Protein 7ZCX (pdb70)

Radius of gyration: 43.65 Å; Cα contacts (8 Å, |Δi|>4): 2701; chains: 1; bounding box: 102×109×114 Å

Nearest PDB structures (foldseek):
  8an2-assembly1_AAA  TM=9.946E-01  e=0.000E+00  Sulfolobus acidocaldarius DSM 639
  8qox-assembly1_Z  TM=7.522E-01  e=0.000E+00  Sulfolobus acidocaldarius DSM 639
  1uyo-assembly1_X  TM=1.260E-01  e=7.383E+00  Neisseria meningitidis

Secondary structure (P-SEA, 3-state):
cccccccccccccccccccccccbbbbbbbbccccccccccaaaaaaaaaaabbbbbbcccccccccccccccccccccccccccccccccbbbbbcccccccbbbbbbcccccccccccccbbbbcccccccccccccccccccccccccccccccaaaaaaaccaaaaaccbbbbbbcccccccccccbbbbbcccccccccccccccccccccccccccccccccccccccccbbbbccbbbbbbbbbbcccccbbbbbbbbbbbbcbbbbbbbbbcccccccccccccbbbbbbbcccccccbbbbbbcccccccccbbbbbccccccccbbbbbbbbbbcccccccccccccbbbbbbbbcccccbbbbbbbccccccbbbbbbbcccccbbbbbbbbcccbbbbbbbccccbbbbbbbbbcccccccccccccccccccccccccccccccccccccccbbbbbbbccccccccccccccccbbbbbccccccccccccccccccccccccccbbbbbbbbbbbbccbbbbbbbbbbbbbccccccccccccccccbbbbbbccccccccccbbbbbbbbbcccaaaaaaaaaccccccbbbbbbbbbccccccccbbbbbccbbbbbbccccccccccccccccbbbbbbbbcccccccccccccccccbbbbcccccccbbbbbcccccccccccccccccccccccbbbbbbbbccccbbbbbbcccccccccccccccccccccccccccccccccbbbbbcccccccccccccccccbbbbbbbccccccccccccbbbbbbbbbcccccccccccccccccccccbbbbbbbccccccccbbbbbbbbcccccccccccccccccbbbbbbbbbbbbcccccccccccccbbbbbbbbccccccccccccccccbbbbbbbcccccccccccccccccccbbbbbcccbbbbbbbbcaaaaaaaccccbbbbcccccbbbbbbbcaaaaaaaacccccccccbbbbbbbbbcccbbbbbbbbbbbccc

Sequence (1040 aa):
LTPPVSAGGIQAYLLTGSGAPASGLVLFVVNVSNIQVSSSNVTNVISTVVSNIQINAKTENAQTGATTGSVTVRFPTSGYNAYYDSVDKVVFVVVSFLYPYTTTSVNIPLSYLSKYLPGLLTAQPYDETGAQVTSVSSTPFGSLIDTSTGQQILGTNPVLTSYNSYTTQANTNMQEGVVSGTLTSFTLGGQSFSGSTVPVILYAPFIFSNSPYQAGLYNPMQVNGNLGSLSSEAYYHPVIWGRALINTTLIDTYASGSVPFTFQLNYSVPGPLTINMAQLAWIASINNLPTSFTYLSYKFSNGYESFLGIISNSTQLTAGALTINPSGNFTINGKKFYVYLLVVGSTNSTTPVEYVTKLVVEYPSSTNFLPQGVTVTTSSNKYTLPVYEIGGPAGTTITLTGNWYSTPYTVQITVGSTPTLTNYVSQILLKAVAYEGINVSTTQSPYYSTAILSTPPSEISITGSSTITAQGKLTATSASATVNLLTNATLTYENIPLTQYSFNGIIVTPGYAAINGTTAMAYVIGALYNKTSDYVLSFAGSQEPMQVMNNNLTEVTTLAPFGLTLLAPSVPATETGTSPLQLEFFTVPSTSYIALVDFGLWGNLTSVTVSAYDTVNNKLSVNLGYFYGIVIPPSISTAPYNYQNFICPNNYVTVTIYDPDAVLDPYPSGSFTTSSLPLKYGNMNITGAVIFPGSSVYNPSGVFGYSNFNKGAAVTTFTYTAQSGPFSPVALTGNTNYLSQYADNNPTDNYYFIQTVNGMPVLMGGLSIVASPVSASLPSSTSSPGFMYLLPSAAQVPSPLPGMATPNYNLNIYITYKIDGATVGNNMINGLYVASQNTLIYVVPNGSFVGSNIKLTYTTTDYAVLHYFYSTGQYKVFKTVSVPNVTANLYFPSSTTPLYQLSVPLYLSEPYYGSPLPTYIGLGTNGTSLWNSPNYVLFGVSAVQQYLGFIKSISVTLSNGTTVVIPLTTSNMQTLFPQLVGQELQACNGTFQFGISITGLEKLLNLNVQQLNNSILSVTYHDYVTGETLTATTKLVALS

Foldseek 3Di:
DPPDADQQEKAKDAQDDPPRFDAAKMKMKGAQVVDDDDLVCPLVVLLVFQQFKKKKKWKAQQAPRHTDDIFMWGADNDDAKKWAQPQRRMIMAMEGPAPPCQPPKDKDALVRCCVPVVSCVVDFIAINVSDGDGIGIHGHNQQTATPVPRGGDDPPGPRSVCRHPPPVCQQPRQMWMKMWMWGDWDDDPHDIHGYIYDMDTRDGAKAQHCPPQNQQWFDQQLCFPFPPPSVVQRRDAHADAAWFKIKGKIADPPDDFKFKKKKKKKKAFPFKFKFKKKFQEKAWELQFDDQEDEAAWDADLVGAIRKYKYKAQDQWKDWDPDIHGFQWKDDDPHRIMTMAIEHEYAAFDDDFPFKAFWDKAWAQDPPPRDIDIDITAHPVRHRITGYTYHYHPFQDKTWIWGHDPPDIGIHIYGYHPDHDIDMFMAIWRKMKMAMEMEMWGDPDPPMTMDIDTNFFLWWMKIKTKWKKKKKWKFAQFWIWIKMDDSHPDIGTDDTAGAPGKIKIWTKMFGPDDNQTQFKIKIKIKMWHWYDDCWTKIKIKIWIFIWGADPRYTYTPDTDDMDMDMFTDPDRTDMTMDMDMDMDIIIGNRLCRSVVCLNRVSAEQRMKMKMWMATLVPGDTHSDIGIHGYYDDFKDKDWDDDDLLQAAEQVRWTKMKIFDPNLARYQFWFWKKFKDWDWEDDRNDTDIHIYIGTAFFYWDWDDYHSDPRTDTDDGPKGKDFDWDDDPQTATFIDIDPQRLCTMGHSAFLRLLNPSQDDPRHGPDNFFKKKFWPDVTDIPPDPPDDRGRAQWIFDWDDDVRPDTNTGHRMTMAIEHEHAQLQQPDDVVDHDAAWDDHDHRYIYHYHHLLGQAFIKMKMKGFHSDVSNCVVCVVVPSRMDMDMDGNHFDDWAKEFPDQADELVDWWTKIKTFDQNLFYFPWKKWFAAAQFWIKIDDQVGDHSHGGGDIDTWKGWDWKWKQWPVRDIDTQGGHRVLCCLQFVGRMWTADDHSGGMTMGIGTSNSVCVSVVPDSPPTQQIKIKIWMATSNNGDIYMYIHGYDDDD

Solvent-accessible surface area: 42864 Å² total; per-residue (Å²): 91,126,54,113,22,82,75,4,7,8,19,4,17,62,7,67,29,109,66,34,43,24,65,4,1,0,0,3,0,3,27,0,58,64,29,176,37,55,85,107,66,3,65,91,7,3,49,37,1,3,72,32,5,57,1,57,0,67,4,25,54,13,55,103,45,56,78,91,23,77,20,56,0,98,11,33,142,88,84,30,36,0,6,10,0,58,62,54,92,10,4,1,4,2,0,0,0,1,133,75,67,3,103,82,54,14,100,0,66,23,83,21,0,22,129,32,2,83,3,6,128,109,42,86,0,46,23,36,114,27,47,92,51,95,50,2,36,0,4,19,0,16,33,0,34,8,50,102,80,51,120,114,9,102,61,124,25,92,1,17,66,14,0,63,54,47,96,97,35,6,75,104,90,39,16,19,0,14,2,30,3,43,6,57,86,30,98,30,72,68,83,72,2,76,26,86,12,67,91,19,34,10,10,3,2,6,0,0,22,33,83,82,39,121,8,3,1,38,10,6,8,1,16,4,60,54,14,56,101,41,35,96,40,5,101,140,62,1,4,4,8,1,1,2,19,0,35,1,28,0,12,3,44,89,16,78,52,66,0,31,0,0,0,40,0,69,2,54,23,97,40,80,31,78,1,51,0,3,28,0,0,60,5,1,0,4,11,19,14,60,104,78,32,87,14,34,12,60,138,9,44,54,29,1,36,3,0,1,0,0,1,0,60,26,91,72,0,59,26,71,122,55,60,10,90,42,4,3,35,9,71,0,103,78,87,104,6,34,4,1,1,0,2,0,15,81,83,75,38,126,94,58,53,3,80,0,23,67,4,23,3,9,24,0,24,61,128,99,42,107,38,94,40,41,55,0,21,23,116,84,110,152,107,50,0,22,0,45,25,4,7,14,108,67,51,55,72,22,59,0,49,2,47,8,44,110,68,97,60,78,3,81,2,39,4,10,100,97,71,55,82,51,64,19,63,3,119,2,109,11,131,4,40,0,30,0,0,15,100,10,79,44,138,127,86,16,91,1,70,18,19,0,0,0,0,0,20,0,50,0,16,1,36,9,74,24,84,2,40,0,78,8,93,0,47,53,102,17,1,48,9,40,3,48,2,0,96,85,0,80,10,80,8,77,86,1,50,47,92,43,8,1,0,6,0,2,0,0,0,4,30,43,86,22,6,22,0,21,7,0,0,0,1,1,2,0,0,7,0,39,124,70,120,49,26,6,0,0,5,0,0,2,7,0,0,1,27,17,131,137,61,37,0,48,42,58,50,82,42,69,65,14,40,12,70,5,90,2,117,69,68,91,20,101,68,90,20,96,14,110,2,91,5,22,4,35,6,28,45,53,8,0,1,1,2,0,0,17,9,22,0,1,8,94,132,2,35,3,39,0,13,0,2,1,10,95,53,93,76,84,20,59,21,78,0,104,0,72,2,23,15,22,48,9,54,23,52,47,55,136,62,98,79,103,39,13,17,9,29,118,50,85,2,39,0,35,1,68,0,0,2,0,8,1,18,22,124,22,63,10,25,3,2,3,12,48,13,54,0,36,26,21,144,98,89,54,43,0,0,2,6,19,106,35,32,24,4,42,118,17,56,31,24,9,31,104,122,98,60,92,96,42,89,52,68,15,72,2,67,44,53,76,85,109,34,16,33,43,29,30,8,21,52,40,70,77,120,66,3,41,50,12,0,6,0,0,0,6,6,2,28,35,1,6,0,21,24,124,72,131,15,53,9,126,13,4,6,48,0,74,9,51,75,36,107,32,44,28,64,56,126,134,43,55,26,0,23,0,42,0,21,10,46,40,12,119,124,137,33,89,51,68,35,59,3,15,3,54,1,55,0,36,0,28,7,12,1,3,0,31,40,9,86,55,79,158,54,119,0,63,8,22,39,13,1,54,99,31,10,0,0,0,0,0,45,39,56,36,2,39,45,0,45,0,95,0,27,1,20,0,0,1,23,1,0,27,81,105,46,142,116,98,34,96,32,80,26,111,62,79,0,48,5,51,98,15,123,11,84,13,88,13,83,60,83,66,6,54,20,204,102,126,53,5,47,8,48,2,21,1,31,1,0,0,0,38,76,65,0,73,1,15,15,19,79,117,0,39,1,69,1,30,7,84,88,5,81,8,87,66,11,58,27,57,104,22,100,1,0,52,18,127,43,0,19,0,47,25,71,124,52,77,73,51,96,9,86,32,53,91,76,28,2,108,38,2,2,78,120,63,65,0,90,13,77,108,63,47,71,8,23,1,70,19,20,0,4,3,74,5,3,53,149,42,33,131,33,98,116,99,173,78,6,85,2,72,0,32,4,25,11,43,0,69,6,22,47,56,81,20,88,9,78,2,118,0,54,40,184,124

B-factor: mean 86.41, std 75.93, range [19.98, 440.0]

Structure (mmCIF, N/CA/C/O backbone):
data_7ZCX
#
_entry.id   7ZCX
#
_cell.length_a   1.00
_cell.length_b   1.00
_cell.length_c   1.00
_cell.angle_alpha   90.00
_cell.angle_beta   90.00
_cell.angle_gamma   90.00
#
_symmetry.space_group_name_H-M   'P 1'
#
loop_
_entity.id
_entity.type
_entity.pdbx_description
1 polymer 'S-layer protein A'
2 branched 6-deoxy-6-sulfo-beta-D-glucopyranose-(1-3)-[alpha-D-mannopyranose-(1-6)]2-acetamido-2-deoxy-beta-D-glucopyranose-(1-4)-2-acetamido-2-deoxy-beta-D-glucopyranose
3 branched 2-acetamido-2-deoxy-beta-D-glucopyranose-(1-4)-2-acetamido-2-deoxy-beta-D-glucopyranose
4 branched beta-D-glucopyranose-(1-4)-6-deoxy-6-sulfo-beta-D-glucopyranose-(1-3)-[alpha-D-mannopyranose-(1-4)][alpha-D-mannopyranose-(1-6)]2-acetamido-2-deoxy-beta-D-glucopyranose-(1-4)-2-acetamido-2-deoxy-beta-D-glucopyranose
5 branched 6-deoxy-6-sulfo-beta-D-glucopyranose-(1-3)-[alpha-D-mannopyranose-(1-4)][alpha-D-mannopyranose-(1-6)]2-acetamido-2-deoxy-beta-D-glucopyranose-(1-4)-2-acetamido-2-deoxy-beta-D-glucopyranose
6 branched alpha-D-mannopyranose-(1-6)-2-acetamido-2-deoxy-beta-D-glucopyranose-(1-4)-2-acetamido-2-deoxy-beta-D-glucopyranose
7 branched alpha-D-mannopyranose-(1-4)-[alpha-D-mannopyranose-(1-6)]2-acetamido-2-deoxy-beta-D-glucopyranose-(1-4)-2-acetamido-2-deoxy-beta-D-glucopyranose
8 non-polymer 2-acetamido-2-deoxy-beta-D-glucopyranose
9 non-polymer 6-deoxy-6-sulfo-beta-D-glucopyranose
#
loop_
_atom_site.group_PDB
_atom_site.id
_atom_site.type_symbol
_atom_site.label_atom_id
_atom_site.label_alt_id
_atom_site.label_comp_id
_atom_site.label_asym_id
_atom_site.label_entity_id
_atom_site.label_seq_id
_atom_site.pdbx_PDB_ins_code
_atom_site.Cartn_x
_atom_site.Cartn_y
_atom_site.Cartn_z
_atom_site.occupancy
_atom_site.B_iso_or_equiv
_atom_site.auth_seq_id
_atom_site.auth_comp_id
_atom_site.auth_asym_id
_atom_site.auth_atom_id
_atom_site.pdbx_PDB_model_num
ATOM 1 N N . LEU A 1 30 ? 89.066 145.33 128.693 1 106.7 30 LEU AAA N 1
ATOM 2 C CA . LEU A 1 30 ? 88.34 144.142 128.135 1 98.493 30 LEU AAA CA 1
ATOM 3 C C . LEU A 1 30 ? 88.844 143.844 126.726 1 110.647 30 LEU AAA C 1
ATOM 4 O O . LEU A 1 30 ? 88.993 144.758 125.914 1 121.453 30 LEU AAA O 1
ATOM 9 N N . THR A 1 31 ? 89.107 142.556 126.457 1 113.474 31 THR AAA N 1
ATOM 10 C CA . THR A 1 31 ? 89.558 142.076 125.153 1 112.662 31 THR AAA CA 1
ATOM 11 C C . THR A 1 31 ? 88.738 140.848 124.757 1 96.153 31 THR AAA C 1
ATOM 12 O O . THR A 1 31 ? 88.749 139.854 125.483 1 103.825 31 THR AAA O 1
ATOM 16 N N . PRO A 1 32 ? 87.988 140.839 123.626 1 88.121 32 PRO AAA N 1
ATOM 17 C CA . PRO A 1 32 ? 87.803 141.994 122.739 1 92.907 32 PRO AAA CA 1
ATOM 18 C C . PRO A 1 32 ? 86.871 143.051 123.324 1 100.705 32 PRO AAA C 1
ATOM 19 O O . PRO A 1 32 ? 86.152 142.777 124.288 1 112.94 32 PRO AAA O 1
ATOM 23 N N . PRO A 1 33 ? 86.866 144.285 122.765 1 95.552 33 PRO AAA N 1
ATOM 24 C CA . PRO 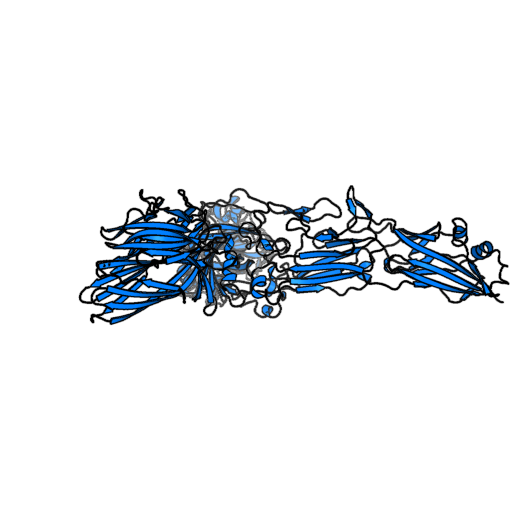A 1 33 ? 85.893 145.309 123.148 1 93.183 33 PRO AAA CA 1
ATOM 25 C C . PRO A 1 33 ? 84.464 144.951 122.755 1 86.529 33 PRO AAA C 1
ATOM 26 O O . PRO A 1 33 ? 84.245 144.115 121.876 1 82.087 33 PRO AAA O 1
ATOM 30 N N . VAL A 1 34 ? 83.507 145.6 123.435 1 91.503 34 VAL AAA N 1
ATOM 31 C CA . VAL A 1 34 ? 82.084 145.405 123.198 1 103.333 34 VAL AAA CA 1
ATOM 32 C C . VAL A 1 34 ? 81.49 146.662 122.555 1 108.748 34 VAL AAA C 1
ATOM 33 O O . VAL A 1 34 ? 81.534 147.754 123.118 1 97.322 34 VAL AAA O 1
ATOM 37 N N . SER A 1 35 ? 80.872 146.471 121.381 1 126.756 35 SER AAA N 1
ATOM 38 C CA . SER A 1 35 ? 80.382 147.55 120.534 1 129.705 35 SER AAA CA 1
ATOM 39 C C . SER A 1 35 ? 79.192 148.277 121.157 1 117.299 35 SER AAA C 1
ATOM 40 O O . SER A 1 35 ? 78.533 147.78 122.067 1 113.839 35 SER AAA O 1
ATOM 43 N N . ALA A 1 36 ? 78.881 149.441 120.575 1 131.143 36 ALA AAA N 1
ATOM 44 C CA . ALA A 1 36 ? 77.636 150.166 120.791 1 145.689 36 ALA AAA CA 1
ATOM 45 C C . ALA A 1 36 ? 76.424 149.237 120.64 1 146.325 36 ALA AAA C 1
ATOM 46 O O . ALA A 1 36 ? 76.204 148.668 119.569 1 151.161 36 ALA AAA O 1
ATOM 48 N N . GLY A 1 37 ? 75.656 149.079 121.733 1 141.206 37 GLY AAA N 1
ATOM 49 C CA . GLY A 1 37 ? 74.467 148.239 121.796 1 133.084 37 GLY AAA CA 1
ATOM 50 C C . GLY A 1 37 ? 74.697 146.754 121.499 1 127.908 37 GLY AAA C 1
ATOM 51 O O . GLY A 1 37 ? 73.731 146.057 121.176 1 134.692 37 GLY AAA O 1
ATOM 52 N N . GLY A 1 38 ? 75.946 146.275 121.631 1 119.355 38 GLY AAA N 1
ATOM 53 C CA . GLY A 1 38 ? 76.294 144.876 121.38 1 107.577 38 GLY AAA CA 1
ATOM 54 C C . GLY A 1 38 ? 76.415 144.04 122.659 1 91.181 38 GLY AAA C 1
ATOM 55 O O . GLY A 1 38 ? 76.321 144.578 123.762 1 97.333 38 GLY AAA O 1
ATOM 56 N N . ILE A 1 39 ? 76.631 142.721 122.496 1 68.624 39 ILE AAA N 1
ATOM 57 C CA . ILE A 1 39 ? 76.733 141.773 123.6 1 59.486 39 ILE AAA CA 1
ATOM 58 C C . ILE A 1 39 ? 78.049 141.007 123.493 1 57.252 39 ILE AAA C 1
ATOM 59 O O . ILE A 1 39 ? 78.453 140.639 122.394 1 62.816 39 ILE AAA O 1
ATOM 64 N N . GLN A 1 40 ? 78.702 140.73 124.636 1 62.79 40 GLN AAA N 1
ATOM 65 C CA . GLN A 1 40 ? 79.931 139.936 124.648 1 62.957 40 GLN AAA CA 1
ATOM 66 C C . GLN A 1 40 ? 80.056 139.078 125.914 1 64.474 40 GLN AAA C 1
ATOM 67 O O . GLN A 1 40 ? 79.444 139.394 126.942 1 78.176 40 GLN AAA O 1
ATOM 73 N N . ALA A 1 41 ? 80.87 138.006 125.838 1 53.48 41 ALA AAA N 1
ATOM 74 C CA . ALA A 1 41 ? 81.066 137.082 126.952 1 53.63 41 ALA AAA CA 1
ATOM 75 C C . ALA A 1 41 ? 82.543 136.822 127.266 1 53.483 41 ALA AAA C 1
ATOM 76 O O . ALA A 1 41 ? 83.352 136.669 126.348 1 61.151 41 ALA AAA O 1
ATOM 78 N N . TYR A 1 42 ? 82.87 136.729 128.569 1 44.44 42 TYR AAA N 1
ATOM 79 C CA . TYR A 1 42 ? 84.235 136.554 129.049 1 41.263 42 TYR AAA CA 1
ATOM 80 C C . TYR A 1 42 ? 84.292 135.529 130.186 1 43.976 42 TYR AAA C 1
ATOM 81 O O . TYR A 1 42 ? 83.47 135.595 131.097 1 50.835 42 TYR AAA O 1
ATOM 90 N N . LEU A 1 43 ? 85.259 134.594 130.166 1 40.352 43 LEU AAA N 1
ATOM 91 C CA . LEU A 1 43 ? 85.4 133.651 131.266 1 39.861 43 LEU AAA CA 1
ATOM 92 C C . LEU A 1 43 ? 86.184 134.272 132.434 1 52.05 43 LEU AAA C 1
ATOM 93 O O . LEU A 1 43 ? 87.241 134.892 132.258 1 60.189 43 LEU AAA O 1
ATOM 98 N N . LEU A 1 44 ? 85.659 134.097 133.658 1 50.843 44 LEU AAA N 1
ATOM 99 C CA . LEU A 1 44 ? 86.328 134.552 134.864 1 45.93 44 LEU AAA CA 1
ATOM 100 C C . LEU A 1 44 ? 87.429 133.557 135.213 1 47.529 44 LEU AAA C 1
ATOM 101 O O . LEU A 1 44 ? 87.147 132.402 135.502 1 54.424 44 LEU AAA O 1
ATOM 106 N N . THR A 1 45 ? 88.683 134.028 135.222 1 54.889 45 THR AAA N 1
ATOM 107 C CA . THR A 1 45 ? 89.863 133.18 135.366 1 64.383 45 THR AAA CA 1
ATOM 108 C C . THR A 1 45 ? 90.915 133.84 136.269 1 71.764 45 THR AAA C 1
ATOM 109 O O . THR A 1 45 ? 90.716 134.959 136.746 1 83.753 45 THR AAA O 1
ATOM 113 N N . GLY A 1 46 ? 92.026 133.135 136.541 1 73.362 46 GLY AAA N 1
ATOM 114 C CA . GLY A 1 46 ? 93.196 133.739 137.169 1 81.107 46 GLY AAA CA 1
ATOM 115 C C . GLY A 1 46 ? 93.238 133.572 138.688 1 90.435 46 GLY AAA C 1
ATOM 116 O O . GLY A 1 46 ? 92.453 132.818 139.262 1 94.056 46 GLY AAA O 1
ATOM 117 N N . SER A 1 47 ? 94.168 134.293 139.33 1 106.777 47 SER AAA N 1
ATOM 118 C CA . SER A 1 47 ? 94.349 134.212 140.775 1 121.208 47 SER AAA CA 1
ATOM 119 C C . SER A 1 47 ? 93.167 134.844 141.508 1 116.068 47 SER AAA C 1
ATOM 120 O O . SER A 1 47 ? 92.715 135.925 141.144 1 112.655 47 SER AAA O 1
ATOM 123 N N . GLY A 1 48 ? 92.647 134.129 142.517 1 119.187 48 GLY AAA N 1
ATOM 124 C CA . GLY A 1 48 ? 91.53 134.596 143.324 1 122.336 48 GLY AAA CA 1
ATOM 125 C C . GLY A 1 48 ? 90.151 134.378 142.691 1 120.539 48 GLY AAA C 1
ATOM 126 O O . GLY A 1 48 ? 89.151 134.793 143.279 1 128.724 48 GLY AAA O 1
ATOM 127 N N . ALA A 1 49 ? 90.083 133.716 141.52 1 107.038 49 ALA AAA N 1
ATOM 128 C CA . ALA A 1 49 ? 88.816 133.413 140.854 1 89.125 49 ALA AAA CA 1
ATOM 129 C C . ALA A 1 49 ? 87.933 132.553 141.764 1 76.486 49 ALA AAA C 1
ATOM 130 O O . ALA A 1 49 ? 88.417 131.571 142.321 1 83.184 49 ALA AAA O 1
ATOM 132 N N . PRO A 1 50 ? 86.641 132.902 141.994 1 63.908 50 PRO AAA N 1
ATOM 133 C CA . PRO A 1 50 ? 85.861 132.275 143.063 1 58.62 50 PRO AAA CA 1
ATOM 134 C C . PRO A 1 50 ? 85.638 130.771 142.949 1 57.375 50 PRO AAA C 1
ATOM 135 O O . PRO A 1 50 ? 85.731 130.076 143.952 1 61.624 50 PRO AAA O 1
ATOM 139 N N . ALA A 1 51 ? 85.336 130.296 141.728 1 63.609 51 ALA AAA N 1
ATOM 140 C CA . ALA A 1 51 ? 85.094 128.898 141.373 1 60.272 51 ALA AAA CA 1
ATOM 141 C C . ALA A 1 51 ? 85.266 128.718 139.863 1 59.443 51 ALA AAA C 1
ATOM 142 O O . ALA A 1 51 ? 85.291 129.701 139.123 1 69.649 51 ALA AAA O 1
ATOM 144 N N . SER A 1 52 ? 85.358 127.465 139.397 1 57.475 52 SER AAA N 1
ATOM 145 C CA . SER A 1 52 ? 85.434 127.175 137.967 1 56.995 52 SER AAA CA 1
ATOM 146 C C . SER A 1 52 ? 84.059 127.264 137.306 1 51.389 52 SER AAA C 1
ATOM 147 O O . SER A 1 52 ? 83.05 126.963 137.941 1 62.729 52 SER AAA O 1
ATOM 150 N N . GLY A 1 53 ? 84.022 127.626 136.019 1 44.143 53 GLY AAA N 1
ATOM 151 C CA . GLY A 1 53 ? 82.791 127.502 135.251 1 48.129 53 GLY AAA CA 1
ATOM 152 C C . GLY A 1 53 ? 81.883 128.725 135.389 1 48.675 53 GLY AAA C 1
ATOM 153 O O . GLY A 1 53 ? 80.644 128.621 135.349 1 63.192 53 GLY AAA O 1
ATOM 154 N N . LEU A 1 54 ? 82.515 129.888 135.528 1 40.025 54 LEU AAA N 1
ATOM 155 C CA . LEU A 1 54 ? 81.796 131.143 135.642 1 40.468 54 LEU AAA CA 1
ATOM 156 C C . 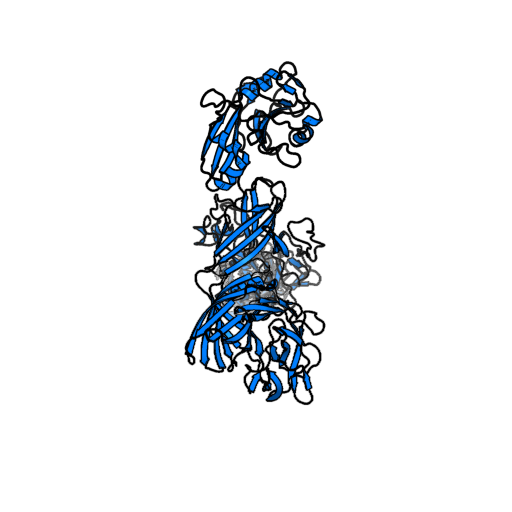LEU A 1 54 ? 82.036 131.956 134.37 1 41.648 54 LEU AAA C 1
ATOM 157 O O . LEU A 1 54 ? 83.188 132.156 133.978 1 52.939 54 LEU AAA O 1
ATOM 162 N N . VAL A 1 55 ? 80.97 132.494 133.779 1 35.646 55 VAL AAA N 1
ATOM 163 C CA . VAL A 1 55 ? 81.139 133.392 132.652 1 37.132 55 VAL AAA CA 1
ATOM 164 C C . VAL A 1 55 ? 80.37 134.689 132.904 1 40.489 55 VAL AAA C 1
ATOM 165 O O . VAL A 1 55 ? 79.284 134.686 133.491 1 48.789 55 VAL AAA O 1
ATOM 169 N N . LEU A 1 56 ? 80.942 135.806 132.442 1 42.366 56 LEU AAA N 1
ATOM 170 C CA . LEU A 1 56 ? 80.354 137.131 132.581 1 45.285 56 LEU AAA CA 1
ATOM 171 C C . LEU A 1 56 ? 79.851 137.607 131.217 1 52.798 56 LEU AAA C 1
ATOM 172 O O . LEU A 1 56 ? 80.616 137.682 130.25 1 63.853 56 LEU AAA O 1
ATOM 177 N N . PHE A 1 57 ? 78.56 137.952 131.15 1 46.343 57 PHE AAA N 1
ATOM 178 C CA . PHE A 1 57 ? 77.987 138.577 129.969 1 43.322 57 PHE AAA CA 1
ATOM 179 C C . PHE A 1 57 ? 77.83 140.083 130.196 1 54.096 57 PHE AAA C 1
ATOM 180 O O . PHE A 1 57 ? 77.405 140.504 131.283 1 64.363 57 PHE AAA O 1
ATOM 188 N N . VAL A 1 58 ? 78.14 140.889 129.16 1 51.027 58 VAL AAA N 1
ATOM 189 C CA . VAL A 1 58 ? 77.971 142.337 129.227 1 48.616 58 VAL AAA CA 1
ATOM 190 C C . VAL A 1 58 ? 77.243 142.854 127.992 1 54.088 58 VAL AAA C 1
ATOM 191 O O . VAL A 1 58 ? 77.477 142.353 126.895 1 59.21 58 VAL AAA O 1
ATOM 195 N N . VAL A 1 59 ? 76.395 143.881 128.182 1 61.521 59 VAL AAA N 1
ATOM 196 C CA . VAL A 1 59 ? 75.794 144.662 127.104 1 63.809 59 VAL AAA CA 1
ATOM 197 C C . VAL A 1 59 ? 76.184 146.127 127.294 1 65.761 59 VAL AAA C 1
ATOM 198 O O . VAL A 1 59 ? 76.076 146.656 128.396 1 71.209 59 VAL AAA O 1
ATOM 202 N N . ASN A 1 60 ? 76.616 146.783 126.211 1 67.529 60 ASN AAA N 1
ATOM 203 C CA . ASN A 1 60 ? 77.008 148.185 126.25 1 72.381 60 ASN AAA CA 1
ATOM 204 C C . ASN A 1 60 ? 75.765 149.08 126.255 1 93.01 60 ASN AAA C 1
ATOM 205 O O . ASN A 1 60 ? 74.942 148.992 125.348 1 100.794 60 ASN AAA O 1
ATOM 210 N N . VAL A 1 61 ? 75.635 149.956 127.272 1 103.598 61 VAL AAA N 1
ATOM 211 C CA . VAL A 1 61 ? 74.478 150.837 127.431 1 102.22 61 VAL AAA CA 1
ATOM 212 C C . VAL A 1 61 ? 74.92 152.306 127.561 1 116.293 61 VAL AAA C 1
ATOM 213 O O . VAL A 1 61 ? 74.099 153.187 127.807 1 129.9 61 VAL AAA O 1
ATO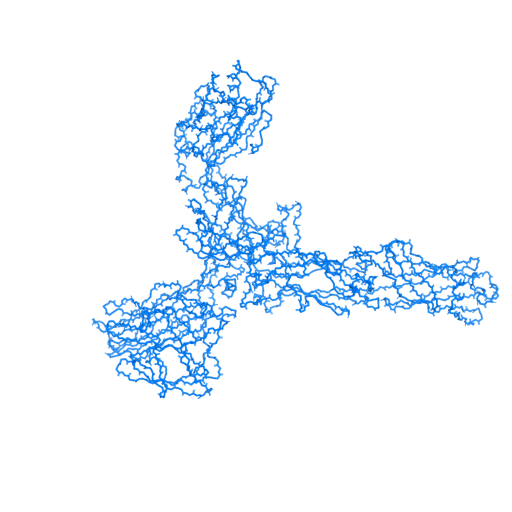M 217 N N . SER A 1 62 ? 76.211 152.588 127.309 1 133.771 62 SER AAA N 1
ATOM 218 C CA . SER A 1 62 ? 76.797 153.927 127.254 1 141.511 62 SER AAA CA 1
ATOM 219 C C . SER A 1 62 ? 76.108 154.841 126.236 1 141.114 62 SER AAA C 1
ATOM 220 O O . SER A 1 62 ? 76.144 156.062 126.377 1 148.922 62 SER AAA O 1
ATOM 223 N N . ASN A 1 63 ? 75.442 154.239 125.243 1 130.723 63 ASN AAA N 1
ATOM 224 C CA . ASN A 1 63 ? 74.782 154.933 124.147 1 125.239 63 ASN AAA CA 1
ATOM 225 C C . ASN A 1 63 ? 73.578 155.768 124.596 1 109.042 63 ASN AAA C 1
ATOM 226 O O . ASN A 1 63 ? 73.102 156.592 123.814 1 120.598 63 ASN AAA O 1
ATOM 231 N N . ILE A 1 64 ? 73.089 155.563 125.831 1 97.182 64 ILE AAA N 1
ATOM 232 C CA . ILE A 1 64 ? 71.954 156.296 126.386 1 107.583 64 ILE AAA CA 1
ATOM 233 C C . ILE A 1 64 ? 72.241 156.746 127.825 1 123.485 64 ILE AAA C 1
ATOM 234 O O . ILE A 1 64 ? 73.17 156.266 128.472 1 132.572 64 ILE AAA O 1
ATOM 239 N N . GLN A 1 65 ? 71.403 157.659 128.338 1 129.523 65 GLN AAA N 1
ATOM 240 C CA . GLN A 1 65 ? 71.401 158.019 129.752 1 117.775 65 GLN AAA CA 1
ATOM 241 C C . GLN A 1 65 ? 70.515 157.057 130.544 1 92.681 65 GLN AAA C 1
ATOM 242 O O . GLN A 1 65 ? 69.506 156.564 130.041 1 84.372 65 GLN AAA O 1
ATOM 248 N N . VAL A 1 66 ? 70.902 156.826 131.808 1 104.033 66 VAL AAA N 1
ATOM 249 C CA . VAL A 1 66 ? 70.149 156.033 132.777 1 121.756 66 VAL AAA CA 1
ATOM 250 C C . VAL A 1 66 ? 70.221 156.726 134.143 1 117.699 66 VAL AAA C 1
ATOM 251 O O . VAL A 1 66 ? 71.235 157.334 134.493 1 123.479 66 VAL AAA O 1
ATOM 255 N N . SER A 1 67 ? 69.131 156.619 134.916 1 123.018 67 SER AAA N 1
ATOM 256 C CA . SER A 1 67 ? 68.977 157.313 136.189 1 128.81 67 SER AAA CA 1
ATOM 257 C C . SER A 1 67 ? 68.347 156.391 137.239 1 123.129 67 SER AAA C 1
ATOM 258 O O . SER A 1 67 ? 67.775 155.36 136.897 1 130.079 67 SER AAA O 1
ATOM 261 N N . SER A 1 68 ? 68.394 156.792 138.518 1 112.532 68 SER AAA N 1
ATOM 262 C CA . SER A 1 68 ? 67.747 156.04 139.589 1 112.202 68 SER AAA CA 1
ATOM 263 C C . SER A 1 68 ? 66.243 155.873 139.345 1 119.905 68 SER AAA C 1
ATOM 264 O O . SER A 1 68 ? 65.62 154.946 139.864 1 130.611 68 SER AAA O 1
ATOM 267 N N . SER A 1 69 ? 65.657 156.763 138.533 1 127.592 69 SER AAA N 1
ATOM 268 C CA . SER A 1 69 ? 64.234 156.746 138.214 1 138.587 69 SER AAA CA 1
ATOM 269 C C . SER A 1 69 ? 63.85 155.603 137.267 1 122.763 69 SER AAA C 1
ATOM 270 O O . SER A 1 69 ? 62.697 155.166 137.283 1 135.041 69 SER AAA O 1
ATOM 273 N N . ASN A 1 70 ? 64.802 155.122 136.445 1 98.629 70 ASN AAA N 1
ATOM 274 C CA . ASN A 1 70 ? 64.489 154.185 135.37 1 101.354 70 ASN AAA CA 1
ATOM 275 C C . ASN A 1 70 ? 65.461 153 135.24 1 120.303 70 ASN AAA C 1
ATOM 276 O O . ASN A 1 70 ? 65.285 152.174 134.338 1 134.239 70 ASN AAA O 1
ATOM 281 N N . VAL A 1 71 ? 66.424 152.847 136.169 1 119.593 71 VAL AAA N 1
ATOM 282 C CA . VAL A 1 71 ? 67.412 151.769 136.111 1 104.889 71 VAL AAA CA 1
ATOM 283 C C . VAL A 1 71 ? 66.764 150.382 136.133 1 84.902 71 VAL AAA C 1
ATOM 284 O O . VAL A 1 71 ? 67.194 149.503 135.391 1 89.944 71 VAL AAA O 1
ATOM 288 N N . THR A 1 72 ? 65.728 150.181 136.958 1 77.334 72 THR AAA N 1
ATOM 289 C CA . THR A 1 72 ? 65.005 148.913 137.005 1 80.468 72 THR AAA CA 1
ATOM 290 C C . THR A 1 72 ? 64.37 148.578 135.653 1 73.747 72 THR AAA C 1
ATOM 291 O O . THR A 1 72 ? 64.352 147.413 135.25 1 86.596 72 THR AAA O 1
ATOM 295 N N . ASN A 1 73 ? 63.875 149.591 134.943 1 65.863 73 ASN AAA N 1
ATOM 296 C CA . ASN A 1 73 ? 63.29 149.381 133.635 1 68.45 73 ASN AAA CA 1
ATOM 297 C C . ASN A 1 73 ? 64.348 149.035 132.582 1 65.794 73 ASN AAA C 1
ATOM 298 O O . ASN A 1 73 ? 64.081 148.189 131.724 1 73.977 73 ASN AAA O 1
ATOM 303 N N . VAL A 1 74 ? 65.541 149.659 132.632 1 58.124 74 VAL AAA N 1
ATOM 304 C CA . VAL A 1 74 ? 66.548 149.372 131.616 1 59.463 74 VAL AAA CA 1
ATOM 305 C C . VAL A 1 74 ? 67.162 147.982 131.798 1 58.888 74 VAL AAA C 1
ATOM 306 O O . VAL A 1 74 ? 67.247 147.236 130.818 1 68.884 74 VAL AAA O 1
ATOM 310 N N . ILE A 1 75 ? 67.515 147.598 133.034 1 50.996 75 ILE AAA N 1
ATOM 311 C CA . ILE A 1 75 ? 68.059 146.269 133.255 1 48.431 75 ILE AAA CA 1
ATOM 312 C C . ILE A 1 75 ? 67.036 145.195 132.91 1 52.885 75 ILE AAA C 1
ATOM 313 O O . ILE A 1 75 ? 67.413 144.217 132.264 1 68.304 75 ILE AAA O 1
ATOM 318 N N . SER A 1 76 ? 65.759 145.398 133.269 1 55.309 76 SER AAA N 1
ATOM 319 C CA . SER A 1 76 ? 64.668 144.487 132.929 1 59.427 76 SER AAA CA 1
ATOM 320 C C . SER A 1 76 ? 64.51 144.313 131.414 1 55.619 76 SER AAA C 1
ATOM 321 O O . SER A 1 76 ? 64.394 143.186 130.919 1 62.297 76 SER AAA O 1
ATOM 324 N N . THR A 1 77 ? 64.559 145.424 130.677 1 54.274 77 THR AAA N 1
ATOM 325 C CA . THR A 1 77 ? 64.453 145.407 129.227 1 64.554 77 THR AAA CA 1
ATOM 326 C C . THR A 1 77 ? 65.622 144.665 128.568 1 60.053 77 THR AAA C 1
ATOM 327 O O . THR A 1 77 ? 65.401 143.828 127.69 1 65.892 77 THR AAA O 1
ATOM 331 N N . VAL A 1 78 ? 66.86 144.952 128.985 1 56.176 78 VAL AAA N 1
ATOM 332 C CA . VAL A 1 78 ? 68.028 144.299 128.411 1 59.71 78 VAL AAA CA 1
ATOM 333 C C . VAL A 1 78 ? 68.029 142.791 128.697 1 61.913 78 VAL AAA C 1
ATOM 334 O O . VAL A 1 78 ? 68.087 141.987 127.756 1 70.184 78 VAL AAA O 1
ATOM 338 N N . VAL A 1 79 ? 67.921 142.391 129.97 1 58.23 79 VAL AAA N 1
ATOM 339 C CA . VAL A 1 79 ? 68.101 140.989 130.327 1 65.535 79 VAL AAA CA 1
ATOM 340 C C . VAL A 1 79 ? 66.958 140.087 129.868 1 66.674 79 VAL AAA C 1
ATOM 341 O O . VAL A 1 79 ? 67.161 138.874 129.767 1 77.124 79 VAL AAA O 1
ATOM 345 N N . SER A 1 80 ? 65.785 140.656 129.566 1 73.277 80 SER AAA N 1
ATOM 346 C CA . SER A 1 80 ? 64.694 139.929 128.919 1 82.051 80 SER AAA CA 1
ATOM 347 C C . SER A 1 80 ? 65.099 139.342 127.56 1 73.583 80 SER AAA C 1
ATOM 348 O O . SER A 1 80 ? 64.644 138.26 127.194 1 74.137 80 SER AAA O 1
ATOM 351 N N . ASN A 1 81 ? 65.978 140.047 126.83 1 74.217 81 ASN AAA N 1
ATOM 352 C CA . ASN A 1 81 ? 66.33 139.763 125.445 1 81.018 81 ASN AAA CA 1
ATOM 353 C C . ASN A 1 81 ? 67.563 138.855 125.253 1 85.574 81 ASN AAA C 1
ATOM 354 O O . ASN A 1 81 ? 67.943 138.569 124.107 1 92.011 81 ASN AAA O 1
ATOM 359 N N . ILE A 1 82 ? 68.196 138.38 126.342 1 80.203 82 ILE AAA N 1
ATOM 360 C CA . ILE A 1 82 ? 69.364 137.501 126.239 1 74.972 82 ILE AAA CA 1
ATOM 361 C C . ILE A 1 82 ? 68.947 136.049 125.972 1 72.395 82 ILE AAA C 1
ATOM 362 O O . ILE A 1 82 ? 68.061 135.525 126.646 1 73.906 82 ILE AAA O 1
ATOM 367 N N . GLN A 1 83 ? 69.637 135.396 125.021 1 72.292 83 GLN AAA N 1
ATOM 368 C CA . GLN A 1 83 ? 69.557 133.954 124.805 1 74.255 83 GLN AAA CA 1
ATOM 369 C C . GLN A 1 83 ? 70.941 133.307 124.932 1 74.725 83 GLN AAA C 1
ATOM 370 O O . GLN A 1 83 ? 71.915 133.826 124.39 1 81.83 83 GLN AAA O 1
ATOM 376 N N . ILE A 1 84 ? 71.013 132.154 125.624 1 63.897 84 ILE AAA N 1
ATOM 377 C CA . ILE A 1 84 ? 72.251 131.436 125.908 1 52.149 84 ILE AAA CA 1
ATOM 378 C C . ILE A 1 84 ? 72.143 130.02 125.344 1 57.634 84 ILE AAA C 1
ATOM 379 O O . ILE A 1 84 ? 71.126 129.352 125.545 1 68.008 84 ILE AAA O 1
ATOM 384 N N . ASN A 1 85 ? 73.205 129.559 124.66 1 59.64 85 ASN AAA N 1
ATOM 385 C CA . ASN A 1 85 ? 73.261 128.236 124.046 1 57.57 85 ASN AAA CA 1
ATOM 386 C C . ASN A 1 85 ? 74.335 127.404 124.724 1 52.865 85 ASN AAA C 1
ATOM 387 O O . ASN A 1 85 ? 75.453 127.878 124.879 1 63.429 85 ASN AAA O 1
ATOM 392 N N . ALA A 1 86 ? 73.987 126.173 125.11 1 46.649 86 ALA AAA N 1
ATOM 393 C CA . ALA A 1 86 ? 74.88 125.284 125.837 1 45.018 86 ALA AAA CA 1
ATOM 394 C C . ALA A 1 86 ? 75.034 123.976 125.068 1 47.886 86 ALA AAA C 1
ATOM 395 O O . ALA A 1 86 ? 74.033 123.336 124.752 1 55.682 86 ALA AAA O 1
ATOM 397 N N . LYS A 1 87 ? 76.287 123.571 124.814 1 47.464 87 LYS AAA N 1
ATOM 398 C CA . LYS A 1 87 ? 76.592 122.375 124.042 1 49.075 87 LYS AAA CA 1
ATOM 399 C C . LYS A 1 87 ? 77.576 121.461 124.766 1 52.571 87 LYS AAA C 1
ATOM 400 O O . LYS A 1 87 ? 78.316 121.887 125.661 1 66.138 87 LYS AAA O 1
ATOM 406 N N . THR A 1 88 ? 77.576 120.191 124.341 1 44.878 88 THR AAA N 1
ATOM 407 C CA . THR A 1 88 ? 78.689 119.288 124.585 1 44.97 88 THR AAA CA 1
ATOM 408 C C . THR A 1 88 ? 79.213 118.757 123.259 1 51.367 88 THR AAA C 1
ATOM 409 O O . THR A 1 88 ? 78.451 118.589 122.311 1 59.326 88 THR AAA O 1
ATOM 413 N N . GLU A 1 89 ? 80.524 118.512 123.201 1 57.018 89 GLU AAA N 1
ATOM 414 C CA . GLU A 1 89 ? 81.19 118.077 121.986 1 61.635 89 GLU AAA CA 1
ATOM 415 C C . GLU A 1 89 ? 82.221 117.007 122.33 1 67.872 89 GLU AAA C 1
ATOM 416 O O . GLU A 1 89 ? 82.679 116.906 123.469 1 75.335 89 GLU AAA O 1
ATOM 422 N N . ASN A 1 90 ? 82.595 116.215 121.323 1 76.24 90 ASN AAA N 1
ATOM 423 C CA . ASN A 1 90 ? 83.754 115.344 121.414 1 83.273 90 ASN AAA CA 1
ATOM 424 C C . ASN A 1 90 ? 84.981 116.184 121.061 1 84.47 90 ASN AAA C 1
ATOM 425 O O . ASN A 1 90 ? 85.019 116.776 119.986 1 88.788 90 ASN AAA O 1
ATOM 430 N N . ALA A 1 91 ? 85.987 116.203 121.949 1 85.921 91 ALA AAA N 1
ATOM 431 C CA . ALA A 1 91 ? 87.074 117.175 121.914 1 90.197 91 ALA AAA CA 1
ATOM 432 C C . ALA A 1 91 ? 87.999 117.039 120.698 1 98.171 91 ALA AAA C 1
ATOM 433 O O . ALA A 1 91 ? 88.612 118.027 120.294 1 104.137 91 ALA AAA O 1
ATOM 435 N N . GLN A 1 92 ? 88.104 115.833 120.11 1 104.787 92 GLN AAA N 1
ATOM 436 C CA . GLN A 1 92 ? 88.98 115.566 118.971 1 101.152 92 GLN AAA CA 1
ATOM 437 C C . GLN A 1 92 ? 88.314 115.942 117.644 1 106.456 92 GLN AAA C 1
ATOM 438 O O . GLN A 1 92 ? 88.923 116.632 116.825 1 110.264 92 GLN AAA O 1
ATOM 444 N N . THR A 1 93 ? 87.065 115.483 117.446 1 111.652 93 THR AAA N 1
ATOM 445 C CA . THR A 1 93 ? 86.382 115.492 116.156 1 117.285 93 THR AAA CA 1
ATOM 446 C C . THR A 1 93 ? 85.544 116.755 115.938 1 122.544 93 THR AAA C 1
ATOM 447 O O . THR A 1 93 ? 85.293 117.135 114.793 1 128.162 93 THR AAA O 1
ATOM 451 N N . GLY A 1 94 ? 85.064 117.365 117.034 1 123.879 94 GLY AAA N 1
ATOM 452 C CA . GLY A 1 94 ? 84.176 118.52 116.981 1 121.822 94 GLY AAA CA 1
ATOM 453 C C . GLY A 1 94 ? 82.702 118.157 116.771 1 111.582 94 GLY AAA C 1
ATOM 454 O O . GLY A 1 94 ? 81.869 119.035 116.548 1 112.176 94 GLY AAA O 1
ATOM 455 N N . ALA A 1 95 ? 82.371 116.862 116.861 1 105.644 95 ALA AAA N 1
ATOM 456 C CA . ALA A 1 95 ? 80.986 116.417 116.758 1 104.734 95 ALA AAA CA 1
ATOM 457 C C . ALA A 1 95 ? 80.181 116.854 117.988 1 99.726 95 ALA AAA C 1
ATOM 458 O O . ALA A 1 95 ? 80.605 116.635 119.121 1 107.699 95 ALA AAA O 1
ATOM 460 N N . THR A 1 96 ? 78.997 117.451 117.758 1 83.218 96 THR AAA N 1
ATOM 461 C CA . THR A 1 96 ? 78.072 117.837 118.818 1 69.136 96 THR AAA CA 1
ATOM 462 C C . THR A 1 96 ? 77.394 116.589 119.386 1 58.004 96 THR AAA C 1
ATOM 463 O O . THR A 1 96 ? 77.005 115.699 118.637 1 65.072 96 THR AAA O 1
ATOM 467 N N . THR A 1 97 ? 77.214 116.554 120.71 1 58.238 97 THR AAA N 1
ATOM 468 C CA . THR A 1 97 ? 76.661 115.402 121.415 1 71.248 97 THR AAA CA 1
ATOM 469 C C . THR A 1 97 ? 75.494 115.8 122.333 1 70.391 97 THR AAA C 1
ATOM 470 O O . THR A 1 97 ? 75.088 115.03 123.21 1 74.171 97 THR AAA O 1
ATOM 474 N N . GLY A 1 98 ? 74.939 117.003 122.128 1 65.642 98 GLY AAA N 1
ATOM 475 C CA . GLY A 1 98 ? 73.836 117.512 122.934 1 67.854 98 GLY AAA CA 1
ATOM 476 C C . GLY A 1 98 ? 73.844 119.035 123.021 1 68.104 98 GLY AAA C 1
ATOM 477 O O . GLY A 1 98 ? 74.909 119.62 123.204 1 75.981 98 GLY AAA O 1
ATOM 478 N N . SER A 1 99 ? 72.656 119.647 122.882 1 71.62 99 SER AAA N 1
ATOM 479 C CA . SER A 1 99 ? 72.508 121.091 122.747 1 80.346 99 SER AAA CA 1
ATOM 480 C C . SER A 1 99 ? 71.188 121.576 123.359 1 84.82 99 SER AAA C 1
ATOM 481 O O . SER A 1 99 ? 70.152 120.961 123.119 1 95.903 99 SER AAA O 1
ATOM 484 N N . VAL A 1 100 ? 71.227 122.697 124.118 1 73.716 100 VAL AAA N 1
ATOM 485 C CA . VAL A 1 100 ? 70.054 123.34 124.718 1 59.596 100 VAL AAA CA 1
ATOM 486 C C . VAL A 1 100 ? 70.152 124.859 124.559 1 64.592 100 VAL AAA C 1
ATOM 487 O O . VAL A 1 100 ? 71.256 125.397 124.498 1 78.818 100 VAL AAA O 1
ATOM 491 N N . THR A 1 101 ? 69.002 125.56 124.527 1 68.206 101 THR AAA N 1
ATOM 492 C CA . THR A 1 101 ? 68.975 127.022 124.406 1 70.651 101 THR AAA CA 1
ATOM 493 C C . THR A 1 101 ? 67.946 127.661 125.347 1 64.169 101 THR AAA C 1
ATOM 494 O O . THR A 1 101 ? 66.768 127.295 125.315 1 71.037 101 THR AAA O 1
ATOM 498 N N . VAL A 1 102 ? 68.406 128.64 126.156 1 50.901 102 VAL AAA N 1
ATOM 499 C CA . VAL A 1 102 ? 67.715 129.036 127.375 1 43.87 102 VAL AAA CA 1
ATOM 500 C C . VAL A 1 102 ? 67.549 130.551 127.507 1 53.532 102 VAL AAA C 1
ATOM 501 O O . VAL A 1 102 ? 68.278 131.324 126.878 1 63.22 102 VAL AAA O 1
ATOM 505 N N . ARG A 1 103 ? 66.614 130.946 128.395 1 59.654 103 ARG AAA N 1
ATOM 506 C CA . ARG A 1 103 ? 66.151 132.315 128.591 1 59.452 103 ARG AAA CA 1
ATOM 507 C C . ARG A 1 103 ? 65.983 132.607 130.084 1 58.439 103 ARG AAA C 1
ATOM 508 O O . ARG A 1 103 ? 65.602 131.725 130.854 1 69.999 103 ARG AAA O 1
ATOM 516 N N . PHE A 1 104 ? 66.243 133.854 130.501 1 54.777 104 PHE AAA N 1
ATOM 517 C CA . PHE A 1 104 ? 66.073 134.261 131.892 1 55.431 104 PHE AAA CA 1
ATOM 518 C C . PHE A 1 104 ? 64.592 134.364 132.271 1 59.019 104 PHE AAA C 1
ATOM 519 O O . PHE A 1 104 ? 63.781 134.824 131.468 1 71.809 104 PHE AAA O 1
ATOM 527 N N . PRO A 1 105 ? 64.166 133.925 133.48 1 55.219 105 PRO AAA N 1
ATOM 528 C CA . PRO A 1 105 ? 62.806 134.183 133.958 1 53.947 105 PRO AAA CA 1
ATOM 529 C C . PRO A 1 105 ? 62.517 135.667 134.171 1 69.518 105 PRO AAA C 1
ATOM 530 O O . PRO A 1 105 ? 63.412 136.509 134.074 1 79.938 105 PRO AAA O 1
ATOM 534 N N . THR A 1 106 ? 61.249 135.963 134.495 1 85.588 106 THR AAA N 1
ATOM 535 C CA . THR A 1 106 ? 60.747 137.317 134.732 1 92.431 106 THR AAA CA 1
ATOM 536 C C . THR A 1 106 ? 61.017 137.823 136.159 1 91.856 106 THR AAA C 1
ATOM 537 O O . THR A 1 106 ? 60.917 139.025 136.415 1 90.543 106 THR AAA O 1
ATOM 541 N N . SER A 1 107 ? 61.34 136.903 137.087 1 90.241 107 SER AAA N 1
ATOM 542 C CA . SER A 1 107 ? 61.715 137.213 138.463 1 91.455 107 SER AAA CA 1
ATOM 543 C C . SER A 1 107 ? 62.732 136.203 139.014 1 98.302 107 SER AAA C 1
ATOM 544 O O . SER A 1 107 ? 62.852 135.082 138.512 1 100.946 107 SER AAA O 1
ATOM 547 N N . GLY A 1 108 ? 63.503 136.629 140.032 1 103.341 108 GLY AAA N 1
ATOM 548 C CA . GLY A 1 108 ? 64.352 135.74 140.823 1 106.756 108 GLY AAA CA 1
ATOM 549 C C . GLY A 1 108 ? 65.795 135.594 140.32 1 98.68 108 GLY AAA C 1
ATOM 550 O O . GLY A 1 108 ? 66.592 134.866 140.917 1 96.72 108 GLY AAA O 1
ATOM 551 N N . TYR A 1 109 ? 66.13 136.291 139.228 1 83.658 109 TYR AAA N 1
ATOM 552 C CA . TYR A 1 109 ? 67.492 136.337 138.713 1 77.443 109 TYR AAA CA 1
ATOM 553 C C . TYR A 1 109 ? 68.262 137.505 139.339 1 91.089 109 TYR AAA C 1
ATOM 554 O O . TYR A 1 109 ? 67.659 138.381 139.954 1 103.027 109 TYR AAA O 1
ATOM 563 N N . ASN A 1 110 ? 69.599 137.526 139.169 1 81.747 110 ASN AAA N 1
ATOM 564 C CA . ASN A 1 110 ? 70.449 138.626 139.622 1 59.669 110 ASN AAA CA 1
ATOM 565 C C . ASN A 1 110 ? 71.111 139.31 138.433 1 52.911 110 ASN AAA C 1
ATOM 566 O O . ASN A 1 110 ? 71.807 138.656 137.66 1 64.052 110 ASN AAA O 1
ATOM 571 N N . ALA A 1 111 ? 70.937 140.628 138.321 1 45.799 111 ALA AAA N 1
ATOM 572 C CA . ALA A 1 111 ? 71.543 141.385 137.239 1 51.912 111 ALA AAA CA 1
ATOM 573 C C . ALA A 1 111 ? 71.835 142.814 137.693 1 61.367 111 ALA AAA C 1
ATOM 574 O O . ALA A 1 111 ? 71.034 143.416 138.41 1 75.059 111 ALA AAA O 1
ATOM 576 N N . TYR A 1 112 ? 72.96 143.37 137.223 1 55.655 112 TYR AAA N 1
ATOM 577 C CA . TYR A 1 112 ? 73.491 144.591 137.799 1 49.656 112 TYR AAA CA 1
ATOM 578 C C . TYR A 1 112 ? 73.803 145.642 136.734 1 55.761 112 TYR AAA C 1
ATOM 579 O O . TYR A 1 112 ? 73.973 145.324 135.559 1 62.106 112 TYR AAA O 1
ATOM 588 N N . TYR A 1 113 ? 73.898 146.904 137.168 1 60.191 113 TYR AAA N 1
ATOM 589 C CA . TYR A 1 113 ? 74.326 147.994 136.305 1 70.249 113 TYR AAA CA 1
ATOM 590 C C . TYR A 1 113 ? 75.435 148.801 136.978 1 92.949 113 TYR AAA C 1
ATOM 591 O O . TYR A 1 113 ? 75.315 149.167 138.146 1 104.218 113 TYR AAA O 1
ATOM 600 N N . ASP A 1 114 ? 76.508 149.096 136.227 1 119.161 114 ASP AAA N 1
ATOM 601 C CA . ASP A 1 114 ? 77.564 149.972 136.712 1 141.793 114 ASP AAA CA 1
ATOM 602 C C . ASP A 1 114 ? 77.455 151.351 136.059 1 149.754 114 ASP AAA C 1
ATOM 603 O O . ASP A 1 114 ? 77.654 151.486 134.854 1 143.919 114 ASP AAA O 1
ATOM 608 N N . SER A 1 115 ? 77.231 152.375 136.896 1 146.643 115 SER AAA N 1
ATOM 609 C CA . SER A 1 115 ? 77.154 153.773 136.499 1 133.014 115 SER AAA CA 1
ATOM 610 C C . SER A 1 115 ? 78.47 154.269 135.901 1 116.263 115 SER AAA C 1
ATOM 611 O O . SER A 1 115 ? 78.463 155.121 135.014 1 124.803 115 SER AAA O 1
ATOM 614 N N . VAL A 1 116 ? 79.593 153.744 136.401 1 112.584 116 VAL AAA N 1
ATOM 615 C CA . VAL A 1 116 ? 80.912 154.251 136.057 1 122.503 116 VAL AAA CA 1
ATOM 616 C C . VAL A 1 116 ? 81.301 153.822 134.638 1 129.576 116 VAL AAA C 1
ATOM 617 O O . VAL A 1 116 ? 81.625 154.682 133.819 1 144.498 116 VAL AAA O 1
ATOM 621 N N . ASP A 1 117 ? 81.239 152.513 134.342 1 120.709 117 ASP AAA N 1
ATOM 622 C CA . ASP A 1 117 ? 81.616 151.978 133.037 1 120.436 117 ASP AAA CA 1
ATOM 623 C C . ASP A 1 117 ? 80.449 151.942 132.038 1 116.14 117 ASP AAA C 1
ATOM 624 O O . ASP A 1 117 ? 80.673 151.667 130.858 1 120.104 117 ASP AAA O 1
ATOM 629 N N . LYS A 1 118 ? 79.212 152.188 132.503 1 117.677 118 LYS AAA N 1
ATOM 630 C CA . LYS A 1 118 ? 77.987 152.286 131.701 1 133.403 118 LYS AAA CA 1
ATOM 631 C C . LYS A 1 118 ? 77.607 150.967 131.005 1 129.373 118 LYS AAA C 1
ATOM 632 O O . LYS A 1 118 ? 77.231 150.969 129.831 1 131.203 118 LYS AAA O 1
ATOM 638 N N . VAL A 1 119 ? 77.633 149.845 131.75 1 103.846 119 VAL AAA N 1
ATOM 639 C CA . VAL A 1 119 ? 77.318 148.515 131.225 1 77.009 119 VAL AAA CA 1
ATOM 640 C C . VAL A 1 119 ? 76.378 147.761 132.166 1 70.797 119 VAL AAA C 1
ATOM 641 O O . VAL A 1 119 ? 76.48 147.878 133.389 1 77.335 119 VAL AAA O 1
ATOM 645 N N . VAL A 1 120 ? 75.488 146.947 131.577 1 57.26 120 VAL AAA N 1
ATOM 646 C CA . VAL A 1 120 ? 74.657 146.003 132.31 1 50.439 120 VAL AAA CA 1
ATOM 647 C C . VAL A 1 120 ? 75.338 144.641 132.239 1 51.523 120 VAL AAA C 1
ATOM 648 O O . VAL A 1 120 ? 75.788 144.246 131.162 1 58.767 120 VAL AAA O 1
ATOM 652 N N . PHE A 1 121 ? 75.419 143.927 133.377 1 50.873 121 PHE AAA N 1
ATOM 653 C CA . PHE A 1 121 ? 76.165 142.671 133.426 1 49.298 121 PHE AAA CA 1
ATOM 654 C C . PHE A 1 121 ? 75.466 141.583 134.251 1 52.7 121 PHE AAA C 1
ATOM 655 O O . PHE A 1 121 ? 74.734 141.889 135.211 1 62.704 121 PHE AAA O 1
ATOM 663 N N . VAL A 1 122 ? 75.748 140.315 133.891 1 44.049 122 VAL AAA N 1
ATOM 664 C CA . VAL A 1 122 ? 75.244 139.138 134.585 1 41.849 122 VAL AAA CA 1
ATOM 665 C C . VAL A 1 122 ? 76.333 138.069 134.632 1 46.216 122 VAL AAA C 1
ATOM 666 O O . VAL A 1 122 ? 77.025 137.841 133.634 1 59.455 122 VAL AAA O 1
ATOM 670 N N . VAL A 1 123 ? 76.448 137.364 135.771 1 40.618 123 VAL AAA N 1
ATOM 671 C CA . VAL A 1 123 ? 77.379 136.251 135.905 1 38.39 123 VAL AAA CA 1
ATOM 672 C C . VAL A 1 123 ? 76.57 134.97 136.076 1 48.075 123 VAL AAA C 1
ATOM 673 O O . VAL A 1 123 ? 75.729 134.885 136.975 1 61.354 123 VAL AAA O 1
ATOM 677 N N . VAL A 1 124 ? 76.833 133.963 135.223 1 45.969 124 VAL AAA N 1
ATOM 678 C CA . VAL A 1 124 ? 76.12 132.69 135.241 1 38.816 124 VAL AAA CA 1
ATOM 679 C C . VAL A 1 124 ? 77.08 131.586 135.673 1 38.247 124 VAL AAA C 1
ATOM 680 O O . VAL A 1 124 ? 78.22 131.532 135.205 1 49.314 124 VAL AAA O 1
ATOM 684 N N . SER A 1 125 ? 76.629 130.703 136.569 1 33.737 125 SER AAA N 1
ATOM 685 C CA . SER A 1 125 ? 77.466 129.595 136.997 1 36.451 125 SER AAA CA 1
ATOM 686 C C . SER A 1 125 ? 76.944 128.279 136.423 1 46.546 125 SER AAA C 1
ATOM 687 O O . SER A 1 125 ? 75.79 127.896 136.676 1 55.076 125 SER AAA O 1
ATOM 690 N N . PHE A 1 126 ? 77.818 127.58 135.667 1 43.511 126 PHE AAA N 1
ATOM 691 C CA . PHE A 1 126 ? 77.423 126.442 134.85 1 37.304 126 PHE AAA CA 1
ATOM 692 C C . PHE A 1 126 ? 77.834 125.095 135.439 1 43.198 126 PHE AAA C 1
ATOM 693 O O . PHE A 1 126 ? 77.166 124.093 135.169 1 54.866 126 PHE AAA O 1
ATOM 701 N N . LEU A 1 127 ? 78.913 125.055 136.234 1 45.741 127 LEU AAA N 1
ATOM 702 C CA . LEU A 1 127 ? 79.554 123.789 136.589 1 53.1 127 LEU AAA CA 1
ATOM 703 C C . LEU A 1 127 ? 79.51 123.511 138.095 1 49.934 127 LEU AAA C 1
ATOM 704 O O . LEU A 1 127 ? 79.424 124.434 138.908 1 53.275 127 LEU AAA O 1
ATOM 709 N N . TYR A 1 128 ? 79.656 122.224 138.445 1 54.829 128 TYR AAA N 1
ATOM 710 C CA . TYR A 1 128 ? 79.643 121.685 139.801 1 65.804 128 TYR AAA CA 1
ATOM 711 C C . TYR A 1 128 ? 80.653 122.367 140.726 1 70.77 128 TYR AAA C 1
ATOM 712 O O . TYR A 1 128 ? 81.775 122.64 140.302 1 84.824 128 TYR AAA O 1
ATOM 721 N N . PRO A 1 129 ? 80.33 122.665 142.013 1 68.682 129 PRO AAA N 1
ATOM 722 C CA . PRO A 1 129 ? 79.023 122.406 142.618 1 68.576 129 PRO AAA CA 1
ATOM 723 C C . PRO A 1 129 ? 77.913 123.443 142.411 1 71.237 129 PRO AAA C 1
ATOM 724 O O . PRO A 1 129 ? 76.753 123.155 142.705 1 83.167 129 PRO AAA O 1
ATOM 728 N N . TYR A 1 130 ? 78.243 124.621 141.87 1 59.782 130 TYR AAA N 1
ATOM 729 C CA . TYR A 1 130 ? 77.325 125.75 141.825 1 56.502 130 TYR AAA CA 1
ATOM 730 C C . TYR A 1 130 ? 76.414 125.75 140.597 1 52.062 130 TYR AAA C 1
ATOM 731 O O . TYR A 1 130 ? 76.194 126.809 139.998 1 56.66 130 TYR AAA O 1
ATOM 740 N N . THR A 1 131 ? 75.836 124.585 140.263 1 52.835 131 THR AAA N 1
ATOM 741 C CA . THR A 1 131 ? 74.985 124.425 139.09 1 62.208 131 THR AAA CA 1
ATOM 742 C C . THR A 1 131 ? 73.561 124.879 139.395 1 73.529 131 THR AAA C 1
ATOM 743 O O . THR A 1 131 ? 72.915 125.513 138.552 1 83.9 131 THR AAA O 1
ATOM 747 N N . THR A 1 132 ? 73.094 124.523 140.607 1 81.867 132 THR AAA N 1
ATOM 748 C CA . THR A 1 132 ? 71.753 124.8 141.112 1 89.267 132 THR AAA CA 1
ATOM 749 C C . THR A 1 132 ? 71.767 125.944 142.134 1 85.037 132 THR AAA C 1
ATOM 750 O O . THR A 1 132 ? 70.845 126.762 142.156 1 97.02 132 THR AAA O 1
ATOM 754 N N . THR A 1 133 ? 72.816 125.998 142.965 1 72.063 133 THR AAA N 1
ATOM 755 C CA . THR A 1 133 ? 72.988 127.034 143.978 1 70.456 133 THR AAA CA 1
ATOM 756 C C . THR A 1 133 ? 73.769 128.229 143.427 1 64.949 133 THR AAA C 1
ATOM 757 O O . THR A 1 133 ? 74.468 128.111 142.416 1 76.229 133 THR AAA O 1
ATOM 761 N N . SER A 1 134 ? 73.68 129.376 144.119 1 56.053 134 SER AAA N 1
ATOM 762 C CA . SER A 1 134 ? 74.449 130.559 143.752 1 59.326 134 SER AAA CA 1
ATOM 763 C C . SER A 1 134 ? 75.787 130.61 144.491 1 62.963 134 SER AAA C 1
ATOM 764 O O . SER A 1 134 ? 75.925 130.018 145.56 1 72.236 134 SER AAA O 1
ATOM 767 N N . VAL A 1 135 ? 76.762 131.346 143.927 1 70.049 135 VAL AAA N 1
ATOM 768 C CA . VAL A 1 135 ? 78.068 131.595 144.536 1 73.377 135 VAL AAA CA 1
ATOM 769 C C . VAL A 1 135 ? 78.347 133.102 144.533 1 78.637 135 VAL AAA C 1
ATOM 770 O O . VAL A 1 135 ? 77.862 133.824 143.653 1 89.5 135 VAL AAA O 1
ATOM 774 N N . ASN A 1 136 ? 79.161 133.56 145.502 1 74.263 136 ASN AAA N 1
ATOM 775 C CA . ASN A 1 136 ? 79.418 134.976 145.734 1 74.871 136 ASN AAA CA 1
ATOM 776 C C . ASN A 1 136 ? 80.797 135.39 145.218 1 71.178 136 ASN AAA C 1
ATOM 777 O O . ASN A 1 136 ? 81.81 134.767 145.543 1 70.578 136 ASN AAA O 1
ATOM 782 N N . ILE A 1 137 ? 80.825 136.481 144.44 1 70.866 137 ILE AAA N 1
ATOM 783 C CA . ILE A 1 137 ? 82.029 136.974 143.791 1 70.465 137 ILE AAA CA 1
ATOM 784 C C . ILE A 1 137 ? 82.412 138.294 144.465 1 72.761 137 ILE AAA C 1
ATOM 785 O O . ILE A 1 137 ? 81.677 139.28 144.354 1 87.915 137 ILE AAA O 1
ATOM 790 N N . PRO A 1 138 ? 83.554 138.364 145.191 1 62.785 138 PRO AAA N 1
ATOM 791 C CA . PRO A 1 138 ? 84.054 139.618 145.756 1 55.37 138 PRO AAA CA 1
ATOM 792 C C . PRO A 1 138 ? 84.361 140.681 144.712 1 50.351 138 PRO AAA C 1
ATOM 793 O O . PRO A 1 138 ? 84.938 140.406 143.653 1 55.815 138 PRO AAA O 1
ATOM 797 N N . LEU A 1 139 ? 83.974 141.909 145.047 1 54.878 139 LEU AAA N 1
ATOM 798 C CA . LEU A 1 139 ? 84.047 143.032 144.126 1 72.144 139 LEU AAA CA 1
ATOM 799 C C . LEU A 1 139 ? 85.486 143.5 143.866 1 81.549 139 LEU AAA C 1
ATOM 800 O O . LEU A 1 139 ? 85.744 144.153 142.849 1 87.251 139 LEU AAA O 1
ATOM 805 N N . SER A 1 140 ? 86.418 143.154 144.77 1 81.875 140 SER AAA N 1
ATOM 806 C CA . SER A 1 140 ? 87.852 143.358 144.601 1 80.393 140 SER AAA CA 1
ATOM 807 C C . SER A 1 140 ? 88.366 142.636 143.354 1 86.552 140 SER AAA C 1
ATOM 808 O O . SER A 1 140 ? 89.047 143.255 142.532 1 97.259 140 SER AAA O 1
ATOM 811 N N . TYR A 1 141 ? 88.003 141.345 143.211 1 81.815 141 TYR AAA N 1
ATOM 812 C CA . TYR A 1 141 ? 88.366 140.476 142.094 1 70.451 141 TYR AAA CA 1
ATOM 813 C C . TYR A 1 141 ? 87.839 141.013 140.761 1 59.965 141 TYR AAA C 1
ATOM 814 O O . TYR A 1 141 ? 88.604 141.219 139.818 1 65.05 141 TYR AAA O 1
ATOM 823 N N . LEU A 1 142 ? 86.529 141.244 140.695 1 62.163 142 LEU AAA N 1
ATOM 824 C CA . LEU A 1 142 ? 85.833 141.585 139.462 1 74.054 142 LEU AAA CA 1
ATOM 825 C C . LEU A 1 142 ? 86.337 142.89 138.823 1 78.403 142 LEU AAA C 1
ATOM 826 O O . LEU A 1 142 ? 86.105 143.121 137.625 1 88.155 142 LEU AAA O 1
ATOM 831 N N . SER A 1 143 ? 87.053 143.719 139.602 1 79.545 143 SER AAA N 1
ATOM 832 C CA . SER A 1 143 ? 87.594 144.999 139.154 1 93.313 143 SER AAA CA 1
ATOM 833 C C . SER A 1 143 ? 88.606 144.862 138.009 1 98.657 143 SER AAA C 1
ATOM 834 O O . SER A 1 143 ? 88.945 145.859 137.364 1 107.146 143 SER AAA O 1
ATOM 837 N N . LYS A 1 144 ? 89.089 143.637 137.741 1 91.534 144 LYS AAA N 1
ATOM 838 C CA . LYS A 1 144 ? 89.953 143.37 136.593 1 86.213 144 LYS AAA CA 1
ATOM 839 C C . LYS A 1 144 ? 89.219 143.613 135.273 1 76.579 144 LYS AAA C 1
ATOM 840 O O . LYS A 1 144 ? 89.831 144.025 134.288 1 83.088 144 LYS AAA O 1
ATOM 846 N N . TYR A 1 145 ? 87.914 143.332 135.252 1 72.586 145 TYR AAA N 1
ATOM 847 C CA . TYR A 1 145 ? 87.117 143.357 134.039 1 79.79 145 TYR AAA CA 1
ATOM 848 C C . TYR A 1 145 ? 86.205 144.584 134.008 1 93.061 145 TYR AAA C 1
ATOM 849 O O . TYR A 1 145 ? 85.946 145.133 132.933 1 100.305 145 TYR AAA O 1
ATOM 858 N N . LEU A 1 146 ? 85.703 144.977 135.189 1 99.129 146 LEU AAA N 1
ATOM 859 C CA . LEU A 1 146 ? 84.817 146.119 135.366 1 98.983 146 LEU AAA CA 1
ATOM 860 C C . LEU A 1 146 ? 85.442 147.087 136.372 1 109.185 146 LEU AAA C 1
ATOM 861 O O . LEU A 1 146 ? 85.019 147.148 137.526 1 117.918 146 LEU AAA O 1
ATOM 866 N N . PRO A 1 147 ? 86.491 147.851 135.964 1 103.144 147 PRO AAA N 1
ATOM 867 C CA . PRO A 1 147 ? 87.272 148.676 136.886 1 95.234 147 PRO AAA CA 1
ATOM 868 C C . PRO A 1 147 ? 86.494 149.789 137.584 1 95.436 147 PRO AAA C 1
ATOM 869 O O . PRO A 1 147 ? 86.903 150.224 138.654 1 100.191 147 PRO AAA O 1
ATOM 873 N N . GLY A 1 148 ? 85.362 150.208 137.006 1 86.962 148 GLY AAA N 1
ATOM 874 C CA . GLY A 1 148 ? 84.486 151.18 137.637 1 88.05 148 GLY AAA CA 1
ATOM 875 C C . GLY A 1 148 ? 83.998 150.777 139.028 1 88.51 148 GLY AAA C 1
ATOM 876 O O . GLY A 1 148 ? 83.663 151.662 139.813 1 99.617 148 GLY AAA O 1
ATOM 877 N N . LEU A 1 149 ? 83.996 149.47 139.345 1 91.054 149 LEU AAA N 1
ATOM 878 C CA . LEU A 1 149 ? 83.401 148.933 140.567 1 104.043 149 LEU AAA CA 1
ATOM 879 C C . LEU A 1 149 ? 84.158 149.366 141.828 1 112.967 149 LEU AAA C 1
ATOM 880 O O . LEU A 1 149 ? 83.606 149.27 142.927 1 123.817 149 LEU AAA O 1
ATOM 885 N N . LEU A 1 150 ? 85.405 149.845 141.685 1 112.733 150 LEU AAA N 1
ATOM 886 C CA . LEU A 1 150 ? 86.137 150.395 142.822 1 128.978 150 LEU AAA CA 1
ATOM 887 C C . LEU A 1 150 ? 85.798 151.87 143.085 1 139.6 150 LEU AAA C 1
ATOM 888 O O . LEU A 1 150 ? 86.208 152.405 144.118 1 150.553 150 LEU AAA O 1
ATOM 893 N N . THR A 1 151 ? 85.056 152.518 142.164 1 133.165 151 THR AAA N 1
ATOM 894 C CA . THR A 1 151 ? 84.716 153.94 142.205 1 124.438 151 THR AAA CA 1
ATOM 895 C C . THR A 1 151 ? 83.313 154.154 142.78 1 117.722 151 THR AAA C 1
ATOM 896 O O . THR A 1 151 ? 83.109 155.085 143.559 1 129.3 151 THR AAA O 1
ATOM 900 N N . ALA A 1 152 ? 82.343 153.319 142.369 1 110.38 152 ALA AAA N 1
ATOM 901 C CA . ALA A 1 152 ? 80.992 153.336 142.927 1 109.46 152 ALA AAA CA 1
ATOM 902 C C . ALA A 1 152 ? 80.374 151.938 142.937 1 108.864 152 ALA AAA C 1
ATOM 903 O O . ALA A 1 152 ? 80.613 151.139 142.029 1 114.877 152 ALA AAA O 1
ATOM 905 N N . GLN A 1 153 ? 79.567 151.661 143.975 1 104.905 153 GLN AAA N 1
ATOM 906 C CA . GLN A 1 153 ? 78.903 150.372 144.122 1 107.968 153 GLN AAA CA 1
ATOM 907 C C . GLN A 1 153 ? 77.893 150.182 142.99 1 113.038 153 GLN AAA C 1
ATOM 908 O O . GLN A 1 153 ? 77.275 151.149 142.541 1 122.909 153 GLN AAA O 1
ATOM 914 N N . PRO A 1 154 ? 77.697 148.94 142.479 1 107.024 154 PRO AAA N 1
ATOM 915 C CA . PRO A 1 154 ? 76.777 148.713 141.369 1 100.138 154 PRO AAA CA 1
ATOM 916 C C . PRO A 1 154 ? 75.32 148.841 141.809 1 108.508 154 PRO AAA C 1
ATOM 917 O O . PRO A 1 154 ? 74.951 148.563 142.954 1 117.298 154 PRO AAA O 1
ATOM 921 N N . TYR A 1 155 ? 74.481 149.274 140.87 1 98.848 155 TYR AAA N 1
ATOM 922 C CA . TYR A 1 155 ? 73.052 149.102 141.034 1 92.904 155 TYR AAA CA 1
ATOM 923 C C . TYR A 1 155 ? 72.684 147.623 140.935 1 95.364 155 TYR AAA C 1
ATOM 924 O O . TYR A 1 155 ? 73.142 146.892 140.057 1 110.457 155 TYR AAA O 1
ATOM 933 N N . ASP A 1 156 ? 71.828 147.211 141.865 1 84.368 156 ASP AAA N 1
ATOM 934 C CA . ASP A 1 156 ? 71.184 145.91 141.926 1 77.596 156 ASP AAA CA 1
ATOM 935 C C . ASP A 1 156 ? 69.983 145.879 140.975 1 72.361 156 ASP AAA C 1
ATOM 936 O O . ASP A 1 156 ? 69.651 146.873 140.34 1 77.987 156 ASP AAA O 1
ATOM 941 N N . GLU A 1 157 ? 69.291 144.736 140.876 1 84.752 157 GLU AAA N 1
ATOM 942 C CA . GLU A 1 157 ? 67.884 144.761 140.482 1 99.668 157 GLU AAA CA 1
ATOM 943 C C . GLU A 1 157 ? 67.083 145.506 141.56 1 123.816 157 GLU AAA C 1
ATOM 944 O O . GLU A 1 157 ? 67.54 145.633 142.697 1 134.546 157 GLU AAA O 1
ATOM 950 N N . THR A 1 158 ? 65.885 146.013 141.211 1 134.252 158 THR AAA N 1
ATOM 951 C CA . THR A 1 158 ? 64.982 146.698 142.14 1 137.434 158 THR AAA CA 1
ATOM 952 C C . THR A 1 158 ? 65.553 148.026 142.663 1 143.867 158 THR AAA C 1
ATOM 953 O O . THR A 1 158 ? 65.047 148.578 143.643 1 150.1 158 THR AAA O 1
ATOM 957 N N . GLY A 1 159 ? 66.617 148.539 142.023 1 146.964 159 GLY AAA N 1
ATOM 958 C CA . GLY A 1 159 ? 67.075 149.915 142.198 1 144.644 159 GLY AAA CA 1
ATOM 959 C C . GLY A 1 159 ? 68.042 150.153 143.36 1 137.52 159 GLY AAA C 1
ATOM 960 O O . GLY A 1 159 ? 68.548 151.267 143.505 1 152.203 159 GLY AAA O 1
ATOM 961 N N . ALA A 1 160 ? 68.305 149.121 144.174 1 113.409 160 ALA AAA N 1
ATOM 962 C CA . ALA A 1 160 ? 69.196 149.243 145.322 1 109.619 160 ALA AAA CA 1
ATOM 963 C C . ALA A 1 160 ? 70.665 149.333 144.889 1 105.794 160 ALA AAA C 1
ATOM 964 O O . ALA A 1 160 ? 70.981 149.168 143.708 1 112.937 160 ALA AAA O 1
ATOM 966 N N . GLN A 1 161 ? 71.564 149.595 145.851 1 90.198 161 GLN AAA N 1
ATOM 967 C CA . GLN A 1 161 ? 72.994 149.401 145.643 1 86.841 161 GLN AAA CA 1
ATOM 968 C C . GLN A 1 161 ? 73.53 148.413 146.681 1 86.695 161 GLN AAA C 1
ATOM 969 O O . GLN A 1 161 ? 73.076 148.43 147.824 1 92.819 161 GLN AAA O 1
ATOM 975 N N . VAL A 1 162 ? 74.489 147.559 146.274 1 79.895 162 VAL AAA N 1
ATOM 976 C CA . VAL A 1 162 ? 74.992 146.478 147.114 1 81.575 162 VAL AAA CA 1
ATOM 977 C C . VAL A 1 162 ? 76.49 146.281 146.908 1 89.229 162 VAL AAA C 1
ATOM 978 O O . VAL A 1 162 ? 77.047 146.691 145.895 1 91.271 162 VAL AAA O 1
ATOM 982 N N . THR A 1 163 ? 77.118 145.574 147.86 1 104.201 163 THR AAA N 1
ATOM 983 C CA . THR A 1 163 ? 78.569 145.476 147.969 1 117.196 163 THR AAA CA 1
ATOM 984 C C . THR A 1 163 ? 79.144 144.194 147.35 1 116.101 163 THR AAA C 1
ATOM 985 O O . THR A 1 163 ? 80.366 144.076 147.247 1 111.477 163 THR AAA O 1
ATOM 989 N N . SER A 1 164 ? 78.281 143.232 146.974 1 120.363 164 SER AAA N 1
ATOM 990 C CA . SER A 1 164 ? 78.699 141.886 146.575 1 111.307 164 SER AAA CA 1
ATOM 991 C C . SER A 1 164 ? 77.79 141.3 145.487 1 103.832 164 SER AAA C 1
ATOM 992 O O . SER A 1 164 ? 76.588 141.58 145.464 1 111.205 164 SER AAA O 1
ATOM 995 N N . VAL A 1 165 ? 78.384 140.467 144.612 1 80.54 165 VAL AAA N 1
ATOM 996 C CA . VAL A 1 165 ? 77.748 139.944 143.409 1 69.057 165 VAL AAA CA 1
ATOM 997 C C . VAL A 1 165 ? 77.454 138.454 143.602 1 69.012 165 VAL AAA C 1
ATO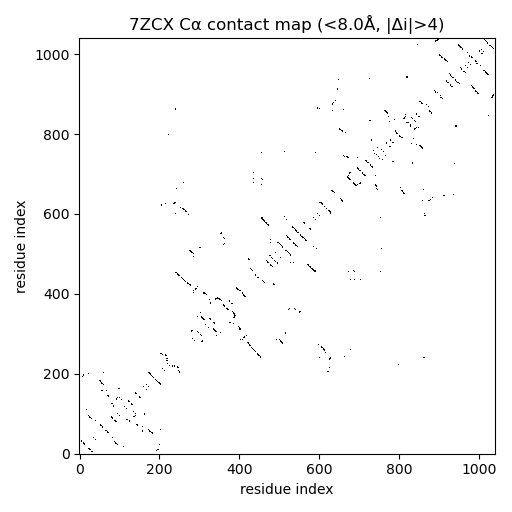M 998 O O . VAL A 1 165 ? 78.289 137.718 144.127 1 75.26 165 VAL AAA O 1
ATOM 1002 N N . SER A 1 166 ? 76.266 138.011 143.162 1 66.986 166 SER AAA N 1
ATOM 1003 C CA . SER A 1 166 ? 75.862 136.612 143.244 1 68.278 166 SER AAA CA 1
ATOM 1004 C C . SER A 1 166 ? 75.52 136.074 141.854 1 66.421 166 SER AAA C 1
ATOM 1005 O O . SER A 1 166 ? 74.846 136.761 141.08 1 70.566 166 SER AAA O 1
ATOM 1008 N N . SER A 1 167 ? 75.961 134.842 141.549 1 56.926 167 SER AAA N 1
ATOM 1009 C CA . SER A 1 167 ? 75.697 134.244 140.247 1 56.416 167 SER AAA CA 1
ATOM 1010 C C . SER A 1 167 ? 74.211 133.922 140.061 1 63.315 167 SER AAA C 1
ATOM 1011 O O . SER A 1 167 ? 73.533 133.519 141.004 1 73.052 167 SER AAA O 1
ATOM 1014 N N . THR A 1 168 ? 73.705 134.048 138.825 1 59.323 168 THR AAA N 1
ATOM 1015 C CA . THR A 1 168 ? 72.488 133.34 138.44 1 55.203 168 THR AAA CA 1
ATOM 1016 C C . THR A 1 168 ? 72.855 131.895 138.104 1 48.671 168 THR AAA C 1
ATOM 1017 O O . THR A 1 168 ? 73.712 131.668 137.261 1 57.875 168 THR AAA O 1
ATOM 1021 N N . PRO A 1 169 ? 72.29 130.86 138.757 1 45.357 169 PRO AAA N 1
ATOM 1022 C CA . PRO A 1 169 ? 72.673 129.484 138.449 1 52.143 169 PRO AAA CA 1
ATOM 1023 C C . PRO A 1 169 ? 72.026 128.956 137.167 1 62.321 169 PRO AAA C 1
ATOM 1024 O O . PRO A 1 169 ? 70.829 129.152 136.948 1 70.145 169 PRO AAA O 1
ATOM 1028 N N . PHE A 1 170 ? 72.813 128.233 136.352 1 62.908 170 PHE AAA N 1
ATOM 1029 C CA . PHE A 1 170 ? 72.372 127.668 135.082 1 54.984 170 PHE AAA CA 1
ATOM 1030 C C . PHE A 1 170 ? 71.087 126.859 135.25 1 54.093 170 PHE AAA C 1
ATOM 1031 O O . PHE A 1 170 ? 70.161 126.991 134.447 1 62.492 170 PHE AAA O 1
ATOM 1039 N N . GLY A 1 171 ? 71.012 126.056 136.317 1 55.42 171 GLY AAA N 1
ATOM 1040 C CA . GLY A 1 171 ? 69.851 125.209 136.565 1 62.942 171 GLY AAA CA 1
ATOM 1041 C C . GLY A 1 171 ? 68.559 125.932 136.974 1 61.321 171 GLY AAA C 1
ATOM 1042 O O . GLY A 1 171 ? 67.638 125.278 137.467 1 67.398 171 GLY AAA O 1
ATOM 1043 N N . SER A 1 172 ? 68.484 127.258 136.759 1 60.058 172 SER AAA N 1
ATOM 1044 C CA . SER A 1 172 ? 67.327 128.092 137.075 1 59.225 172 SER AAA CA 1
ATOM 1045 C C . SER A 1 172 ? 66.662 128.651 135.82 1 58.945 172 SER AAA C 1
ATOM 1046 O O . SER A 1 172 ? 65.597 129.266 135.906 1 65.455 172 SER AAA O 1
ATOM 1049 N N . LEU A 1 173 ? 67.314 128.496 134.667 1 66.279 173 LEU AAA N 1
ATOM 1050 C CA . LEU A 1 173 ? 66.866 129.138 133.439 1 81.313 173 LEU AAA CA 1
ATOM 1051 C C . LEU A 1 173 ? 65.793 128.297 132.726 1 96.33 173 LEU AAA C 1
ATOM 1052 O O . LEU A 1 173 ? 65.565 127.125 133.047 1 108.585 173 LEU AAA O 1
ATOM 1057 N N . ILE A 1 174 ? 65.097 128.933 131.768 1 84.873 174 ILE AAA N 1
ATOM 1058 C CA . ILE A 1 174 ? 63.924 128.39 131.093 1 73.714 174 ILE AAA CA 1
ATOM 1059 C C . ILE A 1 174 ? 64.314 127.864 129.713 1 81.709 174 ILE AAA C 1
ATOM 1060 O O . ILE A 1 174 ? 64.964 128.569 128.938 1 90.712 174 ILE AAA O 1
ATOM 1065 N N . ASP A 1 175 ? 63.87 126.636 129.399 1 90.85 175 ASP AAA N 1
ATOM 1066 C CA . ASP A 1 175 ? 64.091 126.016 128.097 1 95.929 175 ASP AAA CA 1
ATOM 1067 C C . ASP A 1 175 ? 63.173 126.655 127.061 1 78.903 175 ASP AAA C 1
ATOM 1068 O O . ASP A 1 175 ? 61.959 126.502 127.141 1 82.971 175 ASP AAA O 1
ATOM 1073 N N . THR A 1 176 ? 63.753 127.304 126.052 1 75.581 176 THR AAA N 1
ATOM 1074 C CA . THR A 1 176 ? 62.948 127.962 125.033 1 87.288 176 THR AAA CA 1
ATOM 1075 C C . THR A 1 176 ? 62.099 126.965 124.241 1 91.835 176 THR AAA C 1
ATOM 1076 O O . THR A 1 176 ? 61.079 127.339 123.663 1 105.8 176 THR AAA O 1
ATOM 1080 N N . SER A 1 177 ? 62.519 125.696 124.225 1 99.644 177 SER AAA N 1
ATOM 1081 C CA . SER A 1 177 ? 61.833 124.59 123.562 1 114.1 177 SER AAA CA 1
ATOM 1082 C C . SER A 1 177 ? 60.509 124.201 124.232 1 109.137 177 SER AAA C 1
ATOM 1083 O O . SER A 1 177 ? 59.726 123.452 123.645 1 113.335 177 SER AAA O 1
ATOM 1086 N N . THR A 1 178 ? 60.28 124.656 125.476 1 107.284 178 THR AAA N 1
ATOM 1087 C CA . THR A 1 178 ? 59.375 123.993 126.418 1 100.272 178 THR AAA CA 1
ATOM 1088 C C . THR A 1 178 ? 58.535 124.995 127.219 1 93.656 178 THR AAA C 1
ATOM 1089 O O . THR A 1 178 ? 57.402 124.695 127.597 1 100.218 178 THR AAA O 1
ATOM 1093 N N . GLY A 1 179 ? 59.109 126.169 127.506 1 83.359 179 GLY AAA N 1
ATOM 1094 C CA . GLY A 1 179 ? 58.427 127.228 128.229 1 74.038 179 GLY AAA CA 1
ATOM 1095 C C . GLY A 1 179 ? 58.447 127.022 129.74 1 72.958 179 GLY AAA C 1
ATOM 1096 O O . GLY A 1 179 ? 57.676 127.678 130.437 1 85.775 179 GLY AAA O 1
ATOM 1097 N N . GLN A 1 180 ? 59.349 126.155 130.234 1 70.446 180 GLN AAA N 1
ATOM 1098 C CA . GLN A 1 180 ? 59.477 125.831 131.651 1 77.979 180 GLN AAA CA 1
ATOM 1099 C C . GLN A 1 180 ? 60.949 125.72 132.065 1 77.937 180 GLN AAA C 1
ATOM 1100 O O . GLN A 1 180 ? 61.845 125.709 131.226 1 83.954 180 GLN AAA O 1
ATOM 1106 N N . GLN A 1 181 ? 61.185 125.614 133.38 1 72.254 181 GLN AAA N 1
ATOM 1107 C CA . GLN A 1 181 ? 62.512 125.519 133.975 1 68.324 181 GLN AAA CA 1
ATOM 1108 C C . GLN A 1 181 ? 63.245 124.272 133.482 1 67.914 181 GLN AAA C 1
ATOM 1109 O O . GLN A 1 181 ? 62.63 123.211 133.406 1 71.635 181 GLN AAA O 1
ATOM 1115 N N . ILE A 1 182 ? 64.562 124.391 133.213 1 69.581 182 ILE AAA N 1
ATOM 1116 C CA . ILE A 1 182 ? 65.406 123.317 132.688 1 67.551 182 ILE AAA CA 1
ATOM 1117 C C . ILE A 1 182 ? 65.312 122.077 133.578 1 66.749 182 ILE AAA C 1
ATOM 1118 O O . ILE A 1 182 ? 65.424 122.169 134.799 1 71.255 182 ILE AAA O 1
ATOM 1123 N N . LEU A 1 183 ? 65.128 120.905 132.95 1 72.567 183 LEU AAA N 1
ATOM 1124 C CA . LEU A 1 183 ? 64.912 119.66 133.672 1 79.38 183 LEU AAA CA 1
ATOM 1125 C C . LEU A 1 183 ? 66.209 119.195 134.328 1 81.948 183 LEU AAA C 1
ATOM 1126 O O . LEU A 1 183 ? 67.274 119.228 133.705 1 90.327 183 LEU AAA O 1
ATOM 1131 N N . GLY A 1 184 ? 66.093 118.685 135.564 1 80.509 184 GLY AAA N 1
ATOM 1132 C CA . GLY A 1 184 ? 67.203 118.077 136.291 1 81.593 184 GLY AAA CA 1
ATOM 1133 C C . GLY A 1 184 ? 67.771 116.822 135.615 1 78.572 184 GLY AAA C 1
ATOM 1134 O O . GLY A 1 184 ? 68.918 116.453 135.848 1 81.69 184 GLY AAA O 1
ATOM 1135 N N . THR A 1 185 ? 66.963 116.179 134.767 1 82.345 185 THR AAA N 1
ATOM 1136 C CA . THR A 1 185 ? 67.298 114.927 134.103 1 95.507 185 THR AAA CA 1
ATOM 1137 C C . THR A 1 185 ? 67.919 115.139 132.718 1 94.237 185 THR AAA C 1
ATOM 1138 O O . THR A 1 185 ? 68.392 114.174 132.113 1 101.667 185 THR AAA O 1
ATOM 1142 N N . ASN A 1 186 ? 67.926 116.386 132.218 1 87.842 186 ASN AAA N 1
ATOM 1143 C CA . ASN A 1 186 ? 68.382 116.758 130.878 1 76.972 186 ASN AAA CA 1
ATOM 1144 C C . ASN A 1 186 ? 69.866 116.406 130.696 1 79.247 186 ASN AAA C 1
ATOM 1145 O O . ASN A 1 186 ? 70.662 116.575 131.626 1 89.226 186 ASN AAA O 1
ATOM 1150 N N . PRO A 1 187 ? 70.304 115.906 129.509 1 75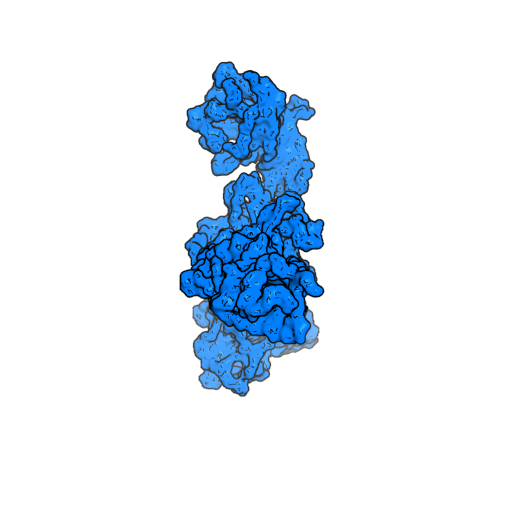.38 187 PRO AAA N 1
ATOM 1151 C CA . PRO A 1 187 ? 71.676 115.431 129.334 1 79.858 187 PRO AAA CA 1
ATOM 1152 C C . PRO A 1 187 ? 72.787 116.484 129.428 1 85.755 187 PRO AAA C 1
ATOM 1153 O O . PRO A 1 187 ? 73.87 116.169 129.92 1 95.526 187 PRO AAA O 1
ATOM 1157 N N . VAL A 1 188 ? 72.524 117.73 128.989 1 64.971 188 VAL AAA N 1
ATOM 1158 C CA . VAL A 1 188 ? 73.534 118.774 129.057 1 49.785 188 VAL AAA CA 1
ATOM 1159 C C . VAL A 1 188 ? 73.763 119.159 130.513 1 56.632 188 VAL AAA C 1
ATOM 1160 O O . VAL A 1 188 ? 74.907 119.185 130.974 1 68.183 188 VAL AAA O 1
ATOM 1164 N N . LEU A 1 189 ? 72.676 119.407 131.253 1 62.177 189 LEU AAA N 1
ATOM 1165 C CA . LEU A 1 189 ? 72.756 119.777 132.658 1 66.04 189 LEU AAA CA 1
ATOM 1166 C C . LEU A 1 189 ? 73.368 118.651 133.497 1 61.055 189 LEU AAA C 1
ATOM 1167 O O . LEU A 1 189 ? 74.174 118.926 134.39 1 65.198 189 LEU AAA O 1
ATOM 1172 N N . THR A 1 190 ? 73.019 117.395 133.194 1 59.714 190 THR AAA N 1
ATOM 1173 C CA . THR A 1 190 ? 73.604 116.24 133.866 1 70.704 190 THR AAA CA 1
ATOM 1174 C C . THR A 1 190 ? 75.122 116.19 133.67 1 76.732 190 THR AAA C 1
ATOM 1175 O O . THR A 1 190 ? 75.864 115.872 134.612 1 90.326 190 THR AAA O 1
ATOM 1179 N N . SER A 1 191 ? 75.571 116.475 132.436 1 66.541 191 SER AAA N 1
ATOM 1180 C CA . SER A 1 191 ? 76.977 116.449 132.056 1 54.479 191 SER AAA CA 1
ATOM 1181 C C . SER A 1 191 ? 77.763 117.545 132.775 1 47.07 191 SER AAA C 1
ATOM 1182 O O . SER A 1 191 ? 78.826 117.278 133.326 1 48.949 191 SER AAA O 1
ATOM 1185 N N . TYR A 1 192 ? 77.25 118.774 132.722 1 38.882 192 TYR AAA N 1
ATOM 1186 C CA . TYR A 1 192 ? 77.898 119.912 133.329 1 35.96 192 TYR AAA CA 1
ATOM 1187 C C . TYR A 1 192 ? 78.01 119.687 134.835 1 45.097 192 TYR AAA C 1
ATOM 1188 O O . TYR A 1 192 ? 78.93 120.221 135.459 1 58.186 192 TYR AAA O 1
ATOM 1197 N N . ASN A 1 193 ? 77.06 118.955 135.433 1 50.011 193 ASN AAA N 1
ATOM 1198 C CA . ASN A 1 193 ? 77.056 118.673 136.867 1 59.154 193 ASN AAA CA 1
ATOM 1199 C C . ASN A 1 193 ? 78.007 117.531 137.241 1 57.565 193 ASN AAA C 1
ATOM 1200 O O . ASN A 1 193 ? 78.096 117.166 138.415 1 60.73 193 ASN AAA O 1
ATOM 1205 N N . SER A 1 194 ? 78.725 116.966 136.26 1 60.203 194 SER AAA N 1
ATOM 1206 C CA . SER A 1 194 ? 79.499 115.744 136.46 1 68.674 194 SER AAA CA 1
ATOM 1207 C C . SER A 1 194 ? 80.846 115.796 135.729 1 72.887 194 SER AAA C 1
ATOM 1208 O O . SER A 1 194 ? 81.379 114.744 135.384 1 79.869 194 SER AAA O 1
ATOM 1211 N N . TYR A 1 195 ? 81.42 116.992 135.516 1 68.099 195 TYR AAA N 1
ATOM 1212 C CA . TYR A 1 195 ? 82.369 117.202 134.426 1 57.286 195 TYR AAA CA 1
ATOM 1213 C C . TYR A 1 195 ? 83.716 116.522 134.624 1 56.039 195 TYR AAA C 1
ATOM 1214 O O . TYR A 1 195 ? 84.335 116.145 133.634 1 62.532 195 TYR AAA O 1
ATOM 1223 N N . THR A 1 196 ? 84.148 116.35 135.88 1 60.454 196 THR AAA N 1
ATOM 1224 C CA . THR A 1 196 ? 85.463 115.835 136.243 1 65.795 196 THR AAA CA 1
ATOM 1225 C C . THR A 1 196 ? 85.744 114.447 135.65 1 76.987 196 THR AAA C 1
ATOM 1226 O O . THR A 1 196 ? 86.815 114.227 135.08 1 85.143 196 THR AAA O 1
ATOM 1230 N N . THR A 1 197 ? 84.817 113.495 135.83 1 81.753 197 THR AAA N 1
ATOM 1231 C CA . THR A 1 197 ? 84.961 112.149 135.287 1 83.75 197 THR AAA CA 1
ATOM 1232 C C . THR A 1 197 ? 84.516 112.069 133.828 1 73.96 197 THR AAA C 1
ATOM 1233 O O . THR A 1 197 ? 85.053 111.266 133.067 1 80.757 197 THR AAA O 1
ATOM 1237 N N . GLN A 1 198 ? 83.58 112.937 133.439 1 75.519 198 GLN AAA N 1
ATOM 1238 C CA . GLN A 1 198 ? 83.041 113.046 132.089 1 84.886 198 GLN AAA CA 1
ATOM 1239 C C . GLN A 1 198 ? 84.137 113.384 131.07 1 88.23 198 GLN AAA C 1
ATOM 1240 O O . GLN A 1 198 ? 84.226 112.73 130.034 1 90.305 198 GLN AAA O 1
ATOM 1246 N N . ALA A 1 199 ? 84.992 114.374 131.368 1 89.009 199 ALA AAA N 1
ATOM 1247 C CA . ALA A 1 199 ? 86.024 114.851 130.453 1 92.115 199 ALA AAA CA 1
ATOM 1248 C C . ALA A 1 199 ? 87.087 113.783 130.184 1 92.433 199 ALA AAA C 1
ATOM 1249 O O . ALA A 1 199 ? 87.469 113.579 129.03 1 100.451 199 ALA AAA O 1
ATOM 1251 N N . ASN A 1 200 ? 87.522 113.086 131.242 1 90.286 200 ASN AAA N 1
ATOM 1252 C CA . ASN A 1 200 ? 88.542 112.051 131.191 1 94.301 200 ASN AAA CA 1
ATOM 1253 C C . ASN A 1 200 ? 88.07 110.792 130.459 1 99.652 200 ASN AAA C 1
ATOM 1254 O O . ASN A 1 200 ? 88.778 110.303 129.577 1 109.79 200 ASN AAA O 1
ATOM 1259 N N . THR A 1 201 ? 86.882 110.273 130.813 1 105.625 201 THR AAA N 1
ATOM 1260 C CA . THR A 1 201 ? 86.37 109.009 130.284 1 107.325 201 THR AAA CA 1
ATOM 1261 C C . THR A 1 201 ? 85.825 109.119 128.855 1 90.246 201 THR AAA C 1
ATOM 1262 O O . THR A 1 201 ? 85.995 108.188 128.069 1 95.354 201 THR AAA O 1
ATOM 1266 N N . ASN A 1 202 ? 85.149 110.225 128.526 1 80.159 202 ASN AAA N 1
ATOM 1267 C CA . ASN A 1 202 ? 84.365 110.316 127.304 1 86.914 202 ASN AAA CA 1
ATOM 1268 C C . ASN A 1 202 ? 84.897 111.354 126.305 1 94.861 202 ASN AAA C 1
ATOM 1269 O O . ASN A 1 202 ? 84.219 111.634 125.312 1 104.807 202 ASN AAA O 1
ATOM 1274 N N . MET A 1 203 ? 86.087 111.929 126.556 1 85.288 203 MET AAA N 1
ATOM 1275 C CA . MET A 1 203 ? 86.692 112.978 125.737 1 84.013 203 MET AAA CA 1
ATOM 1276 C C . MET A 1 203 ? 85.743 114.168 125.518 1 81.737 203 MET AAA C 1
ATOM 1277 O O . MET A 1 203 ? 85.753 114.788 124.447 1 92.124 203 MET AAA O 1
ATOM 1282 N N . GLN A 1 204 ? 84.953 114.526 126.541 1 69.641 204 GLN AAA N 1
ATOM 1283 C CA . GLN A 1 204 ? 83.908 115.528 126.376 1 61.101 204 GLN AAA CA 1
ATOM 1284 C C . GLN A 1 204 ? 84.418 116.941 126.646 1 54.956 204 GLN AAA C 1
ATOM 1285 O O . GLN A 1 204 ? 85.2 117.16 127.565 1 58.301 204 GLN AAA O 1
ATOM 1291 N N . GLU A 1 205 ? 83.879 117.899 125.881 1 53.169 205 GLU AAA N 1
ATOM 1292 C CA . GLU A 1 205 ? 84.194 119.313 125.972 1 55.234 205 GLU AAA CA 1
ATOM 1293 C C . GLU A 1 205 ? 82.896 120.121 126.049 1 59.918 205 GLU AAA C 1
ATOM 1294 O O . GLU A 1 205 ? 81.932 119.817 125.347 1 74.413 205 GLU AAA O 1
ATOM 1300 N N . GLY A 1 206 ? 82.86 121.165 126.894 1 57.46 206 GLY AAA N 1
ATOM 1301 C CA . GLY A 1 206 ? 81.679 122.009 127.053 1 50.723 206 GLY AAA CA 1
ATOM 1302 C C . GLY A 1 206 ? 81.864 123.39 126.417 1 48.692 206 GLY AAA C 1
ATOM 1303 O O . GLY A 1 206 ? 82.893 124.03 126.649 1 59.408 206 GLY AAA O 1
ATOM 1304 N N . VAL A 1 207 ? 80.881 123.857 125.632 1 43.7 207 VAL AAA N 1
ATOM 1305 C CA . VAL A 1 207 ? 80.986 125.135 124.932 1 44.558 207 VAL AAA CA 1
ATOM 1306 C C . VAL A 1 207 ? 79.681 125.926 125.047 1 46.857 207 VAL AAA C 1
ATOM 1307 O O . VAL A 1 207 ? 78.597 125.364 124.884 1 54.029 207 VAL AAA O 1
ATOM 1311 N N . VAL A 1 208 ? 79.801 127.248 125.26 1 43.54 208 VAL AAA N 1
ATOM 1312 C CA . VAL A 1 208 ? 78.688 128.142 125.553 1 39.738 208 VAL AAA CA 1
ATOM 1313 C C . VAL A 1 208 ? 78.833 129.415 124.735 1 43.906 208 VAL AAA C 1
ATOM 1314 O O . VAL A 1 208 ? 79.943 129.874 124.486 1 54.77 208 VAL AAA O 1
ATOM 1318 N N . SER A 1 209 ? 77.699 130.005 124.336 1 50.238 209 SER AAA N 1
ATOM 1319 C CA . SER A 1 209 ? 77.66 131.27 123.607 1 59.041 209 SER AAA CA 1
ATOM 1320 C C . SER A 1 209 ? 76.336 131.982 123.868 1 67.426 209 SER AAA C 1
ATOM 1321 O O . SER A 1 209 ? 75.386 131.354 124.34 1 78.579 209 SER AAA O 1
ATOM 1324 N N . GLY A 1 210 ? 76.265 133.275 123.506 1 71.44 210 GLY AAA N 1
ATOM 1325 C CA . GLY A 1 210 ? 75.061 134.074 123.703 1 75.771 210 GLY AAA CA 1
ATOM 1326 C C . GLY A 1 210 ? 74.716 134.993 122.527 1 77.962 210 GLY AAA C 1
ATOM 1327 O O . GLY A 1 210 ? 75.55 135.27 121.661 1 84.003 210 GLY AAA O 1
ATOM 1328 N N . THR A 1 211 ? 73.466 135.478 122.529 1 77.985 211 THR AAA N 1
ATOM 1329 C CA . THR A 1 211 ? 72.987 136.453 121.558 1 82.498 211 THR AAA CA 1
ATOM 1330 C C . THR A 1 211 ? 71.86 137.297 122.162 1 89.781 211 THR AAA C 1
ATOM 1331 O O . THR A 1 211 ? 71.208 136.889 123.127 1 100.066 211 THR AAA O 1
ATOM 1335 N N . LEU A 1 212 ? 71.643 138.484 121.582 1 85.566 212 LEU AAA N 1
ATOM 1336 C CA . LEU A 1 212 ? 70.626 139.41 122.05 1 86.004 212 LEU AAA CA 1
ATOM 1337 C C . LEU A 1 212 ? 69.613 139.617 120.929 1 100.07 212 LEU AAA C 1
ATOM 1338 O O . LEU A 1 212 ? 69.981 140.111 119.86 1 104.501 212 LEU AAA O 1
ATOM 1343 N N . THR A 1 213 ? 68.346 139.244 121.184 1 117.258 213 THR AAA N 1
ATOM 1344 C CA . THR A 1 213 ? 67.262 139.36 120.209 1 122.459 213 THR AAA CA 1
ATOM 1345 C C . THR A 1 213 ? 66.914 140.833 120.009 1 123.63 213 THR AAA C 1
ATOM 1346 O O . THR A 1 213 ? 66.549 141.502 120.968 1 127.159 213 THR AAA O 1
ATOM 1350 N N . SER A 1 214 ? 67.006 141.33 118.764 1 117.082 214 SER AAA N 1
ATOM 1351 C CA . SER A 1 214 ? 67.127 142.763 118.517 1 114.859 214 SER AAA CA 1
ATOM 1352 C C . SER A 1 214 ? 65.865 143.541 118.905 1 113.865 214 SER AAA C 1
ATOM 1353 O O . SER A 1 214 ? 64.752 143.13 118.581 1 119.47 214 SER AAA O 1
ATOM 1356 N N . PHE A 1 215 ? 66.068 144.687 119.585 1 105.216 215 PHE AAA N 1
ATOM 1357 C CA . PHE A 1 215 ? 65.02 145.536 120.143 1 99.179 215 PHE AAA CA 1
ATOM 1358 C C . PHE A 1 215 ? 65.467 147.003 120.138 1 105.789 215 PHE AAA C 1
ATOM 1359 O O . PHE A 1 215 ? 66.658 147.302 119.992 1 112.348 215 PHE AAA O 1
ATOM 1367 N N . THR A 1 216 ? 64.497 147.916 120.321 1 115.368 216 THR AAA N 1
ATOM 1368 C CA . THR A 1 216 ? 64.742 149.351 120.451 1 132.801 216 THR AAA CA 1
ATOM 1369 C C . THR A 1 216 ? 64.351 149.819 121.856 1 122.594 216 THR AAA C 1
ATOM 1370 O O . THR A 1 216 ? 63.283 149.458 122.355 1 119.709 216 THR AAA O 1
ATOM 1374 N N . LEU A 1 217 ? 65.224 150.635 122.475 1 120.648 217 LEU AAA N 1
ATOM 1375 C CA . LEU A 1 217 ? 64.977 151.254 123.774 1 126.919 217 LEU AAA CA 1
ATOM 1376 C C . LEU A 1 217 ? 65.52 152.684 123.794 1 131.633 217 LEU AAA C 1
ATOM 1377 O O . LEU A 1 217 ? 66.653 152.922 123.384 1 120.681 217 LEU AAA O 1
ATOM 1382 N N . GLY A 1 218 ? 64.679 153.628 124.247 1 151.196 218 GLY AAA N 1
ATOM 1383 C CA . GLY A 1 218 ? 65.049 155.015 124.509 1 168.543 218 GLY AAA CA 1
ATOM 1384 C C . GLY A 1 218 ? 65.611 155.756 123.294 1 179.765 218 GLY AAA C 1
ATOM 1385 O O . GLY A 1 218 ? 66.287 156.774 123.451 1 190.78 218 GLY AAA O 1
ATOM 1386 N N . GLY A 1 219 ? 65.329 155.238 122.09 1 175.486 219 GLY AAA N 1
ATOM 1387 C CA . GLY A 1 219 ? 65.775 155.843 120.841 1 177.719 219 GLY AAA CA 1
ATOM 1388 C C . GLY A 1 219 ? 67.136 155.336 120.359 1 170.896 219 GLY AAA C 1
ATOM 1389 O O . GLY A 1 219 ? 67.756 155.963 119.497 1 185.517 219 GLY AAA O 1
ATOM 1390 N N . GLN A 1 220 ? 67.594 154.209 120.929 1 146.855 220 GLN AAA N 1
ATOM 1391 C CA . GLN A 1 220 ? 68.733 153.443 120.432 1 146.405 220 GLN AAA CA 1
ATOM 1392 C C . GLN A 1 220 ? 68.324 151.98 120.241 1 140.21 220 GLN AAA C 1
ATOM 1393 O O . GLN A 1 220 ? 67.358 151.519 120.853 1 128.744 220 GLN AAA O 1
ATOM 1399 N N . SER A 1 221 ? 69.052 151.269 119.36 1 159.569 221 SER AAA N 1
ATOM 1400 C CA . SER A 1 221 ? 68.749 149.885 119.004 1 174.985 221 SER AAA CA 1
ATOM 1401 C C . SER A 1 221 ? 69.937 148.952 119.272 1 164.736 221 SER AAA C 1
ATOM 1402 O O . SER A 1 221 ? 71.096 149.359 119.166 1 172.139 221 SER AAA O 1
ATOM 1405 N N . PHE A 1 222 ? 69.619 147.693 119.607 1 123.851 222 PHE AAA N 1
ATOM 1406 C CA . PHE A 1 222 ? 70.569 146.74 120.158 1 98.809 222 PHE AAA CA 1
ATOM 1407 C C . PHE A 1 222 ? 70.559 145.47 119.312 1 109.739 222 PHE AAA C 1
ATOM 1408 O O . PHE A 1 222 ? 69.483 145.015 118.916 1 120.483 222 PHE AAA O 1
ATOM 1416 N N . SER A 1 223 ? 71.754 144.905 119.057 1 124.913 223 SER AAA N 1
ATOM 1417 C CA . SER A 1 223 ? 71.928 143.74 118.19 1 145.238 223 SER AAA CA 1
ATOM 1418 C C . SER A 1 223 ? 73.289 143.08 118.426 1 143.22 223 SER AAA C 1
ATOM 1419 O O . SER A 1 223 ? 74.283 143.789 118.585 1 152.981 223 SER AAA O 1
ATOM 1422 N N . GLY A 1 224 ? 73.342 141.732 118.438 1 126.147 224 GLY AAA N 1
ATOM 1423 C CA . GLY A 1 224 ? 74.64 141.068 118.388 1 112.479 224 GLY AAA CA 1
ATOM 1424 C C . GLY A 1 224 ? 74.686 139.607 118.834 1 101.237 224 GLY AAA C 1
ATOM 1425 O O . GLY A 1 224 ? 73.709 139.038 119.336 1 109.715 224 GLY AAA O 1
ATOM 1426 N N . SER A 1 225 ? 75.888 139.038 118.66 1 86.064 225 SER AAA N 1
ATOM 1427 C CA . SER A 1 225 ? 76.209 137.659 118.978 1 80.127 225 SER AAA CA 1
ATOM 1428 C C . SER A 1 225 ? 77.621 137.587 119.55 1 77.996 225 SER AAA C 1
ATOM 1429 O O . SER A 1 225 ? 78.526 138.22 119.013 1 81.134 225 SER AAA O 1
ATOM 1432 N N . THR A 1 226 ? 77.809 136.782 120.61 1 76.273 226 THR AAA N 1
ATOM 1433 C CA . THR A 1 226 ? 79.088 136.689 121.306 1 71.959 226 THR AAA CA 1
ATOM 1434 C C . THR A 1 226 ? 80.067 135.778 120.565 1 69.914 226 THR AAA C 1
ATOM 1435 O O . THR A 1 226 ? 79.671 134.938 119.758 1 76.658 226 THR AAA O 1
ATOM 1439 N N . VAL A 1 227 ? 81.358 135.909 120.891 1 68.789 227 VAL AAA N 1
ATOM 1440 C CA . VAL A 1 227 ? 82.282 134.806 120.666 1 74.285 227 VAL AAA CA 1
ATOM 1441 C C . VAL A 1 227 ? 81.852 133.622 121.54 1 74.436 227 VAL AAA C 1
ATOM 1442 O O . VAL A 1 227 ? 81.281 133.826 122.61 1 86.991 227 VAL AAA O 1
ATOM 1446 N N . PRO A 1 228 ? 82.085 132.347 121.136 1 60.873 228 PRO AAA N 1
ATOM 1447 C CA . PRO A 1 228 ? 81.878 131.206 122.035 1 56.298 228 PRO AAA CA 1
ATOM 1448 C C . P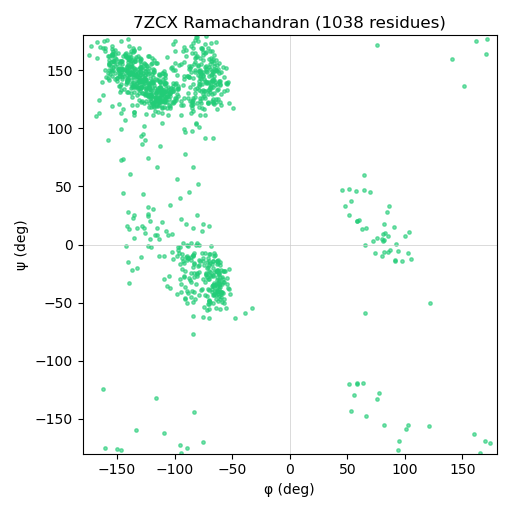RO A 1 228 ? 83.014 131.051 123.047 1 53.549 228 PRO AAA C 1
ATOM 1449 O O . PRO A 1 228 ? 84.117 131.532 122.791 1 59.669 228 PRO AAA O 1
ATOM 1453 N N . VAL A 1 229 ? 82.727 130.409 124.192 1 42.613 229 VAL AAA N 1
ATOM 1454 C CA . VAL A 1 229 ? 83.722 130.159 125.221 1 40.79 229 VAL AAA CA 1
ATOM 1455 C C . VAL A 1 229 ? 83.712 128.678 125.627 1 50.734 229 VAL AAA C 1
ATOM 1456 O O . VAL A 1 229 ? 82.658 128.033 125.604 1 60.767 229 VAL AAA O 1
ATOM 1460 N N . ILE A 1 230 ? 84.886 128.135 126.014 1 45.92 230 ILE AAA N 1
ATOM 1461 C CA . ILE A 1 230 ? 85.021 126.736 126.406 1 41.869 230 ILE AAA CA 1
ATOM 1462 C C . ILE A 1 230 ? 85.052 126.643 127.927 1 38.842 230 ILE AAA C 1
ATOM 1463 O O . ILE A 1 230 ? 85.924 127.24 128.547 1 47.117 230 ILE AAA O 1
ATOM 1468 N N . LEU A 1 231 ? 84.139 125.878 128.528 1 33.567 231 LEU AAA N 1
ATOM 1469 C CA . LEU A 1 231 ? 84.093 125.797 129.972 1 34.618 231 LEU AAA CA 1
ATOM 1470 C C . LEU A 1 231 ? 85.111 124.799 130.517 1 35.94 231 LEU AAA C 1
ATOM 1471 O O . LEU A 1 231 ? 85.789 125.08 131.503 1 45.982 231 LEU AAA O 1
ATOM 1476 N N . TYR A 1 232 ? 85.17 123.607 129.931 1 32.979 232 TYR AAA N 1
ATOM 1477 C CA . TYR A 1 232 ? 86.094 122.558 130.345 1 33.156 232 TYR AAA CA 1
ATOM 1478 C C . TYR A 1 232 ? 86.445 121.729 129.109 1 35.516 232 TYR AAA C 1
ATOM 1479 O O . TYR A 1 232 ? 85.632 121.627 128.176 1 43.388 232 TYR AAA O 1
ATOM 1488 N N . ALA A 1 233 ? 87.654 121.15 129.097 1 30.978 233 ALA AAA N 1
ATOM 1489 C CA . ALA A 1 233 ? 88.105 120.274 128.025 1 28.839 233 ALA AAA CA 1
ATOM 1490 C C . ALA A 1 233 ? 89.263 119.449 128.558 1 27.995 233 ALA AAA C 1
ATOM 1491 O O . ALA A 1 233 ? 90.012 119.951 129.392 1 35.882 233 ALA AAA O 1
ATOM 1493 N N . PRO A 1 234 ? 89.496 118.208 128.092 1 23.97 234 PRO AAA N 1
ATOM 1494 C CA . PRO A 1 234 ? 90.602 117.404 128.589 1 26.595 234 PRO AAA CA 1
ATOM 1495 C C . PRO A 1 234 ? 91.94 117.885 128.019 1 37.619 234 PRO AAA C 1
ATOM 1496 O O . PRO A 1 234 ? 91.983 118.686 127.069 1 50.949 234 PRO AAA O 1
ATOM 1500 N N . PHE A 1 235 ? 93.054 117.436 128.619 1 32.466 235 PHE AAA N 1
ATOM 1501 C CA . PHE A 1 235 ? 94.37 117.823 128.135 1 28.136 235 PHE AAA CA 1
ATOM 1502 C C . PHE A 1 235 ? 94.728 116.946 126.941 1 31.474 235 PHE AAA C 1
ATOM 1503 O O . PHE A 1 235 ? 95.052 115.771 127.119 1 40.075 235 PHE AAA O 1
ATOM 1511 N N . ILE A 1 236 ? 94.645 117.504 125.72 1 29.231 236 ILE AAA N 1
ATOM 1512 C CA . ILE A 1 236 ? 94.914 116.74 124.507 1 30.182 236 ILE AAA CA 1
ATOM 1513 C C . ILE A 1 236 ? 95.771 117.522 123.512 1 37.382 236 ILE AAA C 1
ATOM 1514 O O . ILE A 1 236 ? 95.786 118.756 123.516 1 46.492 236 ILE AAA O 1
ATOM 1519 N N . PHE A 1 237 ? 96.462 116.787 122.624 1 36.093 237 PHE AAA N 1
ATOM 1520 C CA . PHE A 1 237 ? 96.935 117.35 121.373 1 33.594 237 PHE AAA CA 1
ATOM 1521 C C . PHE A 1 237 ? 95.724 117.645 120.494 1 38.669 237 PHE AAA C 1
ATOM 1522 O O . PHE A 1 237 ? 94.815 116.815 120.392 1 44.94 237 PHE AAA O 1
ATOM 1530 N N . SER A 1 238 ? 95.697 118.833 119.867 1 36.499 238 SER AAA N 1
ATOM 1531 C CA . SER A 1 238 ? 94.581 119.23 119.024 1 32.326 238 SER AAA CA 1
ATOM 1532 C C . SER A 1 238 ? 94.601 118.409 117.74 1 37.82 238 SER AAA C 1
ATOM 1533 O O . SER A 1 238 ? 95.675 118.185 117.168 1 46.372 238 SER AAA O 1
ATOM 1536 N N . ASN A 1 239 ? 93.415 117.963 117.278 1 38.314 239 ASN AAA N 1
ATOM 1537 C CA . ASN A 1 239 ? 93.336 117.112 116.099 1 34.962 239 ASN AAA CA 1
ATOM 1538 C C . ASN A 1 239 ? 92.435 117.697 115.011 1 40.235 239 ASN AAA C 1
ATOM 1539 O O . ASN A 1 239 ? 91.983 116.943 114.146 1 50.102 239 ASN AAA O 1
ATOM 1544 N N . SER A 1 240 ? 92.241 119.03 114.985 1 42.202 240 SER AAA N 1
ATOM 1545 C CA . SER A 1 240 ? 91.617 119.694 113.846 1 47.836 240 SER AAA CA 1
ATOM 1546 C C . SER A 1 240 ? 92.295 121.027 113.519 1 47.726 240 SER AAA C 1
ATOM 1547 O O . SER A 1 240 ? 92.5 121.828 114.432 1 53.337 240 SER AAA O 1
ATOM 1550 N N . PRO A 1 241 ? 92.666 121.334 112.244 1 43.216 241 PRO AAA N 1
ATOM 1551 C CA . PRO A 1 241 ? 92.554 120.429 111.09 1 45.634 241 PRO AAA CA 1
ATOM 1552 C C . PRO A 1 241 ? 93.639 119.358 110.965 1 54.565 241 PRO AAA C 1
ATOM 1553 O O . PRO A 1 241 ? 93.511 118.397 110.196 1 63.286 241 PRO AAA O 1
ATOM 1557 N N . TYR A 1 242 ? 94.714 119.519 111.742 1 53.373 242 TYR AAA N 1
ATOM 1558 C CA . TYR A 1 242 ? 95.872 118.641 111.671 1 50.892 242 TYR AAA CA 1
ATOM 1559 C C . TYR A 1 242 ? 95.605 117.37 112.473 1 47.591 242 TYR AAA C 1
ATOM 1560 O O . TYR A 1 242 ? 95.768 117.357 113.699 1 55.296 242 TYR AAA O 1
ATOM 1569 N N . GLN A 1 243 ? 95.312 116.275 111.768 1 42.561 243 GLN AAA N 1
ATOM 1570 C CA . GLN A 1 243 ? 94.803 115.076 112.405 1 44.666 243 GLN AAA CA 1
ATOM 1571 C C . GLN A 1 243 ? 95.85 114.383 113.272 1 42.855 243 GLN AAA C 1
ATOM 1572 O O . GLN A 1 243 ? 95.468 113.645 114.181 1 55.545 243 GLN AAA O 1
ATOM 1578 N N . ALA A 1 244 ? 97.141 114.605 113.006 1 36.839 244 ALA AAA N 1
ATOM 1579 C CA . ALA A 1 244 ? 98.199 113.901 113.714 1 34.58 244 ALA AAA CA 1
ATOM 1580 C C . ALA A 1 244 ? 98.656 114.638 114.968 1 33.278 244 ALA AAA C 1
ATOM 1581 O O . ALA A 1 244 ? 99.453 114.088 115.737 1 40.866 244 ALA AAA O 1
ATOM 1583 N N . GLY A 1 245 ? 98.227 115.892 115.142 1 32.415 245 GLY AAA N 1
ATOM 1584 C CA . GLY A 1 245 ? 98.597 116.674 116.316 1 34.338 245 GLY AAA CA 1
ATOM 1585 C C . GLY A 1 245 ? 99.869 117.507 116.129 1 38.045 245 GLY AAA C 1
ATOM 1586 O O . GLY A 1 245 ? 100.145 118.389 116.945 1 44.957 245 GLY AAA O 1
ATOM 1587 N N . LEU A 1 246 ? 100.642 117.231 115.062 1 35.51 246 LEU AAA N 1
ATOM 1588 C CA . LEU A 1 246 ? 101.843 117.986 114.722 1 33.445 246 LEU AAA CA 1
ATOM 1589 C C . LEU A 1 246 ? 101.848 118.291 113.225 1 32.839 246 LEU AAA C 1
ATOM 1590 O O . LEU A 1 246 ? 101.194 117.607 112.446 1 37.302 246 LEU AAA O 1
ATOM 1595 N N . TYR A 1 247 ? 102.6 119.317 112.823 1 31.532 247 TYR AAA N 1
ATOM 1596 C CA . TYR A 1 247 ? 102.666 119.673 111.418 1 32.277 247 TYR AAA CA 1
ATOM 1597 C C . TYR A 1 247 ? 103.962 120.407 111.077 1 39.905 247 TYR AAA C 1
ATOM 1598 O O . TYR A 1 247 ? 104.601 121.042 111.93 1 47.98 247 TYR AAA O 1
ATOM 1607 N N . ASN A 1 248 ? 104.321 120.346 109.787 1 37.309 248 ASN AAA N 1
ATOM 1608 C CA . ASN A 1 248 ? 105.484 121.016 109.235 1 33.565 248 ASN AAA CA 1
ATOM 1609 C C . ASN A 1 248 ? 104.982 122.079 108.264 1 37.394 248 ASN AAA C 1
ATOM 1610 O O . ASN A 1 248 ? 104.383 121.727 107.248 1 46.095 248 ASN AAA O 1
ATOM 1615 N N . PRO A 1 249 ? 105.169 123.405 108.523 1 33.436 249 PRO AAA N 1
ATOM 1616 C CA . PRO A 1 249 ? 104.653 124.448 107.644 1 33.1 249 PRO AAA CA 1
ATOM 1617 C C . PRO A 1 249 ? 105.05 124.319 106.175 1 37.086 249 PRO AAA C 1
ATOM 1618 O O . PRO A 1 249 ? 104.233 124.565 105.29 1 46.468 249 PRO AAA O 1
ATOM 1622 N N . MET A 1 250 ? 106.277 123.875 105.933 1 36.4 250 MET AAA N 1
ATOM 1623 C CA . MET A 1 250 ? 106.875 123.789 104.617 1 40.417 250 MET AAA CA 1
ATOM 1624 C C . MET A 1 250 ? 106.24 122.701 103.753 1 37.191 250 MET AAA C 1
ATOM 1625 O O . MET A 1 250 ? 106.465 122.701 102.548 1 42.852 250 MET AAA O 1
ATOM 1630 N N . GLN A 1 251 ? 105.521 121.748 104.356 1 32.335 251 GLN AAA N 1
ATOM 1631 C CA . GLN A 1 251 ? 104.864 120.644 103.666 1 31.44 251 GLN AAA CA 1
ATOM 1632 C C . GLN A 1 251 ? 103.403 120.995 103.378 1 37.163 251 GLN AAA C 1
ATOM 1633 O O . GLN A 1 251 ? 102.842 120.486 102.401 1 42.568 251 GLN AAA O 1
ATOM 1639 N N . VAL A 1 252 ? 102.791 121.842 104.237 1 37.313 252 VAL AAA N 1
ATOM 1640 C CA . VAL A 1 252 ? 101.423 122.347 104.123 1 34.053 252 VAL AAA CA 1
ATOM 1641 C C . VAL A 1 252 ? 101.33 123.332 102.958 1 35.546 252 VAL AAA C 1
ATOM 1642 O O . VAL A 1 252 ? 100.452 123.196 102.108 1 43.828 252 VAL AAA O 1
ATOM 1646 N N . ASN A 1 253 ? 102.226 124.323 102.929 1 35.229 253 ASN AAA N 1
ATOM 1647 C CA . ASN A 1 253 ? 102.552 125.03 101.705 1 35.1 253 ASN AAA CA 1
ATOM 1648 C C . ASN A 1 253 ? 103.135 124.003 100.726 1 41.139 253 ASN AAA C 1
ATOM 1649 O O . ASN A 1 253 ? 103.708 123.004 101.14 1 48.654 253 ASN AAA O 1
ATOM 1654 N N . GLY A 1 254 ? 103.075 124.235 99.415 1 46.234 254 GLY AAA N 1
ATOM 1655 C CA . GLY A 1 254 ? 103.324 123.133 98.486 1 49.274 254 GLY AAA CA 1
ATOM 1656 C C . GLY A 1 254 ? 104.784 122.753 98.193 1 54.99 254 GLY AAA C 1
ATOM 1657 O O . GLY A 1 254 ? 105.038 122.126 97.161 1 65.654 254 GLY AAA O 1
ATOM 1658 N N . ASN A 1 255 ? 105.741 123.027 99.096 1 51.135 255 ASN AAA N 1
ATOM 1659 C CA . ASN A 1 255 ? 107.143 123.14 98.703 1 49.478 255 ASN AAA CA 1
ATOM 1660 C C . ASN A 1 255 ? 107.921 121.819 98.597 1 53.778 255 ASN AAA C 1
ATOM 1661 O O . ASN A 1 255 ? 109.061 121.855 98.128 1 69.178 255 ASN AAA O 1
ATOM 1666 N N . LEU A 1 256 ? 107.354 120.667 98.992 1 45.933 256 LEU AAA N 1
ATOM 1667 C CA . LEU A 1 256 ? 108.102 119.419 99.014 1 44.272 256 LEU AAA CA 1
ATOM 1668 C C . LEU A 1 256 ? 107.637 118.394 97.957 1 52.472 256 LEU AAA C 1
ATOM 1669 O O . LEU A 1 256 ? 107.962 117.206 98.059 1 64.462 256 LEU AAA O 1
ATOM 1674 N N . GLY A 1 257 ? 106.926 118.808 96.902 1 51.217 257 GLY AAA N 1
ATOM 1675 C CA . GLY A 1 257 ? 106.553 117.843 95.872 1 55.411 257 GLY AAA CA 1
ATOM 1676 C C . GLY A 1 257 ? 105.41 116.923 96.311 1 58.582 257 GLY AAA C 1
ATOM 1677 O O . GLY A 1 257 ? 104.409 117.394 96.859 1 72.701 257 GLY AAA O 1
ATOM 1678 N N . SER A 1 258 ? 105.578 115.614 96.088 1 55.289 258 SER AAA N 1
ATOM 1679 C CA . SER A 1 258 ? 104.552 114.604 96.332 1 65.11 258 SER AAA CA 1
ATOM 1680 C C . SER A 1 258 ? 104.005 114.655 97.764 1 75.708 258 SER AAA C 1
ATOM 1681 O O . SER A 1 258 ? 102.818 114.386 98.021 1 87.019 258 SER AAA O 1
ATOM 1684 N N . LEU A 1 259 ? 104.905 114.999 98.694 1 68.689 259 LEU AAA N 1
ATOM 1685 C CA . LEU A 1 259 ? 104.67 114.982 100.129 1 55.94 259 LEU AAA CA 1
ATOM 1686 C C . LEU A 1 259 ? 103.624 116.004 100.572 1 52.866 259 LEU AAA C 1
ATOM 1687 O O . LEU A 1 259 ? 103.193 115.951 101.723 1 58.449 259 LEU AAA O 1
ATOM 1692 N N . SER A 1 260 ? 103.214 116.911 99.675 1 50.041 260 SER AAA N 1
ATOM 1693 C CA . SER A 1 260 ? 102.245 117.942 100.015 1 55.868 260 SER AAA CA 1
ATOM 1694 C C . SER A 1 260 ? 100.798 117.456 99.894 1 58.039 260 SER AAA C 1
ATOM 1695 O O . SER A 1 260 ? 99.878 118.137 100.341 1 65.922 260 SER AAA O 1
ATOM 1698 N N . SER A 1 261 ? 100.592 116.258 99.336 1 63.41 261 SER AAA N 1
ATOM 1699 C CA . SER A 1 261 ? 99.286 115.619 99.197 1 65.391 261 SER AAA CA 1
ATOM 1700 C C . SER A 1 261 ? 98.691 115.135 100.526 1 59.469 261 SER AAA C 1
ATOM 1701 O O . SER A 1 261 ? 97.525 114.754 100.556 1 62.657 261 SER AAA O 1
ATOM 1704 N N . GLU A 1 262 ? 99.483 115.109 101.611 1 57.922 262 GLU AAA N 1
ATOM 1705 C CA . GLU A 1 262 ? 99.178 114.32 102.803 1 57.936 262 GLU AAA CA 1
ATOM 1706 C C . GLU A 1 262 ? 99.536 115.042 104.113 1 57.612 262 GLU AAA C 1
ATOM 1707 O O . GLU A 1 262 ? 99.557 114.426 105.189 1 64.294 262 GLU AAA O 1
ATOM 1713 N N . ALA A 1 263 ? 99.757 116.36 104.024 1 52.306 263 ALA AAA N 1
ATOM 1714 C CA . ALA A 1 263 ? 100.306 117.183 105.088 1 48.931 263 ALA AAA CA 1
ATOM 1715 C C . ALA A 1 263 ? 99.413 117.242 106.326 1 52.914 263 ALA AAA C 1
ATOM 1716 O O . ALA A 1 263 ? 99.893 117.702 107.364 1 68.105 263 ALA AAA O 1
ATOM 1718 N N . TYR A 1 264 ? 98.141 116.813 106.229 1 48.997 264 TYR AAA N 1
ATOM 1719 C CA . TYR A 1 264 ? 97.211 116.895 107.348 1 45.865 264 TYR AAA CA 1
ATOM 1720 C C . TYR A 1 264 ? 97.107 115.605 108.158 1 46.725 264 TYR AAA C 1
ATOM 1721 O O . TYR A 1 264 ? 96.478 115.634 109.221 1 59.411 264 TYR AAA O 1
ATOM 1730 N N . TYR A 1 265 ? 97.734 114.51 107.696 1 45.657 265 TYR AAA N 1
ATOM 1731 C CA . TYR A 1 265 ? 97.661 113.25 108.425 1 48.083 265 TYR AAA CA 1
ATOM 1732 C C . TYR A 1 265 ? 98.964 112.437 108.42 1 55.088 265 TYR AAA C 1
ATOM 1733 O O . TYR A 1 265 ? 99.029 111.382 109.061 1 63.941 265 TYR AAA O 1
ATOM 1742 N N . HIS A 1 266 ? 100.015 112.927 107.74 1 49.358 266 HIS AAA N 1
ATOM 1743 C CA . HIS A 1 266 ? 101.303 112.245 107.661 1 38.62 266 HIS AAA CA 1
ATOM 1744 C C . HIS A 1 266 ? 102.428 113.282 107.644 1 36.652 266 HIS AAA C 1
ATOM 1745 O O . HIS A 1 266 ? 103.024 113.551 106.596 1 47.846 266 HIS AAA O 1
ATOM 1752 N N . PRO A 1 267 ? 102.744 113.941 108.781 1 26.873 267 PRO AAA N 1
ATOM 1753 C CA . PRO A 1 267 ? 103.8 114.939 108.833 1 25.975 267 PRO AAA CA 1
ATOM 1754 C C . PRO A 1 267 ? 105.182 114.298 108.684 1 32.536 267 PRO AAA C 1
ATOM 1755 O O . PRO A 1 267 ? 105.447 113.24 109.287 1 43.034 267 PRO AAA O 1
ATOM 1759 N N . VAL A 1 268 ? 106.08 114.954 107.918 1 26.636 268 VAL AAA N 1
ATOM 1760 C CA . VAL A 1 268 ? 107.466 114.514 107.839 1 22.592 268 VAL AAA CA 1
ATOM 1761 C C . VAL A 1 268 ? 108.42 115.601 108.315 1 24.173 268 VAL AAA C 1
ATOM 1762 O O . VAL A 1 268 ? 108.188 116.767 108.034 1 29.919 268 VAL AAA O 1
ATOM 1766 N N . ILE A 1 269 ? 109.491 115.243 109.041 1 26.191 269 ILE AAA N 1
ATOM 1767 C CA . ILE A 1 269 ? 110.535 116.2 109.394 1 28.724 269 ILE AAA CA 1
ATOM 1768 C C . ILE A 1 269 ? 111.917 115.541 109.431 1 39.887 269 ILE AAA C 1
ATOM 1769 O O . ILE A 1 269 ? 112.049 114.335 109.684 1 48.695 269 ILE AAA O 1
ATOM 1774 N N . TRP A 1 270 ? 112.961 116.349 109.144 1 41.547 270 TRP AAA N 1
ATOM 1775 C CA . TRP A 1 270 ? 114.375 115.976 109.179 1 35.252 270 TRP AAA CA 1
ATOM 1776 C C . TRP A 1 270 ? 114.961 116.041 110.597 1 38.623 270 TRP AAA C 1
ATOM 1777 O O . TRP A 1 270 ? 114.287 116.468 111.54 1 43.076 270 TRP AAA O 1
ATOM 1788 N N . GLY A 1 271 ? 116.226 115.63 110.747 1 38.258 271 GLY AAA N 1
ATOM 1789 C CA . GLY A 1 271 ? 116.724 115.144 112.021 1 48.438 271 GLY AAA CA 1
ATOM 1790 C C . GLY A 1 271 ? 116.791 116.143 113.176 1 53.953 271 GLY AAA C 1
ATOM 1791 O O . GLY A 1 271 ? 116.506 115.756 114.324 1 75.421 271 GLY AAA O 1
ATOM 1792 N N . ARG A 1 272 ? 117.198 117.389 112.902 1 41.422 272 ARG AAA N 1
ATOM 1793 C CA . ARG A 1 272 ? 117.568 118.278 114 1 40.081 272 ARG AAA CA 1
ATOM 1794 C C . ARG A 1 272 ? 116.634 119.489 114.136 1 41.329 272 ARG AAA C 1
ATOM 1795 O O . ARG A 1 272 ? 116.962 120.456 114.818 1 45.624 272 ARG AAA O 1
ATOM 1803 N N . ALA A 1 273 ? 115.476 119.457 113.471 1 37.705 273 ALA AAA N 1
ATOM 1804 C CA . ALA A 1 273 ? 114.644 120.632 113.272 1 36.615 273 ALA AAA CA 1
ATOM 1805 C C . ALA A 1 273 ? 113.472 120.646 114.251 1 37.227 273 ALA AAA C 1
ATOM 1806 O O . ALA A 1 273 ? 113.219 119.664 114.946 1 44.359 273 ALA AAA O 1
ATOM 1808 N N . LEU A 1 274 ? 112.723 121.763 114.255 1 35.071 274 LEU AAA N 1
ATOM 1809 C CA . LEU A 1 274 ? 111.544 121.937 115.091 1 32.338 274 LEU AAA CA 1
ATOM 1810 C C . LEU A 1 274 ? 110.272 121.629 114.303 1 34.875 274 LEU AAA C 1
ATOM 1811 O O . LEU A 1 274 ? 110.115 122.128 113.186 1 41.939 274 LEU AAA O 1
ATOM 1816 N N . ILE A 1 275 ? 109.35 120.849 114.902 1 32.437 275 ILE AAA N 1
ATOM 1817 C CA . ILE A 1 275 ? 108.025 120.593 114.349 1 31.142 275 ILE AAA CA 1
ATOM 1818 C C . ILE A 1 275 ? 106.95 121.237 115.24 1 37.523 275 ILE AAA C 1
ATOM 1819 O O . ILE A 1 275 ? 107.005 121.116 116.473 1 43.925 275 ILE AAA O 1
ATOM 1824 N N . ASN A 1 276 ? 105.957 121.912 114.622 1 36.076 276 ASN AAA N 1
ATOM 1825 C CA . ASN A 1 276 ? 104.959 122.707 115.321 1 33.324 276 ASN AAA CA 1
ATOM 1826 C C . ASN A 1 276 ? 103.819 121.84 115.86 1 41.783 276 ASN AAA C 1
ATOM 1827 O O . ASN A 1 276 ? 103.487 120.81 115.268 1 45.989 276 ASN AAA O 1
ATOM 1832 N N . THR A 1 277 ? 103.2 122.275 116.981 1 46.274 277 THR AAA N 1
ATOM 1833 C CA . THR A 1 277 ? 102.11 121.551 117.641 1 46.422 277 THR AAA CA 1
ATOM 1834 C C . THR A 1 277 ? 101.246 122.477 118.498 1 47.383 277 THR AAA C 1
ATOM 1835 O O . THR A 1 277 ? 101.713 123.517 118.934 1 52.906 277 THR AAA O 1
ATOM 1839 N N . THR A 1 278 ? 99.977 122.094 118.734 1 49.255 278 THR AAA N 1
ATOM 1840 C CA . THR A 1 278 ? 99.055 122.839 119.589 1 48.711 278 THR AAA CA 1
ATOM 1841 C C . THR A 1 278 ? 98.381 121.911 120.599 1 47.005 278 THR AAA C 1
ATOM 1842 O O . THR A 1 278 ? 97.836 120.869 120.223 1 56.102 278 THR AAA O 1
ATOM 1846 N N . LEU A 1 279 ? 98.406 122.315 121.877 1 40.506 279 LEU AAA N 1
ATOM 1847 C CA . LEU A 1 279 ? 97.739 121.601 122.953 1 40.226 279 LEU AAA CA 1
ATOM 1848 C C . LEU A 1 279 ? 96.546 122.418 123.45 1 43.655 279 LEU AAA C 1
ATOM 1849 O O . LEU A 1 279 ? 96.58 123.653 123.457 1 48.96 279 LEU AAA O 1
ATOM 1854 N N . ILE A 1 280 ? 95.492 121.714 123.894 1 40.461 280 ILE AAA N 1
ATOM 1855 C CA . ILE A 1 280 ? 94.352 122.314 124.569 1 37.058 280 ILE AAA CA 1
ATOM 1856 C C . ILE A 1 280 ? 94.538 122.109 126.068 1 42.656 280 ILE AAA C 1
ATOM 1857 O O . ILE A 1 280 ? 94.701 120.972 126.514 1 50.123 280 ILE AAA O 1
ATOM 1862 N N . ASP A 1 281 ? 94.479 123.198 126.851 1 42.291 281 ASP AAA N 1
ATOM 1863 C CA . ASP A 1 281 ? 94.653 123.095 128.291 1 39.328 281 ASP AAA CA 1
ATOM 1864 C C . ASP A 1 281 ? 93.803 124.124 129.029 1 45.475 281 ASP AAA C 1
ATOM 1865 O O . ASP A 1 281 ? 94.066 125.334 128.952 1 54.406 281 ASP AAA O 1
ATOM 1870 N N . THR A 1 282 ? 92.813 123.608 129.779 1 41.006 282 THR AAA N 1
ATOM 1871 C CA . THR A 1 282 ? 91.879 124.429 130.528 1 35.461 282 THR AAA CA 1
ATOM 1872 C C . THR A 1 282 ? 92.21 124.472 132.018 1 38.308 282 THR AAA C 1
ATOM 1873 O O . THR A 1 282 ? 91.563 125.22 132.751 1 49.792 282 THR AAA O 1
ATOM 1877 N N . TYR A 1 283 ? 93.193 123.688 132.471 1 36.255 283 TYR AAA N 1
ATOM 1878 C CA . TYR A 1 283 ? 93.645 123.736 133.852 1 37.569 283 TYR AAA CA 1
ATOM 1879 C C . TYR A 1 283 ? 94.622 124.895 134.051 1 43.068 283 TYR AAA C 1
ATOM 1880 O O . TYR A 1 283 ? 94.646 125.512 135.112 1 49.976 283 TYR AAA O 1
ATOM 1889 N N . ALA A 1 284 ? 95.424 125.19 133.023 1 46.489 284 ALA AAA N 1
ATOM 1890 C CA . ALA A 1 284 ? 96.488 126.183 133.055 1 48.742 284 ALA AAA CA 1
ATOM 1891 C C . ALA A 1 284 ? 95.98 127.608 133.269 1 52.339 284 ALA AAA C 1
ATOM 1892 O O . ALA A 1 284 ? 94.891 127.981 132.835 1 55.599 284 ALA AAA O 1
ATOM 1894 N N . SER A 1 285 ? 96.838 128.417 133.905 1 58.16 285 SER AAA N 1
ATOM 1895 C CA . SER A 1 285 ? 96.789 129.872 133.873 1 56.478 285 SER AAA CA 1
ATOM 1896 C C . SER A 1 285 ? 98.196 130.421 133.633 1 56.797 285 SER AAA C 1
ATOM 1897 O O . SER A 1 285 ? 99.16 129.946 134.233 1 63.564 285 SER AAA O 1
ATOM 1900 N N . GLY A 1 286 ? 98.32 131.415 132.744 1 56.103 286 GLY AAA N 1
ATOM 1901 C CA . GLY A 1 286 ? 99.611 132.018 132.431 1 56.319 286 GLY AAA CA 1
ATOM 1902 C C . GLY A 1 286 ? 100.568 131.051 131.73 1 55.884 286 GLY AAA C 1
ATOM 1903 O O . GLY A 1 286 ? 100.125 130.188 130.972 1 62.824 286 GLY AAA O 1
ATOM 1904 N N . SER A 1 287 ? 101.877 131.211 131.997 1 46.575 287 SER AAA N 1
ATOM 1905 C CA . SER A 1 287 ? 102.943 130.406 131.412 1 41.916 287 SER AAA CA 1
ATOM 1906 C C . SER A 1 287 ? 103.008 129.017 132.043 1 41.575 287 SER AAA C 1
ATOM 1907 O O . SER A 1 287 ? 102.788 128.877 133.246 1 46.27 287 SER AAA O 1
ATOM 1910 N N . VAL A 1 288 ? 103.351 127.994 131.241 1 35.481 288 VAL AAA N 1
ATOM 1911 C CA . VAL A 1 288 ? 103.471 126.629 131.737 1 29.91 288 VAL AAA CA 1
ATOM 1912 C C . VAL A 1 288 ? 104.708 125.936 131.163 1 30.784 288 VAL AAA C 1
ATOM 1913 O O . VAL A 1 288 ? 104.926 125.933 129.946 1 37.259 288 VAL AAA O 1
ATOM 1917 N N . PRO A 1 289 ? 105.565 125.304 131.996 1 25.535 289 PRO AAA N 1
ATOM 1918 C CA . PRO A 1 289 ? 106.551 124.346 131.522 1 24.785 289 PRO AAA CA 1
ATOM 1919 C C . PRO A 1 289 ? 105.915 123.022 131.123 1 29.05 289 PRO AAA C 1
ATOM 1920 O O . PRO A 1 289 ? 105.205 122.396 131.916 1 35.36 289 PRO AAA O 1
ATOM 1924 N N . PHE A 1 290 ? 106.199 122.595 129.884 1 26.824 290 PHE AAA N 1
ATOM 1925 C CA . PHE A 1 290 ? 105.744 121.316 129.375 1 25.239 290 PHE AAA CA 1
ATOM 1926 C C . PHE A 1 290 ? 106.928 120.38 129.153 1 30.596 290 PHE AAA C 1
ATOM 1927 O O . PHE A 1 290 ? 107.927 120.762 128.526 1 42.167 290 PHE AAA O 1
ATOM 1935 N N . THR A 1 291 ? 106.825 119.14 129.66 1 26.302 291 THR AAA N 1
ATOM 1936 C CA . THR A 1 291 ? 107.805 118.113 129.365 1 24.148 291 THR AAA CA 1
ATOM 1937 C C . THR A 1 291 ? 107.2 117.067 128.427 1 31.438 291 THR AAA C 1
ATOM 1938 O O . THR A 1 291 ? 106.01 116.733 128.534 1 41.32 291 THR AAA O 1
ATOM 1942 N N . PHE A 1 292 ? 108.011 116.535 127.489 1 28.094 292 PHE AAA N 1
ATOM 1943 C CA . PHE A 1 292 ? 107.521 115.63 126.459 1 23.611 292 PHE AAA CA 1
ATOM 1944 C C . PHE A 1 292 ? 108.368 114.372 126.385 1 27.076 292 PHE AAA C 1
ATOM 1945 O O . PHE A 1 292 ? 109.567 114.431 126.672 1 33.733 292 PHE AAA O 1
ATOM 1953 N N . GLN A 1 293 ? 107.756 113.254 125.964 1 26.617 293 GLN AAA N 1
ATOM 1954 C CA . GLN A 1 293 ? 108.449 111.978 125.834 1 26.734 293 GLN AAA CA 1
ATOM 1955 C C . GLN A 1 293 ? 108.271 111.452 124.416 1 31.243 293 GLN AAA C 1
ATOM 1956 O O . GLN A 1 293 ? 107.131 111.427 123.93 1 37.48 293 GLN AAA O 1
ATOM 1962 N N . LEU A 1 294 ? 109.39 111.075 123.762 1 28.287 294 LEU AAA N 1
ATOM 1963 C CA . LEU A 1 294 ? 109.371 110.666 122.368 1 27.162 294 LEU AAA CA 1
ATOM 1964 C C . LEU A 1 294 ? 109.884 109.236 122.242 1 29.813 294 LEU AAA C 1
ATOM 1965 O O . LEU A 1 294 ? 110.999 108.964 122.669 1 35.08 294 LEU AAA O 1
ATOM 1970 N N . ASN A 1 295 ? 109.095 108.353 121.608 1 27.875 295 ASN AAA N 1
ATOM 1971 C CA . ASN A 1 295 ? 109.472 106.966 121.391 1 27.907 295 ASN AAA CA 1
ATOM 1972 C C . ASN A 1 295 ? 109.691 106.715 119.896 1 32.009 295 ASN AAA C 1
ATOM 1973 O O . ASN A 1 295 ? 108.795 107 119.096 1 40.417 295 ASN AAA O 1
ATOM 1978 N N . TYR A 1 296 ? 110.847 106.131 119.517 1 28.708 296 TYR AAA N 1
ATOM 1979 C CA . TYR A 1 296 ? 111.248 105.96 118.125 1 26.572 296 TYR AAA CA 1
ATOM 1980 C C . TYR A 1 296 ? 111.163 104.491 117.717 1 30.364 296 TYR AAA C 1
ATOM 1981 O O . TYR A 1 296 ? 111.607 103.636 118.477 1 38.153 296 TYR AAA O 1
ATOM 1990 N N . SER A 1 297 ? 110.672 104.174 116.506 1 29.68 297 SER AAA N 1
ATOM 1991 C CA . SER A 1 297 ? 110.549 102.774 116.113 1 30.243 297 SER AAA CA 1
ATOM 1992 C C . SER A 1 297 ? 110.761 102.554 114.622 1 35.427 297 SER AAA C 1
ATOM 1993 O O . SER A 1 297 ? 110.362 103.404 113.816 1 44.816 297 SER AAA O 1
ATOM 1996 N N . VAL A 1 298 ? 111.343 101.387 114.274 1 37.37 298 VAL AAA N 1
ATOM 1997 C CA . VAL A 1 298 ? 111.651 101.005 112.9 1 40.815 298 VAL AAA CA 1
ATOM 1998 C C . VAL A 1 298 ? 111.066 99.629 112.586 1 50.193 298 VAL AAA C 1
ATOM 1999 O O . VAL A 1 298 ? 111.153 98.728 113.421 1 65.59 298 VAL AAA O 1
ATOM 2003 N N . PRO A 1 299 ? 110.432 99.409 111.404 1 52.153 299 PRO AAA N 1
ATOM 2004 C CA . PRO A 1 299 ? 109.882 98.093 111.066 1 53.774 299 PRO AAA CA 1
ATOM 2005 C C . PRO A 1 299 ? 110.944 97.01 110.873 1 68.688 299 PRO AAA C 1
ATOM 2006 O O . PRO A 1 299 ? 111.88 97.174 110.086 1 80.423 299 PRO AAA O 1
ATOM 2010 N N . GLY A 1 300 ? 110.807 95.907 111.625 1 75.908 300 GLY AAA N 1
ATOM 2011 C CA . GLY A 1 300 ? 111.723 94.773 111.53 1 77.509 300 GLY AAA CA 1
ATOM 2012 C C . GLY A 1 300 ? 113.086 95.006 112.195 1 71.552 300 GLY AAA C 1
ATOM 2013 O O . GLY A 1 300 ? 113.4 96.117 112.636 1 81.234 300 GLY AAA O 1
ATOM 2014 N N . PRO A 1 301 ? 113.938 93.959 112.307 1 59.04 301 PRO AAA N 1
ATOM 2015 C CA . PRO A 1 301 ? 115.196 94.063 113.043 1 61.838 301 PRO AAA CA 1
ATOM 2016 C C . PRO A 1 301 ? 116.326 94.713 112.247 1 67.22 301 PRO AAA C 1
ATOM 2017 O O . PRO A 1 301 ? 116.261 94.777 111.018 1 71.621 301 PRO AAA O 1
ATOM 2021 N N . LEU A 1 302 ? 117.348 95.184 112.983 1 58.224 302 LEU AAA N 1
ATOM 2022 C CA . LEU A 1 302 ? 118.513 95.867 112.444 1 52.055 302 LEU AAA CA 1
ATOM 2023 C C . LEU A 1 302 ? 119.77 95.045 112.72 1 54.77 302 LEU AAA C 1
ATOM 2024 O O . LEU A 1 302 ? 119.809 94.262 113.659 1 58.094 302 LEU AAA O 1
ATOM 2029 N N . THR A 1 303 ? 120.821 95.235 111.907 1 54.818 303 THR AAA N 1
ATOM 2030 C CA . THR A 1 303 ? 122.097 94.564 112.132 1 49.909 303 THR AAA CA 1
ATOM 2031 C C . THR A 1 303 ? 123.068 95.531 112.799 1 52.692 303 THR AAA C 1
ATOM 2032 O O . THR A 1 303 ? 123.347 96.595 112.253 1 61.889 303 THR AAA O 1
ATOM 2036 N N . ILE A 1 304 ? 123.585 95.132 113.969 1 52.347 304 ILE AAA N 1
ATOM 2037 C CA . ILE A 1 304 ? 124.342 95.996 114.861 1 51.87 304 ILE AAA CA 1
ATOM 2038 C C . ILE A 1 304 ? 125.782 95.485 114.949 1 57.4 304 ILE AAA C 1
ATOM 2039 O O . ILE A 1 304 ? 126.019 94.274 115.034 1 65.284 304 ILE AAA O 1
ATOM 2044 N N . ASN A 1 305 ? 126.737 96.426 114.989 1 57.799 305 ASN AAA N 1
ATOM 2045 C CA . ASN A 1 305 ? 128.158 96.12 115.017 1 56.935 305 ASN AAA CA 1
ATOM 2046 C C . ASN A 1 305 ? 128.771 96.538 116.357 1 56.764 305 ASN AAA C 1
ATOM 2047 O O . ASN A 1 305 ? 128.713 97.719 116.708 1 61.697 305 ASN AAA O 1
ATOM 2052 N N . MET A 1 306 ? 129.386 95.582 117.08 1 50.059 306 MET AAA N 1
ATOM 2053 C CA . MET A 1 306 ? 129.795 95.781 118.462 1 46.489 306 MET AAA CA 1
ATOM 2054 C C . MET A 1 306 ? 131.233 95.314 118.681 1 52.232 306 MET AAA C 1
ATOM 2055 O O . MET A 1 306 ? 131.604 94.225 118.245 1 61.029 306 MET AAA O 1
ATOM 2060 N N . ALA A 1 307 ? 132.026 96.125 119.405 1 46.873 307 ALA AAA N 1
ATOM 2061 C CA . ALA A 1 307 ? 133.438 95.875 119.676 1 39.63 307 ALA AAA CA 1
ATOM 2062 C C . ALA A 1 307 ? 133.651 95.483 121.136 1 40.865 307 ALA AAA C 1
ATOM 2063 O O . ALA A 1 307 ? 132.968 95.988 122.02 1 48.006 307 ALA AAA O 1
ATOM 2065 N N . GLN A 1 308 ? 134.628 94.609 121.403 1 38.414 308 GLN AAA N 1
ATOM 2066 C CA . GLN A 1 308 ? 134.877 94.139 122.758 1 36.847 308 GLN AAA CA 1
ATOM 2067 C C . GLN A 1 308 ? 135.764 95.127 123.508 1 42.698 308 GLN AAA C 1
ATOM 2068 O O . GLN A 1 308 ? 136.898 95.37 123.093 1 50.951 308 GLN AAA O 1
ATOM 2074 N N . LEU A 1 309 ? 135.26 95.67 124.635 1 46.476 309 LEU AAA N 1
ATOM 2075 C CA . LEU A 1 309 ? 136.016 96.597 125.472 1 40.706 309 LEU AAA CA 1
ATOM 2076 C C . LEU A 1 309 ? 136.879 95.832 126.468 1 41.375 309 LEU AAA C 1
ATOM 2077 O O . LEU A 1 309 ? 138.051 96.157 126.61 1 51.008 309 LEU AAA O 1
ATOM 2082 N N . ALA A 1 310 ? 136.323 94.806 127.131 1 39.871 310 ALA AAA N 1
ATOM 2083 C CA . ALA A 1 310 ? 137.106 94.054 128.104 1 39.995 310 ALA AAA CA 1
ATOM 2084 C C . ALA A 1 310 ? 136.686 92.591 128.161 1 40.021 310 ALA AAA C 1
ATOM 2085 O O . ALA A 1 310 ? 135.557 92.26 127.794 1 46.184 310 ALA AAA O 1
ATOM 2087 N N . TRP A 1 311 ? 137.601 91.743 128.651 1 42.494 311 TRP AAA N 1
ATOM 2088 C CA . TRP A 1 311 ? 137.383 90.309 128.799 1 46.766 311 TRP AAA CA 1
ATOM 2089 C C . TRP A 1 311 ? 137.727 89.877 130.229 1 47.585 311 TRP AAA C 1
ATOM 2090 O O . TRP A 1 311 ? 138.836 90.145 130.71 1 55.463 311 TRP AAA O 1
ATOM 2101 N N . ILE A 1 312 ? 136.754 89.256 130.924 1 40.964 312 ILE AAA N 1
ATOM 2102 C CA . ILE A 1 312 ? 136.864 88.947 132.344 1 36.049 312 ILE AAA CA 1
ATOM 2103 C C . ILE A 1 312 ? 136.732 87.441 132.531 1 35.518 312 ILE AAA C 1
ATOM 2104 O O . ILE A 1 312 ? 135.764 86.848 132.05 1 42.932 312 ILE AAA O 1
ATOM 2109 N N . ALA A 1 313 ? 137.67 86.825 133.274 1 33.436 313 ALA AAA N 1
ATOM 2110 C CA . ALA A 1 313 ? 137.636 85.379 133.447 1 34.464 313 ALA AAA CA 1
ATOM 2111 C C . ALA A 1 313 ? 138.367 84.889 134.696 1 36.052 313 ALA AAA C 1
ATOM 2112 O O . ALA A 1 313 ? 139.33 85.496 135.158 1 42.869 313 ALA AAA O 1
ATOM 2114 N N . SER A 1 314 ? 137.946 83.721 135.199 1 37.777 314 SER AAA N 1
ATOM 2115 C CA . SER A 1 314 ? 138.727 82.964 136.166 1 41.533 314 SER AAA CA 1
ATOM 2116 C C . SER A 1 314 ? 139.992 82.44 135.494 1 47.393 314 SER AAA C 1
ATOM 2117 O O . SER A 1 314 ? 139.948 82.07 134.32 1 54.081 314 SER AAA O 1
ATOM 2120 N N . ILE A 1 315 ? 141.083 82.297 136.267 1 46.777 315 ILE AAA N 1
ATOM 2121 C CA . ILE A 1 315 ? 142.404 81.946 135.751 1 41.043 315 ILE AAA CA 1
ATOM 2122 C C . ILE A 1 315 ? 142.422 80.559 135.099 1 42.15 315 ILE AAA C 1
ATOM 2123 O O . ILE A 1 315 ? 143.329 80.272 134.318 1 50.802 315 ILE AAA O 1
ATOM 2128 N N . ASN A 1 316 ? 141.408 79.718 135.361 1 40.78 316 ASN AAA N 1
ATOM 2129 C CA . ASN A 1 316 ? 141.292 78.399 134.752 1 43.202 316 ASN AAA CA 1
ATOM 2130 C C . ASN A 1 316 ? 140.753 78.466 133.322 1 46.481 316 ASN AAA C 1
ATOM 2131 O O . ASN A 1 316 ? 141.004 77.555 132.534 1 57.555 316 ASN AAA O 1
ATOM 2136 N N . ASN A 1 317 ? 140.02 79.534 132.973 1 51.868 317 ASN AAA N 1
ATOM 2137 C CA . ASN A 1 317 ? 139.335 79.671 131.69 1 54.763 317 ASN AAA CA 1
ATOM 2138 C C . ASN A 1 317 ? 140.172 80.361 130.607 1 61.403 317 ASN AAA C 1
ATOM 2139 O O . ASN A 1 317 ? 139.882 80.169 129.426 1 70.516 317 ASN AAA O 1
ATOM 2144 N N . LEU A 1 318 ? 141.18 81.169 130.986 1 65.169 318 LEU AAA N 1
ATOM 2145 C CA . LEU A 1 318 ? 142.097 81.78 130.024 1 62.314 318 LEU AAA CA 1
ATOM 2146 C C . LEU A 1 318 ? 142.952 80.699 129.367 1 66.832 318 LEU AAA C 1
ATOM 2147 O O . LEU A 1 318 ? 143.379 79.759 130.038 1 76.882 318 LEU AAA O 1
ATOM 2152 N N . PRO A 1 319 ? 143.235 80.801 128.046 1 68.96 319 PRO AAA N 1
ATOM 2153 C CA . PRO A 1 319 ? 144.066 79.813 127.355 1 70.669 319 PRO AAA CA 1
ATOM 2154 C C . PRO A 1 319 ? 145.516 79.888 127.819 1 74.05 319 PRO AAA C 1
ATOM 2155 O O . PRO A 1 319 ? 145.954 80.927 128.309 1 79.962 319 PRO AAA O 1
ATOM 2159 N N . THR A 1 320 ? 146.257 78.787 127.631 1 68.323 320 THR AAA N 1
ATOM 2160 C CA . THR A 1 320 ? 147.582 78.62 128.211 1 66.267 320 THR AAA CA 1
ATOM 2161 C C . THR A 1 320 ? 148.562 79.654 127.661 1 65.712 320 THR AAA C 1
ATOM 2162 O O . THR A 1 320 ? 149.37 80.214 128.409 1 76.28 320 THR AAA O 1
ATOM 2166 N N . SER A 1 321 ? 148.505 79.876 126.34 1 63.938 321 SER AAA N 1
ATOM 2167 C CA . SER A 1 321 ? 149.297 80.91 125.689 1 65.671 321 SER AAA CA 1
ATOM 2168 C C . SER A 1 321 ? 148.46 81.691 124.678 1 57.93 321 SER AAA C 1
ATOM 2169 O O . SER A 1 321 ? 147.704 81.099 123.905 1 64.778 321 SER AAA O 1
ATOM 2172 N N . PHE A 1 322 ? 148.6 83.028 124.682 1 49.484 322 PHE AAA N 1
ATOM 2173 C CA . PHE A 1 322 ? 147.893 83.86 123.719 1 47.485 322 PHE AAA CA 1
ATOM 2174 C C . PHE A 1 322 ? 148.598 85.191 123.46 1 50.103 322 PHE AAA C 1
ATOM 2175 O O . PHE A 1 322 ? 149.469 85.605 124.224 1 57.721 322 PHE AAA O 1
ATOM 2183 N N . THR A 1 323 ? 148.214 85.849 122.353 1 49.218 323 THR AAA N 1
ATOM 2184 C CA . THR A 1 323 ? 148.813 87.101 121.912 1 50.483 323 THR AAA CA 1
ATOM 2185 C C . THR A 1 323 ? 147.81 88.243 122.057 1 50.883 323 THR AAA C 1
ATOM 2186 O O . THR A 1 323 ? 146.685 88.137 121.571 1 57.259 323 THR AAA O 1
ATOM 2190 N N . TYR A 1 324 ? 148.232 89.353 122.685 1 49.906 324 TYR AAA N 1
ATOM 2191 C CA . TYR A 1 324 ? 147.328 90.462 122.955 1 46.818 324 TYR AAA CA 1
ATOM 2192 C C . TYR A 1 324 ? 148.054 91.799 123.006 1 44.255 324 TYR AAA C 1
ATOM 2193 O O . TYR A 1 324 ? 149.169 91.893 123.519 1 51.16 324 TYR AAA O 1
ATOM 2202 N N . LEU A 1 325 ? 147.388 92.829 122.474 1 43.088 325 LEU AAA N 1
ATOM 2203 C CA . LEU A 1 325 ? 147.753 94.218 122.683 1 46.277 325 LEU AAA CA 1
ATOM 2204 C C . LEU A 1 325 ? 146.475 95.061 122.712 1 51.915 325 LEU AAA C 1
ATOM 2205 O O . LEU A 1 325 ? 145.61 94.908 121.852 1 57.806 325 LEU AAA O 1
ATOM 2210 N N . SER A 1 326 ? 146.365 95.953 123.706 1 47.735 326 SER AAA N 1
ATOM 2211 C CA . SER A 1 326 ? 145.143 96.689 124.005 1 41.834 326 SER AAA CA 1
ATOM 2212 C C . SER A 1 326 ? 144.831 97.742 122.942 1 40.771 326 SER AAA C 1
ATOM 2213 O O . SER A 1 326 ? 145.686 98.527 122.538 1 45.575 326 SER AAA O 1
ATOM 2216 N N . TYR A 1 327 ? 143.572 97.765 122.499 1 43.763 327 TYR AAA N 1
ATOM 2217 C CA . TYR A 1 327 ? 143.048 98.769 121.585 1 43.124 327 TYR AAA CA 1
ATOM 2218 C C . TYR A 1 327 ? 142.779 100.072 122.331 1 43.852 327 TYR AAA C 1
ATOM 2219 O O . TYR A 1 327 ? 142.423 100.056 123.513 1 48.802 327 TYR AAA O 1
ATOM 2228 N N . LYS A 1 328 ? 142.927 101.202 121.622 1 45.033 328 LYS AAA N 1
ATOM 2229 C CA . LYS A 1 328 ? 142.653 102.52 122.178 1 47 328 LYS AAA CA 1
ATOM 2230 C C . LYS A 1 328 ? 141.49 103.186 121.439 1 47.67 328 LYS AAA C 1
ATOM 2231 O O . LYS A 1 328 ? 141.585 103.46 120.243 1 52.058 328 LYS AAA O 1
ATOM 2237 N N . PHE A 1 329 ? 140.413 103.481 122.187 1 44.932 329 PHE AAA N 1
ATOM 2238 C CA . PHE A 1 329 ? 139.136 103.949 121.667 1 41.871 329 PHE AAA CA 1
ATOM 2239 C C . PHE A 1 329 ? 139.126 105.462 121.436 1 47.04 329 PHE AAA C 1
ATOM 2240 O O . PHE A 1 329 ? 140.042 106.175 121.866 1 52.828 329 PHE AAA O 1
ATOM 2248 N N . SER A 1 330 ? 138.028 105.951 120.83 1 45.812 330 SER AAA N 1
ATOM 2249 C CA . SER A 1 330 ? 137.839 107.319 120.367 1 44.94 330 SER AAA CA 1
ATOM 2250 C C . SER A 1 330 ? 138.01 108.351 121.482 1 51.698 330 SER AAA C 1
ATOM 2251 O O . SER A 1 330 ? 138.463 109.47 121.221 1 61.508 330 SER AAA O 1
ATOM 2254 N N . ASN A 1 331 ? 137.651 107.985 122.724 1 52.437 331 ASN AAA N 1
ATOM 2255 C CA . ASN A 1 331 ? 137.711 108.879 123.877 1 49.202 331 ASN AAA CA 1
ATOM 2256 C C . ASN A 1 331 ? 138.999 108.735 124.699 1 48.872 331 ASN AAA C 1
ATOM 2257 O O . ASN A 1 331 ? 139.205 109.481 125.659 1 59.995 331 ASN AAA O 1
ATOM 2262 N N . GLY A 1 332 ? 139.878 107.809 124.307 1 46.72 332 GLY AAA N 1
ATOM 2263 C CA . GLY A 1 332 ? 141.153 107.611 124.971 1 46.407 332 GLY AAA CA 1
ATOM 2264 C C . GLY A 1 332 ? 141.201 106.357 125.842 1 47.573 332 GLY AAA C 1
ATOM 2265 O O . GLY A 1 332 ? 142.28 105.958 126.277 1 55.735 332 GLY AAA O 1
ATOM 2266 N N . TYR A 1 333 ? 140.047 105.738 126.106 1 44.244 333 TYR AAA N 1
ATOM 2267 C CA . TYR A 1 333 ? 139.977 104.582 126.99 1 45.099 333 TYR AAA CA 1
ATOM 2268 C C . TYR A 1 333 ? 140.623 103.368 126.319 1 49.533 333 TYR AAA C 1
ATOM 2269 O O . TYR A 1 333 ? 140.637 103.274 125.087 1 55.082 333 TYR AAA O 1
ATOM 2278 N N . GLU A 1 334 ? 141.151 102.431 127.133 1 49.324 334 GLU AAA N 1
ATOM 2279 C CA . GLU A 1 334 ? 141.808 101.242 126.602 1 49.685 334 GLU AAA CA 1
ATOM 2280 C C . GLU A 1 334 ? 141.115 99.938 127.011 1 51.09 334 GLU AAA C 1
ATOM 2281 O O . GLU A 1 334 ? 140.541 99.819 128.095 1 57.674 334 GLU AAA O 1
ATOM 2287 N N . SER A 1 335 ? 141.211 98.923 126.144 1 43.211 335 SER AAA N 1
ATOM 2288 C CA . SER A 1 335 ? 140.711 97.598 126.464 1 38.974 335 SER AAA CA 1
ATOM 2289 C C . SER A 1 335 ? 141.527 96.942 127.571 1 39.139 335 SER AAA C 1
ATOM 2290 O O . SER A 1 335 ? 142.745 97.105 127.634 1 45.524 335 SER AAA O 1
ATOM 2293 N N . PHE A 1 336 ? 140.866 96.127 128.404 1 37.197 336 PHE AAA N 1
ATOM 2294 C CA . PHE A 1 336 ? 141.562 95.524 129.528 1 37.138 336 PHE AAA CA 1
ATOM 2295 C C . PHE A 1 336 ? 141.181 94.066 129.722 1 39.253 336 PHE AAA C 1
ATOM 2296 O O . PHE A 1 336 ? 140.13 93.607 129.274 1 48.441 336 PHE AAA O 1
ATOM 2304 N N . LEU A 1 337 ? 142.046 93.378 130.463 1 41.342 337 LEU AAA N 1
ATOM 2305 C CA . LEU A 1 337 ? 141.943 91.958 130.717 1 41.55 337 LEU AAA CA 1
ATOM 2306 C C . LEU A 1 337 ? 141.827 91.74 132.226 1 43.514 337 LEU AAA C 1
ATOM 2307 O O . LEU A 1 337 ? 142.633 92.256 133.013 1 51.174 337 LEU AAA O 1
ATOM 2312 N N . GLY A 1 338 ? 140.799 90.985 132.623 1 40.202 338 GLY AAA N 1
ATOM 2313 C CA . GLY A 1 338 ? 140.436 90.893 134.032 1 36.908 338 GLY AAA CA 1
ATOM 2314 C C . GLY A 1 338 ? 140.548 89.46 134.543 1 39.714 338 GLY AAA C 1
ATOM 2315 O O . GLY A 1 338 ? 139.787 88.592 134.117 1 49.788 338 GLY AAA O 1
ATOM 2316 N N . ILE A 1 339 ? 141.521 89.209 135.426 1 36.096 339 ILE AAA N 1
ATOM 2317 C CA . ILE A 1 339 ? 141.76 87.886 135.982 1 32.363 339 ILE AAA CA 1
ATOM 2318 C C . ILE A 1 339 ? 141.178 87.814 137.393 1 35.234 339 ILE AAA C 1
ATOM 2319 O O . ILE A 1 339 ? 141.389 88.717 138.211 1 41.535 339 ILE AAA O 1
ATOM 2324 N N . ILE A 1 340 ? 140.451 86.724 137.682 1 33.311 340 ILE AAA N 1
ATOM 2325 C CA . ILE A 1 340 ? 139.968 86.426 139.025 1 32.764 340 ILE AAA CA 1
ATOM 2326 C C . ILE A 1 340 ? 140.753 85.226 139.556 1 35.372 340 ILE AAA C 1
ATOM 2327 O O . ILE A 1 340 ? 141.011 84.284 138.812 1 39.743 340 ILE AAA O 1
ATOM 2332 N N . SER A 1 341 ? 141.158 85.266 140.838 1 36.272 341 SER AAA N 1
ATOM 2333 C CA . SER A 1 341 ? 141.985 84.23 141.45 1 34.937 341 SER AAA CA 1
ATOM 2334 C C . SER A 1 341 ? 141.851 84.213 142.964 1 36.29 341 SER AAA C 1
ATOM 2335 O O . SER A 1 341 ? 141.441 85.189 143.575 1 46.847 341 SER AAA O 1
ATOM 2338 N N . ASN A 1 342 ? 142.265 83.102 143.562 1 35.912 342 ASN AAA N 1
ATOM 2339 C CA . ASN A 1 342 ? 142.24 82.886 144.994 1 34.005 342 ASN AAA CA 1
ATOM 2340 C C . ASN A 1 342 ? 143.516 83.447 145.632 1 39.065 342 ASN AAA C 1
ATOM 2341 O O . ASN A 1 342 ? 143.522 83.763 146.824 1 49.112 342 ASN AAA O 1
ATOM 2346 N N . SER A 1 343 ? 144.61 83.551 144.863 1 38.263 343 SER AAA N 1
ATOM 2347 C CA . SER A 1 343 ? 145.904 84.02 145.352 1 36.356 343 SER AAA CA 1
ATOM 2348 C C . SER A 1 343 ? 145.916 85.525 145.625 1 38.415 343 SER AAA C 1
ATOM 2349 O O . SER A 1 343 ? 145.404 86.314 144.828 1 42.928 343 SER AAA O 1
ATOM 2352 N N . THR A 1 344 ? 146.564 85.918 146.737 1 39.728 344 THR AAA N 1
ATOM 2353 C CA . THR A 1 344 ? 146.624 87.291 147.23 1 36.409 344 THR AAA CA 1
ATOM 2354 C C . THR A 1 344 ? 147.507 88.2 146.384 1 37.573 344 THR AAA C 1
ATOM 2355 O O . THR A 1 344 ? 147.402 89.416 146.528 1 45.254 344 THR AAA O 1
ATOM 2359 N N . GLN A 1 345 ? 148.358 87.63 145.517 1 42.661 345 GLN AAA N 1
ATOM 2360 C CA . GLN A 1 345 ? 149.078 88.367 144.483 1 53.944 345 GLN AAA CA 1
ATOM 2361 C C . GLN A 1 345 ? 149.093 87.546 143.192 1 58.272 345 GLN AAA C 1
ATOM 2362 O O . GLN A 1 345 ? 148.877 86.334 143.23 1 65.581 345 GLN AAA O 1
ATOM 2368 N N . LEU A 1 346 ? 149.333 88.204 142.049 1 57.685 346 LEU AAA N 1
ATOM 2369 C CA . LEU A 1 346 ? 149.812 87.495 140.871 1 59.604 346 LEU AAA CA 1
ATOM 2370 C C . LEU A 1 346 ? 151.322 87.702 140.815 1 61.365 346 LEU AAA C 1
ATOM 2371 O O . LEU A 1 346 ? 151.813 88.809 141.069 1 66.749 346 LEU AAA O 1
ATOM 2376 N N . THR A 1 347 ? 152.051 86.631 140.473 1 60.065 347 THR AAA N 1
ATOM 2377 C CA . THR A 1 347 ? 153.504 86.683 140.449 1 62.049 347 THR AAA CA 1
ATOM 2378 C C . THR A 1 347 ? 154.03 86.414 139.045 1 65.766 347 THR AAA C 1
ATOM 2379 O O . THR A 1 347 ? 153.525 85.546 138.337 1 71.618 347 THR AAA O 1
ATOM 2383 N N . ALA A 1 348 ? 155.077 87.168 138.687 1 69.551 348 ALA AAA N 1
ATOM 2384 C CA . ALA A 1 348 ? 155.61 87.244 137.337 1 70.373 348 ALA AAA CA 1
ATOM 2385 C C . ALA A 1 348 ? 157.129 87.411 137.379 1 76.333 348 ALA AAA C 1
ATOM 2386 O O . ALA A 1 348 ? 157.674 88.228 136.641 1 80.85 348 ALA AAA O 1
ATOM 2388 N N . GLY A 1 349 ? 157.81 86.638 138.242 1 78.157 349 GLY AAA N 1
ATOM 2389 C CA . GLY A 1 349 ? 159.226 86.845 138.521 1 82.808 349 GLY AAA CA 1
ATOM 2390 C C . GLY A 1 349 ? 159.446 88.019 139.475 1 89.712 349 GLY AAA C 1
ATOM 2391 O O . GLY A 1 349 ? 158.817 88.078 140.532 1 95.945 349 GLY AAA O 1
ATOM 2392 N N . ALA A 1 350 ? 160.317 88.962 139.076 1 95.333 350 ALA AAA N 1
ATOM 2393 C CA . ALA A 1 350 ? 160.693 90.132 139.862 1 103.4 350 ALA AAA CA 1
ATOM 2394 C C . ALA A 1 350 ? 159.531 91.112 140.077 1 102.645 350 ALA AAA C 1
ATOM 2395 O O . ALA A 1 350 ? 159.556 91.892 141.035 1 113.369 350 ALA AAA O 1
ATOM 2397 N N . LEU A 1 351 ? 158.531 91.086 139.182 1 90.21 351 LEU AAA N 1
ATOM 2398 C CA . LEU A 1 351 ? 157.318 91.889 139.291 1 81.857 351 LEU AAA CA 1
ATOM 2399 C C . LEU A 1 351 ? 156.218 91.099 140.002 1 77.607 351 LEU AAA C 1
ATOM 2400 O O . LEU A 1 351 ? 155.995 89.918 139.717 1 84.308 351 LEU AAA O 1
ATOM 2405 N N . THR A 1 352 ? 155.511 91.784 140.915 1 71.959 352 THR AAA N 1
ATOM 2406 C CA . THR A 1 352 ? 154.273 91.27 141.487 1 72.571 352 THR AAA CA 1
ATOM 2407 C C . THR A 1 352 ? 153.157 92.3 141.351 1 73.559 352 THR AAA C 1
ATOM 2408 O O . THR A 1 352 ? 153.401 93.505 141.439 1 77.091 352 THR AAA O 1
ATOM 2412 N N . ILE A 1 353 ? 151.946 91.795 141.084 1 69.185 353 ILE AAA N 1
ATOM 2413 C CA . ILE A 1 353 ? 150.777 92.629 140.876 1 66.66 353 ILE AAA CA 1
ATOM 2414 C C . ILE A 1 353 ? 149.855 92.473 142.086 1 69.433 353 ILE AAA C 1
ATOM 2415 O O . ILE A 1 353 ? 149.533 91.348 142.489 1 75.655 353 ILE AAA O 1
ATOM 2420 N N . ASN A 1 354 ? 149.487 93.62 142.679 1 59.738 354 ASN AAA N 1
ATOM 2421 C CA . ASN A 1 354 ? 148.549 93.705 143.783 1 56.279 354 ASN AAA CA 1
ATOM 2422 C C . ASN A 1 354 ? 147.127 93.81 143.236 1 51.733 354 ASN AAA C 1
ATOM 2423 O O . ASN A 1 354 ? 146.919 94.433 142.193 1 61.291 354 ASN AAA O 1
ATOM 2428 N N . PRO A 1 355 ? 146.107 93.212 143.89 1 38.01 355 PRO AAA N 1
ATOM 2429 C CA . PRO A 1 355 ? 144.774 93.18 143.32 1 37.324 355 PRO AAA CA 1
ATOM 2430 C C . PRO A 1 355 ? 144.042 94.5 143.399 1 38.484 355 PRO AAA C 1
ATOM 2431 O O . PRO A 1 355 ? 144.197 95.254 144.349 1 43.782 355 PRO AAA O 1
ATOM 2435 N N . SER A 1 356 ? 143.235 94.734 142.365 1 40.186 356 SER AAA N 1
ATOM 2436 C CA . SER A 1 356 ? 142.422 95.922 142.223 1 41.998 356 SER AAA CA 1
ATOM 2437 C C . SER A 1 356 ? 141.258 95.91 143.207 1 41.992 356 SER AAA C 1
ATOM 2438 O O . SER A 1 356 ? 140.758 96.981 143.528 1 50.79 356 SER AAA O 1
ATOM 2441 N N . GLY A 1 357 ? 140.777 94.729 143.626 1 34.639 357 GLY AAA N 1
ATOM 2442 C CA . GLY A 1 357 ? 139.56 94.639 144.431 1 31.646 357 GLY AAA CA 1
ATOM 2443 C C . GLY A 1 357 ? 139.317 93.218 144.925 1 32.269 357 GLY AAA C 1
ATOM 2444 O O . GLY A 1 357 ? 140.032 92.321 144.495 1 41.407 357 GLY AAA O 1
ATOM 2445 N N . ASN A 1 358 ? 138.344 93.016 145.829 1 29.027 358 ASN AAA N 1
ATOM 2446 C CA . ASN A 1 358 ? 138.043 91.706 146.401 1 29.284 358 ASN AAA CA 1
ATOM 2447 C C . ASN A 1 358 ? 136.537 91.478 146.521 1 30.455 358 ASN AAA C 1
ATOM 2448 O O . ASN A 1 358 ? 135.758 92.439 146.535 1 35.891 358 ASN AAA O 1
ATOM 2453 N N . PHE A 1 359 ? 136.137 90.202 146.641 1 27.344 359 PHE AAA N 1
ATOM 2454 C CA . PHE A 1 359 ? 134.775 89.835 146.982 1 29.724 359 PHE AAA CA 1
ATOM 2455 C C . PHE A 1 359 ? 134.718 88.473 147.66 1 37.422 359 PHE AAA C 1
ATOM 2456 O O . PHE A 1 359 ? 135.683 87.708 147.588 1 51.115 359 PHE AAA O 1
ATOM 2464 N N . THR A 1 360 ? 133.585 88.157 148.315 1 39.637 360 THR AAA N 1
ATOM 2465 C CA . THR A 1 360 ? 133.441 86.887 149.021 1 44.271 360 THR AAA CA 1
ATOM 2466 C C . THR A 1 360 ? 132.141 86.174 148.667 1 48.599 360 THR AAA C 1
ATOM 2467 O O . THR A 1 360 ? 131.096 86.81 148.532 1 61.209 360 THR AAA O 1
ATOM 2471 N N . ILE A 1 361 ? 132.214 84.842 148.535 1 49.339 361 ILE AAA N 1
ATOM 2472 C CA . ILE A 1 361 ? 131.055 83.998 148.29 1 52.904 361 ILE AAA CA 1
ATOM 2473 C C . ILE A 1 361 ? 130.999 82.917 149.365 1 67.438 361 ILE AAA C 1
ATOM 2474 O O . ILE A 1 361 ? 131.882 82.062 149.407 1 81.413 361 ILE AAA O 1
ATOM 2479 N N . ASN A 1 362 ? 129.981 82.975 150.243 1 74.441 362 ASN AAA N 1
ATOM 2480 C CA . ASN A 1 362 ? 129.748 82.019 151.322 1 75.697 362 ASN AAA CA 1
ATOM 2481 C C . ASN A 1 362 ? 131.03 81.689 152.093 1 74.455 362 ASN AAA C 1
ATOM 2482 O O . ASN A 1 362 ? 131.331 80.519 152.339 1 81.311 362 ASN AAA O 1
ATOM 2487 N N . GLY A 1 363 ? 131.802 82.715 152.47 1 73.945 363 GLY AAA N 1
ATOM 2488 C CA . GLY A 1 363 ? 132.978 82.497 153.3 1 72.339 363 GLY AAA CA 1
ATOM 2489 C C . GLY A 1 363 ? 134.286 82.266 152.536 1 69.584 363 GLY AAA C 1
ATOM 2490 O O . GLY A 1 363 ? 135.351 82.322 153.152 1 81.343 363 GLY AAA O 1
ATOM 2491 N N . LYS A 1 364 ? 134.223 81.987 151.225 1 60.561 364 LYS AAA N 1
ATOM 2492 C CA . LYS A 1 364 ? 135.401 81.933 150.364 1 55.736 364 LYS AAA CA 1
ATOM 2493 C C . LYS A 1 364 ? 135.715 83.327 149.816 1 52.405 364 LYS AAA C 1
ATOM 2494 O O . LYS A 1 364 ? 134.792 84.069 149.505 1 60.945 364 LYS AAA O 1
ATOM 2500 N N . LYS A 1 365 ? 137.01 83.663 149.666 1 47.468 365 LYS AAA N 1
ATOM 2501 C CA . LYS A 1 365 ? 137.45 85.012 149.329 1 45.943 365 LYS AAA CA 1
ATOM 2502 C C . LYS A 1 365 ? 138.262 85.041 148.03 1 48.839 365 LYS AAA C 1
ATOM 2503 O O . LYS A 1 365 ? 139.218 84.29 147.886 1 56.455 365 LYS AAA O 1
ATOM 2509 N N . PHE A 1 366 ? 137.893 85.931 147.092 1 40.819 366 PHE AAA N 1
ATOM 2510 C CA . PHE A 1 366 ? 138.465 85.981 145.756 1 35.953 366 PHE AAA CA 1
ATOM 2511 C C . PHE A 1 366 ? 138.905 87.403 145.414 1 41.251 366 PHE AAA C 1
ATOM 2512 O O . PHE A 1 366 ? 138.322 88.371 145.899 1 53.787 366 PHE AAA O 1
ATOM 2520 N N . TYR A 1 367 ? 139.919 87.528 144.545 1 35.671 367 TYR AAA N 1
ATOM 2521 C CA . TYR A 1 367 ? 140.543 88.8 144.21 1 32.983 367 TYR AAA CA 1
ATOM 2522 C C . TYR A 1 367 ? 140.476 89.067 142.71 1 35.717 367 TYR AAA C 1
ATOM 2523 O O . TYR A 1 367 ? 140.591 88.149 141.901 1 42.946 367 TYR AAA O 1
ATOM 2532 N N . VAL A 1 368 ? 140.35 90.344 142.334 1 33.073 368 VAL AAA N 1
ATOM 2533 C CA . VAL A 1 368 ? 140.196 90.75 140.947 1 33.998 368 VAL AAA CA 1
ATOM 2534 C C . VAL A 1 368 ? 141.389 91.616 140.537 1 45.22 368 VAL AAA C 1
ATOM 2535 O O . VAL A 1 368 ? 141.702 92.594 141.219 1 56.586 368 VAL AAA O 1
ATOM 2539 N N . TYR A 1 369 ? 142.06 91.246 139.428 1 38.807 369 TYR AAA N 1
ATOM 2540 C CA . TYR A 1 369 ? 143.221 91.938 138.888 1 29.56 369 TYR AAA CA 1
ATOM 2541 C C . TYR A 1 369 ? 142.855 92.465 137.506 1 33.46 369 TYR AAA C 1
ATOM 2542 O O . TYR A 1 369 ? 142.452 91.69 136.632 1 42.904 369 TYR AAA O 1
ATOM 2551 N N . LEU A 1 370 ? 142.968 93.782 137.296 1 32.894 370 LEU AAA N 1
ATOM 2552 C CA . LEU A 1 370 ? 142.627 94.374 136.01 1 34.419 370 LEU AAA CA 1
ATOM 2553 C C . LEU A 1 370 ? 143.882 94.944 135.342 1 41.968 370 LEU AAA C 1
ATOM 2554 O O . LEU A 1 370 ? 144.554 95.807 135.924 1 49.269 370 LEU AAA O 1
ATOM 2559 N N . LEU A 1 371 ? 144.166 94.494 134.104 1 38.549 371 LEU AAA N 1
ATOM 2560 C CA . LEU A 1 371 ? 145.426 94.763 133.421 1 34.423 371 LEU AAA CA 1
ATOM 2561 C C . LEU A 1 371 ? 145.209 95.317 132.012 1 39.541 371 LEU AAA C 1
ATOM 2562 O O . LEU A 1 371 ? 144.36 94.84 131.267 1 47.514 371 LEU AAA O 1
ATOM 2567 N N . VAL A 1 372 ? 146.042 96.292 131.621 1 39.189 372 VAL AAA N 1
ATOM 2568 C CA . VAL A 1 372 ? 146.198 96.736 130.24 1 40.598 372 VAL AAA CA 1
ATOM 2569 C C . VAL A 1 372 ? 147.544 96.235 129.714 1 50.945 372 VAL AAA C 1
ATOM 2570 O O . VAL A 1 372 ? 148.571 96.46 130.355 1 61.94 372 VAL AAA O 1
ATOM 2574 N N . VAL A 1 373 ? 147.554 95.553 128.556 1 51.154 373 VAL AAA N 1
ATOM 2575 C CA . VAL A 1 373 ? 148.798 95.109 127.94 1 46.207 373 VAL AAA CA 1
ATOM 2576 C C . VAL A 1 373 ? 149.227 96.155 126.925 1 50.854 373 VAL AAA C 1
ATOM 2577 O O . VAL A 1 373 ? 148.464 96.468 126.013 1 57.039 373 VAL AAA O 1
ATOM 2581 N N . GLY A 1 374 ? 150.451 96.678 127.098 1 59.92 374 GLY AAA N 1
ATOM 2582 C CA . GLY A 1 374 ? 150.949 97.803 126.322 1 67.667 374 GLY AAA CA 1
ATOM 2583 C C . GLY A 1 374 ? 152.473 97.961 126.369 1 80.08 374 GLY AAA C 1
ATOM 2584 O O . GLY A 1 374 ? 153.213 97.032 126.054 1 86.428 374 GLY AAA O 1
ATOM 2585 N N . SER A 1 375 ? 152.921 99.156 126.789 1 88.325 375 SER AAA N 1
ATOM 2586 C CA . SER A 1 375 ? 154.255 99.702 126.553 1 86.701 375 SER AAA CA 1
ATOM 2587 C C . SER A 1 375 ? 155.265 99.329 127.642 1 83.177 375 SER AAA C 1
ATOM 2588 O O . SER A 1 375 ? 156.372 98.907 127.313 1 83.643 375 SER AAA O 1
ATOM 2591 N N . THR A 1 376 ? 154.91 99.535 128.927 1 82.483 376 THR AAA N 1
ATOM 2592 C CA . THR A 1 376 ? 155.863 99.397 130.026 1 81.087 376 THR AAA CA 1
ATOM 2593 C C . THR A 1 376 ? 155.18 99.111 131.367 1 68.388 376 THR AAA C 1
ATOM 2594 O O . THR A 1 376 ? 154.16 99.714 131.687 1 70.001 376 THR AAA O 1
ATOM 2598 N N . ASN A 1 377 ? 155.8 98.243 132.173 1 57.768 377 ASN AAA N 1
ATOM 2599 C CA . ASN A 1 377 ? 155.295 97.856 133.48 1 59.312 377 ASN AAA CA 1
ATOM 2600 C C . ASN A 1 377 ? 155.204 99.084 134.388 1 69.534 377 ASN AAA C 1
ATOM 2601 O O . ASN A 1 377 ? 156.212 99.739 134.644 1 79.876 377 ASN AAA O 1
ATOM 2606 N N . SER A 1 378 ? 153.994 99.368 134.904 1 77.306 378 SER AAA N 1
ATOM 2607 C CA . SER A 1 378 ? 153.676 100.613 135.601 1 79.772 378 SER AAA CA 1
ATOM 2608 C C . SER A 1 378 ? 152.971 100.352 136.933 1 78.843 378 SER AAA C 1
ATOM 2609 O O . SER A 1 378 ? 152.095 99.494 137.028 1 81.991 378 SER AAA O 1
ATOM 2612 N N . THR A 1 379 ? 153.311 101.161 137.952 1 83.335 379 THR AAA N 1
ATOM 2613 C CA . THR A 1 379 ? 152.845 100.958 139.322 1 87.188 379 THR AAA CA 1
ATOM 2614 C C . THR A 1 379 ? 151.689 101.886 139.707 1 80.818 379 THR AAA C 1
ATOM 2615 O O . THR A 1 379 ? 151.081 101.686 140.758 1 86.877 379 THR AAA O 1
ATOM 2619 N N . THR A 1 380 ? 151.413 102.918 138.894 1 71.17 380 THR AAA N 1
ATOM 2620 C CA . THR A 1 380 ? 150.298 103.838 139.114 1 67.519 380 THR AAA CA 1
ATOM 2621 C C . THR A 1 380 ? 149.101 103.473 138.227 1 58.674 380 THR AAA C 1
ATOM 2622 O O . THR A 1 380 ? 149.28 102.843 137.188 1 63.923 380 THR AAA O 1
ATOM 2626 N N . PRO A 1 381 ? 147.845 103.842 138.586 1 48.358 381 PRO AAA N 1
ATOM 2627 C CA . PRO A 1 381 ? 146.692 103.599 137.729 1 45.269 381 PRO AAA CA 1
ATOM 2628 C C . PRO A 1 381 ? 146.749 104.265 136.358 1 46.498 381 PRO AAA C 1
ATOM 2629 O O . PRO A 1 381 ? 147.196 105.397 136.21 1 52.781 381 PRO AAA O 1
ATOM 2633 N N . VAL A 1 382 ? 146.281 103.513 135.36 1 46.307 382 VAL AAA N 1
ATOM 2634 C CA . VAL A 1 382 ? 146.181 103.931 133.975 1 43.182 382 VAL AAA CA 1
ATOM 2635 C C . VAL A 1 382 ? 144.801 104.555 133.768 1 46.662 382 VAL AAA C 1
ATOM 2636 O O . VAL A 1 382 ? 144.689 105.603 133.134 1 54.049 382 VAL AAA O 1
ATOM 2640 N N . GLU A 1 383 ? 143.756 103.878 134.279 1 47.33 383 GLU AAA N 1
ATOM 2641 C CA . GLU A 1 383 ? 142.354 104.285 134.251 1 46.909 383 GLU AAA CA 1
ATOM 2642 C C . GLU A 1 383 ? 141.572 103.525 135.327 1 49.335 383 GLU AAA C 1
ATOM 2643 O O . GLU A 1 383 ? 142.175 102.767 136.09 1 57.325 383 GLU AAA O 1
ATOM 2649 N N . TYR A 1 384 ? 140.239 103.701 135.378 1 42.245 384 TYR AAA N 1
ATOM 2650 C CA . TYR A 1 384 ? 139.439 103.166 136.475 1 39.983 384 TYR AAA CA 1
ATOM 2651 C C . TYR A 1 384 ? 138.12 102.53 136.014 1 45.729 384 TYR AAA C 1
ATOM 2652 O O . TYR A 1 384 ? 137.601 102.839 134.936 1 51.199 384 TYR AAA O 1
ATOM 2661 N N . VAL A 1 385 ? 137.571 101.635 136.857 1 40.94 385 VAL AAA N 1
ATOM 2662 C CA . VAL A 1 385 ? 136.213 101.124 136.743 1 39.555 385 VAL AAA CA 1
ATOM 2663 C C . VAL A 1 385 ? 135.51 101.284 138.101 1 45.481 385 VAL AAA C 1
ATOM 2664 O O . VAL A 1 385 ? 136.125 101.031 139.135 1 52.948 385 VAL AAA O 1
ATOM 2668 N N . THR A 1 386 ? 134.246 101.756 138.117 1 48.268 386 THR AAA N 1
ATOM 2669 C CA . THR A 1 386 ? 133.723 102.487 139.269 1 50.633 386 THR AAA CA 1
ATOM 2670 C C . THR A 1 386 ? 132.676 101.722 140.072 1 51.078 386 THR AAA C 1
ATOM 2671 O O . THR A 1 386 ? 132.549 101.952 141.273 1 62.679 386 THR AAA O 1
ATOM 2675 N N . LYS A 1 387 ? 131.911 100.844 139.422 1 49.727 387 LYS AAA N 1
ATOM 2676 C CA . LYS A 1 387 ? 131.209 99.769 140.111 1 50.875 387 LYS AAA CA 1
ATOM 2677 C C . LYS A 1 387 ? 131.143 98.592 139.152 1 58.916 387 LYS AAA C 1
ATOM 2678 O O . LYS A 1 387 ? 131.161 98.803 137.933 1 77.001 387 LYS AAA O 1
ATOM 2684 N N . LEU A 1 388 ? 131.129 97.374 139.698 1 49.031 388 LEU AAA N 1
ATOM 2685 C CA . LEU A 1 388 ? 131.256 96.192 138.865 1 49.486 388 LEU AAA CA 1
ATOM 2686 C C . LEU A 1 388 ? 130.592 95.02 139.582 1 57.216 388 LEU AAA C 1
ATOM 2687 O O . LEU A 1 388 ? 131.016 94.663 140.694 1 68.483 388 LEU AAA O 1
ATOM 2692 N N . VAL A 1 389 ? 129.554 94.443 138.945 1 47.761 389 VAL AAA N 1
ATOM 2693 C CA . VAL A 1 389 ? 128.738 93.429 139.586 1 42.667 389 VAL AAA CA 1
ATOM 2694 C C . VAL A 1 389 ? 129.09 92.06 139.028 1 45.966 389 VAL AAA C 1
ATOM 2695 O O . VAL A 1 389 ? 128.982 91.845 137.818 1 50.961 389 VAL AAA O 1
ATOM 2699 N N . VAL A 1 390 ? 129.442 91.135 139.937 1 42.679 390 VAL AAA N 1
ATOM 2700 C CA . VAL A 1 390 ? 129.631 89.739 139.587 1 40.95 390 VAL AAA CA 1
ATOM 2701 C C . VAL A 1 390 ? 128.448 88.932 140.111 1 47.835 390 VAL AAA C 1
ATOM 2702 O O . VAL A 1 390 ? 128.05 89.097 141.257 1 55.539 390 VAL AAA O 1
ATOM 2706 N N . GLU A 1 391 ? 127.879 88.073 139.252 1 51.251 391 GLU AAA N 1
ATOM 2707 C CA . GLU A 1 391 ? 126.685 87.297 139.557 1 48.233 391 GLU AAA CA 1
ATOM 2708 C C . GLU A 1 391 ? 127.06 85.823 139.692 1 50.069 391 GLU AAA C 1
ATOM 2709 O O . GLU A 1 391 ? 127.909 85.326 138.953 1 60.775 391 GLU AAA O 1
ATOM 2715 N N . TYR A 1 392 ? 126.425 85.108 140.632 1 45.453 392 TYR AAA N 1
ATOM 2716 C CA . TYR A 1 392 ? 126.662 83.676 140.827 1 43.168 392 TYR AAA CA 1
ATOM 2717 C C . TYR A 1 392 ? 125.387 82.945 141.266 1 46.322 392 TYR AAA C 1
ATOM 2718 O O . TYR A 1 392 ? 124.503 83.547 141.88 1 57.544 392 TYR AAA O 1
ATOM 2727 N N . PRO A 1 393 ? 125.196 81.643 140.949 1 41.304 393 PRO AAA N 1
ATOM 2728 C CA . PRO A 1 393 ? 124.084 80.878 141.503 1 46.249 393 PRO AAA CA 1
ATOM 2729 C C . PRO A 1 393 ? 124.213 80.635 143.01 1 56.558 393 PRO AAA C 1
ATOM 2730 O O . PRO A 1 393 ? 125.251 80.183 143.498 1 64.992 393 PRO AAA O 1
ATOM 2734 N N . SER A 1 394 ? 123.134 80.94 143.746 1 51.182 394 SER AAA N 1
ATOM 2735 C CA . SER A 1 394 ? 123.035 80.721 145.183 1 47.497 394 SER AAA CA 1
ATOM 2736 C C . SER A 1 394 ? 123.131 79.243 145.503 1 44.245 394 SER AAA C 1
ATOM 2737 O O . SER A 1 394 ? 122.446 78.452 144.869 1 46.518 394 SER AAA O 1
ATOM 2740 N N . SER A 1 395 ? 123.88 78.896 146.555 1 48.585 395 SER AAA N 1
ATOM 2741 C CA . SER A 1 395 ? 124.138 77.507 146.918 1 56.879 395 SER AAA CA 1
ATOM 2742 C C . SER A 1 395 ? 122.866 76.744 147.3 1 65.674 395 SER AAA C 1
ATOM 2743 O O . SER A 1 395 ? 122.738 75.552 147.005 1 75.046 395 SER AAA O 1
ATOM 2746 N N . THR A 1 396 ? 121.924 77.434 147.954 1 68.588 396 THR AAA N 1
ATOM 2747 C CA . THR A 1 396 ? 120.668 76.854 148.41 1 67.02 396 THR AAA CA 1
ATOM 2748 C C . THR A 1 396 ? 119.726 76.52 147.254 1 66.023 396 THR AAA C 1
ATOM 2749 O O . THR A 1 396 ? 119.327 75.364 147.123 1 72.036 396 THR AAA O 1
ATOM 2753 N N . ASN A 1 397 ? 119.409 77.512 146.402 1 69.651 397 ASN AAA N 1
ATOM 2754 C CA . ASN A 1 397 ? 118.245 77.426 145.526 1 76.208 397 ASN AAA CA 1
ATOM 2755 C C . ASN A 1 397 ? 118.537 77.586 144.021 1 79.092 397 ASN AAA C 1
ATOM 2756 O O . ASN A 1 397 ? 117.603 77.502 143.223 1 83.326 397 ASN AAA O 1
ATOM 2761 N N . PHE A 1 398 ? 119.806 77.815 143.64 1 72.124 398 PHE AAA N 1
ATOM 2762 C CA . PHE A 1 398 ? 120.261 78.1 142.28 1 60.815 398 PHE AAA CA 1
ATOM 2763 C C . PHE A 1 398 ? 119.614 79.342 141.661 1 62.31 398 PHE AAA C 1
ATOM 2764 O O . PHE A 1 398 ? 119.662 79.506 140.444 1 73.156 398 PHE AAA O 1
ATOM 2772 N N . LEU A 1 399 ? 119.059 80.25 142.479 1 65.777 399 LEU AAA N 1
ATOM 2773 C CA . LEU A 1 399 ? 118.594 81.545 141.987 1 67.243 399 LEU AAA CA 1
ATOM 2774 C C . LEU A 1 399 ? 119.781 82.498 141.819 1 59.187 399 LEU AAA C 1
ATOM 2775 O O . LEU A 1 399 ? 120.798 82.338 142.489 1 71.7 399 LEU AAA O 1
ATOM 2780 N N . PRO A 1 400 ? 119.723 83.522 140.936 1 42.86 400 PRO AAA N 1
ATOM 2781 C CA . PRO A 1 400 ? 120.799 84.505 140.838 1 40.698 400 PRO AAA CA 1
ATOM 2782 C C . PRO A 1 400 ? 120.968 85.397 142.064 1 44.867 400 PRO AAA C 1
ATOM 2783 O O . PRO A 1 400 ? 119.994 85.791 142.7 1 53.096 400 PRO AAA O 1
ATOM 2787 N N . GLN A 1 401 ? 122.23 85.678 142.42 1 46.952 401 GLN AAA N 1
ATOM 2788 C CA . GLN A 1 401 ? 122.611 86.652 143.442 1 47.997 401 GLN AAA CA 1
ATOM 2789 C C . GLN A 1 401 ? 123.851 87.413 142.971 1 53.065 401 GLN AAA C 1
ATOM 2790 O O . GLN A 1 401 ? 124.655 86.865 142.212 1 66.982 401 GLN AAA O 1
ATOM 2796 N N . GLY A 1 402 ? 124.043 88.648 143.462 1 48.307 402 GLY AAA N 1
ATOM 2797 C CA . GLY A 1 402 ? 125.156 89.476 143.008 1 45.24 402 GLY AAA CA 1
ATOM 2798 C C . GLY A 1 402 ? 125.915 90.19 144.127 1 42.922 402 GLY AAA C 1
ATOM 2799 O O . GLY A 1 402 ? 125.33 90.507 145.16 1 50.863 402 GLY AAA O 1
ATOM 2800 N N . VAL A 1 403 ? 127.209 90.466 143.893 1 36.775 403 VAL AAA N 1
ATOM 2801 C CA . VAL A 1 403 ? 128.022 91.288 144.777 1 36.754 403 VAL AAA CA 1
ATOM 2802 C C . VAL A 1 403 ? 128.791 92.344 143.991 1 41.159 403 VAL AAA C 1
ATOM 2803 O O . VAL A 1 403 ? 129.173 92.109 142.834 1 53.29 403 VAL AAA O 1
ATOM 2807 N N . THR A 1 404 ? 129.01 93.51 144.619 1 38.357 404 THR AAA N 1
ATOM 2808 C CA . THR A 1 404 ? 129.809 94.554 143.993 1 40.873 404 THR AAA CA 1
ATOM 2809 C C . THR A 1 404 ? 131.231 94.498 144.528 1 41.746 404 THR AAA C 1
ATOM 2810 O O . THR A 1 404 ? 131.429 94.458 145.738 1 48.209 404 THR AAA O 1
ATOM 2814 N N . VAL A 1 405 ? 132.21 94.479 143.618 1 36.91 405 VAL AAA N 1
ATOM 2815 C CA . VAL A 1 405 ? 133.605 94.324 143.991 1 34.064 405 VAL AAA CA 1
ATOM 2816 C C . VAL A 1 405 ? 134.082 95.639 144.597 1 36.704 405 VAL AAA C 1
ATOM 2817 O O . VAL A 1 405 ? 133.83 96.697 144.02 1 46.957 405 VAL AAA O 1
ATOM 2821 N N . THR A 1 406 ? 134.759 95.597 145.757 1 36.59 406 THR AAA N 1
ATOM 2822 C CA . THR A 1 406 ? 135.264 96.817 146.387 1 38.159 406 THR AAA CA 1
ATOM 2823 C C . THR A 1 406 ? 136.774 96.753 146.608 1 41.068 406 THR AAA C 1
ATOM 2824 O O . THR A 1 406 ? 137.357 95.669 146.598 1 51.801 406 THR AAA O 1
ATOM 2828 N N . THR A 1 407 ? 137.415 97.914 146.821 1 38.38 407 THR AAA N 1
ATOM 2829 C CA . THR A 1 407 ? 138.847 97.977 147.108 1 37.057 407 THR AAA CA 1
ATOM 2830 C C . THR A 1 407 ? 139.127 97.44 148.504 1 40.531 407 THR AAA C 1
ATOM 2831 O O . THR A 1 407 ? 138.202 97.277 149.297 1 47.797 407 THR AAA O 1
ATOM 2835 N N . SER A 1 408 ? 140.407 97.216 148.829 1 42.682 408 SER AAA N 1
ATOM 2836 C CA . SER A 1 408 ? 140.808 96.64 150.109 1 44.043 408 SER AAA CA 1
ATOM 2837 C C . SER A 1 408 ? 140.515 97.539 151.319 1 50.156 408 SER AAA C 1
ATOM 2838 O O . SER A 1 408 ? 140.695 97.099 152.46 1 60.197 408 SER AAA O 1
ATOM 2841 N N . SER A 1 409 ? 140.07 98.787 151.08 1 48.138 409 SER AAA N 1
ATOM 2842 C CA . SER A 1 409 ? 139.582 99.711 152.099 1 43.508 409 SER AAA CA 1
ATOM 2843 C C . SER A 1 409 ? 138.135 100.158 151.849 1 42.135 409 SER AAA C 1
ATOM 2844 O O . SER A 1 409 ? 137.697 101.187 152.355 1 49.934 409 SER AAA O 1
ATOM 2847 N N . ASN A 1 410 ? 137.4 99.383 151.048 1 41.044 410 ASN AAA N 1
ATOM 2848 C CA . ASN A 1 410 ? 135.956 99.428 150.862 1 38.415 410 ASN AAA CA 1
ATOM 2849 C C . ASN A 1 410 ? 135.429 100.588 150.011 1 41.553 410 ASN AAA C 1
ATOM 2850 O O . ASN A 1 410 ? 134.216 100.692 149.838 1 48.475 410 ASN AAA O 1
ATOM 2855 N N . LYS A 1 411 ? 136.291 101.413 149.408 1 44.524 411 LYS AAA N 1
ATOM 2856 C CA . LYS A 1 411 ? 135.841 102.356 148.387 1 48.381 411 LYS AAA CA 1
ATOM 2857 C C . LYS A 1 411 ? 135.499 101.599 147.1 1 50.297 411 LYS AAA C 1
ATOM 2858 O O . LYS A 1 411 ? 136.086 100.549 146.853 1 62.067 411 LYS AAA O 1
ATOM 2864 N N . TYR A 1 412 ? 134.6 102.129 146.249 1 43.883 412 TYR AAA N 1
ATOM 2865 C CA . TYR A 1 412 ? 134.156 101.392 145.071 1 36.776 412 TYR AAA CA 1
ATOM 2866 C C . TYR A 1 412 ? 135.042 101.531 143.835 1 40.279 412 TYR AAA C 1
ATOM 2867 O O . TYR A 1 412 ? 135.092 100.582 143.057 1 48.306 412 TYR AAA O 1
ATOM 2876 N N . THR A 1 413 ? 135.709 102.674 143.604 1 37.655 413 THR AAA N 1
ATOM 2877 C CA . THR A 1 413 ? 136.491 102.822 142.378 1 37.289 413 THR AAA CA 1
ATOM 2878 C C . THR A 1 413 ? 137.749 101.948 142.406 1 42.698 413 THR AAA C 1
ATOM 2879 O O . THR A 1 413 ? 138.588 102.108 143.294 1 52.295 413 THR AAA O 1
ATOM 2883 N N . LEU A 1 414 ? 137.89 101.06 141.398 1 37.145 414 LEU AAA N 1
ATOM 2884 C CA . LEU A 1 414 ? 138.99 100.109 141.281 1 33.434 414 LEU AAA CA 1
ATOM 2885 C C . LEU A 1 414 ? 139.988 100.612 140.239 1 35.503 414 LEU AAA C 1
ATOM 2886 O O . LEU A 1 414 ? 139.584 101.039 139.155 1 44.143 414 LEU AAA O 1
ATOM 2891 N N . PRO A 1 415 ? 141.31 100.582 140.509 1 32.408 415 PRO AAA N 1
ATOM 2892 C CA . PRO A 1 415 ? 142.311 100.959 139.515 1 36.957 415 PRO AAA CA 1
ATOM 2893 C C . PRO A 1 415 ? 142.785 99.851 138.575 1 43.229 415 PRO AAA C 1
ATOM 2894 O O . PRO A 1 415 ? 142.794 98.675 138.952 1 47.122 415 PRO AAA O 1
ATOM 2898 N N . VAL A 1 416 ? 143.191 100.262 137.357 1 40.729 416 VAL AAA N 1
ATOM 2899 C CA . VAL A 1 416 ? 143.673 99.371 136.312 1 40.747 416 VAL AAA CA 1
ATOM 2900 C C . VAL A 1 416 ? 145.165 99.632 136.088 1 47.739 416 VAL AAA C 1
ATOM 2901 O O . VAL A 1 416 ? 145.563 100.783 135.943 1 52.832 416 VAL AAA O 1
ATOM 2905 N N . TYR A 1 417 ? 145.989 98.562 136.007 1 47.325 417 TYR AAA N 1
ATOM 2906 C CA . TYR A 1 417 ? 147.446 98.647 135.894 1 42.978 417 TYR AAA CA 1
ATOM 2907 C C . TYR A 1 417 ? 147.936 98.299 134.488 1 49.815 417 TYR AAA C 1
ATOM 2908 O O . TYR A 1 417 ? 147.223 97.651 133.728 1 60.488 417 TYR AAA O 1
ATOM 2917 N N . GLU A 1 418 ? 149.174 98.691 134.137 1 49.553 418 GLU AAA N 1
ATOM 2918 C CA . GLU A 1 418 ? 149.748 98.338 132.84 1 48.336 418 GLU AAA CA 1
ATOM 2919 C C . GLU A 1 418 ? 150.908 97.358 132.996 1 47.48 418 GLU AAA C 1
ATOM 2920 O O . GLU A 1 418 ? 151.798 97.578 133.808 1 53.581 418 GLU AAA O 1
ATOM 2926 N N . ILE A 1 419 ? 150.9 96.285 132.193 1 47.366 419 ILE AAA N 1
ATOM 2927 C CA . ILE A 1 419 ? 152.06 95.427 131.989 1 49.783 419 ILE AAA CA 1
ATOM 2928 C C . ILE A 1 419 ? 152.424 95.432 130.506 1 63.517 419 ILE AAA C 1
ATOM 2929 O O . ILE A 1 419 ? 151.568 95.682 129.658 1 75.717 419 ILE AAA O 1
ATOM 2934 N N . GLY A 1 420 ? 153.695 95.146 130.178 1 74.844 420 GLY AAA N 1
ATOM 2935 C CA . GLY A 1 420 ? 154.076 95.082 128.772 1 79.566 420 GLY AAA CA 1
ATOM 2936 C C . GLY A 1 420 ? 155.576 95.221 128.513 1 84.218 420 GLY AAA C 1
ATOM 2937 O O . GLY A 1 420 ? 156.404 95.054 129.408 1 92.225 420 GLY AAA O 1
ATOM 2938 N N . GLY A 1 421 ? 155.901 95.525 127.253 1 83.742 421 GLY AAA N 1
ATOM 2939 C CA . GLY A 1 421 ? 157.273 95.628 126.783 1 89.425 421 GLY AAA CA 1
ATOM 2940 C C . GLY A 1 421 ? 157.343 95.729 125.259 1 90.036 421 GLY AAA C 1
ATOM 2941 O O . GLY A 1 421 ? 156.326 95.94 124.6 1 100.059 421 GLY AAA O 1
ATOM 2942 N N . PRO A 1 422 ? 158.542 95.598 124.645 1 82.607 422 PRO AAA N 1
ATOM 2943 C CA . PRO A 1 422 ? 158.652 95.516 123.186 1 83.533 422 PRO AAA CA 1
ATOM 2944 C C . PRO A 1 422 ? 157.883 94.32 122.617 1 83.474 422 PRO AAA C 1
ATOM 2945 O O . PRO A 1 422 ? 157.767 93.282 123.271 1 90.25 422 PRO AAA O 1
ATOM 2949 N N . ALA A 1 423 ? 157.363 94.461 121.39 1 70.291 423 ALA AAA N 1
ATOM 2950 C CA . ALA A 1 423 ? 156.578 93.405 120.762 1 64.358 423 ALA AAA CA 1
ATOM 2951 C C . ALA A 1 423 ? 157.342 92.081 120.762 1 64.955 423 ALA AAA C 1
ATOM 2952 O O . ALA A 1 423 ? 158.552 92.056 120.545 1 69.346 423 ALA AAA O 1
ATOM 2954 N N . GLY A 1 424 ? 156.628 90.975 121.017 1 71.507 424 GLY AAA N 1
ATOM 2955 C CA . GLY A 1 424 ? 157.238 89.654 121.059 1 79.696 424 GLY AAA CA 1
ATOM 2956 C C . GLY A 1 424 ? 157.851 89.287 122.413 1 83.668 424 GLY AAA C 1
ATOM 2957 O O . GLY A 1 424 ? 158.266 88.141 122.591 1 93.852 424 GLY AAA O 1
ATOM 2958 N N . THR A 1 425 ? 157.894 90.237 123.368 1 78.537 425 THR AAA N 1
ATOM 2959 C CA . THR A 1 425 ? 158.201 89.948 124.771 1 76.311 425 THR AAA CA 1
ATOM 2960 C C . THR A 1 425 ? 157.065 89.117 125.372 1 73.326 425 THR AAA C 1
ATOM 2961 O O . THR A 1 425 ? 155.901 89.373 125.063 1 81.743 425 THR AAA O 1
ATOM 2965 N N . THR A 1 426 ? 157.392 88.123 126.225 1 68.866 426 THR AAA N 1
ATOM 2966 C CA . THR A 1 426 ? 156.372 87.279 126.843 1 65.976 426 THR AAA CA 1
ATOM 2967 C C . THR A 1 426 ? 156.419 87.374 128.368 1 68.728 426 THR AAA C 1
ATOM 2968 O O . THR A 1 426 ? 157.496 87.422 128.966 1 76.042 426 THR AAA O 1
ATOM 2972 N N . ILE A 1 427 ? 155.224 87.409 128.976 1 59.714 427 ILE AAA N 1
ATOM 2973 C CA . ILE A 1 427 ? 155.052 87.54 130.414 1 49.91 427 ILE AAA CA 1
ATOM 2974 C C . ILE A 1 427 ? 154.261 86.329 130.909 1 50.618 427 ILE AAA C 1
ATOM 2975 O O . ILE A 1 427 ? 153.195 86.01 130.373 1 57.838 427 ILE AAA O 1
ATOM 2980 N N . THR A 1 428 ? 154.821 85.611 131.894 1 51.818 428 THR AAA N 1
ATOM 2981 C CA . THR A 1 428 ? 154.077 84.552 132.561 1 60.363 428 THR AAA CA 1
ATOM 2982 C C . THR A 1 428 ? 153.508 85.081 133.876 1 70.26 428 THR AAA C 1
ATOM 2983 O O . THR A 1 428 ? 154.259 85.596 134.702 1 78.647 428 THR AAA O 1
ATOM 2987 N N . LEU A 1 429 ? 152.185 84.933 134.062 1 57.639 429 LEU AAA N 1
ATOM 2988 C CA . LEU A 1 429 ? 151.508 85.248 135.31 1 44.135 429 LEU AAA CA 1
ATOM 2989 C C . LEU A 1 429 ? 151.115 83.934 135.969 1 44.973 429 LEU AAA C 1
ATOM 2990 O O . LEU A 1 429 ? 150.571 83.065 135.3 1 51.451 429 LEU AAA O 1
ATOM 2995 N N . THR A 1 430 ? 151.417 83.774 137.262 1 48.301 430 THR AAA N 1
ATOM 2996 C CA . THR A 1 430 ? 151.034 82.581 138.012 1 53.652 430 THR AAA CA 1
ATOM 2997 C C . THR A 1 430 ? 149.989 82.933 139.07 1 56.206 430 THR AAA C 1
ATOM 2998 O O . THR A 1 430 ? 150.118 83.931 139.781 1 64.582 430 THR AAA O 1
ATOM 3002 N N . GLY A 1 431 ? 148.953 82.094 139.18 1 54.604 431 GLY AAA N 1
ATOM 3003 C CA . GLY A 1 431 ? 147.89 82.278 140.16 1 58.499 431 GLY AAA CA 1
ATOM 3004 C C . GLY A 1 431 ? 147.282 80.945 140.586 1 65.173 431 GLY AAA C 1
ATOM 3005 O O . GLY A 1 431 ? 147.783 79.899 140.189 1 77.266 431 GLY AAA O 1
ATOM 3006 N N . ASN A 1 432 ? 146.232 80.975 141.418 1 52.798 432 ASN AAA N 1
ATOM 3007 C CA . ASN A 1 432 ? 145.58 79.746 141.834 1 48.644 432 ASN AAA CA 1
ATOM 3008 C C . ASN A 1 432 ? 144.081 79.836 141.569 1 51.542 432 ASN AAA C 1
ATOM 3009 O O . ASN A 1 432 ? 143.48 80.877 141.829 1 59.739 432 ASN AAA O 1
ATOM 3014 N N . TRP A 1 433 ? 143.474 78.732 141.104 1 43.839 433 TRP AAA N 1
ATOM 3015 C CA . TRP A 1 433 ? 142.031 78.56 141.203 1 39.29 433 TRP AAA CA 1
ATOM 3016 C C . TRP A 1 433 ? 141.732 77.386 142.122 1 39.854 433 TRP AAA C 1
ATOM 3017 O O . TRP A 1 433 ? 142.186 76.271 141.857 1 47.196 433 TRP AAA O 1
ATOM 3028 N N . TYR A 1 434 ? 141.013 77.659 143.215 1 39.86 434 TYR AAA N 1
ATOM 3029 C CA . TYR A 1 434 ? 140.845 76.714 144.305 1 40.784 434 TYR AAA CA 1
ATOM 3030 C C . TYR A 1 434 ? 142.212 76.194 144.742 1 45.455 434 TYR AAA C 1
ATOM 3031 O O . TYR A 1 434 ? 143.052 76.993 145.149 1 52.9 434 TYR AAA O 1
ATOM 3040 N N . SER A 1 435 ? 142.435 74.874 144.647 1 48.675 435 SER AAA N 1
ATOM 3041 C CA . SER A 1 435 ? 143.635 74.238 145.163 1 55.367 435 SER AAA CA 1
ATOM 3042 C C . SER A 1 435 ? 144.78 74.19 144.147 1 62.454 435 SER AAA C 1
ATOM 3043 O O . SER A 1 435 ? 145.914 73.903 144.532 1 76.563 435 SER AAA O 1
ATOM 3046 N N . THR A 1 436 ? 144.502 74.463 142.861 1 60.326 436 THR AAA N 1
ATOM 3047 C CA . THR A 1 436 ? 145.385 74.122 141.747 1 55.667 436 THR AAA CA 1
ATOM 3048 C C . THR A 1 436 ? 146.13 75.35 141.213 1 55.461 436 THR AAA C 1
ATOM 3049 O O . THR A 1 436 ? 145.52 76.392 140.96 1 67.265 436 THR AAA O 1
ATOM 3053 N N . PRO A 1 437 ? 147.469 75.285 141.019 1 46.635 437 PRO AAA N 1
ATOM 3054 C CA . PRO A 1 437 ? 148.219 76.381 140.411 1 42.831 437 PRO AAA CA 1
ATOM 3055 C C . PRO A 1 437 ? 148.066 76.405 138.898 1 46.32 437 PRO AAA C 1
ATOM 3056 O O . PRO A 1 437 ? 148.086 75.368 138.239 1 55.656 437 PRO AAA O 1
ATOM 3060 N N . TYR A 1 438 ? 147.897 77.612 138.351 1 43.847 438 TYR AAA N 1
ATOM 3061 C CA . TYR A 1 438 ? 147.759 77.797 136.918 1 43.147 438 TYR AAA CA 1
ATOM 3062 C C . TYR A 1 438 ? 148.695 78.896 136.431 1 50.935 438 TYR AAA C 1
ATOM 3063 O O . TYR A 1 438 ? 148.892 79.904 137.119 1 60.189 438 TYR AAA O 1
ATOM 3072 N N . THR A 1 439 ? 149.228 78.7 135.213 1 54.629 439 THR AAA N 1
ATOM 3073 C CA . THR A 1 439 ? 150.101 79.66 134.547 1 55.495 439 THR AAA CA 1
ATOM 3074 C C . THR A 1 439 ? 149.526 80.072 133.197 1 57.13 439 THR AAA C 1
ATOM 3075 O O . THR A 1 439 ? 148.983 79.244 132.466 1 67.523 439 THR AAA O 1
ATOM 3079 N N . VAL A 1 440 ? 149.634 81.371 132.897 1 48.801 440 VAL AAA N 1
ATOM 3080 C CA . VAL A 1 440 ? 149.178 81.925 131.636 1 47.001 440 VAL AAA CA 1
ATOM 3081 C C . VAL A 1 440 ? 150.319 82.747 131.046 1 56.853 440 VAL AAA C 1
ATOM 3082 O O . VAL A 1 440 ? 151.011 83.456 131.778 1 64.485 440 VAL AAA O 1
ATOM 3086 N N . GLN A 1 441 ? 150.48 82.673 129.713 1 61.999 441 GLN AAA N 1
ATOM 3087 C CA . GLN A 1 441 ? 151.67 83.18 129.042 1 58.912 441 GLN AAA CA 1
ATOM 3088 C C . GLN A 1 441 ? 151.313 84.145 127.905 1 53.483 441 GLN AAA C 1
ATOM 3089 O O . GLN A 1 441 ? 151.062 83.718 126.782 1 59.262 441 GLN AAA O 1
ATOM 3095 N N . ILE A 1 442 ? 151.309 85.452 128.196 1 49.929 442 ILE AAA N 1
ATOM 3096 C CA . ILE A 1 442 ? 150.885 86.475 127.252 1 50.702 442 ILE AAA CA 1
ATOM 3097 C C . ILE A 1 442 ? 152.071 86.877 126.378 1 58.531 442 ILE AAA C 1
ATOM 3098 O O . ILE A 1 442 ? 153.16 87.111 126.897 1 69.797 442 ILE AAA O 1
ATOM 3103 N N . THR A 1 443 ? 151.847 86.996 125.056 1 59.232 443 THR AAA N 1
ATOM 3104 C CA . THR A 1 443 ? 152.809 87.584 124.129 1 53.949 443 THR AAA CA 1
ATOM 3105 C C . THR A 1 443 ? 152.332 88.972 123.707 1 51.27 443 THR AAA C 1
ATOM 3106 O O . THR A 1 443 ? 151.201 89.134 123.251 1 53.697 443 THR AAA O 1
ATOM 3110 N N . VAL A 1 444 ? 153.201 89.977 123.851 1 47.426 444 VAL AAA N 1
ATOM 3111 C CA . VAL A 1 444 ? 152.824 91.345 123.546 1 48.048 444 VAL AAA CA 1
ATOM 3112 C C . VAL A 1 444 ? 152.742 91.491 122.03 1 49.864 444 VAL AAA C 1
ATOM 3113 O O . VAL A 1 444 ? 153.762 91.454 121.346 1 57.27 444 VAL AAA O 1
ATOM 3117 N N . GLY A 1 445 ? 151.524 91.685 121.511 1 56.366 445 GLY AAA N 1
ATOM 3118 C CA . GLY A 1 445 ? 151.287 91.772 120.075 1 70.325 445 GLY AAA CA 1
ATOM 3119 C C . GLY A 1 445 ? 151.891 93.022 119.43 1 78.43 445 GLY AAA C 1
ATOM 3120 O O . GLY A 1 445 ? 152.272 93.969 120.118 1 82.267 445 GLY AAA O 1
ATOM 3121 N N . SER A 1 446 ? 151.953 93.016 118.089 1 81.49 446 SER AAA N 1
ATOM 3122 C CA . SER A 1 446 ? 152.528 94.107 117.308 1 86.711 446 SER AAA CA 1
ATOM 3123 C C . SER A 1 446 ? 151.475 95.125 116.853 1 88.308 446 SER AAA C 1
ATOM 3124 O O . SER A 1 446 ? 151.817 96.263 116.534 1 92.031 446 SER AAA O 1
ATOM 3127 N N . THR A 1 447 ? 150.201 94.704 116.813 1 89.338 447 THR AAA N 1
ATOM 3128 C CA . THR A 1 447 ? 149.08 95.488 116.304 1 84.248 447 THR AAA CA 1
ATOM 3129 C C . THR A 1 447 ? 147.844 95.272 117.189 1 78.176 447 THR AAA C 1
ATOM 3130 O O . THR A 1 447 ? 147.633 94.163 117.68 1 84.633 447 THR AAA O 1
ATOM 3134 N N . PRO A 1 448 ? 147.004 96.307 117.453 1 66.52 448 PRO AAA N 1
ATOM 3135 C CA . PRO A 1 448 ? 145.88 96.171 118.38 1 61.266 448 PRO AAA CA 1
ATOM 3136 C C . PRO A 1 448 ? 144.886 95.062 118.038 1 63.079 448 PRO AAA C 1
ATOM 3137 O O . PRO A 1 448 ? 144.43 94.944 116.902 1 71.971 448 PRO AAA O 1
ATOM 3141 N N . THR A 1 449 ? 144.553 94.261 119.057 1 54.572 449 THR AAA N 1
ATOM 3142 C CA . THR A 1 449 ? 143.548 93.219 118.967 1 50.25 449 THR AAA CA 1
ATOM 3143 C C . THR A 1 449 ? 142.155 93.846 119.047 1 56.29 449 THR AAA C 1
ATOM 3144 O O . THR A 1 449 ? 141.754 94.317 120.113 1 66.006 449 THR AAA O 1
ATOM 3148 N N . LEU A 1 450 ? 141.401 93.818 117.935 1 57.608 450 LEU AAA N 1
ATOM 3149 C CA . LEU A 1 450 ? 140.003 94.236 117.92 1 54.162 450 LEU AAA CA 1
ATOM 3150 C C . LEU A 1 450 ? 139.104 93.042 117.604 1 56.061 450 LEU AAA C 1
ATOM 3151 O O . LEU A 1 450 ? 139.281 92.405 116.569 1 64.96 450 LEU AAA O 1
ATOM 3156 N N . THR A 1 451 ? 138.138 92.742 118.491 1 48.593 451 THR AAA N 1
ATOM 3157 C CA . THR A 1 451 ? 137.161 91.692 118.246 1 42.68 451 THR AAA CA 1
ATOM 3158 C C . THR A 1 451 ? 135.796 92.318 117.979 1 45.424 451 THR AAA C 1
ATOM 3159 O O . THR A 1 451 ? 135.288 93.068 118.807 1 53.219 451 THR AAA O 1
ATOM 3163 N N . ASN A 1 452 ? 135.211 92.017 116.811 1 45.652 452 ASN AAA N 1
ATOM 3164 C CA . ASN A 1 452 ? 133.903 92.525 116.425 1 46.09 452 ASN AAA CA 1
ATOM 3165 C C . ASN A 1 452 ? 132.87 91.399 116.446 1 52.26 452 ASN AAA C 1
ATOM 3166 O O . ASN A 1 452 ? 133.094 90.342 115.854 1 64.267 452 ASN AAA O 1
ATOM 3171 N N . TYR A 1 453 ? 131.725 91.651 117.094 1 44.623 453 TYR AAA N 1
ATOM 3172 C CA . TYR A 1 453 ? 130.567 90.777 117.05 1 38.57 453 TYR AAA CA 1
ATOM 3173 C C . TYR A 1 453 ? 129.47 91.454 116.231 1 43.373 453 TYR AAA C 1
ATOM 3174 O O . TYR A 1 453 ? 129.253 92.663 116.368 1 48.64 453 TYR AAA O 1
ATOM 3183 N N . VAL A 1 454 ? 128.761 90.676 115.398 1 42.388 454 VAL AAA N 1
ATOM 3184 C CA . VAL A 1 454 ? 127.755 91.234 114.513 1 42.5 454 VAL AAA CA 1
ATOM 3185 C C . VAL A 1 454 ? 126.459 90.452 114.665 1 45.666 454 VAL AAA C 1
ATOM 3186 O O . VAL A 1 454 ? 126.449 89.255 114.401 1 51.967 454 VAL AAA O 1
ATOM 3190 N N . SER A 1 455 ? 125.364 91.148 115.024 1 48.01 455 SER AAA N 1
ATOM 3191 C CA . SER A 1 455 ? 124.128 90.517 115.485 1 47.663 455 SER AAA CA 1
ATOM 3192 C C . SER A 1 455 ? 122.873 91.208 114.954 1 50.626 455 SER AAA C 1
ATOM 3193 O O . SER A 1 455 ? 122.918 92.378 114.568 1 59.268 455 SER AAA O 1
ATOM 3196 N N . GLN A 1 456 ? 121.736 90.499 115.005 1 54.136 456 GLN AAA N 1
ATOM 3197 C CA . GLN A 1 456 ? 120.449 91.074 114.628 1 61.438 456 GLN AAA CA 1
ATOM 3198 C C . GLN A 1 456 ? 119.54 91.245 115.848 1 70.262 456 GLN AAA C 1
ATOM 3199 O O . GLN A 1 456 ? 119.321 90.293 116.596 1 85.862 456 GLN AAA O 1
ATOM 3205 N N . ILE A 1 457 ? 118.982 92.452 116.022 1 60.501 457 ILE AAA N 1
ATOM 3206 C CA . ILE A 1 457 ? 118.324 92.874 117.251 1 55.282 457 ILE AAA CA 1
ATOM 3207 C C . ILE A 1 457 ? 117.147 93.787 116.894 1 64.154 457 ILE AAA C 1
ATOM 3208 O O . ILE A 1 457 ? 117.238 94.625 115.99 1 77.433 457 ILE AAA O 1
ATOM 3213 N N . LEU A 1 458 ? 116.061 93.679 117.671 1 65.238 458 LEU AAA N 1
ATOM 3214 C CA . LEU A 1 458 ? 114.868 94.482 117.445 1 67.311 458 LEU AAA CA 1
ATOM 3215 C C . LEU A 1 458 ? 114.924 95.785 118.249 1 65.226 458 LEU AAA C 1
ATOM 3216 O O . LEU A 1 458 ? 114.227 95.923 119.255 1 72.765 458 LEU AAA O 1
ATOM 3221 N N . LEU A 1 459 ? 115.701 96.775 117.773 1 55.894 459 LEU AAA N 1
ATOM 3222 C CA . LEU A 1 459 ? 115.955 98.007 118.525 1 47.612 459 LEU AAA CA 1
ATOM 3223 C C . LEU A 1 459 ? 114.753 98.954 118.594 1 44.677 459 LEU AAA C 1
ATOM 3224 O O . LEU A 1 459 ? 113.956 99.036 117.662 1 50.59 459 LEU AAA O 1
ATOM 3229 N N . LYS A 1 460 ? 114.694 99.725 119.698 1 42.313 460 LYS AAA N 1
ATOM 3230 C CA . LYS A 1 460 ? 113.851 100.9 119.902 1 41.477 460 LYS AAA CA 1
ATOM 3231 C C . LYS A 1 460 ? 114.541 101.867 120.864 1 39.865 460 LYS AAA C 1
ATOM 3232 O O . LYS A 1 460 ? 115.4 101.441 121.625 1 48.203 460 LYS AAA O 1
ATOM 3238 N N . ALA A 1 461 ? 114.151 103.155 120.87 1 34.915 461 ALA AAA N 1
ATOM 3239 C CA . ALA A 1 461 ? 114.767 104.159 121.735 1 31.927 461 ALA AAA CA 1
ATOM 3240 C C . ALA A 1 461 ? 113.751 105.158 122.305 1 35.912 461 ALA AAA C 1
ATOM 3241 O O . ALA A 1 461 ? 112.723 105.412 121.677 1 43.388 461 ALA AAA O 1
ATOM 3243 N N . VAL A 1 462 ? 114.047 105.757 123.486 1 30.789 462 VAL AAA N 1
ATOM 3244 C CA . VAL A 1 462 ? 113.194 106.77 124.109 1 26.542 462 VAL AAA CA 1
ATOM 3245 C C . VAL A 1 462 ? 114 107.983 124.57 1 25.141 462 VAL AAA C 1
ATOM 3246 O O . VAL A 1 462 ? 115.109 107.835 125.059 1 29.392 462 VAL AAA O 1
ATOM 3250 N N . ALA A 1 463 ? 113.431 109.191 124.433 1 24.131 463 ALA AAA N 1
ATOM 3251 C CA . ALA A 1 463 ? 114.115 110.442 124.734 1 23.665 463 ALA AAA CA 1
ATOM 3252 C C . ALA A 1 463 ? 113.144 111.469 125.315 1 28.864 463 ALA AAA C 1
ATOM 3253 O O . ALA A 1 463 ? 111.918 111.339 125.162 1 37.684 463 ALA AAA O 1
ATOM 3255 N N . TYR A 1 464 ? 113.692 112.509 125.975 1 27.763 464 TYR AAA N 1
ATOM 3256 C CA . TYR A 1 464 ? 112.883 113.458 126.734 1 26.848 464 TYR AAA CA 1
ATOM 3257 C C . TYR A 1 464 ? 113.329 114.898 126.502 1 33.306 464 TYR AAA C 1
ATOM 3258 O O . TYR A 1 464 ? 114.518 115.173 126.304 1 41.753 464 TYR AAA O 1
ATOM 3267 N N . GLU A 1 465 ? 112.367 115.825 126.583 1 38.321 465 GLU AAA N 1
ATOM 3268 C CA . GLU A 1 465 ? 112.553 117.197 126.125 1 39.83 465 GLU AAA CA 1
ATOM 3269 C C . GLU A 1 465 ? 111.594 118.148 126.851 1 40.806 465 GLU AAA C 1
ATOM 3270 O O . GLU A 1 465 ? 110.504 117.735 127.255 1 50.758 465 GLU AAA O 1
ATOM 3276 N N . GLY A 1 466 ? 111.993 119.418 127.045 1 36.145 466 GLY AAA N 1
ATOM 3277 C CA . GLY A 1 466 ? 111.163 120.379 127.766 1 35.689 466 GLY AAA CA 1
ATOM 3278 C C . GLY A 1 466 ? 111.226 121.796 127.195 1 38.544 466 GLY AAA C 1
ATOM 3279 O O . GLY A 1 466 ? 112.261 122.198 126.665 1 46.609 466 GLY AAA O 1
ATOM 3280 N N . ILE A 1 467 ? 110.13 122.558 127.344 1 35.563 467 ILE AAA N 1
ATOM 3281 C CA . ILE A 1 467 ? 110.015 123.936 126.874 1 35.36 467 ILE AAA CA 1
ATOM 3282 C C . ILE A 1 467 ? 109.03 124.726 127.751 1 40.228 467 ILE AAA C 1
ATOM 3283 O O . ILE A 1 467 ? 108.134 124.146 128.367 1 50.592 467 ILE AAA O 1
ATOM 3288 N N . ASN A 1 468 ? 109.194 126.059 127.824 1 38.748 468 ASN AAA N 1
ATOM 3289 C CA . ASN A 1 468 ? 108.344 126.962 128.593 1 36.159 468 ASN AAA CA 1
ATOM 3290 C C . ASN A 1 468 ? 107.469 127.742 127.618 1 40.211 468 ASN AAA C 1
ATOM 3291 O O . ASN A 1 468 ? 108.008 128.427 126.746 1 48.434 468 ASN AAA O 1
ATOM 3296 N N . VAL A 1 469 ? 106.13 127.659 127.764 1 42.154 469 VAL AAA N 1
ATOM 3297 C CA . VAL A 1 469 ? 105.183 128.133 126.757 1 40.834 469 VAL AAA CA 1
ATOM 3298 C C . VAL A 1 469 ? 104.17 129.095 127.375 1 44.808 469 VAL AAA C 1
ATOM 3299 O O . VAL A 1 469 ? 103.71 128.891 128.503 1 53.914 469 VAL AAA O 1
ATOM 3303 N N . SER A 1 470 ? 103.832 130.149 126.612 1 49.34 470 SER AAA N 1
ATOM 3304 C CA . SER A 1 470 ? 102.88 131.183 127.012 1 54.546 470 SER AAA CA 1
ATOM 3305 C C . SER A 1 470 ? 101.901 131.504 125.884 1 56.764 470 SER AAA C 1
ATOM 3306 O O . SER A 1 470 ? 102.197 131.258 124.716 1 67.483 470 SER AAA O 1
ATOM 3309 N N . THR A 1 471 ? 100.73 132.067 126.24 1 55.518 471 THR AAA N 1
ATOM 3310 C CA . THR A 1 471 ? 99.646 132.257 125.283 1 55.453 471 THR AAA CA 1
ATOM 3311 C C . THR A 1 471 ? 98.844 133.53 125.539 1 62.486 471 THR AAA C 1
ATOM 3312 O O . THR A 1 471 ? 98.762 134.015 126.668 1 77.387 471 THR AAA O 1
ATOM 3316 N N . THR A 1 472 ? 98.216 134.031 124.463 1 67.868 472 THR AAA N 1
ATOM 3317 C CA . THR A 1 472 ? 97.255 135.124 124.509 1 74.003 472 THR AAA CA 1
ATOM 3318 C C . THR A 1 472 ? 95.841 134.661 124.133 1 82.412 472 THR AAA C 1
ATOM 3319 O O . THR A 1 472 ? 94.928 135.487 124.065 1 96.481 472 THR AAA O 1
ATOM 3323 N N . GLN A 1 473 ? 95.652 133.346 123.918 1 76.166 473 GLN AAA N 1
ATOM 3324 C CA . GLN A 1 473 ? 94.401 132.77 123.441 1 68.496 473 GLN AAA CA 1
ATOM 3325 C C . GLN A 1 473 ? 94.078 131.472 124.183 1 63.736 473 GLN AAA C 1
ATOM 3326 O O . GLN A 1 473 ? 93.952 130.424 123.538 1 72.71 473 GLN AAA O 1
ATOM 3332 N N . SER A 1 474 ? 93.916 131.524 125.521 1 58.969 474 SER AAA N 1
ATOM 3333 C CA . SER A 1 474 ? 93.586 130.344 126.326 1 56.586 474 SER AAA CA 1
ATOM 3334 C C . SER A 1 474 ? 92.294 129.722 125.82 1 53.746 474 SER AAA C 1
ATOM 3335 O O . SER A 1 474 ? 91.391 130.459 125.428 1 70.34 474 SER AAA O 1
ATOM 3338 N N . PRO A 1 475 ? 92.111 128.385 125.809 1 45.769 475 PRO AAA N 1
ATOM 3339 C CA . PRO A 1 475 ? 93.063 127.42 126.343 1 48.186 475 PRO AAA CA 1
ATOM 3340 C C . PRO A 1 475 ? 94.124 126.871 125.383 1 56.971 475 PRO AAA C 1
ATOM 3341 O O . PRO A 1 475 ? 94.771 125.86 125.678 1 64.4 475 PRO AAA O 1
ATOM 3345 N N . TYR A 1 476 ? 94.361 127.532 124.241 1 53.067 476 TYR AAA N 1
ATOM 3346 C CA . TYR A 1 476 ? 95.301 126.998 123.26 1 46.367 476 TYR AAA CA 1
ATOM 3347 C C . TYR A 1 476 ? 96.743 127.394 123.569 1 47.774 476 TYR AAA C 1
ATOM 3348 O O . TYR A 1 476 ? 97.054 128.582 123.642 1 49.612 476 TYR AAA O 1
ATOM 3357 N N . TYR A 1 477 ? 97.616 126.384 123.734 1 42.079 477 TYR AAA N 1
ATOM 3358 C CA . TYR A 1 477 ? 99.049 126.575 123.877 1 37.132 477 TYR AAA CA 1
ATOM 3359 C C . TYR A 1 477 ? 99.726 126.078 122.6 1 41.824 477 TYR AAA C 1
ATOM 3360 O O . TYR A 1 477 ? 99.623 124.898 122.258 1 49.244 477 TYR AAA O 1
ATOM 3369 N N . SER A 1 478 ? 100.414 126.98 121.887 1 43.488 478 SER AAA N 1
ATOM 3370 C CA . SER A 1 478 ? 101.065 126.647 120.628 1 44.212 478 SER AAA CA 1
ATOM 3371 C C . SER A 1 478 ? 102.57 126.817 120.757 1 51.241 478 SER AAA C 1
ATOM 3372 O O . SER A 1 478 ? 103.036 127.76 121.399 1 61.134 478 SER AAA O 1
ATOM 3375 N N . THR A 1 479 ? 103.317 125.903 120.116 1 52.741 479 THR AAA N 1
ATOM 3376 C CA . THR A 1 479 ? 104.726 125.668 120.412 1 53.208 479 THR AAA CA 1
ATOM 3377 C C . THR A 1 479 ? 105.362 124.807 119.322 1 47.158 479 THR AAA C 1
ATOM 3378 O O . THR A 1 479 ? 104.658 124.313 118.446 1 54.747 479 THR AAA O 1
ATOM 3382 N N . ALA A 1 480 ? 106.684 124.6 119.396 1 40.678 480 ALA AAA N 1
ATOM 3383 C CA . ALA A 1 480 ? 107.345 123.617 118.554 1 38.095 480 ALA AAA CA 1
ATOM 3384 C C . ALA A 1 480 ? 108.373 122.835 119.361 1 40.53 480 ALA AAA C 1
ATOM 3385 O O . ALA A 1 480 ? 108.993 123.389 120.268 1 47.233 480 ALA AAA O 1
ATOM 3387 N N . ILE A 1 481 ? 108.581 121.558 118.995 1 40.851 481 ILE AAA N 1
ATOM 3388 C CA . ILE A 1 481 ? 109.477 120.645 119.705 1 40.123 481 ILE AAA CA 1
ATOM 3389 C C . ILE A 1 481 ? 110.511 120.041 118.74 1 49.429 481 ILE AAA C 1
ATOM 3390 O O . ILE A 1 481 ? 110.259 119.971 117.532 1 58.313 481 ILE AAA O 1
ATOM 3395 N N . LEU A 1 482 ? 111.678 119.606 119.26 1 41.962 482 LEU AAA N 1
ATOM 3396 C CA . LEU A 1 482 ? 112.751 119.048 118.442 1 37.478 482 LEU AAA CA 1
ATOM 3397 C C . LEU A 1 482 ? 112.421 117.651 117.907 1 41.251 482 LEU AAA C 1
ATOM 3398 O O . LEU A 1 482 ? 111.769 116.83 118.561 1 49.44 482 LEU AAA O 1
ATOM 3403 N N . SER A 1 483 ? 112.956 117.367 116.719 1 39.053 483 SER AAA N 1
ATOM 3404 C CA . SER A 1 483 ? 112.864 116.08 116.059 1 38.681 483 SER AAA CA 1
ATOM 3405 C C . SER A 1 483 ? 113.777 115.064 116.752 1 46.826 483 SER AAA C 1
ATOM 3406 O O . SER A 1 483 ? 113.369 113.92 116.986 1 52.937 483 SER AAA O 1
ATOM 3409 N N . THR A 1 484 ? 115.015 115.482 117.094 1 50.255 484 THR AAA N 1
ATOM 3410 C CA . THR A 1 484 ? 115.957 114.688 117.883 1 42.901 484 THR AAA CA 1
ATOM 3411 C C . THR A 1 484 ? 116.627 115.551 118.956 1 45.852 484 THR AAA C 1
ATOM 3412 O O . THR A 1 484 ? 117.326 116.512 118.617 1 56.46 484 THR AAA O 1
ATOM 3416 N N . PRO A 1 485 ? 116.398 115.306 120.27 1 40.533 485 PRO AAA N 1
ATOM 3417 C CA . PRO A 1 485 ? 117.017 116.101 121.33 1 41.375 485 PRO AAA CA 1
ATOM 3418 C C . PRO A 1 485 ? 118.429 115.659 121.717 1 44.614 485 PRO AAA C 1
ATOM 3419 O O . PRO A 1 485 ? 118.714 114.462 121.767 1 55.759 485 PRO AAA O 1
ATOM 3423 N N . PRO A 1 486 ? 119.349 116.598 122.048 1 37.955 486 PRO AAA N 1
ATOM 3424 C CA . PRO A 1 486 ? 120.671 116.256 122.572 1 41.095 486 PRO AAA CA 1
ATOM 3425 C C . PRO A 1 486 ? 120.712 115.901 124.061 1 49.247 486 PRO AAA C 1
ATOM 3426 O O . PRO A 1 486 ? 121.53 116.409 124.833 1 61.047 486 PRO AAA O 1
ATOM 3430 N N . SER A 1 487 ? 119.844 114.972 124.459 1 55.057 487 SER AAA N 1
ATOM 3431 C CA . SER A 1 487 ? 119.789 114.468 125.827 1 61.278 487 SER AAA CA 1
ATOM 3432 C C . SER A 1 487 ? 120.604 113.18 125.943 1 58.924 487 SER AAA C 1
ATOM 3433 O O . SER A 1 487 ? 121.229 112.758 124.979 1 61.243 487 SER AAA O 1
ATOM 3436 N N . GLU A 1 488 ? 120.537 112.5 127.095 1 58.994 488 GLU AAA N 1
ATOM 3437 C CA . GLU A 1 488 ? 120.739 111.059 127.076 1 59.756 488 GLU AAA CA 1
ATOM 3438 C C . GLU A 1 488 ? 119.602 110.423 126.279 1 55.926 488 GLU AAA C 1
ATOM 3439 O O . GLU A 1 488 ? 118.452 110.832 126.432 1 62.662 488 GLU AAA O 1
ATOM 3445 N N . ILE A 1 489 ? 119.926 109.445 125.422 1 46.765 489 ILE AAA N 1
ATOM 3446 C CA . ILE A 1 489 ? 118.926 108.632 124.75 1 40.368 489 ILE AAA CA 1
ATOM 3447 C C . ILE A 1 489 ? 119.252 107.177 125.043 1 40.584 489 ILE AAA C 1
ATOM 3448 O O . ILE A 1 489 ? 120.402 106.759 124.885 1 46.674 489 ILE AAA O 1
ATOM 3453 N N . SER A 1 490 ? 118.246 106.418 125.491 1 38.027 490 SER AAA N 1
ATOM 3454 C CA . SER A 1 490 ? 118.449 105.007 125.765 1 40.371 490 SER AAA CA 1
ATOM 3455 C C . SER A 1 490 ? 118.056 104.184 124.544 1 46.77 490 SER AAA C 1
ATOM 3456 O O . SER A 1 490 ? 116.876 104.132 124.209 1 52.494 490 SER AAA O 1
ATOM 3459 N N . ILE A 1 491 ? 119.049 103.567 123.88 1 44.904 491 ILE AAA N 1
ATOM 3460 C CA . ILE A 1 491 ? 118.802 102.597 122.824 1 40.656 491 ILE AAA CA 1
ATOM 3461 C C . ILE A 1 491 ? 118.689 101.229 123.489 1 42.528 491 ILE AAA C 1
ATOM 3462 O O . ILE A 1 491 ? 119.534 100.861 124.298 1 52.281 491 ILE AAA O 1
ATOM 3467 N N . THR A 1 492 ? 117.631 100.478 123.16 1 48.27 492 THR AAA N 1
ATOM 3468 C CA . THR A 1 492 ? 117.266 99.261 123.882 1 56.022 492 THR AAA CA 1
ATOM 3469 C C . THR A 1 492 ? 116.776 98.178 122.925 1 57.803 492 THR AAA C 1
ATOM 3470 O O . THR A 1 492 ? 116.194 98.49 121.891 1 68.102 492 THR AAA O 1
ATOM 3474 N N . GLY A 1 493 ? 116.987 96.906 123.29 1 57.532 493 GLY AAA N 1
ATOM 3475 C CA . GLY A 1 493 ? 116.613 95.786 122.437 1 59.347 493 GLY AAA CA 1
ATOM 3476 C C . GLY A 1 493 ? 116.812 94.431 123.111 1 59.754 493 GLY AAA C 1
ATOM 3477 O O . GLY A 1 493 ? 117.533 94.334 124.099 1 68.35 493 GLY AAA O 1
ATOM 3478 N N . SER A 1 494 ? 116.173 93.395 122.547 1 58.186 494 SER AAA N 1
ATOM 3479 C CA . SER A 1 494 ? 116.166 92.052 123.102 1 59.723 494 SER AAA CA 1
ATOM 3480 C C . SER A 1 494 ? 116.905 91.087 122.186 1 57.521 494 SER AAA C 1
ATOM 3481 O O . SER A 1 494 ? 116.815 91.192 120.966 1 62.547 494 SER AAA O 1
ATOM 3484 N N . SER A 1 495 ? 117.556 90.094 122.803 1 54.886 495 SER AAA N 1
ATOM 3485 C CA . SER A 1 495 ? 118.329 89.07 122.119 1 55.015 495 SER AAA CA 1
ATOM 3486 C C . SER A 1 495 ? 118.23 87.737 122.867 1 59.616 495 SER AAA C 1
ATOM 3487 O O . SER A 1 495 ? 117.537 87.633 123.88 1 70.142 495 SER AAA O 1
ATOM 3490 N N . THR A 1 496 ? 118.946 86.715 122.377 1 59.418 496 THR AAA N 1
ATOM 3491 C CA . THR A 1 496 ? 118.905 85.372 122.938 1 61.628 496 THR AAA CA 1
ATOM 3492 C C . THR A 1 496 ? 120.288 84.956 123.433 1 55.719 496 THR AAA C 1
ATOM 3493 O O . THR A 1 496 ? 121.287 85.204 122.767 1 65.237 496 THR AAA O 1
ATOM 3497 N N . ILE A 1 497 ? 120.332 84.275 124.585 1 48.669 497 ILE AAA N 1
ATOM 3498 C CA . ILE A 1 497 ? 121.496 83.516 125.018 1 47.315 497 ILE AAA CA 1
ATOM 3499 C C . ILE A 1 497 ? 121.149 82.027 125.014 1 51.549 497 ILE AAA C 1
ATOM 3500 O O . ILE A 1 497 ? 120.012 81.642 125.283 1 61.602 497 ILE AAA O 1
ATOM 3505 N N . THR A 1 498 ? 122.135 81.18 124.69 1 52.888 498 THR AAA N 1
ATOM 3506 C CA . THR A 1 498 ? 121.945 79.735 124.629 1 53.947 498 THR AAA CA 1
ATOM 3507 C C . THR A 1 498 ? 123.162 79.025 125.208 1 46.229 498 THR AAA C 1
ATOM 3508 O O . THR A 1 498 ? 124.272 79.516 125.058 1 52.202 498 THR AAA O 1
ATOM 3512 N N . ALA A 1 499 ? 122.946 77.867 125.837 1 42.206 499 ALA AAA N 1
ATOM 3513 C CA . ALA A 1 499 ? 124.013 77.097 126.456 1 43.365 499 ALA AAA CA 1
ATOM 3514 C C . ALA A 1 499 ? 123.996 75.662 125.957 1 50.531 499 ALA AAA C 1
ATOM 3515 O O . ALA A 1 499 ? 122.938 75.103 125.675 1 62.785 499 ALA AAA O 1
ATOM 3517 N N . GLN A 1 500 ? 125.186 75.059 125.876 1 53.799 500 GLN AAA N 1
ATOM 3518 C CA . GLN A 1 500 ? 125.36 73.646 125.565 1 55.606 500 GLN AAA CA 1
ATOM 3519 C C . GLN A 1 500 ? 126.289 73.073 126.618 1 48.666 500 GLN AAA C 1
ATOM 3520 O O . GLN A 1 500 ? 127.198 73.772 127.052 1 60.408 500 GLN AAA O 1
ATOM 3526 N N . GLY A 1 501 ? 126.093 71.815 127.01 1 44.592 501 GLY AAA N 1
ATOM 3527 C CA . GLY A 1 501 ? 126.894 71.292 128.107 1 51.32 501 GLY AAA CA 1
ATOM 3528 C C . GLY A 1 501 ? 126.994 69.769 128.13 1 61.856 501 GLY AAA C 1
ATOM 3529 O O . GLY A 1 501 ? 126.052 69.082 127.748 1 77.19 501 GLY AAA O 1
ATOM 3530 N N . LYS A 1 502 ? 128.146 69.273 128.603 1 62.265 502 LYS AAA N 1
ATOM 3531 C CA . LYS A 1 502 ? 128.443 67.861 128.77 1 64.609 502 LYS AAA CA 1
ATOM 3532 C C . LYS A 1 502 ? 128.717 67.611 130.251 1 62.992 502 LYS AAA C 1
ATOM 3533 O O . LYS A 1 502 ? 129.598 68.24 130.843 1 73.613 502 LYS AAA O 1
ATOM 3539 N N . LEU A 1 503 ? 127.923 66.712 130.85 1 58.129 503 LEU AAA N 1
ATOM 3540 C CA . LEU A 1 503 ? 127.985 66.434 132.281 1 54.906 503 LEU AAA CA 1
ATOM 3541 C C . LEU A 1 503 ? 128.478 65.006 132.505 1 60.1 503 LEU AAA C 1
ATOM 3542 O O . LEU A 1 503 ? 128.192 64.118 131.7 1 69.245 503 LEU AAA O 1
ATOM 3547 N N . THR A 1 504 ? 129.234 64.802 133.598 1 59.449 504 THR AAA N 1
ATOM 3548 C CA . THR A 1 504 ? 129.831 63.514 133.955 1 60.076 504 THR AAA CA 1
ATOM 3549 C C . THR A 1 504 ? 129.891 63.344 135.474 1 60.167 504 THR AAA C 1
ATOM 3550 O O . THR A 1 504 ? 129.618 64.288 136.217 1 70.056 504 THR AAA O 1
ATOM 3554 N N . ALA A 1 505 ? 130.321 62.159 135.92 1 57.369 505 ALA AAA N 1
ATOM 3555 C CA . ALA A 1 505 ? 130.319 61.76 137.318 1 66.523 505 ALA AAA CA 1
ATOM 3556 C C . ALA A 1 505 ? 131.056 62.731 138.245 1 75.43 505 ALA AAA C 1
ATOM 3557 O O . ALA A 1 505 ? 130.737 62.783 139.438 1 84.014 505 ALA AAA O 1
ATOM 3559 N N . THR A 1 506 ? 132.066 63.451 137.716 1 75.388 506 THR AAA N 1
ATOM 3560 C CA . THR A 1 506 ? 133.021 64.196 138.531 1 71.157 506 THR AAA CA 1
ATOM 3561 C C . THR A 1 506 ? 133.251 65.633 138.052 1 66.358 506 THR AAA C 1
ATOM 3562 O O . THR A 1 506 ? 133.748 66.45 138.827 1 77.244 506 THR AAA O 1
ATOM 3566 N N . SER A 1 507 ? 132.936 65.941 136.786 1 54.139 507 SER AAA N 1
ATOM 3567 C CA . SER A 1 507 ? 133.173 67.276 136.256 1 50.41 507 SER AAA CA 1
ATOM 3568 C C . SER A 1 507 ? 132.226 67.6 135.1 1 53.066 507 SER AAA C 1
ATOM 3569 O O . SER A 1 507 ? 131.61 66.704 134.517 1 64.063 507 SER AAA O 1
ATOM 3572 N N . ALA A 1 508 ? 132.12 68.892 134.762 1 48.11 508 ALA AAA N 1
ATOM 3573 C CA . ALA A 1 508 ? 131.181 69.366 133.755 1 47.912 508 ALA AAA CA 1
ATOM 3574 C C . ALA A 1 508 ? 131.865 70.379 132.848 1 47.925 508 ALA AAA C 1
ATOM 3575 O O . ALA A 1 508 ? 132.689 71.158 133.311 1 54.771 508 ALA AAA O 1
ATOM 3577 N N . SER A 1 509 ? 131.465 70.402 131.576 1 48.102 509 SER AAA N 1
ATOM 3578 C CA . SER A 1 509 ? 132.06 71.278 130.577 1 50.057 509 SER AAA CA 1
ATOM 3579 C C . SER A 1 509 ? 130.949 71.975 129.792 1 49.095 509 SER AAA C 1
ATOM 3580 O O . SER A 1 509 ? 129.91 71.362 129.541 1 60.899 509 SER AAA O 1
ATOM 3583 N N . ALA A 1 510 ? 131.161 73.237 129.38 1 39.884 510 ALA AAA N 1
ATOM 3584 C CA . ALA A 1 510 ? 130.083 73.999 128.768 1 36.291 510 ALA AAA CA 1
ATOM 3585 C C . ALA A 1 510 ? 130.561 75.104 127.837 1 38.064 510 ALA AAA C 1
ATOM 3586 O O . ALA A 1 510 ? 131.692 75.577 127.916 1 48.442 510 ALA AAA O 1
ATOM 3588 N N . THR A 1 511 ? 129.641 75.564 126.987 1 38.642 511 THR AAA N 1
ATOM 3589 C CA . THR A 1 511 ? 129.849 76.76 126.185 1 45.729 511 THR AAA CA 1
ATOM 3590 C C . THR A 1 511 ? 128.551 77.561 126.092 1 48.999 511 THR AAA C 1
ATOM 3591 O O . THR A 1 511 ? 127.469 76.98 126.184 1 59.712 511 THR AAA O 1
ATOM 3595 N N . VAL A 1 512 ? 128.663 78.887 125.91 1 43.056 512 VAL AAA N 1
ATOM 3596 C CA . VAL A 1 512 ? 127.498 79.731 125.709 1 44.004 512 VAL AAA CA 1
ATOM 3597 C C . VAL A 1 512 ? 127.704 80.647 124.51 1 47.002 512 VAL AAA C 1
ATOM 3598 O O . VAL A 1 512 ? 128.822 81.087 124.265 1 54.95 512 VAL AAA O 1
ATOM 3602 N N . ASN A 1 513 ? 126.604 80.966 123.813 1 48.943 513 ASN AAA N 1
ATOM 3603 C CA . ASN A 1 513 ? 126.6 81.962 122.754 1 49 513 ASN AAA CA 1
ATOM 3604 C C . ASN A 1 513 ? 125.656 83.107 123.08 1 46.662 513 ASN AAA C 1
ATOM 3605 O O . ASN A 1 513 ? 124.548 82.893 123.56 1 55.395 513 ASN AAA O 1
ATOM 3610 N N . LEU A 1 514 ? 126.114 84.321 122.766 1 39.504 514 LEU AAA N 1
ATOM 3611 C CA . LEU A 1 514 ? 125.349 85.542 122.93 1 38.859 514 LEU AAA CA 1
ATOM 3612 C C . LEU A 1 514 ? 125.717 86.508 121.805 1 41.321 514 LEU AAA C 1
ATOM 3613 O O . LEU A 1 514 ? 126.763 86.321 121.178 1 48.005 514 LEU AAA O 1
ATOM 3618 N N . LEU A 1 515 ? 124.832 87.477 121.505 1 40.808 515 LEU AAA N 1
ATOM 3619 C CA . LEU A 1 515 ? 125.083 88.525 120.523 1 45.818 515 LEU AAA CA 1
ATOM 3620 C C . LEU A 1 515 ? 125.541 87.927 119.182 1 53.589 515 LEU AAA C 1
ATOM 3621 O O . LEU A 1 515 ? 126.53 88.383 118.574 1 61.377 515 LEU AAA O 1
ATOM 3626 N N . THR A 1 516 ? 124.801 86.9 118.725 1 55.145 516 THR AAA N 1
ATOM 3627 C CA . THR A 1 516 ? 125 86.135 117.493 1 54.574 516 THR AAA CA 1
ATOM 3628 C C . THR A 1 516 ? 126.287 85.308 117.446 1 47.905 516 THR AAA C 1
ATOM 3629 O O . THR A 1 516 ? 126.188 84.1 117.251 1 54.499 516 THR AAA O 1
ATOM 3633 N N . ASN A 1 517 ? 127.475 85.93 117.579 1 44.122 517 ASN AAA N 1
ATOM 3634 C CA . ASN A 1 517 ? 128.728 85.203 117.411 1 40.855 517 ASN AAA CA 1
ATOM 3635 C C . ASN A 1 517 ? 129.777 85.441 118.504 1 43.566 517 ASN AAA C 1
ATOM 3636 O O . ASN A 1 517 ? 130.925 85.036 118.334 1 49.566 517 ASN AAA O 1
ATOM 3641 N N . ALA A 1 518 ? 129.401 86.038 119.641 1 41.878 518 ALA AAA N 1
ATOM 3642 C CA . ALA A 1 518 ? 130.249 85.962 120.825 1 40.007 518 ALA AAA CA 1
ATOM 3643 C C . ALA A 1 518 ? 130.141 84.574 121.442 1 41.839 518 ALA AAA C 1
ATOM 3644 O O . ALA A 1 518 ? 129.045 84.044 121.57 1 48.524 518 ALA AAA O 1
ATOM 3646 N N . THR A 1 519 ? 131.285 83.967 121.783 1 47.367 519 THR AAA N 1
ATOM 3647 C CA . THR A 1 519 ? 131.344 82.614 122.33 1 50.063 519 THR AAA CA 1
ATOM 3648 C C . THR A 1 519 ? 132.209 82.621 123.587 1 55.32 519 THR AAA C 1
ATOM 3649 O O . THR A 1 519 ? 133.287 83.22 123.591 1 65.828 519 THR AAA O 1
ATOM 3653 N N . LEU A 1 520 ? 131.728 81.963 124.652 1 52.17 520 LEU AAA N 1
ATOM 3654 C CA . LEU A 1 520 ? 132.507 81.769 125.866 1 49.094 520 LEU AAA CA 1
ATOM 3655 C C . LEU A 1 520 ? 132.581 80.276 126.192 1 53.603 520 LEU AAA C 1
ATOM 3656 O O . LEU A 1 520 ? 131.665 79.514 125.862 1 64.647 520 LEU AAA O 1
ATOM 3661 N N . THR A 1 521 ? 133.688 79.858 126.82 1 49.092 521 THR AAA N 1
ATOM 3662 C CA . THR A 1 521 ? 133.943 78.446 127.077 1 50.174 521 THR AAA CA 1
ATOM 3663 C C . THR A 1 521 ? 134.416 78.22 128.508 1 49.403 521 THR AAA C 1
ATOM 3664 O O . THR A 1 521 ? 135.036 79.104 129.104 1 57.616 521 THR AAA O 1
ATOM 3668 N N . TYR A 1 522 ? 134.12 77.027 129.037 1 41.978 522 TYR AAA N 1
ATOM 3669 C CA . TYR A 1 522 ? 134.433 76.685 130.409 1 43.995 522 TYR AAA CA 1
ATOM 3670 C C . TYR A 1 522 ? 135.323 75.44 130.429 1 57.65 522 TYR AAA C 1
ATOM 3671 O O . TYR A 1 522 ? 134.961 74.397 129.9 1 60.78 522 TYR AAA O 1
ATOM 3680 N N . GLU A 1 523 ? 136.517 75.546 131.028 1 81.228 523 GLU AAA N 1
ATOM 3681 C CA . GLU A 1 523 ? 137.317 74.373 131.367 1 93.594 523 GLU AAA CA 1
ATOM 3682 C C . GLU A 1 523 ? 136.535 73.56 132.398 1 78.235 523 GLU AAA C 1
ATOM 3683 O O . GLU A 1 523 ? 135.802 74.126 133.207 1 82.615 523 GLU AAA O 1
ATOM 3689 N N . ASN A 1 524 ? 136.736 72.242 132.398 1 76.019 524 ASN AAA N 1
ATOM 3690 C CA . ASN A 1 524 ? 135.918 71.333 133.183 1 83.349 524 ASN AAA CA 1
ATOM 3691 C C . ASN A 1 524 ? 135.854 71.749 134.66 1 77.113 524 ASN AAA C 1
ATOM 3692 O O . ASN A 1 524 ? 136.886 71.824 135.326 1 78.073 524 ASN AAA O 1
ATOM 3697 N N . ILE A 1 525 ? 134.619 71.995 135.156 1 64.428 525 ILE AAA N 1
ATOM 3698 C CA . ILE A 1 525 ? 134.307 72.492 136.494 1 46.629 525 ILE AAA CA 1
ATOM 3699 C C . ILE A 1 525 ? 134.074 71.292 137.401 1 44.548 525 ILE AAA C 1
ATOM 3700 O O . ILE A 1 525 ? 133.198 70.478 137.115 1 51.956 525 ILE AAA O 1
ATOM 3705 N N . PRO A 1 526 ? 134.853 71.096 138.486 1 43.513 526 PRO AAA N 1
ATOM 3706 C CA . PRO A 1 526 ? 134.597 70.009 139.435 1 47.194 526 PRO AAA CA 1
ATOM 3707 C C . PRO A 1 526 ? 133.316 70.209 140.24 1 50.947 526 PRO AAA C 1
ATOM 3708 O O . PRO A 1 526 ? 132.808 71.33 140.332 1 58.709 526 PRO AAA O 1
ATOM 3712 N N . LEU A 1 527 ? 132.785 69.125 140.827 1 46.67 527 LEU AAA N 1
ATOM 3713 C CA . LEU A 1 527 ? 131.619 69.258 141.691 1 47.132 527 LEU AAA CA 1
ATOM 3714 C C . LEU A 1 527 ? 131.928 70.169 142.882 1 45.28 527 LEU AAA C 1
ATOM 3715 O O . LEU A 1 527 ? 133.009 70.098 143.458 1 47.479 527 LEU AAA O 1
ATOM 3720 N N . THR A 1 528 ? 130.973 71.051 143.207 1 46.806 528 THR AAA N 1
ATOM 3721 C CA . THR A 1 528 ? 131.001 72.017 144.298 1 46.279 528 THR AAA CA 1
ATOM 3722 C C . THR A 1 528 ? 131.792 73.292 143.99 1 49.461 528 THR AAA C 1
ATOM 3723 O O . THR A 1 528 ? 131.871 74.163 144.86 1 60.809 528 THR AAA O 1
ATOM 3727 N N . GLN A 1 529 ? 132.331 73.449 142.769 1 47.822 529 GLN AAA N 1
ATOM 3728 C CA . GLN A 1 529 ? 133.18 74.598 142.458 1 47.086 529 GLN AAA CA 1
ATOM 3729 C C . GLN A 1 529 ? 132.491 75.576 141.512 1 44.084 529 GLN AAA C 1
ATOM 3730 O O . GLN A 1 529 ? 131.696 75.172 140.666 1 54.812 529 GLN AAA O 1
ATOM 3736 N N . TYR A 1 530 ? 132.819 76.863 141.651 1 36.83 530 TYR AAA N 1
ATOM 3737 C CA . TYR A 1 530 ? 132.371 77.892 140.729 1 35.643 530 TYR AAA CA 1
ATOM 3738 C C . TYR A 1 530 ? 133.397 78.113 139.606 1 42.178 530 TYR AAA C 1
ATOM 3739 O O . TYR A 1 530 ? 134.541 77.653 139.702 1 50.995 530 TYR AAA O 1
ATOM 3748 N N . SER A 1 531 ? 132.997 78.818 138.534 1 40.591 531 SER AAA N 1
ATOM 3749 C CA . SER A 1 531 ? 133.91 79.369 137.537 1 41.825 531 SER AAA CA 1
ATOM 3750 C C . SER A 1 531 ? 133.246 80.544 136.833 1 42.792 531 SER AAA C 1
ATOM 3751 O O . SER A 1 531 ? 132.037 80.516 136.635 1 50.031 531 SER AAA O 1
ATOM 3754 N N . PHE A 1 532 ? 134.031 81.554 136.436 1 37.882 532 PHE AAA N 1
ATOM 3755 C CA . PHE A 1 532 ? 133.479 82.78 135.886 1 36.705 532 PHE AAA CA 1
ATOM 3756 C C . PHE A 1 532 ? 134.016 83.059 134.484 1 41.854 532 PHE AAA C 1
ATOM 3757 O O . PHE A 1 532 ? 135.155 82.717 134.164 1 50.163 532 PHE AAA O 1
ATOM 3765 N N . ASN A 1 533 ? 133.203 83.76 133.68 1 43.403 533 ASN AAA N 1
ATOM 3766 C CA . ASN A 1 533 ? 133.589 84.275 132.371 1 42.031 533 ASN AAA CA 1
ATOM 3767 C C . ASN A 1 533 ? 132.679 85.452 132.006 1 41.153 533 ASN AAA C 1
ATOM 3768 O O . ASN A 1 533 ? 131.586 85.574 132.565 1 51.167 533 ASN AAA O 1
ATOM 3773 N N . GLY A 1 534 ? 133.1 86.328 131.082 1 34.061 534 GLY AAA N 1
ATOM 3774 C CA . GLY A 1 534 ? 132.242 87.445 130.722 1 30.573 534 GLY AAA CA 1
ATOM 3775 C C . GLY A 1 534 ? 132.915 88.485 129.835 1 33.443 534 GLY AAA C 1
ATOM 3776 O O . GLY A 1 534 ? 134.147 88.492 129.7 1 40.53 534 GLY AAA O 1
ATOM 3777 N N . ILE A 1 535 ? 132.088 89.343 129.214 1 31.386 535 ILE AAA N 1
ATOM 3778 C CA . ILE A 1 535 ? 132.568 90.338 128.266 1 32.744 535 ILE AAA CA 1
ATOM 3779 C C . ILE A 1 535 ? 131.839 91.663 128.43 1 33.515 535 ILE AAA C 1
ATOM 3780 O O . ILE A 1 535 ? 130.667 91.697 128.804 1 41.774 535 ILE AAA O 1
ATOM 3785 N N . ILE A 1 536 ? 132.558 92.752 128.13 1 30.174 536 ILE AAA N 1
ATOM 3786 C CA . ILE A 1 536 ? 131.99 94.088 128.07 1 29.429 536 ILE AAA CA 1
ATOM 3787 C C . ILE A 1 536 ? 132.092 94.571 126.62 1 34.051 536 ILE AAA C 1
ATOM 3788 O O . ILE A 1 536 ? 133.156 94.461 126.01 1 41.045 536 ILE AAA O 1
ATOM 3793 N N . VAL A 1 537 ? 131.003 95.132 126.071 1 31.043 537 VAL AAA N 1
ATOM 3794 C CA . VAL A 1 537 ? 130.926 95.483 124.66 1 31.8 537 VAL AAA CA 1
ATOM 3795 C C . VAL A 1 537 ? 130.54 96.953 124.49 1 38.402 537 VAL AAA C 1
ATOM 3796 O O . VAL A 1 537 ? 129.803 97.502 125.311 1 51.041 537 VAL AAA O 1
ATOM 3800 N N . THR A 1 538 ? 130.97 97.568 123.374 1 35.763 538 THR AAA N 1
ATOM 3801 C CA . THR A 1 538 ? 130.738 98.977 123.065 1 34.111 538 THR AAA CA 1
ATOM 3802 C C . THR A 1 538 ? 130.353 99.136 121.59 1 37.833 538 THR AAA C 1
ATOM 3803 O O . THR A 1 538 ? 130.685 98.266 120.789 1 47.79 538 THR AAA O 1
ATOM 3807 N N . PRO A 1 539 ? 129.626 100.194 121.149 1 36.926 539 PRO AAA N 1
ATOM 3808 C CA . PRO A 1 539 ? 129.296 100.368 119.733 1 38.996 539 PRO AAA CA 1
ATOM 3809 C C . PRO A 1 539 ? 130.539 100.533 118.86 1 46.511 539 PRO AAA C 1
ATOM 3810 O O . PRO A 1 539 ? 131.435 101.32 119.17 1 55.364 539 PRO AAA O 1
ATOM 3814 N N . GLY A 1 540 ? 130.576 99.811 117.734 1 45.877 540 GLY AAA N 1
ATOM 3815 C CA . GLY A 1 540 ? 131.787 99.726 116.931 1 47.057 540 GLY AAA CA 1
ATOM 3816 C C . GLY A 1 540 ? 131.859 100.743 115.791 1 49.44 540 GLY AAA C 1
ATOM 3817 O O . GLY A 1 540 ? 132.594 100.535 114.827 1 60.775 540 GLY AAA O 1
ATOM 3818 N N . TYR A 1 541 ? 131.102 101.843 115.89 1 46.757 541 TYR AAA N 1
ATOM 3819 C CA . TYR A 1 541 ? 131.048 102.865 114.851 1 47.692 541 TYR AAA CA 1
ATOM 3820 C C . TYR A 1 541 ? 132.115 103.942 115.067 1 50.839 541 TYR AAA C 1
ATOM 3821 O O . TYR A 1 541 ? 132.905 103.862 116.003 1 59.487 541 TYR AAA O 1
ATOM 3830 N N . ALA A 1 542 ? 132.106 104.993 114.231 1 46.41 542 ALA AAA N 1
ATOM 3831 C CA . ALA A 1 542 ? 133.288 105.812 113.992 1 44.99 542 ALA AAA CA 1
ATOM 3832 C C . ALA A 1 542 ? 133.614 106.764 115.144 1 47.233 542 ALA AAA C 1
ATOM 3833 O O . ALA A 1 542 ? 134.694 106.684 115.74 1 58.922 542 ALA AAA O 1
ATOM 3835 N N . ALA A 1 543 ? 132.702 107.693 115.443 1 46.806 543 ALA AAA N 1
ATOM 3836 C CA . ALA A 1 543 ? 132.996 108.787 116.359 1 45.614 543 ALA AAA CA 1
ATOM 3837 C C . ALA A 1 543 ? 132.732 108.387 117.807 1 44.566 543 ALA AAA C 1
ATOM 3838 O O . ALA A 1 543 ? 133.432 108.854 118.693 1 50.096 543 ALA AAA O 1
ATOM 3840 N N . ILE A 1 544 ? 131.757 107.491 118.027 1 42.955 544 ILE AAA N 1
ATOM 3841 C CA . ILE A 1 544 ? 131.118 107.259 119.31 1 43.965 544 ILE AAA CA 1
ATOM 3842 C C . ILE A 1 544 ? 131.719 106.068 120.071 1 49.754 544 ILE AAA C 1
ATOM 3843 O O . ILE A 1 544 ? 131.286 105.809 121.197 1 59.445 544 ILE AAA O 1
ATOM 3848 N N . ASN A 1 545 ? 132.708 105.34 119.516 1 48.879 545 ASN AAA N 1
ATOM 3849 C CA . ASN A 1 545 ? 133.172 104.116 120.165 1 44.975 545 ASN AAA CA 1
ATOM 3850 C C . ASN A 1 545 ? 133.846 104.383 121.511 1 48.894 545 ASN AAA C 1
ATOM 3851 O O . ASN A 1 545 ? 134.533 105.385 121.682 1 53.885 545 ASN AAA O 1
ATOM 3856 N N . GLY A 1 546 ? 133.606 103.497 122.491 1 49.947 546 GLY AAA N 1
ATOM 3857 C CA . GLY A 1 546 ? 134.208 103.603 123.816 1 43.802 546 GLY AAA CA 1
ATOM 3858 C C . GLY A 1 546 ? 133.5 104.579 124.762 1 41.945 546 GLY AAA C 1
ATOM 3859 O O . GLY A 1 546 ? 133.842 104.626 125.941 1 46.803 546 GLY AAA O 1
ATOM 3860 N N . THR A 1 547 ? 132.495 105.328 124.276 1 42.117 547 THR AAA N 1
ATOM 3861 C CA . THR A 1 547 ? 131.782 106.305 125.096 1 41.431 547 THR AAA CA 1
ATOM 3862 C C . THR A 1 547 ? 130.662 105.678 125.933 1 45.378 547 THR AAA C 1
ATOM 3863 O O . THR A 1 547 ? 130.258 106.261 126.941 1 52.939 547 THR AAA O 1
ATOM 3867 N N . THR A 1 548 ? 130.126 104.525 125.498 1 46.326 548 THR AAA N 1
ATOM 3868 C CA . THR A 1 548 ? 129.05 103.811 126.175 1 43.116 548 THR AAA CA 1
ATOM 3869 C C . THR A 1 548 ? 129.308 102.311 126.08 1 43.07 548 THR AAA C 1
ATOM 3870 O O . THR A 1 548 ? 129.884 101.856 125.092 1 53.896 548 THR AAA O 1
ATOM 3874 N N . ALA A 1 549 ? 128.867 101.53 127.075 1 38.787 549 ALA AAA N 1
ATOM 3875 C CA . ALA A 1 549 ? 129.157 100.102 127.084 1 37.996 549 ALA AAA CA 1
ATOM 3876 C C . ALA A 1 549 ? 128.087 99.302 127.824 1 43.406 549 ALA AAA C 1
ATOM 3877 O O . ALA A 1 549 ? 127.291 99.879 128.566 1 54.364 549 ALA AAA O 1
ATOM 3879 N N . MET A 1 550 ? 128.112 97.97 127.664 1 41.457 550 MET AAA N 1
ATOM 3880 C CA . MET A 1 550 ? 127.307 97.099 128.502 1 43.923 550 MET AAA CA 1
ATOM 3881 C C . MET A 1 550 ? 128.099 95.858 128.926 1 46.777 550 MET AAA C 1
ATOM 3882 O O . MET A 1 550 ? 128.849 95.299 128.124 1 54.999 550 MET AAA O 1
ATOM 3887 N N . ALA A 1 551 ? 127.911 95.419 130.184 1 39.386 551 ALA AAA N 1
ATOM 3888 C CA . ALA A 1 551 ? 128.71 94.359 130.782 1 33.069 551 ALA AAA CA 1
ATOM 3889 C C . ALA A 1 551 ? 127.861 93.139 131.112 1 33.997 551 ALA AAA C 1
ATOM 3890 O O . ALA A 1 551 ? 126.832 93.249 131.767 1 41.281 551 ALA AAA O 1
ATOM 3892 N N . TYR A 1 552 ? 128.327 91.96 130.685 1 32.69 552 TYR AAA N 1
ATOM 3893 C CA . TYR A 1 552 ? 127.754 90.68 131.07 1 32.457 552 TYR AAA CA 1
ATOM 3894 C C . TYR A 1 552 ? 128.831 89.851 131.778 1 40.144 552 TYR AAA C 1
ATOM 3895 O O . TYR A 1 552 ? 129.869 89.554 131.174 1 53.344 552 TYR AAA O 1
ATOM 3904 N N . VAL A 1 553 ? 128.608 89.493 133.056 1 37.214 553 VAL AAA N 1
ATOM 3905 C CA . VAL A 1 553 ? 129.491 88.6 133.799 1 34.648 553 VAL AAA CA 1
ATOM 3906 C C . VAL A 1 553 ? 128.676 87.389 134.248 1 39.247 553 VAL AAA C 1
ATOM 3907 O O . VAL A 1 553 ? 127.644 87.552 134.909 1 46.669 553 VAL AAA O 1
ATOM 3911 N N . ILE A 1 554 ? 129.124 86.187 133.859 1 36.915 554 ILE AAA N 1
ATOM 3912 C CA . ILE A 1 554 ? 128.325 84.982 133.985 1 36.712 554 ILE AAA CA 1
ATOM 3913 C C . ILE A 1 554 ? 129.081 83.963 134.831 1 37.336 554 ILE AAA C 1
ATOM 3914 O O . ILE A 1 554 ? 130.148 83.483 134.444 1 45.027 554 ILE AAA O 1
ATOM 3919 N N . GLY A 1 555 ? 128.496 83.596 135.971 1 34.17 555 GLY AAA N 1
ATOM 3920 C CA . GLY A 1 555 ? 129.079 82.586 136.834 1 32.596 555 GLY AAA CA 1
ATOM 3921 C C . GLY A 1 555 ? 128.353 81.26 136.693 1 33.853 555 GLY AAA C 1
ATOM 3922 O O . GLY A 1 555 ? 127.153 81.231 136.436 1 40.301 555 GLY AAA O 1
ATOM 3923 N N . ALA A 1 556 ? 129.077 80.175 136.939 1 33.801 556 ALA AAA N 1
ATOM 3924 C CA . ALA A 1 556 ? 128.535 78.839 136.776 1 36.965 556 ALA AAA CA 1
ATOM 3925 C C . ALA A 1 556 ? 128.824 78.026 138.028 1 39.176 556 ALA AAA C 1
ATOM 3926 O O . ALA A 1 556 ? 129.864 78.236 138.654 1 49.178 556 ALA AAA O 1
ATOM 3928 N N . LEU A 1 557 ? 127.972 77.03 138.312 1 36.932 557 LEU AAA N 1
ATOM 3929 C CA . LEU A 1 557 ? 128.167 76.151 139.454 1 34.765 557 LEU AAA CA 1
ATOM 3930 C C . LEU A 1 557 ? 127.636 74.767 139.128 1 36.162 557 LEU AAA C 1
ATOM 3931 O O . LEU A 1 557 ? 126.528 74.647 138.617 1 45.483 557 LEU AAA O 1
ATOM 3936 N N . TYR A 1 558 ? 128.401 73.734 139.495 1 39.281 558 TYR AAA N 1
ATOM 3937 C CA . TYR A 1 558 ? 128.029 72.345 139.256 1 40.899 558 TYR AAA CA 1
ATOM 3938 C C . TYR A 1 558 ? 127.898 71.602 140.583 1 48.005 558 TYR AAA C 1
ATOM 3939 O O . TYR A 1 558 ? 128.859 71.551 141.354 1 53.942 558 TYR AAA O 1
ATOM 3948 N N . ASN A 1 559 ? 126.701 71.048 140.861 1 52.416 559 ASN AAA N 1
ATOM 3949 C CA . ASN A 1 559 ? 126.44 70.408 142.147 1 52.093 559 ASN AAA CA 1
ATOM 3950 C C . ASN A 1 559 ? 125.417 69.28 142.037 1 57.402 559 ASN AAA C 1
ATOM 3951 O O . ASN A 1 559 ? 124.579 69.258 141.13 1 70.467 559 ASN AAA O 1
ATOM 3956 N N . LYS A 1 560 ? 125.497 68.347 142.997 1 60.457 560 LYS AAA N 1
ATOM 3957 C CA . LYS A 1 560 ? 124.655 67.166 143.067 1 69.013 560 LYS AAA CA 1
ATOM 3958 C C . LYS A 1 560 ? 123.587 67.327 144.151 1 91.087 560 LYS AAA C 1
ATOM 3959 O O . LYS A 1 560 ? 123.89 67.625 145.307 1 104.962 560 LYS AAA O 1
ATOM 3965 N N . THR A 1 561 ? 122.324 67.105 143.746 1 106.951 561 THR AAA N 1
ATOM 3966 C CA . THR A 1 561 ? 121.113 67.131 144.563 1 101.01 561 THR AAA CA 1
ATOM 3967 C C . THR A 1 561 ? 120.512 65.718 144.548 1 97.218 561 THR AAA C 1
ATOM 3968 O O . THR A 1 561 ? 121.241 64.75 144.727 1 99.352 561 THR AAA O 1
ATOM 3972 N N . SER A 1 562 ? 119.201 65.573 144.302 1 104.154 562 SER AAA N 1
ATOM 3973 C CA . SER A 1 562 ? 118.673 64.323 143.76 1 122.091 562 SER AAA CA 1
ATOM 3974 C C . SER A 1 562 ? 119.216 64.08 142.344 1 119.711 562 SER AAA C 1
ATOM 3975 O O . SER A 1 562 ? 119.444 62.937 141.935 1 122.939 562 SER AAA O 1
ATOM 3978 N N . ASP A 1 563 ? 119.403 65.185 141.603 1 111.687 563 ASP AAA N 1
ATOM 3979 C CA . ASP A 1 563 ? 119.832 65.238 140.209 1 100.16 563 ASP AAA CA 1
ATOM 3980 C C . ASP A 1 563 ? 121.142 66.024 140.105 1 94.886 563 ASP AAA C 1
ATOM 3981 O O . ASP A 1 563 ? 121.471 66.813 140.994 1 102.891 563 ASP AAA O 1
ATOM 3986 N N . TYR A 1 564 ? 121.869 65.838 138.994 1 74.324 564 TYR AAA N 1
ATOM 3987 C CA . TYR A 1 564 ? 123.033 66.656 138.686 1 54.929 564 TYR AAA CA 1
ATOM 3988 C C . TYR A 1 564 ? 122.597 67.949 138 1 54.286 564 TYR AAA C 1
ATOM 3989 O O . TYR A 1 564 ? 121.922 67.905 136.97 1 60.124 564 TYR AAA O 1
ATOM 3998 N N . VAL A 1 565 ? 122.99 69.1 138.564 1 50.195 565 VAL AAA N 1
ATOM 3999 C CA . VAL A 1 565 ? 122.556 70.402 138.073 1 47.204 565 VAL AAA CA 1
ATOM 4000 C C . VAL A 1 565 ? 123.769 71.277 137.764 1 51.541 565 VAL AAA C 1
ATOM 4001 O O . VAL A 1 565 ? 124.607 71.533 138.638 1 62.104 565 VAL AAA O 1
ATOM 4005 N N . LEU A 1 566 ? 123.84 71.758 136.516 1 47.337 566 LEU AAA N 1
ATOM 4006 C CA . LEU A 1 566 ? 124.735 72.84 136.139 1 41.74 566 LEU AAA CA 1
ATOM 4007 C C . LEU A 1 566 ? 123.896 74.099 135.962 1 39.57 566 LEU AAA C 1
ATOM 4008 O O . LEU A 1 566 ? 122.983 74.123 135.14 1 50.012 566 LEU AAA O 1
ATOM 4013 N N . SER A 1 567 ? 124.201 75.126 136.754 1 34.465 567 SER AAA N 1
ATOM 4014 C CA . SER A 1 567 ? 123.43 76.359 136.785 1 33.509 567 SER AAA CA 1
ATOM 4015 C C . SER A 1 567 ? 124.287 77.548 136.387 1 34.593 567 SER AAA C 1
ATOM 4016 O O . SER A 1 567 ? 125.468 77.595 136.731 1 41.135 567 SER AAA O 1
ATOM 4019 N N . PHE A 1 568 ? 123.67 78.509 135.683 1 32.7 568 PHE AAA N 1
ATOM 4020 C CA . PHE A 1 568 ? 124.319 79.738 135.25 1 33.018 568 PHE AAA CA 1
ATOM 4021 C C . PHE A 1 568 ? 123.511 80.934 135.733 1 36.69 568 PHE AAA C 1
ATOM 4022 O O . PHE A 1 568 ? 122.285 80.881 135.73 1 46.054 568 PHE AAA O 1
ATOM 4030 N N . ALA A 1 569 ? 124.198 82.015 136.124 1 34.311 569 ALA AAA N 1
ATOM 4031 C CA . ALA A 1 569 ? 123.566 83.255 136.558 1 32.228 569 ALA AAA CA 1
ATOM 4032 C C . ALA A 1 569 ? 124.382 84.415 136.014 1 32.493 569 ALA AAA C 1
ATOM 4033 O O . ALA A 1 569 ? 125.613 84.353 136.048 1 37.63 569 ALA AAA O 1
ATOM 4035 N N . GLY A 1 570 ? 123.712 85.477 135.557 1 29.277 570 GLY AAA N 1
ATOM 4036 C CA . GLY A 1 570 ? 124.433 86.514 134.836 1 30.277 570 GLY AAA CA 1
ATOM 4037 C C . GLY A 1 570 ? 123.948 87.92 135.165 1 32.419 570 GLY AAA C 1
ATOM 4038 O O . GLY A 1 570 ? 122.753 88.144 135.298 1 37.205 570 GLY AAA O 1
ATOM 4039 N N . SER A 1 571 ? 124.891 88.856 135.287 1 32.61 571 SER AAA N 1
ATOM 4040 C CA . SER A 1 571 ? 124.593 90.267 135.458 1 34.952 571 SER AAA CA 1
ATOM 4041 C C . SER A 1 571 ? 124.316 90.919 134.11 1 36.951 571 SER AAA C 1
ATOM 4042 O O . SER A 1 571 ? 124.689 90.388 133.067 1 43.816 571 SER AAA O 1
AT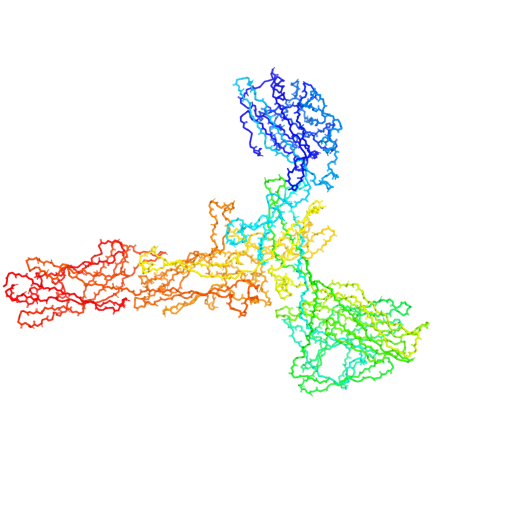OM 4045 N N . GLN A 1 572 ? 123.646 92.077 134.143 1 35.879 572 GLN AAA N 1
ATOM 4046 C CA . GLN A 1 572 ? 123.373 92.896 132.971 1 33.294 572 GLN AAA CA 1
ATOM 4047 C C . GLN A 1 572 ? 123.39 94.348 133.432 1 37.022 572 GLN AAA C 1
ATOM 4048 O O . GLN A 1 572 ? 122.403 94.808 134.019 1 45.618 572 GLN AAA O 1
ATOM 4054 N N . GLU A 1 573 ? 124.509 95.056 133.203 1 35.327 573 GLU AAA N 1
ATOM 4055 C CA . GLU A 1 573 ? 124.607 96.444 133.629 1 36.088 573 GLU AAA CA 1
ATOM 4056 C C . GLU A 1 573 ? 125.108 97.359 132.515 1 34.539 573 GLU AAA C 1
ATOM 4057 O O . GLU A 1 573 ? 126.15 97.107 131.911 1 42.655 573 GLU AAA O 1
ATOM 4063 N N . PRO A 1 574 ? 124.362 98.425 132.153 1 27.864 574 PRO AAA N 1
ATOM 4064 C CA . PRO A 1 574 ? 124.887 99.45 131.271 1 27.331 574 PRO AAA CA 1
ATOM 4065 C C . PRO A 1 574 ? 125.82 100.424 131.971 1 31.558 574 PRO AAA C 1
ATOM 4066 O O . PRO A 1 574 ? 125.616 100.782 133.132 1 38.04 574 PRO AAA O 1
ATOM 4070 N N . MET A 1 575 ? 126.845 100.87 131.229 1 31.204 575 MET AAA N 1
ATOM 4071 C CA . MET A 1 575 ? 127.904 101.707 131.767 1 31.181 575 MET AAA CA 1
ATOM 4072 C C . MET A 1 575 ? 128.26 102.837 130.803 1 35.064 575 MET AAA C 1
ATOM 4073 O O . MET A 1 575 ? 128.006 102.749 129.601 1 45.736 575 MET AAA O 1
ATOM 4078 N N . GLN A 1 576 ? 128.866 103.904 131.334 1 33.882 576 GLN AAA N 1
ATOM 4079 C CA . GLN A 1 576 ? 129.355 105.008 130.524 1 35.127 576 GLN AAA CA 1
ATOM 4080 C C . GLN A 1 576 ? 130.756 105.395 130.978 1 41.113 576 GLN AAA C 1
ATOM 4081 O O . GLN A 1 576 ? 131.148 105.091 132.102 1 50.052 576 GLN AAA O 1
ATOM 4087 N N . VAL A 1 577 ? 131.509 106.075 130.1 1 41.54 577 VAL AAA N 1
ATOM 4088 C CA . VAL A 1 577 ? 132.842 106.56 130.429 1 42.665 577 VAL AAA CA 1
ATOM 4089 C C . VAL A 1 577 ? 132.792 108.076 130.56 1 53.665 577 VAL AAA C 1
ATOM 4090 O O . VAL A 1 577 ? 132.317 108.75 129.645 1 66.892 577 VAL AAA O 1
ATOM 4094 N N . MET A 1 578 ? 133.294 108.609 131.688 1 62.374 578 MET AAA N 1
ATOM 4095 C CA . MET A 1 578 ? 133.417 110.048 131.885 1 69.214 578 MET AAA CA 1
ATOM 4096 C C . MET A 1 578 ? 134.629 110.311 132.77 1 62.59 578 MET AAA C 1
ATOM 4097 O O . MET A 1 578 ? 134.701 109.743 133.858 1 69.019 578 MET AAA O 1
ATOM 4102 N N . ASN A 1 579 ? 135.601 111.082 132.249 1 62.131 579 ASN AAA N 1
ATOM 4103 C CA . ASN A 1 579 ? 136.823 111.411 132.967 1 63.321 579 ASN AAA CA 1
ATOM 4104 C C . ASN A 1 579 ? 137.534 110.105 133.369 1 68.871 579 ASN AAA C 1
ATOM 4105 O O . ASN A 1 579 ? 137.913 109.911 134.533 1 81.593 579 ASN AAA O 1
ATOM 4110 N N . ASN A 1 580 ? 137.629 109.164 132.413 1 59.116 580 ASN AAA N 1
ATOM 4111 C CA . ASN A 1 580 ? 138.342 107.896 132.535 1 54.425 580 ASN AAA CA 1
ATOM 4112 C C . ASN A 1 580 ? 137.768 106.907 133.576 1 60.779 580 ASN AAA C 1
ATOM 4113 O O . ASN A 1 580 ? 138.329 105.825 133.717 1 68.255 580 ASN AAA O 1
ATOM 4118 N N . ASN A 1 581 ? 136.692 107.217 134.319 1 55.22 581 ASN AAA N 1
ATOM 4119 C CA . ASN A 1 581 ? 135.983 106.21 135.102 1 49.83 581 ASN AAA CA 1
ATOM 4120 C C . ASN A 1 581 ? 134.934 105.533 134.212 1 50.893 581 ASN AAA C 1
ATOM 4121 O O . ASN A 1 581 ? 134.05 106.214 133.681 1 58.588 581 ASN AAA O 1
ATOM 4126 N N . LEU A 1 582 ? 134.99 104.2 134.075 1 43.961 582 LEU AAA N 1
ATOM 4127 C CA . LEU A 1 582 ? 133.88 103.445 133.51 1 39.708 582 LEU AAA CA 1
ATOM 4128 C C . LEU A 1 582 ? 132.875 103.157 134.63 1 44.785 582 LEU AAA C 1
ATOM 4129 O O . LEU A 1 582 ? 133.195 102.433 135.565 1 52.696 582 LEU AAA O 1
ATOM 4134 N N . THR A 1 583 ? 131.652 103.718 134.556 1 46.948 583 THR AAA N 1
ATOM 4135 C CA . THR A 1 583 ? 130.731 103.804 135.696 1 47.386 583 THR AAA CA 1
ATOM 4136 C C . THR A 1 583 ? 129.359 103.206 135.389 1 46.669 583 THR AAA C 1
ATOM 4137 O O . THR A 1 583 ? 128.86 103.358 134.276 1 58.103 583 THR AAA O 1
ATOM 4141 N N . GLU A 1 584 ? 128.723 102.587 136.396 1 44.767 584 GLU AAA N 1
ATOM 4142 C CA . GLU A 1 584 ? 127.418 101.94 136.278 1 45.993 584 GLU AAA CA 1
ATOM 4143 C C . GLU A 1 584 ? 126.284 102.959 136.26 1 44.336 584 GLU AAA C 1
ATOM 4144 O O . GLU A 1 584 ? 126.219 103.815 137.138 1 50.202 584 GLU AAA O 1
ATOM 4150 N N . VAL A 1 585 ? 125.351 102.828 135.301 1 47.065 585 VAL AAA N 1
ATOM 4151 C CA . VAL A 1 585 ? 124.231 103.748 135.141 1 50.942 585 VAL AAA CA 1
ATOM 4152 C C . VAL A 1 585 ? 122.998 103.216 135.87 1 54.827 585 VAL AAA C 1
ATOM 4153 O O . VAL A 1 585 ? 122.238 103.981 136.473 1 67.634 585 VAL AAA O 1
ATOM 4157 N N . THR A 1 586 ? 122.776 101.902 135.756 1 56.467 586 THR AAA N 1
ATOM 4158 C CA . THR A 1 586 ? 121.726 101.164 136.445 1 62.818 586 THR AAA CA 1
ATOM 4159 C C . THR A 1 586 ? 122.081 99.677 136.398 1 62.599 586 THR AAA C 1
ATOM 4160 O O . THR A 1 586 ? 122.995 99.297 135.678 1 71.689 586 THR AAA O 1
ATOM 4164 N N . THR A 1 587 ? 121.368 98.836 137.151 1 57.281 587 THR AAA N 1
ATOM 4165 C CA . THR A 1 587 ? 121.406 97.418 136.841 1 59.372 587 THR AAA CA 1
ATOM 4166 C C . THR A 1 587 ? 120.022 96.975 136.392 1 54.359 587 THR AAA C 1
ATOM 4167 O O . THR A 1 587 ? 119.021 97.294 137.028 1 59.127 587 THR AAA O 1
ATOM 4171 N N . LEU A 1 588 ? 119.976 96.23 135.29 1 52.303 588 LEU AAA N 1
ATOM 4172 C CA . LEU A 1 588 ? 118.759 95.523 134.944 1 53.288 588 LEU AAA CA 1
ATOM 4173 C C . LEU A 1 588 ? 118.709 94.237 135.766 1 60.05 588 LEU AAA C 1
ATOM 4174 O O . LEU A 1 588 ? 119.623 93.961 136.547 1 68.308 588 LEU AAA O 1
ATOM 4179 N N . ALA A 1 589 ? 117.629 93.464 135.594 1 58.086 589 ALA AAA N 1
ATOM 4180 C CA . ALA A 1 589 ? 117.414 92.234 136.342 1 54.213 589 ALA AAA CA 1
ATOM 4181 C C . ALA A 1 589 ? 118.418 91.168 135.912 1 53.145 589 ALA AAA C 1
ATOM 4182 O O . ALA A 1 589 ? 118.874 91.181 134.776 1 63.398 589 ALA AAA O 1
ATOM 4184 N N . PRO A 1 590 ? 118.818 90.212 136.781 1 49.018 590 PRO AAA N 1
ATOM 4185 C CA . PRO A 1 590 ? 119.63 89.079 136.347 1 47.634 590 PRO AAA CA 1
ATOM 4186 C C . PRO A 1 590 ? 118.877 88.12 135.432 1 53.725 590 PRO AAA C 1
ATOM 4187 O O . PRO A 1 590 ? 117.679 88.277 135.191 1 61.612 590 PRO AAA O 1
ATOM 4191 N N . PHE A 1 591 ? 119.617 87.138 134.902 1 51.353 591 PHE AAA N 1
ATOM 4192 C CA . PHE A 1 591 ? 119.053 86.007 134.183 1 49.228 591 PHE AAA CA 1
ATOM 4193 C C . PHE A 1 591 ? 119.688 84.709 134.662 1 58.46 591 PHE AAA C 1
ATOM 4194 O O . PHE A 1 591 ? 120.773 84.735 135.246 1 71.111 591 PHE AAA O 1
ATOM 4202 N N . GLY A 1 592 ? 119.015 83.584 134.377 1 61.04 592 GLY AAA N 1
ATOM 4203 C CA . GLY A 1 592 ? 119.469 82.274 134.82 1 63.899 592 GLY AAA CA 1
ATOM 4204 C C . GLY A 1 592 ? 119.094 81.161 133.846 1 69.642 592 GLY AAA C 1
ATOM 4205 O O . GLY A 1 592 ? 118.074 81.247 133.166 1 78.509 592 GLY AAA O 1
ATOM 4206 N N . LEU A 1 593 ? 119.953 80.135 133.762 1 67.569 593 LEU AAA N 1
ATOM 4207 C CA . LEU A 1 593 ? 119.701 78.925 132.989 1 66.249 593 LEU AAA CA 1
ATOM 4208 C C . LEU A 1 593 ? 120.095 77.72 133.841 1 71.077 593 LEU AAA C 1
ATOM 4209 O O . LEU A 1 593 ? 121.081 77.784 134.576 1 82.696 593 LEU AAA O 1
ATOM 4214 N N . THR A 1 594 ? 119.346 76.615 133.717 1 60.953 594 THR AAA N 1
ATOM 4215 C CA . THR A 1 594 ? 119.692 75.38 134.405 1 54.363 594 THR AAA CA 1
ATOM 4216 C C . THR A 1 594 ? 119.6 74.192 133.456 1 54.928 594 THR AAA C 1
ATOM 4217 O O . THR A 1 594 ? 118.665 74.086 132.663 1 63.456 594 THR AAA O 1
ATOM 4221 N N . LEU A 1 595 ? 120.604 73.315 133.535 1 54.66 595 LEU AAA N 1
ATOM 4222 C CA . LEU A 1 595 ? 120.637 72.064 132.796 1 59.174 595 LEU AAA CA 1
ATOM 4223 C C . LEU A 1 595 ? 120.595 70.916 133.808 1 64.971 595 LEU AAA C 1
ATOM 4224 O O . LEU A 1 595 ? 121.412 70.896 134.727 1 73.085 595 LEU AAA O 1
ATOM 4229 N N . LEU A 1 596 ? 119.653 69.972 133.641 1 60.935 596 LEU AAA N 1
ATOM 4230 C CA . LEU A 1 596 ? 119.426 68.931 134.634 1 62.076 596 LEU AAA CA 1
ATOM 4231 C C . LEU A 1 596 ? 119.521 67.541 134.019 1 67.722 596 LEU AAA C 1
ATOM 4232 O O . LEU A 1 596 ? 118.899 67.286 132.992 1 74.1 596 LEU AAA O 1
ATOM 4237 N N . ALA A 1 597 ? 120.236 66.632 134.706 1 72.53 597 ALA AAA N 1
ATOM 4238 C CA . ALA A 1 597 ? 120.415 65.252 134.263 1 74.547 597 ALA AAA CA 1
ATOM 4239 C C . ALA A 1 597 ? 120.257 64.255 135.414 1 74.15 597 ALA AAA C 1
ATOM 4240 O O . ALA A 1 597 ? 120.963 64.333 136.424 1 83.433 597 ALA AAA O 1
ATOM 4242 N N . PRO A 1 598 ? 119.289 63.317 135.315 1 73.742 598 PRO AAA N 1
ATOM 4243 C CA . PRO A 1 598 ? 119.282 62.114 136.142 1 80.111 598 PRO AAA CA 1
ATOM 4244 C C . PRO A 1 598 ? 120.325 61.065 135.762 1 90.206 598 PRO AAA C 1
ATOM 4245 O O . PRO A 1 598 ? 120.808 60.346 136.634 1 102.383 598 PRO AAA O 1
ATOM 4249 N N . SER A 1 599 ? 120.66 60.968 134.468 1 98.985 599 SER AAA N 1
ATOM 4250 C CA . SER A 1 599 ? 121.697 60.065 133.984 1 114.586 599 SER AAA CA 1
ATOM 4251 C C . SER A 1 599 ? 123.078 60.64 134.289 1 112.638 599 SER AAA C 1
ATOM 4252 O O . SER A 1 599 ? 123.279 61.853 134.206 1 121.56 599 SER AAA O 1
ATOM 4255 N N . VAL A 1 600 ? 124.044 59.753 134.563 1 108.99 600 VAL AAA N 1
ATOM 4256 C CA . VAL A 1 600 ? 125.36 60.188 135.003 1 105.758 600 VAL AAA CA 1
ATOM 4257 C C . VAL A 1 600 ? 126.105 60.868 133.852 1 87.38 600 VAL AAA C 1
ATOM 4258 O O . VAL A 1 600 ? 126.421 62.045 134 1 94.245 600 VAL AAA O 1
ATOM 4262 N N . PRO A 1 601 ? 126.45 60.197 132.713 1 78.01 601 PRO AAA N 1
ATOM 4263 C CA . PRO A 1 601 ? 126.908 60.899 131.509 1 70.205 601 PRO AAA CA 1
ATOM 4264 C C . PRO A 1 601 ? 125.728 61.379 130.673 1 69.096 601 PRO AAA C 1
ATOM 4265 O O . PRO A 1 601 ? 124.732 60.666 130.536 1 75.877 601 PRO AAA O 1
ATOM 4269 N N . ALA A 1 602 ? 125.838 62.612 130.147 1 71.705 602 ALA AAA N 1
ATOM 4270 C CA . ALA A 1 602 ? 124.769 63.239 129.372 1 76.334 602 ALA AAA CA 1
ATOM 4271 C C . ALA A 1 602 ? 125.244 64.492 128.64 1 75.716 602 ALA AAA C 1
ATOM 4272 O O . ALA A 1 602 ? 126.242 65.108 129.017 1 86.39 602 ALA AAA O 1
ATOM 4274 N N . THR A 1 603 ? 124.467 64.885 127.619 1 74.572 603 THR AAA N 1
ATOM 4275 C CA . THR A 1 603 ? 124.584 66.19 126.981 1 80.524 603 THR AAA CA 1
ATOM 4276 C C . THR A 1 603 ? 123.239 66.912 127.027 1 78.256 603 THR AAA C 1
ATOM 4277 O O . THR A 1 603 ? 122.208 66.318 126.718 1 90.467 603 THR AAA O 1
ATOM 4281 N N . GLU A 1 604 ? 123.266 68.209 127.367 1 74.267 604 GLU AAA N 1
ATOM 4282 C CA . GLU A 1 604 ? 122.052 68.997 127.543 1 73.962 604 GLU AAA CA 1
ATOM 4283 C C . GLU A 1 604 ? 122.158 70.377 126.884 1 72.538 604 GLU AAA C 1
ATOM 4284 O O . GLU A 1 604 ? 123.249 70.84 126.547 1 85.063 604 GLU AAA O 1
ATOM 4290 N N . THR A 1 605 ? 121.005 71.048 126.727 1 66.13 605 THR AAA N 1
ATOM 4291 C CA . THR A 1 605 ? 120.93 72.376 126.123 1 65.195 605 THR AAA CA 1
ATOM 4292 C C . THR A 1 605 ? 119.815 73.218 126.746 1 64.299 605 THR AAA C 1
ATOM 4293 O O . THR A 1 605 ? 118.867 72.678 127.319 1 75.287 605 THR AAA O 1
ATOM 4297 N N . GLY A 1 606 ? 119.931 74.552 126.621 1 60.502 606 GLY AAA N 1
ATOM 4298 C CA . GLY A 1 606 ? 118.989 75.495 127.223 1 63.392 606 GLY AAA CA 1
ATOM 4299 C C . GLY A 1 606 ? 119.095 76.912 126.656 1 62.489 606 GLY AAA C 1
ATOM 4300 O O . GLY A 1 606 ? 120.039 77.22 125.932 1 71.33 606 GLY AAA O 1
ATOM 4301 N N . THR A 1 607 ? 118.132 77.782 127.014 1 59.754 607 THR AAA N 1
ATOM 4302 C CA . THR A 1 607 ? 118.064 79.147 126.487 1 63.077 607 THR AAA CA 1
ATOM 4303 C C . THR A 1 607 ? 117.369 80.125 127.447 1 66.553 607 THR AAA C 1
ATOM 4304 O O . THR A 1 607 ? 116.58 79.718 128.301 1 78.887 607 THR AAA O 1
ATOM 4308 N N . SER A 1 608 ? 117.666 81.428 127.291 1 63.2 608 SER AAA N 1
ATOM 4309 C CA . SER A 1 608 ? 117.053 82.521 128.039 1 65.713 608 SER AAA CA 1
ATOM 4310 C C . SER A 1 608 ? 116.991 83.762 127.156 1 66.127 608 SER AAA C 1
ATOM 4311 O O . SER A 1 608 ? 117.856 83.946 126.304 1 74.346 608 SER AAA O 1
ATOM 4314 N N . PRO A 1 609 ? 116.021 84.684 127.359 1 61.751 609 PRO AAA N 1
ATOM 4315 C CA . PRO A 1 609 ? 116.125 86.022 126.789 1 59.644 609 PRO AAA CA 1
ATOM 4316 C C . PRO A 1 609 ? 117.244 86.783 127.49 1 64.705 609 PRO AAA C 1
ATOM 4317 O O . PRO A 1 609 ? 117.595 86.479 128.633 1 72.013 609 PRO AAA O 1
ATOM 4321 N N . LEU A 1 610 ? 117.788 87.766 126.762 1 62.355 610 LEU AAA N 1
ATOM 4322 C CA . LEU A 1 610 ? 118.879 88.637 127.175 1 53.961 610 LEU AAA CA 1
ATOM 4323 C C . LEU A 1 610 ? 118.556 90.05 126.71 1 53.397 610 LEU AAA C 1
ATOM 4324 O O . LEU A 1 610 ? 117.975 90.226 125.645 1 63.655 610 LEU AAA O 1
ATOM 4329 N N . GLN A 1 611 ? 118.976 91.057 127.479 1 56.924 611 GLN AAA N 1
ATOM 4330 C CA . GLN A 1 611 ? 118.667 92.445 127.163 1 56.359 611 GLN AAA CA 1
ATOM 4331 C C . GLN A 1 611 ? 119.929 93.269 126.929 1 55.442 611 GLN AAA C 1
ATOM 4332 O O . GLN A 1 611 ? 120.983 93.012 127.519 1 64.185 611 GLN AAA O 1
ATOM 4338 N N . LEU A 1 612 ? 119.782 94.291 126.083 1 47.346 612 LEU AAA N 1
ATOM 4339 C CA . LEU A 1 612 ? 120.855 95.193 125.711 1 47.532 612 LEU AAA CA 1
ATOM 4340 C C . LEU A 1 612 ? 120.368 96.631 125.863 1 53.436 612 LEU AAA C 1
ATOM 4341 O O . LEU A 1 612 ? 119.266 96.956 125.444 1 64.019 612 LEU AAA O 1
ATOM 4346 N N . GLU A 1 613 ? 121.203 97.496 126.453 1 56.087 613 GLU AAA N 1
ATOM 4347 C CA . GLU A 1 613 ? 120.873 98.9 126.646 1 52.953 613 GLU AAA CA 1
ATOM 4348 C C . GLU A 1 613 ? 122.129 99.769 126.552 1 50.146 613 GLU AAA C 1
ATOM 4349 O O . GLU A 1 613 ? 123.137 99.502 127.202 1 59.121 613 GLU AAA O 1
ATOM 4355 N N . PHE A 1 614 ? 122.047 100.842 125.763 1 40.754 614 PHE AAA N 1
ATOM 4356 C CA . PHE A 1 614 ? 123.114 101.812 125.646 1 37.72 614 PHE AAA CA 1
ATOM 4357 C C . PHE A 1 614 ? 122.565 103.208 125.948 1 43.405 614 PHE AAA C 1
ATOM 4358 O O . PHE A 1 614 ? 121.569 103.636 125.354 1 52.875 614 PHE AAA O 1
ATOM 4366 N N . PHE A 1 615 ? 123.224 103.937 126.861 1 39.63 615 PHE AAA N 1
ATOM 4367 C CA . PHE A 1 615 ? 122.897 105.324 127.146 1 36.818 615 PHE AAA CA 1
ATOM 4368 C C . PHE A 1 615 ? 123.893 106.244 126.449 1 39.634 615 PHE AAA C 1
ATOM 4369 O O . PHE A 1 615 ? 125.085 106.194 126.729 1 43.764 615 PHE AAA O 1
ATOM 4377 N N . THR A 1 616 ? 123.403 107.137 125.583 1 39.738 616 THR AAA N 1
ATOM 4378 C CA . THR A 1 616 ? 124.278 108.053 124.872 1 40.62 616 THR AAA CA 1
ATOM 4379 C C . THR A 1 616 ? 124.728 109.203 125.767 1 45.326 616 THR AAA C 1
ATOM 4380 O O . THR A 1 616 ? 123.973 109.717 126.59 1 52.621 616 THR AAA O 1
ATOM 4384 N N . VAL A 1 617 ? 125.986 109.615 125.594 1 53.217 617 VAL AAA N 1
ATOM 4385 C CA . VAL A 1 617 ? 126.483 110.86 126.158 1 57.344 617 VAL AAA CA 1
ATOM 4386 C C . VAL A 1 617 ? 125.979 111.985 125.253 1 62.602 617 VAL AAA C 1
ATOM 4387 O O . VAL A 1 617 ? 126.112 111.865 124.037 1 72.491 617 VAL AAA O 1
ATOM 4391 N N . PRO A 1 618 ? 125.415 113.097 125.798 1 60.811 618 PRO AAA N 1
ATOM 4392 C CA . PRO A 1 618 ? 124.763 114.162 125.029 1 58.138 618 PRO AAA CA 1
ATOM 4393 C C . PRO A 1 618 ? 125.233 114.549 123.631 1 63.864 618 PRO AAA C 1
ATOM 4394 O O . PRO A 1 618 ? 124.425 114.48 122.707 1 70.539 618 PRO AAA O 1
ATOM 4398 N N . SER A 1 619 ? 126.52 114.887 123.463 1 61.871 619 SER AAA N 1
ATOM 4399 C CA . SER A 1 619 ? 127.083 115.319 122.184 1 59.929 619 SER AAA CA 1
ATOM 4400 C C . SER A 1 619 ? 127.028 114.248 121.08 1 56.352 619 SER AAA C 1
ATOM 4401 O O . SER A 1 619 ? 127.055 114.586 119.888 1 61.803 619 SER AAA O 1
ATOM 4404 N N . THR A 1 620 ? 126.939 112.968 121.47 1 48.608 620 THR AAA N 1
ATOM 4405 C CA . THR A 1 620 ? 126.946 111.847 120.545 1 49.869 620 THR AAA CA 1
ATOM 4406 C C . THR A 1 620 ? 125.547 111.475 120.04 1 58.291 620 THR AAA C 1
ATOM 4407 O O . THR A 1 620 ? 125.451 110.718 119.072 1 71.261 620 THR AAA O 1
ATOM 4411 N N . SER A 1 621 ? 124.476 112.024 120.644 1 52.741 621 SER AAA N 1
ATOM 4412 C CA . SER A 1 621 ? 123.112 111.504 120.572 1 44.194 621 SER AAA CA 1
ATOM 4413 C C . SER A 1 621 ? 122.496 111.462 119.177 1 41.584 621 SER AAA C 1
ATOM 4414 O O . SER A 1 621 ? 121.726 110.546 118.913 1 46.155 621 SER AAA O 1
ATOM 4417 N N . TYR A 1 622 ? 122.812 112.412 118.284 1 38.552 622 TYR AAA N 1
ATOM 4418 C CA . TYR A 1 622 ? 122.268 112.333 116.932 1 35.519 622 TYR AAA CA 1
ATOM 4419 C C . TYR A 1 622 ? 123.024 111.29 116.113 1 40.74 622 TYR AAA C 1
ATOM 4420 O O . TYR A 1 622 ? 122.407 110.537 115.362 1 47.862 622 TYR AAA O 1
ATOM 4429 N N . ILE A 1 623 ? 124.355 111.216 116.281 1 38.672 623 ILE AAA N 1
ATOM 4430 C CA . ILE A 1 623 ? 125.218 110.322 115.521 1 33.218 623 ILE AAA CA 1
ATOM 4431 C C . ILE A 1 623 ? 124.845 108.866 115.795 1 35.534 623 ILE AAA C 1
ATOM 4432 O O . ILE A 1 623 ? 124.796 108.066 114.86 1 43.002 623 ILE AAA O 1
ATOM 4437 N N . ALA A 1 624 ? 124.535 108.533 117.054 1 33.487 624 ALA AAA N 1
ATOM 4438 C CA . ALA A 1 624 ? 124.104 107.199 117.449 1 36.439 624 ALA AAA CA 1
ATOM 4439 C C . ALA A 1 624 ? 122.861 106.733 116.686 1 37.428 624 ALA AAA C 1
ATOM 4440 O O . ALA A 1 624 ? 122.836 105.615 116.17 1 45.252 624 ALA AAA O 1
ATOM 4442 N N . LEU A 1 625 ? 121.841 107.592 116.59 1 36.371 625 LEU AAA N 1
ATOM 4443 C CA . LEU A 1 625 ? 120.576 107.256 115.959 1 37.914 625 LEU AAA CA 1
ATOM 4444 C C . LEU A 1 625 ? 120.732 107.017 114.456 1 40.002 625 LEU AAA C 1
ATOM 4445 O O . LEU A 1 625 ? 120.035 106.157 113.912 1 47.691 625 LEU AAA O 1
ATOM 4450 N N . VAL A 1 626 ? 121.634 107.754 113.791 1 36.738 626 VAL AAA N 1
ATOM 4451 C CA . VAL A 1 626 ? 121.917 107.52 112.384 1 38.309 626 VAL AAA CA 1
ATOM 4452 C C . VAL A 1 626 ? 122.67 106.2 112.216 1 44.489 626 VAL AAA C 1
ATOM 4453 O O . VAL A 1 626 ? 122.269 105.365 111.396 1 51.016 626 VAL AAA O 1
ATOM 4457 N N . ASP A 1 627 ? 123.723 105.989 113.024 1 45.158 627 ASP AAA N 1
ATOM 4458 C CA . ASP A 1 627 ? 124.619 104.846 112.907 1 40.341 627 ASP AAA CA 1
ATOM 4459 C C . ASP A 1 627 ? 123.899 103.518 113.13 1 38.959 627 ASP AAA C 1
ATOM 4460 O O . ASP A 1 627 ? 124.088 102.6 112.335 1 45.586 627 ASP AAA O 1
ATOM 4465 N N . PHE A 1 628 ? 123.102 103.388 114.2 1 37.664 628 PHE AAA N 1
ATOM 4466 C CA . PHE A 1 628 ? 122.378 102.148 114.46 1 36.815 628 PHE AAA CA 1
ATOM 4467 C C . PHE A 1 628 ? 121.247 101.906 113.453 1 39.609 628 PHE AAA C 1
ATOM 4468 O O . PHE A 1 628 ? 120.773 100.774 113.311 1 46.67 628 PHE AAA O 1
ATOM 4476 N N . GLY A 1 629 ? 120.748 102.968 112.816 1 40.888 629 GLY AAA N 1
ATOM 4477 C CA . GLY A 1 629 ? 119.706 102.805 111.81 1 40.806 629 GLY AAA CA 1
ATOM 4478 C C . GLY A 1 629 ? 118.309 103.194 112.289 1 40.95 629 GLY AAA C 1
ATOM 4479 O O . GLY A 1 629 ? 117.329 102.938 111.588 1 47.391 629 GLY AAA O 1
ATOM 4480 N N . LEU A 1 630 ? 118.213 103.83 113.461 1 37.024 630 LEU AAA N 1
ATOM 4481 C CA . LEU A 1 630 ? 116.912 104.215 113.983 1 35.013 630 LEU AAA CA 1
ATOM 4482 C C . LEU A 1 630 ? 116.38 105.48 113.315 1 39.538 630 LEU AAA C 1
ATOM 4483 O O . LEU A 1 630 ? 115.182 105.75 113.426 1 51.74 630 LEU AAA O 1
ATOM 4488 N N . TRP A 1 631 ? 117.25 106.26 112.648 1 35.598 631 TRP AAA N 1
ATOM 4489 C CA . TRP A 1 631 ? 116.813 107.459 111.936 1 33.03 631 TRP AAA CA 1
ATOM 4490 C C . TRP A 1 631 ? 117.023 107.297 110.435 1 36.183 631 TRP AAA C 1
ATOM 4491 O O . TRP A 1 631 ? 118.135 106.983 110.011 1 45.487 631 TRP AAA O 1
ATOM 4502 N N . GLY A 1 632 ? 115.947 107.476 109.652 1 33.59 632 GLY AAA N 1
ATOM 4503 C CA . GLY A 1 632 ? 115.935 107.258 108.21 1 31.494 632 GLY AAA CA 1
ATOM 4504 C C . GLY A 1 632 ? 114.5 107.203 107.702 1 31.187 632 GLY AAA C 1
ATOM 4505 O O . GLY A 1 632 ? 113.602 107.298 108.534 1 35.803 632 GLY AAA O 1
ATOM 4506 N N . ASN A 1 633 ? 114.295 106.999 106.386 1 30.123 633 ASN AAA N 1
ATOM 4507 C CA . ASN A 1 633 ? 112.999 107.198 105.751 1 31.527 633 ASN AAA CA 1
ATOM 4508 C C . ASN A 1 633 ? 111.901 106.273 106.295 1 38.384 633 ASN AAA C 1
ATOM 4509 O O . ASN A 1 633 ? 110.721 106.535 106.052 1 48.56 633 ASN AAA O 1
ATOM 4514 N N . LEU A 1 634 ? 112.253 105.198 107.018 1 38.476 634 LEU AAA N 1
ATOM 4515 C CA . LEU A 1 634 ? 111.262 104.265 107.532 1 38.337 634 LEU AAA CA 1
ATOM 4516 C C . LEU A 1 634 ? 110.861 104.53 108.988 1 40.901 634 LEU AAA C 1
ATOM 4517 O O . LEU A 1 634 ? 109.97 103.844 109.492 1 48.568 634 LEU AAA O 1
ATOM 4522 N N . THR A 1 635 ? 111.493 105.484 109.692 1 36.005 635 THR AAA N 1
ATOM 4523 C CA . THR A 1 635 ? 111.277 105.636 111.132 1 30.245 635 THR AAA CA 1
ATOM 4524 C C . THR A 1 635 ? 109.969 106.35 111.452 1 28.385 635 THR AAA C 1
ATOM 4525 O O . THR A 1 635 ? 109.528 107.22 110.694 1 36.924 635 THR AAA O 1
ATOM 4529 N N . SER A 1 636 ? 109.353 105.998 112.59 1 25.045 636 SER AAA N 1
ATOM 4530 C CA . SER A 1 636 ? 108.125 106.642 113.053 1 23.075 636 SER AAA CA 1
ATOM 4531 C C . SER A 1 636 ? 108.181 106.942 114.547 1 22.686 636 SER AAA C 1
ATOM 4532 O O . SER A 1 636 ? 108.754 106.147 115.299 1 28.659 636 SER AAA O 1
ATOM 4535 N N . VAL A 1 637 ? 107.598 108.074 114.971 1 19.99 637 VAL AAA N 1
ATOM 4536 C CA . VAL A 1 637 ? 107.793 108.581 116.322 1 19.984 637 VAL AAA CA 1
ATOM 4537 C C . VAL A 1 637 ? 106.446 108.877 116.96 1 23.334 637 VAL AAA C 1
ATOM 4538 O O . VAL A 1 637 ? 105.59 109.497 116.329 1 32.244 637 VAL AAA O 1
ATOM 4542 N N . THR A 1 638 ? 106.268 108.466 118.223 1 24.127 638 THR AAA N 1
ATOM 4543 C CA . THR A 1 638 ? 105.085 108.763 119.021 1 24.61 638 THR AAA CA 1
ATOM 4544 C C . THR A 1 638 ? 105.466 109.701 120.165 1 26.656 638 THR AAA C 1
ATOM 4545 O O . THR A 1 638 ? 106.516 109.5 120.794 1 31.757 638 THR AAA O 1
ATOM 4549 N N . VAL A 1 639 ? 104.6 110.687 120.464 1 25.708 639 VAL AAA N 1
ATOM 4550 C CA . VAL A 1 639 ? 104.908 111.735 121.431 1 25.764 639 VAL AAA CA 1
ATOM 4551 C C . VAL A 1 639 ? 103.781 111.87 122.45 1 30.554 639 VAL AAA C 1
ATOM 4552 O O . VAL A 1 639 ? 102.619 111.932 122.06 1 38.934 639 VAL AAA O 1
ATOM 4556 N N . SER A 1 640 ? 104.119 111.976 123.75 1 29.927 640 SER AAA N 1
ATOM 4557 C CA . SER A 1 640 ? 103.192 112.314 124.831 1 28.621 640 SER AAA CA 1
ATOM 4558 C C . SER A 1 640 ? 103.671 113.562 125.577 1 33.225 640 SER AAA C 1
ATOM 4559 O O . SER A 1 640 ? 104.854 113.92 125.483 1 42.865 640 SER AAA O 1
ATOM 4562 N N . ALA A 1 641 ? 102.774 114.217 126.34 1 30.536 641 ALA AAA N 1
ATOM 4563 C CA . ALA A 1 641 ? 103.054 115.54 126.896 1 28.971 641 ALA AAA CA 1
ATOM 4564 C C . ALA A 1 641 ? 102.493 115.676 128.303 1 29.476 641 ALA AAA C 1
ATOM 4565 O O . ALA A 1 641 ? 101.414 115.162 128.563 1 32.092 641 ALA AAA O 1
ATOM 4567 N N . TYR A 1 642 ? 103.193 116.437 129.163 1 28.287 642 TYR AAA N 1
ATOM 4568 C CA . TYR A 1 642 ? 102.896 116.555 130.587 1 27.194 642 TYR AAA CA 1
ATOM 4569 C C . TYR A 1 642 ? 102.952 118.017 131.026 1 29.392 642 TYR AAA C 1
ATOM 4570 O O . TYR A 1 642 ? 103.879 118.74 130.663 1 33.999 642 TYR AAA O 1
ATOM 4579 N N . ASP A 1 643 ? 101.96 118.454 131.818 1 34.765 643 ASP AAA N 1
ATOM 4580 C CA . ASP A 1 643 ? 101.906 119.795 132.389 1 37.907 643 ASP AAA CA 1
ATOM 4581 C C . ASP A 1 643 ? 102.497 119.783 133.795 1 35.132 643 ASP AAA C 1
ATOM 4582 O O . ASP A 1 643 ? 101.982 119.12 134.691 1 36.355 643 ASP AAA O 1
ATOM 4587 N N . THR A 1 644 ? 103.556 120.571 133.985 1 33.389 644 THR AAA N 1
ATOM 4588 C CA . THR A 1 644 ? 104.378 120.505 135.172 1 33.639 644 THR AAA CA 1
ATOM 4589 C C . THR A 1 644 ? 103.835 121.351 136.32 1 40.075 644 THR AAA C 1
ATOM 4590 O O . THR A 1 644 ? 104.305 121.213 137.443 1 52.224 644 THR AAA O 1
ATOM 4594 N N . VAL A 1 645 ? 102.871 122.242 136.055 1 43.262 645 VAL AAA N 1
ATOM 4595 C CA . VAL A 1 645 ? 102.245 123.072 137.077 1 41.135 645 VAL AAA CA 1
ATOM 4596 C C . VAL A 1 645 ? 101.11 122.3 137.745 1 46.342 645 VAL AAA C 1
ATOM 4597 O O . VAL A 1 645 ? 100.956 122.393 138.964 1 57.615 645 VAL AAA O 1
ATOM 4601 N N . ASN A 1 646 ? 100.333 121.536 136.953 1 41.71 646 ASN AAA N 1
ATOM 4602 C CA . ASN A 1 646 ? 99.082 120.941 137.397 1 37.708 646 ASN AAA CA 1
ATOM 4603 C C . ASN A 1 646 ? 99.136 119.42 137.561 1 38.458 646 ASN AAA C 1
ATOM 4604 O O . ASN A 1 646 ? 98.203 118.843 138.109 1 45.259 646 ASN AAA O 1
ATOM 4609 N N . ASN A 1 647 ? 100.203 118.765 137.104 1 38.478 647 ASN AAA N 1
ATOM 4610 C CA . ASN A 1 647 ? 100.382 117.33 137.238 1 40.296 647 ASN AAA CA 1
ATOM 4611 C C . ASN A 1 647 ? 99.311 116.566 136.457 1 46.027 647 ASN AAA C 1
ATOM 4612 O O . ASN A 1 647 ? 98.57 115.766 137.03 1 56.067 647 ASN AAA O 1
ATOM 4617 N N . LYS A 1 648 ? 99.261 116.785 135.133 1 46.135 648 LYS AAA N 1
ATOM 4618 C CA . LYS A 1 648 ? 98.367 116.075 134.227 1 44.578 648 LYS AAA CA 1
ATOM 4619 C C . LYS A 1 648 ? 99.13 115.504 133.033 1 46.407 648 LYS AAA C 1
ATOM 4620 O O . LYS A 1 648 ? 100.139 116.066 132.611 1 53.28 648 LYS AAA O 1
ATOM 4626 N N . LEU A 1 649 ? 98.602 114.411 132.458 1 40.894 649 LEU AAA N 1
ATOM 4627 C CA . LEU A 1 649 ? 99.137 113.782 131.258 1 36.651 649 LEU AAA CA 1
ATOM 4628 C C . LEU A 1 649 ? 98.106 113.783 130.131 1 39.472 649 LEU AAA C 1
ATOM 4629 O O . LEU A 1 649 ? 96.898 113.836 130.369 1 47.397 649 LEU AAA O 1
ATOM 4634 N N . SER A 1 650 ? 98.601 113.706 128.891 1 35.118 650 SER AAA N 1
ATOM 4635 C CA . SER A 1 650 ? 97.769 113.749 127.701 1 36.618 650 SER AAA CA 1
ATOM 4636 C C . SER A 1 650 ? 96.922 112.491 127.589 1 41.02 650 SER AAA C 1
ATOM 4637 O O . SER A 1 650 ? 97.465 111.399 127.741 1 50.915 650 SER AAA O 1
ATOM 4640 N N . VAL A 1 651 ? 95.631 112.632 127.238 1 40.416 651 VAL AAA N 1
ATOM 4641 C CA . VAL A 1 651 ? 94.787 111.459 127.037 1 41.415 651 VAL AAA CA 1
ATOM 4642 C C . VAL A 1 651 ? 94.84 110.922 125.603 1 46.779 651 VAL AAA C 1
ATOM 4643 O O . VAL A 1 651 ? 94.214 109.9 125.324 1 57.443 651 VAL AAA O 1
ATOM 4647 N N . ASN A 1 652 ? 95.606 111.581 124.712 1 45.557 652 ASN AAA N 1
ATOM 4648 C CA . ASN A 1 652 ? 95.92 111.115 123.36 1 41.043 652 ASN AAA CA 1
ATOM 4649 C C . ASN A 1 652 ? 97.407 111.323 123.042 1 46.045 652 ASN AAA C 1
ATOM 4650 O O . ASN A 1 652 ? 98.12 111.992 123.799 1 55.802 652 ASN AAA O 1
ATOM 4655 N N . LEU A 1 653 ? 97.89 110.746 121.92 1 41.103 653 LEU AAA N 1
ATOM 4656 C CA . LEU A 1 653 ? 99.282 110.845 121.493 1 34.554 653 LEU AAA CA 1
ATOM 4657 C C . LEU A 1 653 ? 99.397 111.531 120.133 1 37.663 653 LEU AAA C 1
ATOM 4658 O O . LEU A 1 653 ? 98.514 111.397 119.29 1 45.479 653 LEU AAA O 1
ATOM 4663 N N . GLY A 1 654 ? 100.499 112.263 119.908 1 36.313 654 GLY AAA N 1
ATOM 4664 C CA . GLY A 1 654 ? 100.82 112.844 118.603 1 32.737 654 GLY AAA CA 1
ATOM 4665 C C . GLY A 1 654 ? 101.777 111.961 117.801 1 32.939 654 GLY AAA C 1
ATOM 4666 O O . GLY A 1 654 ? 102.528 111.178 118.387 1 40.68 654 GLY AAA O 1
ATOM 4667 N N . TYR A 1 655 ? 101.746 112.064 116.463 1 30.016 655 TYR AAA N 1
ATOM 4668 C CA . TYR A 1 655 ? 102.507 111.184 115.581 1 30.399 655 TYR AAA CA 1
ATOM 4669 C C . TYR A 1 655 ? 103.291 111.981 114.529 1 34.488 655 TYR AAA C 1
ATOM 4670 O O . TYR A 1 655 ? 102.749 112.944 113.978 1 42.539 655 TYR AAA O 1
ATOM 4679 N N . PHE A 1 656 ? 104.546 111.584 114.216 1 28.568 656 PHE AAA N 1
ATOM 4680 C CA . PHE A 1 656 ? 105.291 112.134 113.085 1 24.755 656 PHE AAA CA 1
ATOM 4681 C C . PHE A 1 656 ? 106.301 111.145 112.52 1 28.631 656 PHE AAA C 1
ATOM 4682 O O . PHE A 1 656 ? 106.661 110.178 113.197 1 39.672 656 PHE AAA O 1
ATOM 4690 N N . TYR A 1 657 ? 106.748 111.374 111.271 1 28.1 657 TYR AAA N 1
ATOM 4691 C CA . TYR A 1 657 ? 107.58 110.434 110.519 1 29.498 657 TYR AAA CA 1
ATOM 4692 C C . TYR A 1 657 ? 108.887 111.084 110.051 1 32.964 657 TYR AAA C 1
ATOM 4693 O O . TYR A 1 657 ? 108.944 112.301 109.886 1 43.57 657 TYR AAA O 1
ATOM 4702 N N . GLY A 1 658 ? 109.95 110.299 109.84 1 31.478 658 GLY AAA N 1
ATOM 4703 C CA . GLY A 1 658 ? 111.271 110.863 109.559 1 36.35 658 GLY AAA CA 1
ATOM 4704 C C . GLY A 1 658 ? 111.6 110.841 108.06 1 47.035 658 GLY AAA C 1
ATOM 4705 O O . GLY A 1 658 ? 111.135 109.947 107.352 1 56.743 658 GLY AAA O 1
ATOM 4706 N N . ILE A 1 659 ? 112.409 111.807 107.569 1 41.331 659 ILE AAA N 1
ATOM 4707 C CA . ILE A 1 659 ? 112.778 111.908 106.158 1 37.265 659 ILE AAA CA 1
ATOM 4708 C C . ILE A 1 659 ? 114.229 112.393 106.007 1 47.225 659 ILE AAA C 1
ATOM 4709 O O . ILE A 1 659 ? 114.699 113.19 106.826 1 60.933 659 ILE AAA O 1
ATOM 4714 N N . VAL A 1 660 ? 114.955 111.891 104.978 1 41.476 660 VAL AAA N 1
ATOM 4715 C CA . VAL A 1 660 ? 116.288 112.337 104.562 1 32.475 660 VAL AAA CA 1
ATOM 4716 C C . VAL A 1 660 ? 116.22 112.759 103.088 1 36.518 660 VAL AAA C 1
ATOM 4717 O O . VAL A 1 660 ? 115.717 111.988 102.274 1 44.642 660 VAL AAA O 1
ATOM 4721 N N . ILE A 1 661 ? 116.689 113.973 102.733 1 35.191 661 ILE AAA N 1
ATOM 4722 C CA . ILE A 1 661 ? 116.527 114.532 101.389 1 35.255 661 ILE AAA CA 1
ATOM 4723 C C . ILE A 1 661 ? 117.86 115.1 100.873 1 39.015 661 ILE AAA C 1
ATOM 4724 O O . ILE A 1 661 ? 118.495 115.907 101.555 1 48.895 661 ILE AAA O 1
ATOM 4729 N N . PRO A 1 662 ? 118.348 114.737 99.657 1 31.926 662 PRO AAA N 1
ATOM 4730 C CA . PRO A 1 662 ? 119.627 115.242 99.164 1 29.395 662 PRO AAA CA 1
ATOM 4731 C C . PRO A 1 662 ? 119.56 116.648 98.587 1 32.703 662 PRO AAA C 1
ATOM 4732 O O . PRO A 1 662 ? 118.5 117.08 98.136 1 44.301 662 PRO AAA O 1
ATOM 4736 N N . PRO A 1 663 ? 120.672 117.422 98.592 1 29.17 663 PRO AAA N 1
ATOM 4737 C CA . PRO A 1 663 ? 120.681 118.788 98.064 1 27.236 663 PRO AAA CA 1
ATOM 4738 C C . PRO A 1 663 ? 120.723 118.871 96.544 1 30.814 663 PRO AAA C 1
ATOM 4739 O O . PRO A 1 663 ? 120.947 117.865 95.871 1 40.29 663 PRO AAA O 1
ATOM 4743 N N . SER A 1 664 ? 120.503 120.078 96.009 1 31.636 664 SER AAA N 1
ATOM 4744 C CA . SER A 1 664 ? 120.464 120.321 94.573 1 31.919 664 SER AAA CA 1
ATOM 4745 C C . SER A 1 664 ? 120.759 121.788 94.258 1 36.208 664 SER AAA C 1
ATOM 4746 O O . SER A 1 664 ? 120.403 122.661 95.055 1 48.284 664 SER AAA O 1
ATOM 4749 N N . ILE A 1 665 ? 121.36 122.076 93.084 1 32.085 665 ILE AAA N 1
ATOM 4750 C CA . ILE A 1 665 ? 121.745 123.44 92.715 1 27.901 665 ILE AAA CA 1
ATOM 4751 C C . ILE A 1 665 ? 121.339 123.774 91.28 1 28.967 665 ILE AAA C 1
ATOM 4752 O O . ILE A 1 665 ? 121.297 122.9 90.423 1 34.776 665 ILE AAA O 1
ATOM 4757 N N . SER A 1 666 ? 121.015 125.047 91.029 1 33.117 666 SER AAA N 1
ATOM 4758 C CA . SER A 1 666 ? 120.378 125.487 89.794 1 36.471 666 SER AAA CA 1
ATOM 4759 C C . SER A 1 666 ? 120.691 126.957 89.523 1 38.593 666 SER AAA C 1
ATOM 4760 O O . SER A 1 666 ? 121.1 127.687 90.433 1 48.134 666 SER AAA O 1
ATOM 4763 N N . THR A 1 667 ? 120.466 127.4 88.277 1 36.735 667 THR AAA N 1
ATOM 4764 C CA . THR A 1 667 ? 120.68 128.799 87.923 1 40.011 667 THR AAA CA 1
ATOM 4765 C C . THR A 1 667 ? 119.654 129.258 86.893 1 41.665 667 THR AAA C 1
ATOM 4766 O O . THR A 1 667 ? 119.214 128.461 86.066 1 49.618 667 THR AAA O 1
ATOM 4770 N N . ALA A 1 668 ? 119.264 130.535 86.966 1 43.038 668 ALA AAA N 1
ATOM 4771 C CA . ALA A 1 668 ? 118.38 131.15 85.987 1 49.437 668 ALA AAA CA 1
ATOM 4772 C C . ALA A 1 668 ? 119.18 131.481 84.723 1 57.278 668 ALA AAA C 1
ATOM 4773 O O . ALA A 1 668 ? 120.347 131.86 84.832 1 71.514 668 ALA AAA O 1
ATOM 4775 N N . PRO A 1 669 ? 118.613 131.349 83.493 1 46.639 669 PRO AAA N 1
ATOM 4776 C CA . PRO A 1 669 ? 119.42 131.452 82.273 1 43.344 669 PRO AAA CA 1
ATOM 4777 C C . PRO A 1 669 ? 120.003 132.849 82.061 1 46.483 669 PRO AAA C 1
ATOM 4778 O O . PRO A 1 669 ? 119.295 133.852 82.171 1 56.871 669 PRO AAA O 1
ATOM 4782 N N . TYR A 1 670 ? 121.313 132.909 81.8 1 37.721 670 TYR AAA N 1
ATOM 4783 C CA . TYR A 1 670 ? 122.024 134.176 81.711 1 34.711 670 TYR AAA CA 1
ATOM 4784 C C . TYR A 1 670 ? 122.727 134.321 80.36 1 40.774 670 TYR AAA C 1
ATOM 4785 O O . TYR A 1 670 ? 123.309 133.368 79.839 1 51.137 670 TYR AAA O 1
ATOM 4794 N N . ASN A 1 671 ? 122.661 135.528 79.788 1 38.689 671 ASN AAA N 1
ATOM 4795 C CA . ASN A 1 671 ? 123.39 135.88 78.582 1 37.188 671 ASN AAA CA 1
ATOM 4796 C C . ASN A 1 671 ? 124.494 136.853 78.974 1 42.985 671 ASN AAA C 1
ATOM 4797 O O . ASN A 1 671 ? 124.797 136.986 80.168 1 51.341 671 ASN AAA O 1
ATOM 4802 N N . TYR A 1 672 ? 125.051 137.587 77.995 1 39.321 672 TYR AAA N 1
ATOM 4803 C CA . TYR A 1 672 ? 126.044 138.598 78.318 1 38.142 672 TYR AAA CA 1
ATOM 4804 C C . TYR A 1 672 ? 125.439 139.787 79.058 1 41.679 672 TYR AAA C 1
ATOM 4805 O O . TYR A 1 672 ? 126.154 140.476 79.799 1 52.755 672 TYR AAA O 1
ATOM 4814 N N . GLN A 1 673 ? 124.143 140.029 78.849 1 41.828 673 GLN AAA N 1
ATOM 4815 C CA . GLN A 1 673 ? 123.487 141.204 79.402 1 44.19 673 GLN AAA CA 1
ATOM 4816 C C . GLN A 1 673 ? 123.508 141.206 80.926 1 40.073 673 GLN AAA C 1
ATOM 4817 O O . GLN A 1 673 ? 123.436 142.279 81.523 1 48.354 673 GLN AAA O 1
ATOM 4823 N N . ASN A 1 674 ? 123.623 140.039 81.561 1 33.429 674 ASN AAA N 1
ATOM 4824 C CA . ASN A 1 674 ? 123.664 139.997 83.012 1 36.142 674 ASN AAA CA 1
ATOM 4825 C C . ASN A 1 674 ? 124.947 140.61 83.605 1 48.271 674 ASN AAA C 1
ATOM 4826 O O . ASN A 1 674 ? 125.053 140.694 84.84 1 59.715 674 ASN AAA O 1
ATOM 4831 N N . PHE A 1 675 ? 125.889 141.089 82.76 1 41.143 675 PHE AAA N 1
ATOM 4832 C CA . PHE A 1 675 ? 127.164 141.608 83.226 1 33.264 675 PHE AAA CA 1
ATOM 4833 C C . PHE A 1 675 ? 127.494 143.019 82.725 1 41.659 675 PHE AAA C 1
ATOM 4834 O O . PHE A 1 675 ? 128.645 143.436 82.862 1 50.166 675 PHE AAA O 1
ATOM 4842 N N . ILE A 1 676 ? 126.527 143.783 82.172 1 42.983 676 ILE AAA N 1
ATOM 4843 C CA . ILE A 1 676 ? 126.819 145.125 81.66 1 43.333 676 ILE AAA CA 1
ATOM 4844 C C . ILE A 1 676 ? 126.779 146.194 82.765 1 51.38 676 ILE AAA C 1
ATOM 4845 O O . ILE A 1 676 ? 127.829 146.665 83.219 1 60.147 676 ILE AAA O 1
ATOM 4850 N N . CYS A 1 677 ? 125.568 146.603 83.189 1 60.362 677 CYS AAA N 1
ATOM 4851 C CA . CYS A 1 677 ? 125.334 147.773 84.034 1 65.979 677 CYS AAA CA 1
ATOM 4852 C C . CYS A 1 677 ? 125.145 147.401 85.516 1 60.093 677 CYS AAA C 1
ATOM 4853 O O . CYS A 1 677 ? 124.946 146.237 85.854 1 66.624 677 CYS AAA O 1
ATOM 4856 N N . PRO A 1 678 ? 125.194 148.366 86.468 1 59.57 678 PRO AAA N 1
ATOM 4857 C CA . PRO A 1 678 ? 125.268 148.045 87.904 1 55.141 678 PRO AAA CA 1
ATOM 4858 C C . PRO A 1 678 ? 124.132 147.297 88.611 1 51.838 678 PRO AAA C 1
ATOM 4859 O O . PRO A 1 678 ? 124.326 146.785 89.702 1 51.903 678 PRO AAA O 1
ATOM 4863 N N . ASN A 1 679 ? 122.961 147.208 87.973 1 55.869 679 ASN AAA N 1
ATOM 4864 C CA . ASN A 1 679 ? 121.775 146.563 88.518 1 55.265 679 ASN AAA CA 1
ATOM 4865 C C . ASN A 1 679 ? 121.555 145.163 87.924 1 59.991 679 ASN AAA C 1
ATOM 4866 O O . ASN A 1 679 ? 120.516 144.552 88.178 1 66.541 679 ASN AAA O 1
ATOM 4871 N N . ASN A 1 680 ? 122.524 144.636 87.153 1 54.744 680 ASN AAA N 1
ATOM 4872 C CA . ASN A 1 680 ? 122.422 143.33 86.509 1 47.318 680 ASN AAA CA 1
ATOM 4873 C C . ASN A 1 680 ? 123.315 142.323 87.243 1 48.448 680 ASN AAA C 1
ATOM 4874 O O . ASN A 1 680 ? 124.453 142.639 87.59 1 57.887 680 ASN AAA O 1
ATOM 4879 N N . TYR A 1 681 ? 122.797 141.103 87.495 1 41.928 681 TYR AAA N 1
ATOM 4880 C CA . TYR A 1 681 ? 123.483 140.061 88.26 1 35.512 681 TYR AAA CA 1
ATOM 4881 C C . TYR A 1 681 ? 122.996 138.662 87.875 1 35.242 681 TYR AAA C 1
ATOM 4882 O O . TYR A 1 681 ? 122.012 138.527 87.144 1 45.463 681 TYR AAA O 1
ATOM 4891 N N . VAL A 1 682 ? 123.706 137.613 88.328 1 30.409 682 VAL AAA N 1
ATOM 4892 C CA . VAL A 1 682 ? 123.331 136.227 88.07 1 29.467 682 VAL AAA CA 1
ATOM 4893 C C . VAL A 1 682 ? 122.813 135.585 89.356 1 36.547 682 VAL AAA C 1
ATOM 4894 O O . VAL A 1 682 ? 123.38 135.791 90.439 1 50.725 682 VAL AAA O 1
ATOM 4898 N N . THR A 1 683 ? 121.735 134.79 89.245 1 35.672 683 THR AAA N 1
ATOM 4899 C CA . THR A 1 683 ? 121.115 134.177 90.411 1 33.589 683 THR AAA CA 1
ATOM 4900 C C . THR A 1 683 ? 121.327 132.668 90.414 1 36.131 683 THR AAA C 1
ATOM 4901 O O . THR A 1 683 ? 121.086 131.985 89.412 1 44.779 683 THR AAA O 1
ATOM 4905 N N . VAL A 1 684 ? 121.799 132.156 91.554 1 32.198 684 VAL AAA N 1
ATOM 4906 C CA . VAL A 1 684 ? 121.939 130.73 91.783 1 29.404 684 VAL AAA CA 1
ATOM 4907 C C . VAL A 1 684 ? 121.004 130.363 92.928 1 35.641 684 VAL AAA C 1
ATOM 4908 O O . VAL A 1 684 ? 121.03 131.011 93.981 1 42.556 684 VAL AAA O 1
ATOM 4912 N N . THR A 1 685 ? 120.187 129.315 92.724 1 36.968 685 THR AAA N 1
ATOM 4913 C CA . THR A 1 685 ? 119.294 128.813 93.756 1 36.168 685 THR AAA CA 1
ATOM 4914 C C . THR A 1 685 ? 119.739 127.435 94.229 1 36.868 685 THR AAA C 1
ATOM 4915 O O . THR A 1 685 ? 119.842 126.512 93.426 1 41.571 685 THR AAA O 1
ATOM 4919 N N . ILE A 1 686 ? 119.968 127.313 95.542 1 36.366 686 ILE AAA N 1
ATOM 4920 C CA . ILE A 1 686 ? 120.294 126.057 96.199 1 34.936 686 ILE AAA CA 1
ATOM 4921 C C . ILE A 1 686 ? 119.028 125.553 96.88 1 39.401 686 ILE AAA C 1
ATOM 4922 O O . ILE A 1 686 ? 118.38 126.302 97.614 1 48.595 686 ILE AAA O 1
ATOM 4927 N N . TYR A 1 687 ? 118.713 124.272 96.672 1 39.411 687 TYR AAA N 1
ATOM 4928 C CA . TYR A 1 687 ? 117.617 123.597 97.345 1 39.341 687 TYR AAA CA 1
ATOM 4929 C C . TYR A 1 687 ? 118.214 122.649 98.379 1 48.763 687 TYR AAA C 1
ATOM 4930 O O . TYR A 1 687 ? 118.947 121.732 98.018 1 56.79 687 TYR AAA O 1
ATOM 4939 N N . ASP A 1 688 ? 117.907 122.882 99.665 1 54.665 688 ASP AAA N 1
ATOM 4940 C CA . ASP A 1 688 ? 118.348 122.02 100.752 1 53.342 688 ASP AAA CA 1
ATOM 4941 C C . ASP A 1 688 ? 117.44 122.193 101.963 1 50.829 688 ASP AAA C 1
ATOM 4942 O O . ASP A 1 688 ? 117.715 123.022 102.834 1 57.859 688 ASP AAA O 1
ATOM 4947 N N . PRO A 1 689 ? 116.349 121.407 102.073 1 43.501 689 PRO AAA N 1
ATOM 4948 C CA . PRO A 1 689 ? 115.456 121.491 103.212 1 42.383 689 PRO AAA CA 1
ATOM 4949 C C . PRO A 1 689 ? 116.091 121.124 104.545 1 46.867 689 PRO AAA C 1
ATOM 4950 O O . PRO A 1 689 ? 115.734 121.718 105.555 1 57.965 689 PRO AAA O 1
ATOM 4954 N N . ASP A 1 690 ? 117.083 120.23 104.551 1 43.186 690 ASP AAA N 1
ATOM 4955 C CA . ASP A 1 690 ? 117.681 119.788 105.805 1 45.793 690 ASP AAA CA 1
ATOM 4956 C C . ASP A 1 690 ? 118.51 120.874 106.508 1 44.871 690 ASP AAA C 1
ATOM 4957 O O . ASP A 1 690 ? 118.957 120.657 107.635 1 55.787 690 ASP AAA O 1
ATOM 4962 N N . ALA A 1 691 ? 118.738 122.02 105.864 1 38.499 691 ALA AAA N 1
ATOM 4963 C CA . ALA A 1 691 ? 119.447 123.122 106.49 1 38.092 691 ALA AAA CA 1
ATOM 4964 C C . ALA A 1 691 ? 118.505 124.05 107.26 1 43.066 691 ALA AAA C 1
ATOM 4965 O O . ALA A 1 691 ? 118.985 124.923 107.997 1 49.904 691 ALA AAA O 1
ATOM 4967 N N . VAL A 1 692 ? 117.179 123.899 107.082 1 40.898 692 VAL AAA N 1
ATOM 4968 C CA . VAL A 1 692 ? 116.186 124.731 107.755 1 37.159 692 VAL AAA CA 1
ATOM 4969 C C . VAL A 1 692 ? 115.8 124.06 109.07 1 39.367 692 VAL AAA C 1
ATOM 4970 O O . VAL A 1 692 ? 114.956 123.163 109.09 1 45.207 692 VAL AAA O 1
ATOM 4974 N N . LEU A 1 693 ? 116.44 124.492 110.168 1 37.239 693 LEU AAA N 1
ATOM 4975 C CA . LEU A 1 693 ? 116.199 123.929 111.482 1 37.107 693 LEU AAA CA 1
ATOM 4976 C C . LEU A 1 693 ? 115.026 124.63 112.182 1 44.157 693 LEU AAA C 1
ATOM 4977 O O . LEU A 1 693 ? 114.337 124.01 113.004 1 53.063 693 LEU AAA O 1
ATOM 4982 N N . ASP A 1 694 ? 114.791 125.914 111.869 1 41.36 694 ASP AAA N 1
ATOM 4983 C CA . ASP A 1 694 ? 113.699 126.675 112.462 1 42.023 694 ASP AAA CA 1
ATOM 4984 C C . ASP A 1 694 ? 112.719 127.12 111.374 1 42.115 694 ASP AAA C 1
ATOM 4985 O O . ASP A 1 694 ? 113.138 127.802 110.439 1 48.115 694 ASP AAA O 1
ATOM 4990 N N . PRO A 1 695 ? 111.405 126.759 111.455 1 37.817 695 PRO AAA N 1
ATOM 4991 C CA . PRO A 1 695 ? 110.382 127.136 110.483 1 35.277 695 PRO AAA CA 1
ATOM 4992 C C . PRO A 1 695 ? 110.24 128.606 110.143 1 40.891 695 PRO AAA C 1
ATOM 4993 O O . PRO A 1 695 ? 109.665 128.931 109.101 1 53.299 695 PRO AAA O 1
ATOM 4997 N N . TYR A 1 696 ? 110.734 129.476 111.031 1 43.081 696 TYR AAA N 1
ATOM 4998 C CA . TYR A 1 696 ? 110.678 130.919 110.829 1 42.002 696 TYR AAA CA 1
ATOM 4999 C C . TYR A 1 696 ? 112.021 131.406 110.284 1 44.659 696 TYR AAA C 1
ATOM 5000 O O . TYR A 1 696 ? 113.055 131.158 110.909 1 51.239 696 TYR AAA O 1
ATOM 5009 N N . PRO A 1 697 ? 112.09 132.108 109.124 1 41.683 697 PRO AAA N 1
ATOM 5010 C CA . PRO A 1 697 ? 113.368 132.63 108.63 1 38.606 697 PRO AAA CA 1
ATOM 5011 C C . PRO A 1 697 ? 113.867 133.711 109.591 1 44.721 697 PRO AAA C 1
ATOM 5012 O O . PRO A 1 697 ? 113.057 134.445 110.183 1 51.486 697 PRO AAA O 1
ATOM 5016 N N . SER A 1 698 ? 115.197 133.739 109.797 1 42.25 698 SER AAA N 1
ATOM 5017 C CA . SER A 1 698 ? 115.883 134.583 110.771 1 39.192 698 SER AAA CA 1
ATOM 5018 C C . SER A 1 698 ? 115.686 134.144 112.229 1 40.088 698 SER AAA C 1
ATOM 5019 O O . SER A 1 698 ? 116.229 134.769 113.142 1 48.481 698 SER AAA O 1
ATOM 5022 N N . GLY A 1 699 ? 114.987 133.03 112.472 1 38.993 699 GLY AAA N 1
ATOM 5023 C CA . GLY A 1 699 ? 114.802 132.507 113.822 1 38.938 699 GLY AAA CA 1
ATOM 5024 C C . GLY A 1 699 ? 116.051 131.819 114.376 1 41.269 699 GLY AAA C 1
ATOM 5025 O O . GLY A 1 699 ? 116.907 131.339 113.619 1 49.454 699 GLY AAA O 1
ATOM 5026 N N . SER A 1 700 ? 116.105 131.713 115.71 1 36.101 700 SER AAA N 1
ATOM 5027 C CA . SER A 1 700 ? 117.237 131.133 116.409 1 33.369 700 SER AAA CA 1
ATOM 5028 C C . SER A 1 700 ? 116.791 130.439 117.694 1 32.944 700 SER AAA C 1
ATOM 5029 O O . SER A 1 700 ? 115.837 130.892 118.329 1 37.639 700 SER AAA O 1
ATOM 5032 N N . PHE A 1 701 ? 117.509 129.379 118.105 1 29.645 701 PHE AAA N 1
ATOM 5033 C CA . PHE A 1 701 ? 117.322 128.77 119.418 1 27.963 701 PHE AAA CA 1
ATOM 5034 C C . PHE A 1 701 ? 118.595 128.108 119.933 1 31.366 701 PHE AAA C 1
ATOM 5035 O O . PHE A 1 701 ? 119.531 127.883 119.164 1 39.489 701 PHE AAA O 1
ATOM 5043 N N . THR A 1 702 ? 118.628 127.818 121.244 1 29.046 702 THR AAA N 1
ATOM 5044 C CA . THR A 1 702 ? 119.74 127.132 121.886 1 29.168 702 THR AAA CA 1
ATOM 5045 C C . THR A 1 702 ? 119.224 125.985 122.751 1 34.611 702 THR AAA C 1
ATOM 5046 O O . THR A 1 702 ? 118.01 125.867 122.965 1 41.424 702 THR AAA O 1
ATOM 5050 N N . THR A 1 703 ? 120.134 125.116 123.224 1 33.705 703 THR AAA N 1
ATOM 5051 C CA . THR A 1 703 ? 119.709 123.934 123.955 1 34.771 703 THR AAA CA 1
ATOM 5052 C C . THR A 1 703 ? 120.751 123.515 124.982 1 37.782 703 THR AAA C 1
ATOM 5053 O O . THR A 1 703 ? 121.939 123.609 124.686 1 45.365 703 THR AAA O 1
ATOM 5057 N N . SER A 1 704 ? 120.295 123.019 126.157 1 37.728 704 SER AAA N 1
ATOM 5058 C CA . SER A 1 704 ? 121.145 122.521 127.236 1 37.991 704 SER AAA CA 1
ATOM 5059 C C . SER A 1 704 ? 120.534 121.294 127.92 1 41.871 704 SER AAA C 1
ATOM 5060 O O . SER A 1 704 ? 119.335 121.059 127.798 1 49.214 704 SER AAA O 1
ATOM 5063 N N . SER A 1 705 ? 121.355 120.516 128.654 1 42.857 705 SER AAA N 1
ATOM 5064 C CA . SER A 1 705 ? 120.955 119.249 129.271 1 40.9 705 SER AAA CA 1
ATOM 5065 C C . SER A 1 705 ? 120.808 119.371 130.794 1 48.37 705 SER AAA C 1
ATOM 5066 O O . SER A 1 705 ? 121.635 120.017 131.437 1 61.002 705 SER AAA O 1
ATOM 5069 N N . LEU A 1 706 ? 119.766 118.737 131.372 1 44.639 706 LEU AAA N 1
ATOM 5070 C CA . LEU A 1 706 ? 119.372 118.87 132.774 1 41.702 706 LEU AAA CA 1
ATOM 5071 C C . LEU A 1 706 ? 118.491 117.694 133.179 1 47.594 706 LEU AAA C 1
ATOM 5072 O O . LEU A 1 706 ? 117.989 116.988 132.31 1 58.18 706 LEU AAA O 1
ATOM 5077 N N . PRO A 1 707 ? 118.194 117.487 134.485 1 40.051 707 PRO AAA N 1
ATOM 5078 C CA . PRO A 1 707 ? 117.023 116.714 134.905 1 39.033 707 PRO AAA CA 1
ATOM 5079 C C . PRO A 1 707 ? 115.696 117.453 134.723 1 42.655 707 PRO AAA C 1
ATOM 5080 O O . PRO A 1 707 ? 115.569 118.618 135.101 1 46.311 707 PRO AAA O 1
ATOM 5084 N N . LEU A 1 708 ? 114.717 116.753 134.128 1 38.256 708 LEU AAA N 1
ATOM 5085 C CA . LEU A 1 708 ? 113.37 117.235 133.864 1 37.564 708 LEU AAA CA 1
ATOM 5086 C C . LEU A 1 708 ? 112.381 116.44 134.718 1 38.961 708 LEU AAA C 1
ATOM 5087 O O . LEU A 1 708 ? 112.505 115.224 134.83 1 45.543 708 LEU AAA O 1
ATOM 5092 N N . LYS A 1 709 ? 111.343 117.093 135.258 1 35.829 709 LYS AAA N 1
ATOM 5093 C CA . LYS A 1 709 ? 110.2 116.399 135.831 1 32.103 709 LYS AAA CA 1
ATOM 5094 C C . LYS A 1 709 ? 109.314 115.832 134.721 1 32.545 709 LYS AAA C 1
ATOM 5095 O O . LYS A 1 709 ? 108.897 116.553 133.81 1 39.747 709 LYS AAA O 1
ATOM 5101 N N . TYR A 1 710 ? 109.012 114.53 134.803 1 31.034 710 TYR AAA N 1
ATOM 5102 C CA . TYR A 1 710 ? 107.992 113.88 133.99 1 30.635 710 TYR AAA CA 1
ATOM 5103 C C . TYR A 1 710 ? 107.334 112.798 134.835 1 38.101 710 TYR AAA C 1
ATOM 5104 O O . TYR A 1 710 ? 108.012 112.123 135.609 1 48.627 710 TYR AAA O 1
ATOM 5113 N N . GLY A 1 711 ? 106.018 112.603 134.696 1 47.567 711 GLY AAA N 1
ATOM 5114 C CA . GLY A 1 711 ? 105.335 111.621 135.532 1 52.456 711 GLY AAA CA 1
ATOM 5115 C C . GLY A 1 711 ? 105.52 111.942 137.015 1 53.994 711 GLY AAA C 1
ATOM 5116 O O . GLY A 1 711 ? 105.143 113.019 137.48 1 57.762 711 GLY AAA O 1
ATOM 5117 N N . ASN A 1 712 ? 106.125 110.984 137.725 1 56.09 712 ASN AAA N 1
ATOM 5118 C CA . ASN A 1 712 ? 106.529 111.117 139.114 1 59.063 712 ASN AAA CA 1
ATOM 5119 C C . ASN A 1 712 ? 108.029 110.85 139.258 1 59.286 712 ASN AAA C 1
ATOM 5120 O O . ASN A 1 712 ? 108.471 110.357 140.298 1 66.717 712 ASN AAA O 1
ATOM 5125 N N . MET A 1 713 ? 108.827 111.2 138.228 1 50.38 713 MET AAA N 1
ATOM 5126 C CA . MET A 1 713 ? 110.263 110.94 138.205 1 40.822 713 MET AAA CA 1
ATOM 5127 C C . MET A 1 713 ? 111.072 112.085 137.586 1 40.71 713 MET AAA C 1
ATOM 5128 O O . MET A 1 713 ? 110.539 112.928 136.853 1 50.668 713 MET AAA O 1
ATOM 5133 N N . ASN A 1 714 ? 112.379 112.092 137.885 1 35.805 714 ASN AAA N 1
ATOM 5134 C CA . ASN A 1 714 ? 113.332 113.09 137.423 1 32.658 714 ASN AAA CA 1
ATOM 5135 C C . ASN A 1 714 ? 114.299 112.447 136.421 1 36.19 714 ASN AAA C 1
ATOM 5136 O O . ASN A 1 714 ? 115.034 111.538 136.8 1 45.372 714 ASN AAA O 1
ATOM 5141 N N . ILE A 1 715 ? 114.328 112.908 135.154 1 34.219 715 ILE AAA N 1
ATOM 5142 C CA . ILE A 1 715 ? 114.979 112.191 134.062 1 34.307 715 ILE AAA CA 1
ATOM 5143 C C . ILE A 1 715 ? 115.8 113.166 133.216 1 40.544 715 ILE AAA C 1
ATOM 5144 O O . ILE A 1 715 ? 115.331 114.262 132.931 1 52.837 715 ILE AAA O 1
ATOM 5149 N N . THR A 1 716 ? 117.001 112.772 132.762 1 38.205 716 THR AAA N 1
ATOM 5150 C CA . THR A 1 716 ? 117.851 113.679 132.003 1 34.861 716 THR AAA CA 1
ATOM 5151 C C . THR A 1 716 ? 117.248 113.965 130.628 1 38.225 716 THR AAA C 1
ATOM 5152 O O . THR A 1 716 ? 116.8 113.05 129.933 1 46.451 716 THR AAA O 1
ATOM 5156 N N . GLY A 1 717 ? 117.251 115.243 130.229 1 34.006 717 GLY AAA N 1
ATOM 5157 C CA . GLY A 1 717 ? 116.554 115.679 129.027 1 31.671 717 GLY AAA CA 1
ATOM 5158 C C . GLY A 1 717 ? 117.093 117 128.498 1 32.637 717 GLY AAA C 1
ATOM 5159 O O . GLY A 1 717 ? 117.945 117.617 129.122 1 38.559 717 GLY AAA O 1
ATOM 5160 N N . ALA A 1 718 ? 116.577 117.435 127.348 1 31.894 718 ALA AAA N 1
ATOM 5161 C CA . ALA A 1 718 ? 117.033 118.656 126.701 1 32.185 718 ALA AAA CA 1
ATOM 5162 C C . ALA A 1 718 ? 116.017 119.772 126.934 1 35.612 718 ALA AAA C 1
ATOM 5163 O O . ALA A 1 718 ? 114.815 119.567 126.752 1 45.223 718 ALA AAA O 1
ATOM 5165 N N . VAL A 1 719 ? 116.493 120.954 127.352 1 32.819 719 VAL AAA N 1
ATOM 5166 C CA . VAL A 1 719 ? 115.64 122.12 127.525 1 30.809 719 VAL AAA CA 1
ATOM 5167 C C . VAL A 1 719 ? 115.958 123.099 126.396 1 33.835 719 VAL AAA C 1
ATOM 5168 O O . VAL A 1 719 ? 117.124 123.439 126.179 1 38.845 719 VAL AAA O 1
ATOM 5172 N N . ILE A 1 720 ? 114.922 123.532 125.664 1 32.204 720 ILE AAA N 1
ATOM 5173 C CA . ILE A 1 720 ? 115.091 124.423 124.529 1 32.301 720 ILE AAA CA 1
ATOM 5174 C C . ILE A 1 720 ? 114.839 125.857 124.977 1 35.011 720 ILE AAA C 1
ATOM 5175 O O . ILE A 1 720 ? 113.795 126.139 125.561 1 42.089 720 ILE AAA O 1
ATOM 5180 N N . PHE A 1 721 ? 115.784 126.763 124.683 1 34.985 721 PHE AAA N 1
ATOM 5181 C CA . PHE A 1 721 ? 115.612 128.186 124.939 1 36.299 721 PHE AAA CA 1
ATOM 5182 C C . PHE A 1 721 ? 115.584 128.928 123.605 1 40.187 721 PHE AAA C 1
ATOM 5183 O O . PHE A 1 721 ? 116.56 128.853 122.857 1 52.251 721 PHE AAA O 1
ATOM 5191 N N . PRO A 1 722 ? 114.493 129.644 123.241 1 36.606 722 PRO AAA N 1
ATOM 5192 C CA . PRO A 1 722 ? 114.491 130.537 122.083 1 35.698 722 PRO AAA CA 1
ATOM 5193 C C . PRO A 1 722 ? 115.461 131.7 122.216 1 40.572 722 PRO AAA C 1
ATOM 5194 O O . PRO A 1 722 ? 115.8 132.103 123.326 1 49.951 722 PRO AAA O 1
ATOM 5198 N N . GLY A 1 723 ? 115.911 132.231 121.076 1 43.484 723 GLY AAA N 1
ATOM 5199 C CA . GLY A 1 723 ? 116.886 133.312 121.086 1 48.728 723 GLY AAA CA 1
ATOM 5200 C C . GLY A 1 723 ? 118.307 132.852 120.76 1 54.237 723 GLY AAA C 1
ATOM 5201 O O . GLY A 1 723 ? 118.508 131.829 120.097 1 63.227 723 GLY AAA O 1
ATOM 5202 N N . SER A 1 724 ? 119.293 133.627 121.242 1 48.934 724 SER AAA N 1
ATOM 5203 C CA . SER A 1 724 ? 120.654 133.564 120.732 1 44.229 724 SER AAA CA 1
ATOM 5204 C C . SER A 1 724 ? 121.7 133.57 121.849 1 46.175 724 SER AAA C 1
ATOM 5205 O O . SER A 1 724 ? 122.864 133.897 121.599 1 53.671 724 SER AAA O 1
ATOM 5208 N N . SER A 1 725 ? 121.293 133.159 123.062 1 41.295 725 SER AAA N 1
ATOM 5209 C CA . SER A 1 725 ? 122.159 133.083 124.231 1 35.095 725 SER AAA CA 1
ATOM 5210 C C . SER A 1 725 ? 122.196 131.653 124.77 1 37.402 725 SER AAA C 1
ATOM 5211 O O . SER A 1 725 ? 121.158 130.987 124.846 1 42.166 725 SER AAA O 1
ATOM 5214 N N . VAL A 1 726 ? 123.4 131.196 125.158 1 35.782 726 VAL AAA N 1
ATOM 5215 C CA . VAL A 1 726 ? 123.635 129.834 125.634 1 37.492 726 VAL AAA CA 1
ATOM 5216 C C . VAL A 1 726 ? 123.784 129.844 127.155 1 43.827 726 VAL AAA C 1
ATOM 5217 O O . VAL A 1 726 ? 124.515 130.675 127.682 1 54.369 726 VAL AAA O 1
ATOM 5221 N N . TYR A 1 727 ? 123.105 128.917 127.852 1 42.084 727 TYR AAA N 1
ATOM 5222 C CA . TYR A 1 727 ? 123.016 128.942 129.305 1 40.426 727 TYR AAA CA 1
ATOM 5223 C C . TYR A 1 727 ? 123.476 127.622 129.921 1 51.184 727 TYR AAA C 1
ATOM 5224 O O . TYR A 1 727 ? 123.274 126.55 129.345 1 59.735 727 TYR AAA O 1
ATOM 5233 N N . ASN A 1 728 ? 124.034 127.719 131.138 1 56.298 728 ASN AAA N 1
ATOM 5234 C CA . ASN A 1 728 ? 124.415 126.58 131.956 1 55.13 728 ASN AAA CA 1
ATOM 5235 C C . ASN A 1 728 ? 123.503 126.538 133.184 1 57.402 728 ASN AAA C 1
ATOM 5236 O O . ASN A 1 728 ? 123.842 127.08 134.238 1 70.591 728 ASN AAA O 1
ATOM 5241 N N . PRO A 1 729 ? 122.302 125.923 133.087 1 47.61 729 PRO AAA N 1
ATOM 5242 C CA . PRO A 1 729 ? 121.322 125.956 134.172 1 42.274 729 PRO AAA CA 1
ATOM 5243 C C . PRO A 1 729 ? 121.573 124.975 135.307 1 47.176 729 PRO AAA C 1
ATOM 5244 O O . PRO A 1 729 ? 122.497 124.162 135.232 1 54.596 729 PRO AAA O 1
ATOM 5248 N N . SER A 1 730 ? 120.738 125.08 136.355 1 49.785 730 SER AAA N 1
ATOM 5249 C CA . SER A 1 730 ? 120.873 124.323 137.597 1 48.332 730 SER AAA CA 1
ATOM 5250 C C . SER A 1 730 ? 119.507 123.869 138.113 1 47.024 730 SER AAA C 1
ATOM 5251 O O . SER A 1 730 ? 118.481 124.437 137.741 1 55.134 730 SER AAA O 1
ATOM 5254 N N . GLY A 1 731 ? 119.492 122.839 138.969 1 38.254 731 GLY AAA N 1
ATOM 5255 C CA . GLY A 1 731 ? 118.252 122.331 139.544 1 32.77 731 GLY AAA CA 1
ATOM 5256 C C . GLY A 1 731 ? 117.499 121.369 138.624 1 33.736 731 GLY AAA C 1
ATOM 5257 O O . GLY A 1 731 ? 118.113 120.739 137.765 1 40.012 731 GLY AAA O 1
ATOM 5258 N N . VAL A 1 732 ? 116.174 121.256 138.808 1 29.101 732 VAL AAA N 1
ATOM 5259 C CA . VAL A 1 732 ? 115.32 120.401 138.006 1 26.842 732 VAL AAA CA 1
ATOM 5260 C C . VAL A 1 732 ? 114.214 121.227 137.362 1 33.242 732 VAL AAA C 1
ATOM 5261 O O . VAL A 1 732 ? 113.495 121.938 138.057 1 40.042 732 VAL AAA O 1
ATOM 5265 N N . PHE A 1 733 ? 114.043 121.101 136.035 1 35.974 733 PHE AAA N 1
ATOM 5266 C CA . PHE A 1 733 ? 113.032 121.827 135.268 1 31.704 733 PHE AAA CA 1
ATOM 5267 C C . PHE A 1 733 ? 111.646 121.357 135.671 1 35.921 733 PHE AAA C 1
ATOM 5268 O O . PHE A 1 733 ? 111.332 120.163 135.591 1 44.542 733 PHE AAA O 1
ATOM 5276 N N . GLY A 1 734 ? 110.832 122.311 136.127 1 37.884 734 GLY AAA N 1
ATOM 5277 C CA . GLY A 1 734 ? 109.54 121.99 136.716 1 38.349 734 GLY AAA CA 1
ATOM 5278 C C . GLY A 1 734 ? 109.393 122.501 138.151 1 41.85 734 GLY AAA C 1
ATOM 5279 O O . GLY A 1 734 ? 108.413 123.164 138.478 1 53.702 734 GLY AAA O 1
ATOM 5280 N N . TYR A 1 735 ? 110.378 122.199 138.996 1 34.503 735 TYR AAA N 1
ATOM 5281 C CA . TYR A 1 735 ? 110.407 122.639 140.374 1 30.993 735 TYR AAA CA 1
ATOM 5282 C C . TYR A 1 735 ? 111.02 124.034 140.498 1 36.441 735 TYR AAA C 1
ATOM 5283 O O . TYR A 1 735 ? 111.647 124.556 139.562 1 44.011 735 TYR AAA O 1
ATOM 5292 N N . SER A 1 736 ? 110.91 124.609 141.708 1 35.796 736 SER AAA N 1
ATOM 5293 C CA . SER A 1 736 ? 111.33 125.973 142.005 1 34.309 736 SER AAA CA 1
ATOM 5294 C C . SER A 1 736 ? 112.842 126.128 142.206 1 35.747 736 SER AAA C 1
ATOM 5295 O O . SER A 1 736 ? 113.313 127.241 142.419 1 42.477 736 SER AAA O 1
ATOM 5298 N N . ASN A 1 737 ? 113.612 125.043 142.097 1 36.235 737 ASN AAA N 1
ATOM 5299 C CA . ASN A 1 737 ? 115.059 125.103 142.117 1 35.938 737 ASN AAA CA 1
ATOM 5300 C C . ASN A 1 737 ? 115.606 125.697 140.825 1 42.447 737 ASN AAA C 1
ATOM 5301 O O . ASN A 1 737 ? 116.75 126.159 140.819 1 51.156 737 ASN AAA O 1
ATOM 5306 N N . PHE A 1 738 ? 114.834 125.606 139.728 1 45.108 738 PHE AAA N 1
ATOM 5307 C CA . PHE A 1 738 ? 115.343 125.837 138.379 1 40.507 738 PHE AAA CA 1
ATOM 5308 C C . PHE A 1 738 ? 115.805 127.276 138.212 1 41.096 738 PHE AAA C 1
ATOM 5309 O O . PHE A 1 738 ? 115.017 128.204 138.377 1 49.038 738 PHE AAA O 1
ATOM 5317 N N . ASN A 1 739 ? 117.082 127.438 137.847 1 41.865 739 ASN AAA N 1
ATOM 5318 C CA . ASN A 1 739 ? 117.688 128.739 137.655 1 39.828 739 ASN AAA CA 1
ATOM 5319 C C . ASN A 1 739 ? 118.684 128.649 136.507 1 41.565 739 ASN AAA C 1
ATOM 5320 O O . ASN A 1 739 ? 119.658 127.896 136.59 1 49.901 739 ASN AAA O 1
ATOM 5325 N N . LYS A 1 740 ? 118.403 129.394 135.43 1 39.912 740 LYS AAA N 1
ATOM 5326 C CA . LYS A 1 740 ? 119.366 129.61 134.36 1 41.458 740 LYS AAA CA 1
ATOM 5327 C C . LYS A 1 740 ? 120.225 130.83 134.698 1 47.502 740 LYS AAA C 1
ATOM 5328 O O . LYS A 1 740 ? 119.686 131.895 135.002 1 55.131 740 LYS AAA O 1
ATOM 5334 N N . GLY A 1 741 ? 121.556 130.665 134.687 1 49.717 741 GLY AAA N 1
ATOM 5335 C CA . GLY A 1 741 ? 122.456 131.643 135.287 1 54.268 741 GLY AAA CA 1
ATOM 5336 C C . GLY A 1 741 ? 122.747 132.795 134.335 1 57.348 741 GLY AAA C 1
ATOM 5337 O O . GLY A 1 741 ? 121.878 133.193 133.567 1 62.772 741 GLY AAA O 1
ATOM 5338 N N . ALA A 1 742 ? 123.98 133.316 134.358 1 58.786 742 ALA AAA N 1
ATOM 5339 C CA . ALA A 1 742 ? 124.391 134.275 133.337 1 67.213 742 ALA AAA CA 1
ATOM 5340 C C . ALA A 1 742 ? 124.443 133.628 131.944 1 62.781 742 ALA AAA C 1
ATOM 5341 O O . ALA A 1 742 ? 124.74 132.44 131.811 1 65.914 742 ALA AAA O 1
ATOM 5343 N N . ALA A 1 743 ? 124.171 134.413 130.893 1 53.904 743 ALA AAA N 1
ATOM 5344 C CA . ALA A 1 743 ? 124.443 133.937 129.547 1 56.519 743 ALA AAA CA 1
ATOM 5345 C C . ALA A 1 743 ? 125.951 133.704 129.386 1 59.509 743 ALA AAA C 1
ATOM 5346 O O . ALA A 1 743 ? 126.748 134.641 129.465 1 70.918 743 ALA AAA O 1
ATOM 5348 N N . VAL A 1 744 ? 126.341 132.447 129.144 1 52.094 744 VAL AAA N 1
ATOM 5349 C CA . VAL A 1 744 ? 127.724 132.046 128.932 1 49.669 744 VAL AAA CA 1
ATOM 5350 C C . VAL A 1 744 ? 128.293 132.634 127.634 1 52.734 744 VAL AAA C 1
ATOM 5351 O O . VAL A 1 744 ? 129.484 132.941 127.579 1 62.469 744 VAL AAA O 1
ATOM 5355 N N . THR A 1 745 ? 127.465 132.774 126.584 1 52.762 745 THR AAA N 1
ATOM 5356 C CA . THR A 1 745 ? 127.844 133.339 125.286 1 51.746 745 THR AAA CA 1
ATOM 5357 C C . THR A 1 745 ? 126.583 133.8 124.561 1 53.441 745 THR AAA C 1
ATOM 5358 O O . THR A 1 745 ? 125.531 133.167 124.712 1 66.904 745 THR AAA O 1
ATOM 5362 N N . THR A 1 746 ? 126.692 134.908 123.812 1 48.398 746 THR AAA N 1
ATOM 5363 C CA . THR A 1 746 ? 125.602 135.443 123.007 1 47.491 746 THR AAA CA 1
ATOM 5364 C C . THR A 1 746 ? 126.09 135.617 121.574 1 52.67 746 THR AAA C 1
ATOM 5365 O O . THR A 1 746 ? 127.066 136.331 121.346 1 62.787 746 THR AAA O 1
ATOM 5369 N N . PHE A 1 747 ? 125.41 134.966 120.617 1 47.153 747 PHE AAA N 1
ATOM 5370 C CA . PHE A 1 747 ? 125.814 134.982 119.218 1 39.191 747 PHE AAA CA 1
ATOM 5371 C C . PHE A 1 747 ? 125.035 136.034 118.442 1 44.446 747 PHE AAA C 1
ATOM 5372 O O . PHE A 1 747 ? 123.826 136.151 118.62 1 53.896 747 PHE AAA O 1
ATOM 5380 N N . THR A 1 748 ? 125.73 136.794 117.59 1 47.504 748 THR AAA N 1
ATOM 5381 C CA . THR A 1 748 ? 125.106 137.864 116.824 1 54.533 748 THR AAA CA 1
ATOM 5382 C C . THR A 1 748 ? 125.793 138.031 115.477 1 57.947 748 THR AAA C 1
ATOM 5383 O O . THR A 1 748 ? 127.008 137.87 115.371 1 64.925 748 THR AAA O 1
ATOM 5387 N N . TYR A 1 749 ? 125 138.371 114.457 1 56.125 749 TYR AAA N 1
ATOM 5388 C CA . TYR A 1 749 ? 125.541 138.737 113.161 1 52.907 749 TYR AAA CA 1
ATOM 5389 C C . TYR A 1 749 ? 125.73 140.248 113.144 1 54.843 749 TYR AAA C 1
ATOM 5390 O O . TYR A 1 749 ? 124.796 140.985 113.443 1 58.316 749 TYR AAA O 1
ATOM 5399 N N . THR A 1 750 ? 126.948 140.702 112.816 1 63.509 750 THR AAA N 1
ATOM 5400 C CA . THR A 1 750 ? 127.321 142.11 112.919 1 67.069 750 THR AAA CA 1
ATOM 5401 C C . THR A 1 750 ? 128.044 142.559 111.653 1 66.461 750 THR AAA C 1
ATOM 5402 O O . THR A 1 750 ? 128.785 141.784 111.05 1 73.214 750 THR AAA O 1
ATOM 5406 N N . ALA A 1 751 ? 127.853 143.829 111.274 1 66.793 751 ALA AAA N 1
ATOM 5407 C CA . ALA A 1 751 ? 128.618 144.448 110.198 1 65.837 751 ALA AAA CA 1
ATOM 5408 C C . ALA A 1 751 ? 130.092 144.564 110.59 1 67.495 751 ALA AAA C 1
ATOM 5409 O O . ALA A 1 751 ? 130.412 144.655 111.777 1 77.469 751 ALA AAA O 1
ATOM 5411 N N . GLN A 1 752 ? 130.982 144.58 109.584 1 69.062 752 GLN AAA N 1
ATOM 5412 C CA . GLN A 1 752 ? 132.424 144.601 109.806 1 80.277 752 GLN AAA CA 1
ATOM 5413 C C . GLN A 1 752 ? 133.127 145.612 108.895 1 100.179 752 GLN AAA C 1
ATOM 5414 O O . GLN A 1 752 ? 132.546 146.117 107.93 1 115.183 752 GLN AAA O 1
ATOM 5420 N N . SER A 1 753 ? 134.403 145.885 109.219 1 110.03 753 SER AAA N 1
ATOM 5421 C CA . SER A 1 753 ? 135.266 146.769 108.442 1 114.375 753 SER AAA CA 1
ATOM 5422 C C . SER A 1 753 ? 135.71 146.114 107.127 1 112.439 753 SER AAA C 1
ATOM 5423 O O . SER A 1 753 ? 135.346 144.971 106.833 1 119.545 753 SER AAA O 1
ATOM 5426 N N . GLY A 1 754 ? 136.497 146.864 106.337 1 103.296 754 GLY AAA N 1
ATOM 5427 C CA . GLY A 1 754 ? 136.852 146.505 104.97 1 96.157 754 GLY AAA CA 1
ATOM 5428 C C . GLY A 1 754 ? 135.895 147.138 103.955 1 83.899 754 GLY AAA C 1
ATOM 5429 O O . GLY A 1 754 ? 134.991 147.88 104.344 1 93.589 754 GLY AAA O 1
ATOM 5430 N N . PRO A 1 755 ? 136.032 146.871 102.632 1 58.154 755 PRO AAA N 1
ATOM 5431 C CA . PRO A 1 755 ? 135.151 147.489 101.649 1 44.117 755 PRO AAA CA 1
ATOM 5432 C C . PRO A 1 755 ? 133.785 146.825 101.664 1 40.703 755 PRO AAA C 1
ATOM 5433 O O . PRO A 1 755 ? 133.596 145.778 102.274 1 46.334 755 PRO AAA O 1
ATOM 5437 N N . PHE A 1 756 ? 132.818 147.455 100.992 1 44.688 756 PHE AAA N 1
ATOM 5438 C CA . PHE A 1 756 ? 131.416 147.064 101.081 1 47.225 756 PHE AAA CA 1
ATOM 5439 C C . PHE A 1 756 ? 131.027 147.1 102.56 1 61.3 756 PHE AAA C 1
ATOM 5440 O O . PHE A 1 756 ? 131.273 148.116 103.215 1 77.589 756 PHE AAA O 1
ATOM 5448 N N . SER A 1 757 ? 130.422 146.025 103.082 1 57.192 757 SER AAA N 1
ATOM 5449 C CA . SER A 1 757 ? 130.528 145.704 104.5 1 53.259 757 SER AAA CA 1
ATOM 5450 C C . SER A 1 757 ? 129.996 144.299 104.722 1 54.27 757 SER AAA C 1
ATOM 5451 O O . SER A 1 757 ? 128.801 144.069 104.556 1 63.9 757 SER AAA O 1
ATOM 5454 N N . PRO A 1 758 ? 130.848 143.306 105.061 1 53.782 758 PRO AAA N 1
ATOM 5455 C CA . PRO A 1 758 ? 130.35 141.972 105.373 1 56.636 758 PRO AAA CA 1
ATOM 5456 C C . PRO A 1 758 ? 129.509 141.949 106.647 1 61.766 758 PRO AAA C 1
ATOM 5457 O O . PRO A 1 758 ? 129.71 142.747 107.565 1 69.674 758 PRO AAA O 1
ATOM 5461 N N . VAL A 1 759 ? 128.563 141.005 106.686 1 55.07 759 VAL AAA N 1
ATOM 5462 C CA . VAL A 1 759 ? 127.878 140.622 107.908 1 48.231 759 VAL AAA CA 1
ATOM 5463 C C . VAL A 1 759 ? 128.31 139.197 108.258 1 46.716 759 VAL AAA C 1
ATOM 5464 O O . VAL A 1 759 ? 128.109 138.273 107.461 1 55.747 759 VAL AAA O 1
ATOM 5468 N N . ALA A 1 760 ? 128.874 139.019 109.458 1 40.325 760 ALA AAA N 1
ATOM 5469 C CA . ALA A 1 760 ? 129.41 137.731 109.871 1 41.363 760 ALA AAA CA 1
ATOM 5470 C C . ALA A 1 760 ? 129.153 137.458 111.355 1 44.757 760 ALA AAA C 1
ATOM 5471 O O . ALA A 1 760 ? 128.877 138.377 112.132 1 50.798 760 ALA AAA O 1
ATOM 5473 N N . LEU A 1 761 ? 129.269 136.179 111.745 1 42.912 761 LEU AAA N 1
ATOM 5474 C CA . LEU A 1 761 ? 128.936 135.72 113.086 1 42.237 761 LEU AAA CA 1
ATOM 5475 C C . LEU A 1 761 ? 130.033 136.101 114.076 1 45.814 761 LEU AAA C 1
ATOM 5476 O O . LEU A 1 761 ? 131.218 135.963 113.782 1 53.236 761 LEU AAA O 1
ATOM 5481 N N . THR A 1 762 ? 129.608 136.554 115.265 1 48.194 762 THR AAA N 1
ATOM 5482 C CA . THR A 1 762 ? 130.459 136.867 116.404 1 48.754 762 THR AAA CA 1
ATOM 5483 C C . THR A 1 762 ? 129.967 136.094 117.624 1 48.922 762 THR AAA C 1
ATOM 5484 O O . THR A 1 762 ? 128.763 135.922 117.797 1 54.706 762 THR AAA O 1
ATOM 5488 N N . GLY A 1 763 ? 130.903 135.615 118.457 1 49.477 763 GLY AAA N 1
ATOM 5489 C CA . GLY A 1 763 ? 130.602 134.751 119.598 1 49.096 763 GLY AAA CA 1
ATOM 5490 C C . GLY A 1 763 ? 131.649 133.651 119.777 1 50.249 763 GLY AAA C 1
ATOM 5491 O O . GLY A 1 763 ? 132.368 133.333 118.835 1 59.628 763 GLY AAA O 1
ATOM 5492 N N . ASN A 1 764 ? 131.729 133.067 120.979 1 49.413 764 ASN AAA N 1
ATOM 5493 C CA . ASN A 1 764 ? 132.702 132.032 121.315 1 52.15 764 ASN AAA CA 1
ATOM 5494 C C . ASN A 1 764 ? 132.371 130.712 120.606 1 57.609 764 ASN AAA C 1
ATOM 5495 O O . ASN A 1 764 ? 131.309 130.137 120.833 1 62.341 764 ASN AAA O 1
ATOM 5500 N N . THR A 1 765 ? 133.308 130.185 119.797 1 60.58 765 THR AAA N 1
ATOM 5501 C CA . THR A 1 765 ? 133.033 129.066 118.904 1 61.664 765 THR AAA CA 1
ATOM 5502 C C . THR A 1 765 ? 132.935 127.731 119.639 1 61.069 765 THR AAA C 1
ATOM 5503 O O . THR A 1 765 ? 132.44 126.77 119.058 1 74.424 765 THR AAA O 1
ATOM 5507 N N . ASN A 1 766 ? 133.383 127.654 120.894 1 59.402 766 ASN AAA N 1
ATOM 5508 C CA . ASN A 1 766 ? 133.243 126.444 121.695 1 64.391 766 ASN AAA CA 1
ATOM 5509 C C . ASN A 1 766 ? 131.779 126.026 121.891 1 71.691 766 ASN AAA C 1
ATOM 5510 O O . ASN A 1 766 ? 131.521 124.852 122.163 1 83.158 766 ASN AAA O 1
ATOM 5515 N N . TYR A 1 767 ? 130.826 126.965 121.739 1 57.964 767 TYR AAA N 1
ATOM 5516 C CA . TYR A 1 767 ? 129.424 126.733 122.048 1 46.13 767 TYR AAA CA 1
ATOM 5517 C C . TYR A 1 767 ? 128.535 126.578 120.811 1 47.247 767 TYR AAA C 1
ATOM 5518 O O . TYR A 1 767 ? 127.307 126.504 120.955 1 55.735 767 TYR AAA O 1
ATOM 5527 N N . LEU A 1 768 ? 129.12 126.491 119.607 1 41.007 768 LEU AAA N 1
ATOM 5528 C CA . LEU A 1 768 ? 128.318 126.342 118.402 1 39.104 768 LEU AAA CA 1
ATOM 5529 C C . LEU A 1 768 ? 127.546 125.017 118.396 1 40.902 768 LEU AAA C 1
ATOM 5530 O O . LEU A 1 768 ? 126.512 124.916 117.725 1 51.521 768 LEU AAA O 1
ATOM 5535 N N . SER A 1 769 ? 128.015 124.017 119.15 1 38.421 769 SER AAA N 1
ATOM 5536 C CA . SER A 1 769 ? 127.295 122.758 119.273 1 42.801 769 SER AAA CA 1
ATOM 5537 C C . SER A 1 769 ? 126.065 122.873 120.182 1 50.811 769 SER AAA C 1
ATOM 5538 O O . SER A 1 769 ? 125.557 121.85 120.656 1 64.186 769 SER AAA O 1
ATOM 5541 N N . GLN A 1 770 ? 125.586 124.102 120.445 1 43.433 770 GLN AAA N 1
ATOM 5542 C CA . GLN A 1 770 ? 124.388 124.326 121.239 1 34.577 770 GLN AAA CA 1
ATOM 5543 C C . GLN A 1 770 ? 123.551 125.45 120.64 1 34.781 770 GLN AAA C 1
ATOM 5544 O O . GLN A 1 770 ? 122.611 125.904 121.291 1 47.806 770 GLN AAA O 1
ATOM 5550 N N . TYR A 1 771 ? 123.846 125.858 119.399 1 30.756 771 TYR AAA N 1
ATOM 5551 C CA . TYR A 1 771 ? 123.169 126.97 118.744 1 29.196 771 TYR AAA CA 1
ATOM 5552 C C . TYR A 1 771 ? 122.581 126.529 117.4 1 36.416 771 TYR AAA C 1
ATOM 5553 O O . TYR A 1 771 ? 123.264 125.86 116.615 1 47.567 771 TYR AAA O 1
ATOM 5562 N N . ALA A 1 772 ? 121.317 126.905 117.118 1 37.167 772 ALA AAA N 1
ATOM 5563 C CA . ALA A 1 772 ? 120.659 126.595 115.851 1 36.37 772 ALA AAA CA 1
ATOM 5564 C C . ALA A 1 772 ? 120.128 127.849 115.171 1 40.117 772 ALA AAA C 1
ATOM 5565 O O . ALA A 1 772 ? 119.427 128.654 115.797 1 47.881 772 ALA AAA O 1
ATOM 5567 N N . ASP A 1 773 ? 120.435 127.935 113.869 1 43.453 773 ASP AAA N 1
ATOM 5568 C CA . ASP A 1 773 ? 120.042 129.009 112.974 1 46.533 773 ASP AAA CA 1
ATOM 5569 C C . ASP A 1 773 ? 119.513 128.369 111.681 1 49.336 773 ASP AAA C 1
ATOM 5570 O O . ASP A 1 773 ? 119.148 127.193 111.685 1 60.312 773 ASP AAA O 1
ATOM 5575 N N . ASN A 1 774 ? 119.472 129.114 110.569 1 38.165 774 ASN AAA N 1
ATOM 5576 C CA . ASN A 1 774 ? 119.076 128.573 109.283 1 32.544 774 ASN AAA CA 1
ATOM 5577 C C . ASN A 1 774 ? 120.184 128.753 108.235 1 38.466 774 ASN AAA C 1
ATOM 5578 O O . ASN A 1 774 ? 119.994 128.391 107.069 1 49.766 774 ASN AAA O 1
ATOM 5583 N N . ASN A 1 775 ? 121.356 129.275 108.638 1 35.364 775 ASN AAA N 1
ATOM 5584 C CA . ASN A 1 775 ? 122.495 129.569 107.77 1 32.551 775 ASN AAA CA 1
ATOM 5585 C C . ASN A 1 775 ? 123.388 128.342 107.554 1 33.059 775 ASN AAA C 1
ATOM 5586 O O . ASN A 1 775 ? 123.996 127.849 108.499 1 38.911 775 ASN AAA O 1
ATOM 5591 N N . PRO A 1 776 ? 123.565 127.801 106.321 1 30.881 776 PRO AAA N 1
ATOM 5592 C CA . PRO A 1 776 ? 124.394 126.619 106.106 1 31.779 776 PRO AAA CA 1
ATOM 5593 C C . PRO A 1 776 ? 125.891 126.788 106.351 1 42.594 776 PRO AAA C 1
ATOM 5594 O O . PRO A 1 776 ? 126.595 125.788 106.507 1 54.465 776 PRO AAA O 1
ATOM 5598 N N . THR A 1 777 ? 126.37 128.036 106.462 1 40.239 777 THR AAA N 1
ATOM 5599 C CA . THR A 1 777 ? 127.771 128.295 106.75 1 36.158 777 THR AAA CA 1
ATOM 5600 C C . THR A 1 777 ? 128.087 128.186 108.241 1 43.28 777 THR AAA C 1
ATOM 5601 O O . THR A 1 777 ? 129.253 128.333 108.597 1 52.06 777 THR AAA O 1
ATOM 5605 N N . ASP A 1 778 ? 127.093 127.89 109.11 1 49.966 778 ASP AAA N 1
ATOM 5606 C CA . ASP A 1 778 ? 127.361 127.551 110.51 1 54.311 778 ASP AAA CA 1
ATOM 5607 C C . ASP A 1 778 ? 126.489 126.423 111.087 1 51.423 778 ASP AAA C 1
ATOM 5608 O O . ASP A 1 778 ? 126.855 125.874 112.127 1 58.399 778 ASP AAA O 1
ATOM 5613 N N . ASN A 1 779 ? 125.382 126.043 110.427 1 44.732 779 ASN AAA N 1
ATOM 5614 C CA . ASN A 1 779 ? 124.484 124.988 110.877 1 38.321 779 ASN AAA CA 1
ATOM 5615 C C . ASN A 1 779 ? 125.133 123.608 111.015 1 41.702 779 ASN AAA C 1
ATOM 5616 O O . ASN A 1 779 ? 124.53 122.753 111.662 1 52.528 779 ASN AAA O 1
ATOM 5621 N N . TYR A 1 780 ? 126.327 123.357 110.449 1 40.004 780 TYR AAA N 1
ATOM 5622 C CA . TYR A 1 780 ? 126.866 121.995 110.427 1 33.924 780 TYR AAA CA 1
ATOM 5623 C C . TYR A 1 780 ? 127.418 121.538 111.772 1 35.77 780 TYR AAA C 1
ATOM 5624 O O . TYR A 1 780 ? 127.65 120.337 111.946 1 46.317 780 TYR AAA O 1
ATOM 5633 N N . TYR A 1 781 ? 127.571 122.462 112.726 1 33.175 781 TYR AAA N 1
ATOM 5634 C CA . TYR A 1 781 ? 128.087 122.148 114.048 1 34.486 781 TYR AAA CA 1
ATOM 5635 C C . TYR A 1 781 ? 127.05 121.541 114.997 1 42.751 781 TYR AAA C 1
ATOM 5636 O O . TYR A 1 781 ? 127.479 120.821 115.908 1 55.008 781 TYR AAA O 1
ATOM 5645 N N . PHE A 1 782 ? 125.736 121.793 114.791 1 38.364 782 PHE AAA N 1
ATOM 5646 C CA . PHE A 1 782 ? 124.711 121.824 115.831 1 32.949 782 PHE AAA CA 1
ATOM 5647 C C . PHE A 1 782 ? 124.722 120.637 116.804 1 37.354 782 PHE AAA C 1
ATOM 5648 O O . PHE A 1 782 ? 124.895 120.873 118.007 1 49.455 782 PHE AAA O 1
ATOM 5656 N N . ILE A 1 783 ? 124.49 119.391 116.355 1 33.576 783 ILE AAA N 1
ATOM 5657 C CA . ILE A 1 783 ? 124.669 118.251 117.253 1 34.39 783 ILE AAA CA 1
ATOM 5658 C C . ILE A 1 783 ? 125.584 117.229 116.575 1 41.072 783 ILE AAA C 1
ATOM 5659 O O . ILE A 1 783 ? 125.352 116.014 116.622 1 51.314 783 ILE AAA O 1
ATOM 5664 N N . GLN A 1 784 ? 126.652 117.743 115.963 1 38.691 784 GLN AAA N 1
ATOM 5665 C CA . GLN A 1 784 ? 127.504 116.958 115.097 1 36.72 784 GLN AAA CA 1
ATOM 5666 C C . GLN A 1 784 ? 128.961 117.268 115.43 1 38.14 784 GLN AAA C 1
ATOM 5667 O O . GLN A 1 784 ? 129.832 117.083 114.589 1 49.772 784 GLN AAA O 1
ATOM 5673 N N . THR A 1 785 ? 129.228 117.706 116.665 1 35.461 785 THR AAA N 1
ATOM 5674 C CA . THR A 1 785 ? 130.577 118.016 117.104 1 36.131 785 THR AAA CA 1
ATOM 5675 C C . THR A 1 785 ? 130.983 117.122 118.27 1 45.032 785 THR AAA C 1
ATOM 5676 O O . THR A 1 785 ? 130.337 117.142 119.321 1 54.202 785 THR AAA O 1
ATOM 5680 N N . VAL A 1 786 ? 132.054 116.329 118.07 1 52.258 786 VAL AAA N 1
ATOM 5681 C CA . VAL A 1 786 ? 132.644 115.479 119.099 1 57.094 786 VAL AAA CA 1
ATOM 5682 C C . VAL A 1 786 ? 134.136 115.799 119.225 1 75.407 786 VAL AAA C 1
ATOM 5683 O O . VAL A 1 786 ? 134.787 116.14 118.234 1 85.343 786 VAL AAA O 1
ATOM 5687 N N . ASN A 1 787 ? 134.672 115.707 120.455 1 93.526 787 ASN AAA N 1
ATOM 5688 C CA . ASN A 1 787 ? 136.067 116.017 120.771 1 99.792 787 ASN AAA CA 1
ATOM 5689 C C . ASN A 1 787 ? 136.477 117.401 120.243 1 92.258 787 ASN AAA C 1
ATOM 5690 O O . ASN A 1 787 ? 137.653 117.646 119.973 1 101.49 787 ASN AAA O 1
ATOM 5695 N N . GLY A 1 788 ? 135.496 118.3 120.075 1 83.385 788 GLY AAA N 1
ATOM 5696 C CA . GLY A 1 788 ? 135.722 119.678 119.66 1 80.609 788 GLY AAA CA 1
ATOM 5697 C C . GLY A 1 788 ? 135.924 119.901 118.156 1 77.628 788 GLY AAA C 1
ATOM 5698 O O . GLY A 1 788 ? 136.266 121.019 117.77 1 83.167 788 GLY AAA O 1
ATOM 5699 N N . MET A 1 789 ? 135.704 118.881 117.309 1 76.399 789 MET AAA N 1
ATOM 5700 C CA . MET A 1 789 ? 135.814 119.03 115.858 1 71.369 789 MET AAA CA 1
ATOM 5701 C C . MET A 1 789 ? 134.549 118.516 115.166 1 56.89 789 MET AAA C 1
ATOM 5702 O O . MET A 1 789 ? 134.088 117.422 115.479 1 62.414 789 MET AAA O 1
ATOM 5707 N N . PRO A 1 790 ? 133.915 119.273 114.238 1 46.611 790 PRO AAA N 1
ATOM 5708 C CA . PRO A 1 790 ? 132.71 118.808 113.564 1 42.321 790 PRO AAA CA 1
ATOM 5709 C C . PRO A 1 790 ? 132.949 117.633 112.628 1 46.598 790 PRO AAA C 1
ATOM 5710 O O . PRO A 1 790 ? 133.968 117.566 111.936 1 55.047 790 PRO AAA O 1
ATOM 5714 N N . VAL A 1 791 ? 131.976 116.708 112.622 1 43.148 791 VAL AAA N 1
ATOM 5715 C CA . VAL A 1 791 ? 132.047 115.436 111.913 1 38.462 791 VAL AAA CA 1
ATOM 5716 C C . VAL A 1 791 ? 131.973 115.636 110.395 1 42.302 791 VAL AAA C 1
ATOM 5717 O O . VAL A 1 791 ? 132.565 114.863 109.64 1 50.602 791 VAL AAA O 1
ATOM 5721 N N . LEU A 1 792 ? 131.278 116.689 109.943 1 45.172 792 LEU AAA N 1
ATOM 5722 C CA . LEU A 1 792 ? 130.977 116.922 108.537 1 43.256 792 LEU AAA CA 1
ATOM 5723 C C . LEU A 1 792 ? 131.233 118.398 108.223 1 51.291 792 LEU AAA C 1
ATOM 5724 O O . LEU A 1 792 ? 130.564 119.299 108.754 1 61.181 792 LEU AAA O 1
ATOM 5729 N N . MET A 1 793 ? 132.237 118.651 107.368 1 53.157 793 MET AAA N 1
ATOM 5730 C CA . MET A 1 793 ? 132.611 120.012 107.008 1 54.488 793 MET AAA CA 1
ATOM 5731 C C . MET A 1 793 ? 131.724 120.529 105.872 1 47.095 793 MET AAA C 1
ATOM 5732 O O . MET A 1 793 ? 132.182 120.798 104.764 1 52.548 793 MET AAA O 1
ATOM 5737 N N . GLY A 1 794 ? 130.436 120.701 106.175 1 43.328 794 GLY AAA N 1
ATOM 5738 C CA . GLY A 1 794 ? 129.409 121.033 105.2 1 39.022 794 GLY AAA CA 1
ATOM 5739 C C . GLY A 1 794 ? 129.442 122.488 104.741 1 37.008 794 GLY AAA C 1
ATOM 5740 O O . GLY A 1 794 ? 130.375 123.23 105.03 1 41.381 794 GLY AAA O 1
ATOM 5741 N N . GLY A 1 795 ? 128.393 122.888 104.019 1 38.364 795 GLY AAA N 1
ATOM 5742 C CA . GLY A 1 795 ? 128.157 124.282 103.676 1 41.957 795 GLY AAA CA 1
ATOM 5743 C C . GLY A 1 795 ? 128.573 124.641 102.251 1 47.553 795 GLY AAA C 1
ATOM 5744 O O . GLY A 1 795 ? 128.696 123.77 101.383 1 55.918 795 GLY AAA O 1
ATOM 5745 N N . LEU A 1 796 ? 128.79 125.947 102.035 1 45.124 796 LEU AAA N 1
ATOM 5746 C CA . LEU A 1 796 ? 129.092 126.523 100.734 1 42.913 796 LEU AAA CA 1
ATOM 5747 C C . LEU A 1 796 ? 130.58 126.858 100.643 1 49.063 796 LEU AAA C 1
ATOM 5748 O O . LEU A 1 796 ? 131.132 127.501 101.544 1 61.481 796 LEU AAA O 1
ATOM 5753 N N . SER A 1 797 ? 131.224 126.43 99.546 1 46.824 797 SER AAA N 1
ATOM 5754 C CA . SER A 1 797 ? 132.616 126.744 99.258 1 46.6 797 SER AAA CA 1
ATOM 5755 C C . SER A 1 797 ? 132.735 127.321 97.85 1 48.777 797 SER AAA C 1
ATOM 5756 O O . SER A 1 797 ? 132.097 126.801 96.94 1 58.159 797 SER AAA O 1
ATOM 5759 N N . ILE A 1 798 ? 133.586 128.344 97.674 1 44.075 798 ILE AAA N 1
ATOM 5760 C CA . ILE A 1 798 ? 133.709 129.093 96.428 1 42.121 798 ILE AAA CA 1
ATOM 5761 C C . ILE A 1 798 ? 135.184 129.178 96.004 1 45.246 798 ILE AAA C 1
ATOM 5762 O O . ILE A 1 798 ? 136.045 129.462 96.836 1 53.647 798 ILE AAA O 1
ATOM 5767 N N . VAL A 1 799 ? 135.48 128.97 94.702 1 43.403 799 VAL AAA N 1
ATOM 5768 C CA . VAL A 1 799 ? 136.792 129.251 94.111 1 41.006 799 VAL AAA CA 1
ATOM 5769 C C . VAL A 1 799 ? 136.648 130.095 92.847 1 42.622 799 VAL AAA C 1
ATOM 5770 O O . VAL A 1 799 ? 135.675 129.955 92.106 1 52.568 799 VAL AAA O 1
ATOM 5774 N N . ALA A 1 800 ? 137.63 130.966 92.602 1 41.304 800 ALA AAA N 1
ATOM 5775 C CA . ALA A 1 800 ? 137.515 131.95 91.535 1 45.384 800 ALA AAA CA 1
ATOM 5776 C C . ALA A 1 800 ? 138.811 132.032 90.727 1 52.622 800 ALA AAA C 1
ATOM 5777 O O . ALA A 1 800 ? 139.894 131.797 91.258 1 63.716 800 ALA AAA O 1
ATOM 5779 N N . SER A 1 801 ? 138.692 132.379 89.439 1 50.888 801 SER AAA N 1
ATOM 5780 C CA . SER A 1 801 ? 139.798 132.322 88.495 1 48.581 801 SER AAA CA 1
ATOM 5781 C C . SER A 1 801 ? 139.55 133.32 87.373 1 50.215 801 SER AAA C 1
ATOM 5782 O O . SER A 1 801 ? 138.387 133.48 86.992 1 56.581 801 SER AAA O 1
ATOM 5785 N N . PRO A 1 802 ? 140.563 134.006 86.775 1 51.454 802 PRO AAA N 1
ATOM 5786 C CA . PRO A 1 802 ? 141.987 133.834 87.049 1 54.515 802 PRO AAA CA 1
ATOM 5787 C C . PRO A 1 802 ? 142.649 134.59 88.2 1 69.869 802 PRO AAA C 1
ATOM 5788 O O . PRO A 1 802 ? 143.795 134.282 88.532 1 83.305 802 PRO AAA O 1
ATOM 5792 N N . VAL A 1 803 ? 141.962 135.57 88.813 1 74.721 803 VAL AAA N 1
ATOM 5793 C CA . VAL A 1 803 ? 142.452 136.185 90.043 1 70.714 803 VAL AAA CA 1
ATOM 5794 C C . VAL A 1 803 ? 142.126 135.235 91.193 1 74.957 803 VAL AAA C 1
ATOM 5795 O O . VAL A 1 803 ? 140.976 135.187 91.642 1 78.94 803 VAL AAA O 1
ATOM 5799 N N . SER A 1 804 ? 143.141 134.477 91.645 1 75.069 804 SER AAA N 1
ATOM 5800 C CA . SER A 1 804 ? 142.961 133.373 92.578 1 76.285 804 SER AAA CA 1
ATOM 5801 C C . SER A 1 804 ? 142.487 133.872 93.941 1 76.071 804 SER AAA C 1
ATOM 5802 O O . SER A 1 804 ? 143.151 134.685 94.583 1 86.53 804 SER AAA O 1
ATOM 5805 N N . ALA A 1 805 ? 141.314 133.375 94.356 1 67.046 805 ALA AAA N 1
ATOM 5806 C CA . ALA A 1 805 ? 140.686 133.702 95.629 1 65.257 805 ALA AAA CA 1
ATOM 5807 C C . ALA A 1 805 ? 139.761 132.561 96.027 1 62.732 805 ALA AAA C 1
ATOM 5808 O O . ALA A 1 805 ? 139.251 131.855 95.165 1 68.767 805 ALA AAA O 1
ATOM 5810 N N . SER A 1 806 ? 139.534 132.404 97.336 1 65.13 806 SER AAA N 1
ATOM 5811 C CA . SER A 1 806 ? 138.612 131.393 97.829 1 69.697 806 SER AAA CA 1
ATOM 5812 C C . SER A 1 806 ? 137.973 131.79 99.161 1 78.083 806 SER AAA C 1
ATOM 5813 O O . SER A 1 806 ? 138.593 132.457 99.992 1 89.57 806 SER AAA O 1
ATOM 5816 N N . LEU A 1 807 ? 136.72 131.347 99.344 1 70.582 807 LEU AAA N 1
ATOM 5817 C CA . LEU A 1 807 ? 136.003 131.447 100.606 1 61.308 807 LEU AAA CA 1
ATOM 5818 C C . LEU A 1 807 ? 135.397 130.092 100.939 1 60.142 807 LEU AAA C 1
ATOM 5819 O O . LEU A 1 807 ? 134.803 129.458 100.07 1 71.978 807 LEU AAA O 1
ATOM 5824 N N . PRO A 1 808 ? 135.496 129.594 102.188 1 57.147 808 PRO AAA N 1
ATOM 5825 C CA . PRO A 1 808 ? 136.278 130.225 103.247 1 67.509 808 PRO AAA CA 1
ATOM 5826 C C . PRO A 1 808 ? 137.78 130.018 103.056 1 92.65 808 PRO AAA C 1
ATOM 5827 O O . PRO A 1 808 ? 138.233 128.964 102.599 1 103.087 808 PRO AAA O 1
ATOM 5831 N N . SER A 1 809 ? 138.544 131.065 103.39 1 116.968 809 SER AAA N 1
ATOM 5832 C CA . SER A 1 809 ? 139.995 130.992 103.51 1 141.493 809 SER AAA CA 1
ATOM 5833 C C . SER A 1 809 ? 140.379 130.302 104.822 1 165.092 809 SER AAA C 1
ATOM 5834 O O . SER A 1 809 ? 139.539 130.134 105.705 1 170.387 809 SER AAA O 1
ATOM 5837 N N . SER A 1 810 ? 141.667 129.959 104.973 1 203.665 810 SER AAA N 1
ATOM 5838 C CA . SER A 1 810 ? 142.162 129.186 106.11 1 241.726 810 SER AAA CA 1
ATOM 5839 C C . SER A 1 810 ? 141.953 129.896 107.456 1 263.911 810 SER AAA C 1
ATOM 5840 O O . SER A 1 810 ? 141.855 129.233 108.491 1 268.274 810 SER AAA O 1
ATOM 5843 N N . THR A 1 811 ? 141.865 131.238 107.432 1 282.12 811 THR AAA N 1
ATOM 5844 C CA . THR A 1 811 ? 141.695 132.068 108.623 1 289.898 811 THR AAA CA 1
ATOM 5845 C C . THR A 1 811 ? 140.221 132.363 108.932 1 281.789 811 THR AAA C 1
ATOM 5846 O O . THR A 1 811 ? 139.908 132.817 110.035 1 287.656 811 THR AAA O 1
ATOM 5850 N N . SER A 1 812 ? 139.32 132.108 107.965 1 255.495 812 SER AAA N 1
ATOM 5851 C CA . SER A 1 812 ? 137.908 132.49 108.03 1 220.506 812 SER AAA CA 1
ATOM 5852 C C . SER A 1 812 ? 137.149 131.703 109.104 1 190.94 812 SER AAA C 1
ATOM 5853 O O . SER A 1 812 ? 137.278 130.483 109.215 1 190.766 812 SER AAA O 1
ATOM 5856 N N . SER A 1 813 ? 136.301 132.419 109.858 1 159.892 813 SER AAA N 1
ATOM 5857 C CA . SER A 1 813 ? 135.434 131.839 110.877 1 134.986 813 SER AAA CA 1
ATOM 5858 C C . SER A 1 813 ? 134.281 131.055 110.243 1 105.564 813 SER AAA C 1
ATOM 5859 O O . SER A 1 813 ? 133.974 131.24 109.061 1 117.514 813 SER AAA O 1
ATOM 5862 N N . PRO A 1 814 ? 133.544 130.209 111.014 1 65.334 814 PRO AAA N 1
ATOM 5863 C CA . PRO A 1 814 ? 132.186 129.827 110.636 1 51.036 814 PRO AAA CA 1
ATOM 5864 C C . PRO A 1 814 ? 131.328 131.077 110.493 1 47.686 814 PRO AAA C 1
ATOM 5865 O O . PRO A 1 814 ? 131.624 132.115 111.082 1 54.709 814 PRO AAA O 1
ATOM 5869 N N . GLY A 1 815 ? 130.3 130.987 109.648 1 45.402 815 GLY AAA N 1
ATOM 5870 C CA . GLY A 1 815 ? 129.356 132.073 109.459 1 46.1 815 GLY AAA CA 1
ATOM 5871 C C . GLY A 1 815 ? 129.963 133.277 108.746 1 48.578 815 GLY AAA C 1
ATOM 5872 O O . GLY A 1 815 ? 129.698 134.415 109.145 1 59.243 815 GLY AAA O 1
ATOM 5873 N N . PHE A 1 816 ? 130.721 133.029 107.665 1 43.843 816 PHE AAA N 1
ATOM 5874 C CA . PHE A 1 816 ? 131.372 134.093 106.903 1 39.891 816 PHE AAA CA 1
ATOM 5875 C C . PHE A 1 816 ? 130.396 134.973 106.111 1 42.084 816 PHE AAA C 1
ATOM 5876 O O . PHE A 1 816 ? 130.794 136.05 105.662 1 51.919 816 PHE AAA O 1
ATOM 5884 N N . MET A 1 817 ? 129.132 134.549 105.934 1 41.033 817 MET AAA N 1
ATOM 5885 C CA . MET A 1 817 ? 128.108 135.387 105.316 1 41.816 817 MET AAA CA 1
ATOM 5886 C C . MET A 1 817 ? 126.705 134.998 105.802 1 45.606 817 MET AAA C 1
ATOM 5887 O O . MET A 1 817 ? 126.503 133.868 106.248 1 54.87 817 MET AAA O 1
ATOM 5892 N N . TYR A 1 818 ? 125.726 135.915 105.695 1 41.471 818 TYR AAA N 1
ATOM 5893 C CA . TYR A 1 818 ? 124.439 135.773 106.363 1 42.877 818 TYR AAA CA 1
ATOM 5894 C C . TYR A 1 818 ? 123.372 135.218 105.415 1 51.57 818 TYR AAA C 1
ATOM 5895 O O . TYR A 1 818 ? 122.285 135.795 105.253 1 64.458 818 TYR AAA O 1
ATOM 5904 N N . LEU A 1 819 ? 123.655 134.047 104.833 1 48.413 819 LEU AAA N 1
ATOM 5905 C CA . LEU A 1 819 ? 122.808 133.408 103.829 1 40.513 819 LEU AAA CA 1
ATOM 5906 C C . LEU A 1 819 ? 121.583 132.762 104.485 1 42.098 819 LEU AAA C 1
ATOM 5907 O O . LEU A 1 819 ? 121.736 131.835 105.283 1 53.919 819 LEU AAA O 1
ATOM 5912 N N . LEU A 1 820 ? 120.365 133.23 104.138 1 39.73 820 LEU AAA N 1
ATOM 5913 C CA . LEU A 1 820 ? 119.112 132.731 104.718 1 36.435 820 LEU AAA CA 1
ATOM 5914 C C . LEU A 1 820 ? 118.058 132.363 103.667 1 34.77 820 LEU AAA C 1
ATOM 5915 O O . LEU A 1 820 ? 118.105 132.861 102.541 1 46.642 820 LEU AAA O 1
ATOM 5920 N N . PRO A 1 821 ? 117.062 131.5 103.987 1 27.696 821 PRO AAA N 1
ATOM 5921 C CA . PRO A 1 821 ? 116.037 131.098 103.03 1 29.188 821 PRO AAA CA 1
ATOM 5922 C C . PRO A 1 821 ? 114.933 132.128 102.787 1 38.438 821 PRO AAA C 1
ATOM 5923 O O . PRO A 1 821 ? 114.733 133.049 103.583 1 48.539 821 PRO AAA O 1
ATOM 5927 N N . SER A 1 822 ? 114.224 131.985 101.656 1 40.66 822 SER AAA N 1
ATOM 5928 C CA . SER A 1 822 ? 113.156 132.899 101.27 1 46.72 822 SER AAA CA 1
ATOM 5929 C C . SER A 1 822 ? 111.834 132.553 101.963 1 52.472 822 SER AAA C 1
ATOM 5930 O O . SER A 1 822 ? 111.604 131.401 102.318 1 66.332 822 SER AAA O 1
ATOM 5933 N N . ALA A 1 823 ? 110.927 133.54 102.09 1 45.322 823 ALA AAA N 1
ATOM 5934 C CA . ALA A 1 823 ? 109.659 133.37 102.795 1 41.414 823 ALA AAA CA 1
ATOM 5935 C C . ALA A 1 823 ? 108.492 133.083 101.846 1 43.607 823 ALA AAA C 1
ATOM 5936 O O . ALA A 1 823 ? 108.421 133.64 100.748 1 56.99 823 ALA AAA O 1
ATOM 5938 N N . ALA A 1 824 ? 107.538 132.26 102.303 1 41.093 824 ALA AAA N 1
ATOM 5939 C CA . ALA A 1 824 ? 106.323 131.914 101.573 1 42.854 824 ALA AAA CA 1
ATOM 5940 C C . ALA A 1 824 ? 105.38 133.109 101.508 1 51.472 824 ALA AAA C 1
ATOM 5941 O O . ALA A 1 824 ? 105.07 133.699 102.542 1 62.079 824 ALA AAA O 1
ATOM 5943 N N . GLN A 1 825 ? 104.9 133.438 100.295 1 60.867 825 GLN AAA N 1
ATOM 5944 C CA . GLN A 1 825 ? 104.085 134.624 100.038 1 64.676 825 GLN AAA CA 1
ATOM 5945 C C . GLN A 1 825 ? 102.578 134.343 100.087 1 75.611 825 GLN AAA C 1
ATOM 5946 O O . GLN A 1 825 ? 102.139 133.206 100.257 1 87.41 825 GLN AAA O 1
ATOM 5952 N N . VAL A 1 826 ? 101.783 135.4 99.844 1 81.406 826 VAL AAA N 1
ATOM 5953 C CA . VAL A 1 826 ? 100.426 135.597 100.353 1 86.223 826 VAL AAA CA 1
ATOM 5954 C C . VAL A 1 826 ? 99.407 134.529 99.916 1 88.597 826 VAL AAA C 1
ATOM 5955 O O . VAL A 1 826 ? 98.529 134.177 100.711 1 100.853 826 VAL AAA O 1
ATOM 5959 N N . PRO A 1 827 ? 99.415 133.985 98.671 1 76.371 827 PRO AAA N 1
ATOM 5960 C CA . PRO A 1 827 ? 98.487 132.903 98.317 1 68.246 827 PRO AAA CA 1
ATOM 5961 C C . PRO A 1 827 ? 98.627 131.56 99.039 1 76.745 827 PRO AAA C 1
ATOM 5962 O O . PRO A 1 827 ? 97.751 130.716 98.872 1 85.93 827 PRO AAA O 1
ATOM 5966 N N . SER A 1 828 ? 99.702 131.376 99.834 1 77.487 828 SER AAA N 1
ATOM 5967 C CA . SER A 1 828 ? 99.991 130.163 100.605 1 67.472 828 SER AAA CA 1
ATOM 5968 C C . SER A 1 828 ? 99.151 130.101 101.881 1 61.366 828 SER AAA C 1
ATOM 5969 O O . SER A 1 828 ? 98.811 131.132 102.454 1 69.71 828 SER AAA O 1
ATOM 5972 N N . PRO A 1 829 ? 98.782 128.902 102.382 1 52.515 829 PRO AAA N 1
ATOM 5973 C CA . PRO A 1 829 ? 98.014 128.796 103.617 1 51.069 829 PRO AAA CA 1
ATOM 5974 C C . PRO A 1 829 ? 98.67 129.339 104.883 1 59.845 829 PRO AAA C 1
ATOM 5975 O O . PRO A 1 829 ? 97.945 129.787 105.773 1 71.196 829 PRO AAA O 1
ATOM 5979 N N . LEU A 1 830 ? 100.016 129.273 104.981 1 54.246 830 LEU AAA N 1
ATOM 5980 C CA . LEU A 1 830 ? 100.779 129.779 106.122 1 44.856 830 LEU AAA CA 1
ATOM 5981 C C . LEU A 1 830 ? 101.899 130.703 105.64 1 43.203 830 LEU AAA C 1
ATOM 5982 O O . LEU A 1 830 ? 103.02 130.258 105.389 1 50.943 830 LEU AAA O 1
ATOM 5987 N N . PRO A 1 831 ? 101.619 132.013 105.439 1 40.006 831 PRO AAA N 1
ATOM 5988 C CA . PRO A 1 831 ? 102.618 132.971 104.971 1 39.319 831 PRO AAA CA 1
ATOM 5989 C C . PRO A 1 831 ? 103.707 133.322 105.979 1 41.69 831 PRO AAA C 1
ATOM 5990 O O . PRO A 1 831 ? 103.567 133.079 107.178 1 48.396 831 PRO AAA O 1
ATOM 5994 N N . GLY A 1 832 ? 104.825 133.828 105.45 1 40.721 832 GLY AAA N 1
ATOM 5995 C CA . GLY A 1 832 ? 105.938 134.277 106.264 1 41.221 832 GLY AAA CA 1
ATOM 5996 C C . GLY A 1 832 ? 106.837 133.144 106.764 1 46.831 832 GLY AAA C 1
ATOM 5997 O O . GLY A 1 832 ? 107.907 133.424 107.315 1 54.642 832 GLY AAA O 1
ATOM 5998 N N . MET A 1 833 ? 106.414 131.881 106.588 1 42.321 833 MET AAA N 1
ATOM 5999 C CA . MET A 1 833 ? 107.209 130.731 107.002 1 43.118 833 MET AAA CA 1
ATOM 6000 C C . MET A 1 833 ? 108.26 130.416 105.935 1 46.651 833 MET AAA C 1
ATOM 6001 O O . MET A 1 833 ? 108.143 130.867 104.796 1 55.255 833 MET AAA O 1
ATOM 6006 N N . ALA A 1 834 ? 109.264 129.599 106.286 1 42.741 834 ALA AAA N 1
ATOM 6007 C CA . ALA A 1 834 ? 110.421 129.362 105.434 1 39.03 834 ALA AAA CA 1
ATOM 6008 C C . ALA A 1 834 ? 110.099 128.44 104.252 1 41.483 834 ALA AAA C 1
ATOM 6009 O O . ALA A 1 834 ? 109.105 127.711 104.246 1 50.647 834 ALA AAA O 1
ATOM 6011 N N . THR A 1 835 ? 110.989 128.465 103.25 1 40.612 835 THR AAA N 1
ATOM 6012 C CA . THR A 1 835 ? 110.943 127.711 102 1 39.334 835 THR AAA CA 1
ATOM 6013 C C . THR A 1 835 ? 112.313 127.044 101.848 1 42.867 835 THR AAA C 1
ATOM 6014 O O . THR A 1 835 ? 113.311 127.618 102.288 1 56.109 835 THR AAA O 1
ATOM 6018 N N . PRO A 1 836 ? 112.478 125.856 101.218 1 37.983 836 PRO AAA N 1
ATOM 6019 C CA . PRO A 1 836 ? 113.801 125.247 101.081 1 39.731 836 PRO AAA CA 1
ATOM 6020 C C . PRO A 1 836 ? 114.798 125.918 100.127 1 45.917 836 PRO AAA C 1
ATOM 6021 O O . PRO A 1 836 ? 115.963 125.529 100.069 1 51.467 836 PRO AAA O 1
ATOM 6025 N N . ASN A 1 837 ? 114.356 126.92 99.36 1 43.392 837 ASN AAA N 1
ATOM 6026 C CA . ASN A 1 837 ? 115.197 127.614 98.404 1 43.694 837 ASN AAA CA 1
ATOM 6027 C C . ASN A 1 837 ? 116.031 128.686 99.105 1 46.527 837 ASN AAA C 1
ATOM 6028 O O . ASN A 1 837 ? 115.487 129.506 99.842 1 53.911 837 ASN AAA O 1
ATOM 6033 N N . TYR A 1 838 ? 117.347 128.694 98.836 1 42.422 838 TYR AAA N 1
ATOM 6034 C CA . TYR A 1 838 ? 118.258 129.766 99.208 1 37.702 838 TYR AAA CA 1
ATOM 6035 C C . TYR A 1 838 ? 118.734 130.439 97.919 1 42.929 838 TYR AAA C 1
ATOM 6036 O O . TYR A 1 838 ? 119.232 129.75 97.024 1 51.51 838 TYR AAA O 1
ATOM 6045 N N . ASN A 1 839 ? 118.572 131.767 97.811 1 40.554 839 ASN AAA N 1
ATOM 6046 C CA . ASN A 1 839 ? 118.943 132.477 96.601 1 40.402 839 ASN AAA CA 1
ATOM 6047 C C . ASN A 1 839 ? 120.195 133.312 96.837 1 48.729 839 ASN AAA C 1
ATOM 6048 O O . ASN A 1 839 ? 120.216 134.167 97.726 1 59.48 839 ASN AAA O 1
ATOM 6053 N N . LEU A 1 840 ? 121.219 133.095 95.999 1 45.689 840 LEU AAA N 1
ATOM 6054 C CA . LEU A 1 840 ? 122.527 133.714 96.139 1 37.361 840 LEU AAA CA 1
ATOM 6055 C C . LEU A 1 840 ? 122.8 134.538 94.885 1 41.264 840 LEU AAA C 1
ATOM 6056 O O . LEU A 1 840 ? 122.684 134.024 93.771 1 52.057 840 LEU AAA O 1
ATOM 6061 N N . ASN A 1 841 ? 123.166 135.814 95.061 1 40.537 841 ASN AAA N 1
ATOM 6062 C CA . ASN A 1 841 ? 123.379 136.725 93.944 1 41.315 841 ASN AAA CA 1
ATOM 6063 C C . ASN A 1 841 ? 124.873 136.949 93.68 1 49.766 841 ASN AAA C 1
ATOM 6064 O O . ASN A 1 841 ? 125.647 137.284 94.597 1 58.587 841 ASN AAA O 1
ATOM 6069 N N . ILE A 1 842 ? 125.275 136.801 92.406 1 40.711 842 ILE AAA N 1
ATOM 6070 C CA . ILE A 1 842 ? 126.675 136.884 92.022 1 33.709 842 ILE AAA CA 1
ATOM 6071 C C . ILE A 1 842 ? 126.878 138.009 91.007 1 36.217 842 ILE AAA C 1
ATOM 6072 O O . ILE A 1 842 ? 126.191 138.066 89.992 1 44.657 842 ILE AAA O 1
ATOM 6077 N N . TYR A 1 843 ? 127.845 138.895 91.285 1 33.511 843 TYR AAA N 1
ATOM 6078 C CA . TYR A 1 843 ? 128.211 139.996 90.415 1 31.777 843 TYR AAA CA 1
ATOM 6079 C C . TYR A 1 843 ? 129.674 139.864 89.995 1 36.268 843 TYR AAA C 1
ATOM 6080 O O . TYR A 1 843 ? 130.53 139.592 90.842 1 47.091 843 TYR AAA O 1
ATOM 6089 N N . ILE A 1 844 ? 129.975 140.05 88.698 1 34.355 844 ILE AAA N 1
ATOM 6090 C CA . ILE A 1 844 ? 131.35 140.031 88.206 1 30.819 844 ILE AAA CA 1
ATOM 6091 C C . ILE A 1 844 ? 131.575 141.309 87.405 1 33.186 844 ILE AAA C 1
ATOM 6092 O O . ILE A 1 844 ? 130.751 141.634 86.554 1 38.263 844 ILE AAA O 1
ATOM 6097 N N . THR A 1 845 ? 132.672 142.041 87.675 1 31.469 845 THR AAA N 1
ATOM 6098 C CA . THR A 1 845 ? 132.853 143.366 87.094 1 31.509 845 THR AAA CA 1
ATOM 6099 C C . THR A 1 845 ? 134.32 143.797 87.033 1 34.029 845 THR AAA C 1
ATOM 6100 O O . THR A 1 845 ? 135.164 143.217 87.733 1 46.953 845 THR AAA O 1
ATOM 6104 N N . TYR A 1 846 ? 134.624 144.817 86.206 1 30.823 846 TYR AAA N 1
ATOM 6105 C CA . TYR A 1 846 ? 135.992 145.284 86.052 1 32.725 846 TYR AAA CA 1
ATOM 6106 C C . TYR A 1 846 ? 136.139 146.794 86.212 1 42.787 846 TYR AAA C 1
ATOM 6107 O O . TYR A 1 846 ? 137.265 147.289 86.359 1 54.409 846 TYR AAA O 1
ATOM 6116 N N . LYS A 1 847 ? 135.008 147.519 86.241 1 49.412 847 LYS AAA N 1
ATOM 6117 C CA . LYS A 1 847 ? 134.973 148.977 86.177 1 51.877 847 LYS AAA CA 1
ATOM 6118 C C . LYS A 1 847 ? 135.462 149.622 87.475 1 49.488 847 LYS AAA C 1
ATOM 6119 O O . LYS A 1 847 ? 135.926 150.762 87.436 1 59.79 847 LYS AAA O 1
ATOM 6125 N N . ILE A 1 848 ? 135.358 148.901 88.602 1 41.206 848 ILE AAA N 1
ATOM 6126 C CA . ILE A 1 848 ? 135.814 149.394 89.891 1 41.772 848 ILE AAA CA 1
ATOM 6127 C C . ILE A 1 848 ? 137.099 148.693 90.347 1 52.838 848 ILE AAA C 1
ATOM 6128 O O . ILE A 1 848 ? 137.528 148.855 91.499 1 63.248 848 ILE AAA O 1
ATOM 6133 N N . ASP A 1 849 ? 137.748 147.935 89.451 1 53.948 849 ASP AAA N 1
ATOM 6134 C CA . ASP A 1 849 ? 139.047 147.347 89.751 1 52.814 849 ASP AAA CA 1
ATOM 6135 C C . ASP A 1 849 ? 140.078 148.444 89.993 1 53.835 849 ASP AAA C 1
ATOM 6136 O O . ASP A 1 849 ? 140.153 149.406 89.232 1 63.253 849 ASP AAA O 1
ATOM 6141 N N . GLY A 1 850 ? 140.86 148.302 91.068 1 56.461 850 GLY AAA N 1
ATOM 6142 C CA . GLY A 1 850 ? 141.899 149.264 91.404 1 58.581 850 GLY AAA CA 1
ATOM 6143 C C . GLY A 1 850 ? 141.37 150.512 92.11 1 57.936 850 GLY AAA C 1
ATOM 6144 O O . GLY A 1 850 ? 142.141 151.436 92.365 1 65.514 850 GLY AAA O 1
ATOM 6145 N N . ALA A 1 851 ? 140.068 150.541 92.421 1 57.789 851 ALA AAA N 1
ATOM 6146 C CA . ALA A 1 851 ? 139.526 151.571 93.296 1 62.598 851 ALA AAA CA 1
ATOM 6147 C C . ALA A 1 851 ? 140.083 151.364 94.697 1 71.151 851 ALA AAA C 1
ATOM 6148 O O . ALA A 1 851 ? 140.508 150.255 95.032 1 80.272 851 ALA AAA O 1
ATOM 6150 N N . THR A 1 852 ? 140.077 152.44 95.5 1 78.436 852 THR AAA N 1
ATOM 6151 C CA . THR A 1 852 ? 140.501 152.353 96.892 1 84.682 852 THR AAA CA 1
ATOM 6152 C C . THR A 1 852 ? 139.419 152.872 97.835 1 86.656 852 THR AAA C 1
ATOM 6153 O O . THR A 1 852 ? 138.727 153.842 97.526 1 96.205 852 THR AAA O 1
ATOM 6157 N N . VAL A 1 853 ? 139.285 152.192 98.983 1 82.251 853 VAL AAA N 1
ATOM 6158 C CA . VAL A 1 853 ? 138.338 152.556 100.023 1 83.346 853 VAL AAA CA 1
ATOM 6159 C C . VAL A 1 853 ? 139.116 152.62 101.333 1 95.195 853 VAL AAA C 1
ATOM 6160 O O . VAL A 1 853 ? 139.332 151.593 101.976 1 107.337 853 VAL AAA O 1
ATOM 6164 N N . GLY A 1 854 ? 139.594 153.824 101.681 1 108.13 854 GLY AAA N 1
ATOM 6165 C CA . GLY A 1 854 ? 140.564 154.005 102.755 1 122.179 854 GLY AAA CA 1
ATOM 6166 C C . GLY A 1 854 ? 141.904 153.328 102.453 1 122.779 854 GLY AAA C 1
ATOM 6167 O O . GLY A 1 854 ? 142.561 153.659 101.468 1 120.88 854 GLY AAA O 1
ATOM 6168 N N . ASN A 1 855 ? 142.285 152.372 103.311 1 127.671 855 ASN AAA N 1
ATOM 6169 C CA . ASN A 1 855 ? 143.506 151.595 103.17 1 143.766 855 ASN AAA CA 1
ATOM 6170 C C . ASN A 1 855 ? 143.332 150.406 102.215 1 146.994 855 ASN AAA C 1
ATOM 6171 O O . ASN A 1 855 ? 144.329 149.846 101.754 1 155.495 855 ASN AAA O 1
ATOM 6176 N N . ASN A 1 856 ? 142.079 150.035 101.904 1 141.486 856 ASN AAA N 1
ATOM 6177 C CA . ASN A 1 856 ? 141.739 148.86 101.105 1 131.389 856 ASN AAA CA 1
ATOM 6178 C C . ASN A 1 856 ? 141.937 149.106 99.605 1 113.174 856 ASN AAA C 1
ATOM 6179 O O . ASN A 1 856 ? 141.584 150.164 99.082 1 110.466 856 ASN AAA O 1
ATOM 6184 N N . MET A 1 857 ? 142.449 148.075 98.914 1 102.327 857 MET AAA N 1
ATOM 6185 C CA . MET A 1 857 ? 142.575 148.023 97.464 1 91.581 857 MET AAA CA 1
ATOM 6186 C C . MET A 1 857 ? 141.59 146.99 96.893 1 92.021 857 MET AAA C 1
ATOM 6187 O O . MET A 1 857 ? 141.599 145.821 97.29 1 104.001 857 MET AAA O 1
ATOM 6192 N N . ILE A 1 858 ? 140.729 147.43 95.954 1 70.023 858 ILE AAA N 1
ATOM 6193 C CA . ILE A 1 858 ? 139.619 146.638 95.434 1 52.841 858 ILE AAA CA 1
ATOM 6194 C C . ILE A 1 858 ? 140.103 145.735 94.297 1 51.234 858 ILE AAA C 1
ATOM 6195 O O . ILE A 1 858 ? 140.195 146.177 93.153 1 58.49 858 ILE AAA O 1
ATOM 6200 N N . ASN A 1 859 ? 140.386 144.46 94.613 1 49.092 859 ASN AAA N 1
ATOM 6201 C CA . ASN A 1 859 ? 140.754 143.428 93.648 1 47.079 859 ASN AAA CA 1
ATOM 6202 C C . ASN A 1 859 ? 140.655 142.043 94.301 1 46.816 859 ASN AAA C 1
ATOM 6203 O O . ASN A 1 859 ? 141.269 141.819 95.343 1 56.24 859 ASN AAA O 1
ATOM 6208 N N . GLY A 1 860 ? 139.881 141.117 93.707 1 42.83 860 GLY AAA N 1
ATOM 6209 C CA . GLY A 1 860 ? 139.616 139.812 94.303 1 42.175 860 GLY AAA CA 1
ATOM 6210 C C . GLY A 1 860 ? 138.129 139.524 94.542 1 43.73 860 GLY AAA C 1
ATOM 6211 O O . GLY A 1 860 ? 137.266 140.094 93.872 1 47.602 860 GLY AAA O 1
ATOM 6212 N N . LEU A 1 861 ? 137.849 138.611 95.495 1 44.152 861 LEU AAA N 1
ATOM 6213 C CA . LEU A 1 861 ? 136.511 138.123 95.828 1 42.898 861 LEU AAA CA 1
ATOM 6214 C C . LEU A 1 861 ? 136.036 138.675 97.177 1 45.557 861 LEU AAA C 1
ATOM 6215 O O . LEU A 1 861 ? 136.784 138.642 98.15 1 53.074 861 LEU AAA O 1
ATOM 6220 N N . TYR A 1 862 ? 134.777 139.144 97.251 1 43.865 862 TYR AAA N 1
ATOM 6221 C CA . TYR A 1 862 ? 134.253 139.838 98.425 1 41.635 862 TYR AAA CA 1
ATOM 6222 C C . TYR A 1 862 ? 132.837 139.369 98.77 1 46.09 862 TYR AAA C 1
ATOM 6223 O O . TYR A 1 862 ? 132.052 139.072 97.868 1 55.925 862 TYR AAA O 1
ATOM 6232 N N . VAL A 1 863 ? 132.492 139.362 100.071 1 40.862 863 VAL AAA N 1
ATOM 6233 C CA . VAL A 1 863 ? 131.112 139.234 100.526 1 37.092 863 VAL AAA CA 1
ATOM 6234 C C . VAL A 1 863 ? 130.515 140.626 100.694 1 41.831 863 VAL AAA C 1
ATOM 6235 O O . VAL A 1 863 ? 131.191 141.548 101.154 1 53.861 863 VAL AAA O 1
ATOM 6239 N N . ALA A 1 864 ? 129.238 140.779 100.34 1 42.436 864 ALA AAA N 1
ATOM 6240 C CA . ALA A 1 864 ? 128.524 142.033 100.54 1 49.617 864 ALA AAA CA 1
ATOM 6241 C C . ALA A 1 864 ? 127.093 141.755 101.001 1 65.078 864 ALA AAA C 1
ATOM 6242 O O . ALA A 1 864 ? 126.479 140.794 100.539 1 77.202 864 ALA AAA O 1
ATOM 6244 N N . SER A 1 865 ? 126.555 142.599 101.899 1 70.458 865 SER AAA N 1
ATOM 6245 C CA . SER A 1 865 ? 125.162 142.53 102.338 1 74.199 865 SER AAA CA 1
ATOM 6246 C C . SER A 1 865 ? 124.791 141.13 102.842 1 71.581 865 SER AAA C 1
ATOM 6247 O O . SER A 1 865 ? 125.632 140.473 103.456 1 77.013 865 SER AAA O 1
ATOM 6250 N N . GLN A 1 866 ? 123.554 140.671 102.577 1 74.827 866 GLN AAA N 1
ATOM 6251 C CA . GLN A 1 866 ? 123.097 139.391 103.1 1 86.48 866 GLN AAA CA 1
ATOM 6252 C C . GLN A 1 866 ? 123.543 138.225 102.214 1 88.169 866 GLN AAA C 1
ATOM 6253 O O . GLN A 1 866 ? 124.284 137.348 102.685 1 100.353 866 GLN AAA O 1
ATOM 6259 N N . ASN A 1 867 ? 123.094 138.218 100.942 1 66.732 867 ASN AAA N 1
ATOM 6260 C CA . ASN A 1 867 ? 123.246 137.059 100.07 1 54.96 867 ASN AAA CA 1
ATOM 6261 C C . ASN A 1 867 ? 124.086 137.371 98.821 1 54.667 867 ASN AAA C 1
ATOM 6262 O O . ASN A 1 867 ? 123.859 136.752 97.782 1 65.967 867 ASN AAA O 1
ATOM 6267 N N . THR A 1 868 ? 125.049 138.306 98.893 1 46.893 868 THR AAA N 1
ATOM 6268 C CA . THR A 1 868 ? 125.728 138.791 97.7 1 48.147 868 THR AAA CA 1
ATOM 6269 C C . THR A 1 868 ? 127.226 138.486 97.716 1 52.063 868 THR AAA C 1
ATOM 6270 O O . THR A 1 868 ? 127.904 138.69 98.727 1 62.301 868 THR AAA O 1
ATOM 6274 N N . LEU A 1 869 ? 127.748 138.044 96.556 1 47.686 869 LEU AAA N 1
ATOM 6275 C CA . LEU A 1 869 ? 129.178 137.94 96.284 1 39.749 869 LEU AAA CA 1
ATOM 6276 C C . LEU A 1 869 ? 129.556 138.861 95.131 1 45.366 869 LEU AAA C 1
ATOM 6277 O O . LEU A 1 869 ? 128.862 138.874 94.109 1 52.386 869 LEU AAA O 1
ATOM 6282 N N . ILE A 1 870 ? 130.66 139.614 95.29 1 43.346 870 ILE AAA N 1
ATOM 6283 C CA . ILE A 1 870 ? 131.208 140.45 94.227 1 40.372 870 ILE AAA CA 1
ATOM 6284 C C . ILE A 1 870 ? 132.613 139.961 93.87 1 45.036 870 ILE AAA C 1
ATOM 6285 O O . ILE A 1 870 ? 133.446 139.788 94.758 1 53.66 870 ILE AAA O 1
ATOM 6290 N N . TYR A 1 871 ? 132.888 139.783 92.568 1 43.478 871 TYR AAA N 1
ATOM 6291 C CA . TYR A 1 871 ? 134.227 139.476 92.084 1 41.015 871 TYR AAA CA 1
ATOM 6292 C C . TYR A 1 871 ? 134.711 140.588 91.149 1 50.949 871 TYR AAA C 1
ATOM 6293 O O . TYR A 1 871 ? 134.054 140.9 90.151 1 59.953 871 TYR AAA O 1
ATOM 6302 N N . VAL A 1 872 ? 135.849 141.214 91.495 1 46.468 872 VAL AAA N 1
ATOM 6303 C CA . VAL A 1 872 ? 136.421 142.313 90.724 1 40.845 872 VAL AAA CA 1
ATOM 6304 C C . VAL A 1 872 ? 137.742 141.872 90.105 1 46.398 872 VAL AAA C 1
ATOM 6305 O O . VAL A 1 872 ? 138.663 141.471 90.824 1 56.808 872 VAL AAA O 1
ATOM 6309 N N . VAL A 1 873 ? 137.826 141.962 88.765 1 41.022 873 VAL AAA N 1
ATOM 6310 C CA . VAL A 1 873 ? 138.954 141.459 87.994 1 36.594 873 VAL AAA CA 1
ATOM 6311 C C . VAL A 1 873 ? 139.475 142.529 87.036 1 40.485 873 VAL AAA C 1
ATOM 6312 O O . VAL A 1 873 ? 138.739 143.433 86.654 1 52.188 873 VAL AAA O 1
ATOM 6316 N N . PRO A 1 874 ? 140.756 142.487 86.601 1 38.07 874 PRO AAA N 1
ATOM 6317 C CA . PRO A 1 874 ? 141.267 143.459 85.637 1 37.051 874 PRO AAA CA 1
ATOM 6318 C C . PRO A 1 874 ? 140.633 143.359 84.254 1 40.391 874 PRO AAA C 1
ATOM 6319 O O . PRO A 1 874 ? 140.122 142.289 83.879 1 45.337 874 PRO AAA O 1
ATOM 6323 N N . ASN A 1 875 ? 140.799 144.429 83.451 1 37.195 875 ASN AAA N 1
ATOM 6324 C CA . ASN A 1 875 ? 140.153 144.512 82.148 1 36.577 875 ASN AAA CA 1
ATOM 6325 C C . ASN A 1 875 ? 140.572 143.37 81.245 1 39.058 875 ASN AAA C 1
ATOM 6326 O O . ASN A 1 875 ? 139.726 142.797 80.54 1 48.35 875 ASN AAA O 1
ATOM 6331 N N . GLY A 1 876 ? 141.857 143.039 81.277 1 42.847 876 GLY AAA N 1
ATOM 6332 C CA . GLY A 1 876 ? 142.389 142.067 80.35 1 48.961 876 GLY AAA CA 1
ATOM 6333 C C . GLY A 1 876 ? 141.973 140.628 80.684 1 46.886 876 GLY AAA C 1
ATOM 6334 O O . GLY A 1 876 ? 142.258 139.714 79.907 1 58.266 876 GLY AAA O 1
ATOM 6335 N N . SER A 1 877 ? 141.327 140.432 81.842 1 41.96 877 SER AAA N 1
ATOM 6336 C CA . SER A 1 877 ? 140.971 139.122 82.373 1 42.852 877 SER AAA CA 1
ATOM 6337 C C . SER A 1 877 ? 139.458 138.904 82.511 1 44.349 877 SER AAA C 1
ATOM 6338 O O . SER A 1 877 ? 139.029 137.886 83.063 1 49.659 877 SER AAA O 1
ATOM 6341 N N . PHE A 1 878 ? 138.639 139.825 81.995 1 39.022 878 PHE AAA N 1
ATOM 6342 C CA . PHE A 1 878 ? 137.209 139.797 82.238 1 32.332 878 PHE AAA CA 1
ATOM 6343 C C . PHE A 1 878 ? 136.552 138.653 81.482 1 36.722 878 PHE AAA C 1
ATOM 6344 O O . PHE A 1 878 ? 135.87 137.84 82.107 1 44.232 878 PHE AAA O 1
ATOM 6352 N N . VAL A 1 879 ? 136.716 138.591 80.142 1 36.089 879 VAL AAA N 1
ATOM 6353 C CA . VAL A 1 879 ? 136.096 137.539 79.336 1 28.136 879 VAL AAA CA 1
ATOM 6354 C C . VAL A 1 879 ? 136.754 136.225 79.699 1 27.969 879 VAL AAA C 1
ATOM 6355 O O . VAL A 1 879 ? 137.973 136.134 79.679 1 34.34 879 VAL AAA O 1
ATOM 6359 N N . GLY A 1 880 ? 135.961 135.242 80.123 1 29.083 880 GLY AAA N 1
ATOM 6360 C CA . GLY A 1 880 ? 136.552 134 80.59 1 30.514 880 GLY AAA CA 1
ATOM 6361 C C . GLY A 1 880 ? 136.709 133.898 82.108 1 34.693 880 GLY AAA C 1
ATOM 6362 O O . GLY A 1 880 ? 136.951 132.797 82.606 1 42.502 880 GLY AAA O 1
ATOM 6363 N N . SER A 1 881 ? 136.58 135.004 82.857 1 33.1 881 SER AAA N 1
ATOM 6364 C CA . SER A 1 881 ? 136.581 134.929 84.315 1 31.472 881 SER AAA CA 1
ATOM 6365 C C . SER A 1 881 ? 135.401 134.086 84.791 1 33.093 881 S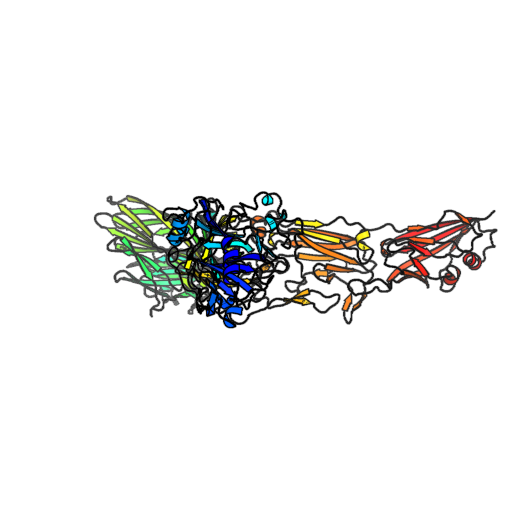ER AAA C 1
ATOM 6366 O O . SER A 1 881 ? 134.338 134.069 84.159 1 37.884 881 SER AAA O 1
ATOM 6369 N N . ASN A 1 882 ? 135.588 133.379 85.916 1 34.669 882 ASN AAA N 1
ATOM 6370 C CA . ASN A 1 882 ? 134.614 132.39 86.363 1 33.916 882 ASN AAA CA 1
ATOM 6371 C C . ASN A 1 882 ? 134.644 132.174 87.876 1 37.686 882 ASN AAA C 1
ATOM 6372 O O . ASN A 1 882 ? 135.686 132.358 88.524 1 44.864 882 ASN AAA O 1
ATOM 6377 N N . ILE A 1 883 ? 133.482 131.763 88.417 1 36.762 883 ILE AAA N 1
ATOM 6378 C CA . ILE A 1 883 ? 133.304 131.33 89.798 1 35.313 883 ILE AAA CA 1
ATOM 6379 C C . ILE A 1 883 ? 132.746 129.905 89.789 1 36.761 883 ILE AAA C 1
ATOM 6380 O O . ILE A 1 883 ? 131.83 129.614 89.023 1 41.543 883 ILE AAA O 1
ATOM 6385 N N . LYS A 1 884 ? 133.299 129.023 90.635 1 40.889 884 LYS AAA N 1
ATOM 6386 C CA . LYS A 1 884 ? 132.799 127.667 90.801 1 44.613 884 LYS AAA CA 1
ATOM 6387 C C . LYS A 1 884 ? 132.315 127.486 92.236 1 47.561 884 LYS AAA C 1
ATOM 6388 O O . LYS A 1 884 ? 133.094 127.693 93.166 1 53.668 884 LYS AAA O 1
ATOM 6394 N N . LEU A 1 885 ? 131.038 127.091 92.392 1 42.174 885 LEU AAA N 1
ATOM 6395 C CA . LEU A 1 885 ? 130.377 126.945 93.682 1 33.827 885 LEU AAA CA 1
ATOM 6396 C C . LEU A 1 885 ? 130.16 125.474 93.971 1 34.89 885 LEU AAA C 1
ATOM 6397 O O . LEU A 1 885 ? 129.655 124.751 93.125 1 43.017 885 LEU AAA O 1
ATOM 6402 N N . THR A 1 886 ? 130.536 125.046 95.176 1 34.243 886 THR AAA N 1
ATOM 6403 C CA . THR A 1 886 ? 130.287 123.697 95.657 1 34.878 886 THR AAA CA 1
ATOM 6404 C C . THR A 1 886 ? 129.462 123.785 96.939 1 40.346 886 THR AAA C 1
ATOM 6405 O O . THR A 1 886 ? 129.829 124.507 97.874 1 48.207 886 THR AAA O 1
ATOM 6409 N N . TYR A 1 887 ? 128.353 123.033 96.987 1 37.69 887 TYR AAA N 1
ATOM 6410 C CA . TYR A 1 887 ? 127.545 122.943 98.188 1 33.634 887 TYR AAA CA 1
ATOM 6411 C C . TYR A 1 887 ? 127.548 121.511 98.707 1 37.134 887 TYR AAA C 1
ATOM 6412 O O . TYR A 1 887 ? 127.23 120.578 97.969 1 47.663 887 TYR AAA O 1
ATOM 6421 N N . THR A 1 888 ? 127.919 121.342 99.985 1 35.562 888 THR AAA N 1
ATOM 6422 C CA . THR A 1 888 ? 127.942 120.052 100.662 1 33.53 888 THR AAA CA 1
ATOM 6423 C C . THR A 1 888 ? 126.874 120.053 101.754 1 36.747 888 THR AAA C 1
ATOM 6424 O O . THR A 1 888 ? 126.709 121.047 102.465 1 40.58 888 THR AAA O 1
ATOM 6428 N N . THR A 1 889 ? 126.161 118.932 101.907 1 34.271 889 THR AAA N 1
ATOM 6429 C CA . THR A 1 889 ? 125.076 118.814 102.862 1 32.655 889 THR AAA CA 1
ATOM 6430 C C . THR A 1 889 ? 125.517 119.159 104.289 1 42.201 889 THR AAA C 1
ATOM 6431 O O . THR A 1 889 ? 126.679 118.983 104.677 1 48.774 889 THR AAA O 1
ATOM 6435 N N . THR A 1 890 ? 124.554 119.641 105.102 1 44.045 890 THR AAA N 1
ATOM 6436 C CA . THR A 1 890 ? 124.762 120.059 106.484 1 35.01 890 THR AAA CA 1
ATOM 6437 C C . THR A 1 890 ? 124.416 118.935 107.462 1 38.142 890 THR AAA C 1
ATOM 6438 O O . THR A 1 890 ? 124.831 118.988 108.62 1 45.244 890 THR AAA O 1
ATOM 6442 N N . ASP A 1 891 ? 123.679 117.902 107.012 1 40.159 891 ASP AAA N 1
ATOM 6443 C CA . ASP A 1 891 ? 123.114 116.897 107.907 1 40.844 891 ASP AAA CA 1
ATOM 6444 C C . ASP A 1 891 ? 123.772 115.532 107.723 1 39.348 891 ASP AAA C 1
ATOM 6445 O O . ASP A 1 891 ? 123.758 114.999 106.621 1 45.469 891 ASP AAA O 1
ATOM 6450 N N . TYR A 1 892 ? 124.228 114.926 108.829 1 35.801 892 TYR AAA N 1
ATOM 6451 C CA . TYR A 1 892 ? 124.973 113.681 108.841 1 35.227 892 TYR AAA CA 1
ATOM 6452 C C . TYR A 1 892 ? 124.19 112.503 108.246 1 42.494 892 TYR AAA C 1
ATOM 6453 O O . TYR A 1 892 ? 124.801 111.577 107.712 1 53.164 892 TYR AAA O 1
ATOM 6462 N N . ALA A 1 893 ? 122.852 112.497 108.299 1 39.331 893 ALA AAA N 1
ATOM 6463 C CA . ALA A 1 893 ? 122.077 111.414 107.7 1 37.096 893 ALA AAA CA 1
ATOM 6464 C C . ALA A 1 893 ? 122.226 111.383 106.178 1 35.707 893 ALA AAA C 1
ATOM 6465 O O . ALA A 1 893 ? 122.286 110.306 105.59 1 39.757 893 ALA AAA O 1
ATOM 6467 N N . VAL A 1 894 ? 122.315 112.555 105.542 1 35.235 894 VAL AAA N 1
ATOM 6468 C CA . VAL A 1 894 ? 122.522 112.661 104.105 1 34.681 894 VAL AAA CA 1
ATOM 6469 C C . VAL A 1 894 ? 123.908 112.136 103.74 1 38.078 894 VAL AAA C 1
ATOM 6470 O O . VAL A 1 894 ? 124.03 111.388 102.771 1 44.848 894 VAL AAA O 1
ATOM 6474 N N . LEU A 1 895 ? 124.945 112.492 104.517 1 37.108 895 LEU AAA N 1
ATOM 6475 C CA . LEU A 1 895 ? 126.296 111.983 104.304 1 34.417 895 LEU AAA CA 1
ATOM 6476 C C . LEU A 1 895 ? 126.353 110.462 104.4 1 32.7 895 LEU AAA C 1
ATOM 6477 O O . LEU A 1 895 ? 127.012 109.831 103.586 1 39.305 895 LEU AAA O 1
ATOM 6482 N N . HIS A 1 896 ? 125.632 109.882 105.353 1 32.296 896 HIS AAA N 1
ATOM 6483 C CA . HIS A 1 896 ? 125.645 108.455 105.629 1 33.917 896 HIS AAA CA 1
ATOM 6484 C C . HIS A 1 896 ? 124.949 107.636 104.541 1 35.156 896 HIS AAA C 1
ATOM 6485 O O . HIS A 1 896 ? 125.537 106.677 104.044 1 41.884 896 HIS AAA O 1
ATOM 6492 N N . TYR A 1 897 ? 123.714 107.997 104.163 1 35.75 897 TYR AAA N 1
ATOM 6493 C CA . TYR A 1 897 ? 122.92 107.202 103.239 1 35.391 897 TYR AAA CA 1
ATOM 6494 C C . TYR A 1 897 ? 123.32 107.415 101.78 1 35.909 897 TYR AAA C 1
ATOM 6495 O O . TYR A 1 897 ? 122.98 106.569 100.957 1 44.786 897 TYR AAA O 1
ATOM 6504 N N . PHE A 1 898 ? 124.022 108.507 101.457 1 33.358 898 PHE AAA N 1
ATOM 6505 C CA . PHE A 1 898 ? 124.407 108.782 100.086 1 34.399 898 PHE AAA CA 1
ATOM 6506 C C . PHE A 1 898 ? 125.924 108.94 99.887 1 39.103 898 PHE AAA C 1
ATOM 6507 O O . PHE A 1 898 ? 126.337 109.566 98.905 1 43.995 898 PHE AAA O 1
ATOM 6515 N N . TYR A 1 899 ? 126.772 108.337 100.74 1 41.474 899 TYR AAA N 1
ATOM 6516 C CA . TYR A 1 899 ? 128.218 108.471 100.607 1 43.037 899 TYR AAA CA 1
ATOM 6517 C C . TYR A 1 899 ? 128.724 107.82 99.322 1 51.65 899 TYR AAA C 1
ATOM 6518 O O . TYR A 1 899 ? 129.54 108.413 98.614 1 61.63 899 TYR AAA O 1
ATOM 6527 N N . SER A 1 900 ? 128.202 106.627 99 1 56.726 900 SER AAA N 1
ATOM 6528 C CA . SER A 1 900 ? 128.691 105.795 97.908 1 58.11 900 SER AAA CA 1
ATOM 6529 C C . SER A 1 900 ? 128.368 106.382 96.539 1 54.278 900 SER AAA C 1
ATOM 6530 O O . SER A 1 900 ? 129.182 106.3 95.624 1 64.907 900 SER AAA O 1
ATOM 6533 N N . THR A 1 901 ? 127.171 106.948 96.405 1 51.119 901 THR AAA N 1
ATOM 6534 C CA . THR A 1 901 ? 126.695 107.478 95.139 1 54.461 901 THR AAA CA 1
ATOM 6535 C C . THR A 1 901 ? 127.191 108.901 94.886 1 51.589 901 THR AAA C 1
ATOM 6536 O O . THR A 1 901 ? 127.125 109.378 93.756 1 56.704 901 THR AAA O 1
ATOM 6540 N N . GLY A 1 902 ? 127.62 109.608 95.934 1 52.69 902 GLY AAA N 1
ATOM 6541 C CA . GLY A 1 902 ? 128.171 110.947 95.784 1 56.159 902 GLY AAA CA 1
ATOM 6542 C C . GLY A 1 902 ? 127.127 112.065 95.755 1 56.238 902 GLY AAA C 1
ATOM 6543 O O . GLY A 1 902 ? 127.48 113.226 95.548 1 62.059 902 GLY AAA O 1
ATOM 6544 N N . GLN A 1 903 ? 125.857 111.729 96.02 1 50.984 903 GLN AAA N 1
ATOM 6545 C CA . GLN A 1 903 ? 124.743 112.664 95.903 1 44.489 903 GLN AAA CA 1
ATOM 6546 C C . GLN A 1 903 ? 124.669 113.664 97.06 1 41.619 903 GLN AAA C 1
ATOM 6547 O O . GLN A 1 903 ? 123.687 114.404 97.161 1 46.268 903 GLN AAA O 1
ATOM 6553 N N . TYR A 1 904 ? 125.722 113.742 97.891 1 37.468 904 TYR AAA N 1
ATOM 6554 C CA . TYR A 1 904 ? 125.771 114.66 99.024 1 34.35 904 TYR AAA CA 1
ATOM 6555 C C . TYR A 1 904 ? 126.441 115.994 98.694 1 36.374 904 TYR AAA C 1
ATOM 6556 O O . TYR A 1 904 ? 126.355 116.915 99.507 1 43.597 904 TYR AAA O 1
ATOM 6565 N N . LYS A 1 905 ? 127.108 116.097 97.527 1 38.859 905 LYS AAA N 1
ATOM 6566 C CA . LYS A 1 905 ? 127.681 117.341 97.01 1 38.858 905 LYS AAA CA 1
ATOM 6567 C C . LYS A 1 905 ? 127.07 117.721 95.662 1 38.431 905 LYS AAA C 1
ATOM 6568 O O . LYS A 1 905 ? 126.785 116.839 94.853 1 45.023 905 LYS AAA O 1
ATOM 6574 N N . VAL A 1 906 ? 126.93 119.03 95.402 1 32.643 906 VAL AAA N 1
ATOM 6575 C CA . VAL A 1 906 ? 126.505 119.531 94.103 1 31.876 906 VAL AAA CA 1
ATOM 6576 C C . VAL A 1 906 ? 127.313 120.764 93.691 1 40.094 906 VAL AAA C 1
ATOM 6577 O O . VAL A 1 906 ? 127.717 121.551 94.548 1 49.677 906 VAL AAA O 1
ATOM 6581 N N . PHE A 1 907 ? 127.541 120.943 92.371 1 42.265 907 PHE AAA N 1
ATOM 6582 C CA . PHE A 1 907 ? 128.468 121.937 91.828 1 39.3 907 PHE AAA CA 1
ATOM 6583 C C . PHE A 1 907 ? 127.823 122.733 90.697 1 40.062 907 PHE AAA C 1
ATOM 6584 O O . PHE A 1 907 ? 126.994 122.21 89.955 1 51.164 907 PHE AAA O 1
ATOM 6592 N N . LYS A 1 908 ? 128.263 123.981 90.518 1 35.571 908 LYS AAA N 1
ATOM 6593 C CA . LYS A 1 908 ? 127.79 124.851 89.454 1 33.246 908 LYS AAA CA 1
ATOM 6594 C C . LYS A 1 908 ? 128.897 125.856 89.152 1 39.677 908 LYS AAA C 1
ATOM 6595 O O . LYS A 1 908 ? 129.689 126.191 90.037 1 48.287 908 LYS AAA O 1
ATOM 6601 N N . THR A 1 909 ? 128.977 126.33 87.897 1 38.381 909 THR AAA N 1
ATOM 6602 C CA . THR A 1 909 ? 129.945 127.365 87.558 1 33.464 909 THR AAA CA 1
ATOM 6603 C C . THR A 1 909 ? 129.35 128.446 86.661 1 33.932 909 THR AAA C 1
ATOM 6604 O O . THR A 1 909 ? 128.607 128.153 85.727 1 40.182 909 THR AAA O 1
ATOM 6608 N N . VAL A 1 910 ? 129.655 129.707 86.999 1 31.286 910 VAL AAA N 1
ATOM 6609 C CA . VAL A 1 910 ? 129.206 130.893 86.291 1 28.362 910 VAL AAA CA 1
ATOM 6610 C C . VAL A 1 910 ? 130.418 131.491 85.597 1 32.96 910 VAL AAA C 1
ATOM 6611 O O . VAL A 1 910 ? 131.458 131.625 86.236 1 43.688 910 VAL AAA O 1
ATOM 6615 N N . SER A 1 911 ? 130.297 131.844 84.305 1 32.125 911 SER AAA N 1
ATOM 6616 C CA . SER A 1 911 ? 131.413 132.453 83.588 1 34.023 911 SER AAA CA 1
ATOM 6617 C C . SER A 1 911 ? 130.972 133.484 82.541 1 36.368 911 SER AAA C 1
ATOM 6618 O O . SER A 1 911 ? 129.879 133.371 81.974 1 44.267 911 SER AAA O 1
ATOM 6621 N N . VAL A 1 912 ? 131.84 134.473 82.27 1 30.515 912 VAL AAA N 1
ATOM 6622 C CA . VAL A 1 912 ? 131.526 135.629 81.438 1 28.09 912 VAL AAA CA 1
ATOM 6623 C C . VAL A 1 912 ? 131.762 135.272 79.975 1 28.445 912 VAL AAA C 1
ATOM 6624 O O . VAL A 1 912 ? 132.886 134.935 79.608 1 41.158 912 VAL AAA O 1
ATOM 6628 N N . PRO A 1 913 ? 130.759 135.331 79.079 1 23.464 913 PRO AAA N 1
ATOM 6629 C CA . PRO A 1 913 ? 130.939 134.925 77.694 1 24.907 913 PRO AAA CA 1
ATOM 6630 C C . PRO A 1 913 ? 131.538 135.972 76.758 1 29.948 913 PRO AAA C 1
ATOM 6631 O O . PRO A 1 913 ? 131.429 137.161 77.022 1 37.459 913 PRO AAA O 1
ATOM 6635 N N . ASN A 1 914 ? 132.171 135.53 75.659 1 28.617 914 ASN AAA N 1
ATOM 6636 C CA . ASN A 1 914 ? 132.738 136.428 74.663 1 29.756 914 ASN AAA CA 1
ATOM 6637 C C . ASN A 1 914 ? 131.618 137.059 73.832 1 34.659 914 ASN AAA C 1
ATOM 6638 O O . ASN A 1 914 ? 130.563 136.451 73.686 1 42.373 914 ASN AAA O 1
ATOM 6643 N N . VAL A 1 915 ? 131.839 138.27 73.275 1 38.03 915 VAL AAA N 1
ATOM 6644 C CA . VAL A 1 915 ? 130.836 139.022 72.519 1 38.34 915 VAL AAA CA 1
ATOM 6645 C C . VAL A 1 915 ? 131.461 139.687 71.291 1 43.885 915 VAL AAA C 1
ATOM 6646 O O . VAL A 1 915 ? 132.597 140.156 71.346 1 49.616 915 VAL AAA O 1
ATOM 6650 N N . THR A 1 916 ? 130.694 139.819 70.198 1 50.571 916 THR AAA N 1
ATOM 6651 C CA . THR A 1 916 ? 131.209 140.377 68.949 1 53.372 916 THR AAA CA 1
ATOM 6652 C C . THR A 1 916 ? 131.116 141.902 68.923 1 47.471 916 THR AAA C 1
ATOM 6653 O O . THR A 1 916 ? 130.026 142.455 68.874 1 50.185 916 THR AAA O 1
ATOM 6657 N N . ALA A 1 917 ? 132.268 142.577 68.927 1 44.617 917 ALA AAA N 1
ATOM 6658 C CA . ALA A 1 917 ? 132.325 144.028 68.784 1 41.399 917 ALA AAA CA 1
ATOM 6659 C C . ALA A 1 917 ? 132.291 144.427 67.311 1 40.932 917 ALA AAA C 1
ATOM 6660 O O . ALA A 1 917 ? 132.42 143.559 66.455 1 46.823 917 ALA AAA O 1
ATOM 6662 N N . ASN A 1 918 ? 132.106 145.728 67.012 1 43.108 918 ASN AAA N 1
ATOM 6663 C CA . ASN A 1 918 ? 131.998 146.178 65.63 1 46.144 918 ASN AAA CA 1
ATOM 6664 C C . ASN A 1 918 ? 132.326 147.666 65.482 1 43.958 918 ASN AAA C 1
ATOM 6665 O O . ASN A 1 918 ? 131.983 148.449 66.359 1 53.604 918 ASN AAA O 1
ATOM 6670 N N . LEU A 1 919 ? 132.994 148.05 64.377 1 38.022 919 LEU AAA N 1
ATOM 6671 C CA . LEU A 1 919 ? 133.274 149.435 63.986 1 33.078 919 LEU AAA CA 1
ATOM 6672 C C . LEU A 1 919 ? 132.765 149.614 62.563 1 31.423 919 LEU AAA C 1
ATOM 6673 O O . LEU A 1 919 ? 132.955 148.697 61.777 1 36.16 919 LEU AAA O 1
ATOM 6678 N N . TYR A 1 920 ? 132.124 150.754 62.229 1 31.57 920 TYR AAA N 1
ATOM 6679 C CA . TYR A 1 920 ? 131.453 150.932 60.943 1 32.094 920 TYR AAA CA 1
ATOM 6680 C C . TYR A 1 920 ? 131.172 152.395 60.61 1 32.833 920 TYR AAA C 1
ATOM 6681 O O . TYR A 1 920 ? 130.603 153.088 61.443 1 38.414 920 TYR AAA O 1
ATOM 6690 N N . PHE A 1 921 ? 131.569 152.871 59.412 1 34.794 921 PHE AAA N 1
ATOM 6691 C CA . PHE A 1 921 ? 131.134 154.169 58.9 1 36.339 921 PHE AAA CA 1
ATOM 6692 C C . PHE A 1 921 ? 129.693 153.958 58.456 1 43.318 921 PHE AAA C 1
ATOM 6693 O O . PHE A 1 921 ? 129.364 152.837 58.089 1 54.678 921 PHE AAA O 1
ATOM 6701 N N . PRO A 1 922 ? 128.767 154.94 58.522 1 46.411 922 PRO AAA N 1
ATOM 6702 C CA . PRO A 1 922 ? 127.341 154.626 58.397 1 47.536 922 PRO AAA CA 1
ATOM 6703 C C . PRO A 1 922 ? 126.958 153.979 57.067 1 54.027 922 PRO AAA C 1
ATOM 6704 O O . PRO A 1 922 ? 126.111 153.095 57.057 1 60.328 922 PRO AAA O 1
ATOM 6708 N N . SER A 1 923 ? 127.638 154.365 55.974 1 65.354 923 SER AAA N 1
ATOM 6709 C CA . SER A 1 923 ? 127.371 153.875 54.618 1 73.68 923 SER AAA CA 1
ATOM 6710 C C . SER A 1 923 ? 128.677 153.562 53.886 1 77.195 923 SER AAA C 1
ATOM 6711 O O . SER A 1 923 ? 129.71 154.155 54.192 1 85.08 923 SER AAA O 1
ATOM 6714 N N . SER A 1 924 ? 128.612 152.641 52.915 1 83.223 924 SER AAA N 1
ATOM 6715 C CA . SER A 1 924 ? 129.773 152.175 52.173 1 100.266 924 SER AAA CA 1
ATOM 6716 C C . SER A 1 924 ? 130.439 153.324 51.415 1 103.439 924 SER AAA C 1
ATOM 6717 O O . SER A 1 924 ? 131.664 153.443 51.422 1 108.585 924 SER AAA O 1
ATOM 6720 N N . THR A 1 925 ? 129.62 154.165 50.765 1 109.301 925 THR AAA N 1
ATOM 6721 C CA . THR A 1 925 ? 130.064 155.396 50.123 1 124.203 925 THR AAA CA 1
ATOM 6722 C C . THR A 1 925 ? 129.768 156.587 51.04 1 130.979 925 THR AAA C 1
ATOM 6723 O O . THR A 1 925 ? 128.687 156.645 51.634 1 136.523 925 THR AAA O 1
ATOM 6727 N N . THR A 1 926 ? 130.722 157.535 51.142 1 128.403 926 THR AAA N 1
ATOM 6728 C CA . THR A 1 926 ? 130.522 158.785 51.877 1 118.408 926 THR AAA CA 1
ATOM 6729 C C . THR A 1 926 ? 130.97 159.976 51.03 1 107.034 926 THR AAA C 1
ATOM 6730 O O . THR A 1 926 ? 132.042 159.921 50.435 1 107.02 926 THR AAA O 1
ATOM 6734 N N . PRO A 1 927 ? 130.172 161.071 50.937 1 106.878 927 PRO AAA N 1
ATOM 6735 C CA . PRO A 1 927 ? 130.506 162.201 50.067 1 110.703 927 PRO AAA CA 1
ATOM 6736 C C . PRO A 1 927 ? 131.549 163.158 50.636 1 118.917 927 PRO AAA C 1
ATOM 6737 O O . PRO A 1 927 ? 131.581 163.422 51.841 1 130.367 927 PRO AAA O 1
ATOM 6741 N N . LEU A 1 928 ? 132.376 163.705 49.733 1 119.498 928 LEU AAA N 1
ATOM 6742 C CA . LEU A 1 928 ? 133.409 164.667 50.096 1 129.346 928 LEU AAA CA 1
ATOM 6743 C C . LEU A 1 928 ? 132.834 166.051 50.419 1 123.597 928 LEU AAA C 1
ATOM 6744 O O . LEU A 1 928 ? 133.513 166.857 51.056 1 127.02 928 LEU AAA O 1
ATOM 6749 N N . TYR A 1 929 ? 131.593 166.317 49.997 1 127.741 929 TYR AAA N 1
ATOM 6750 C CA . TYR A 1 929 ? 130.945 167.608 50.174 1 153.114 929 TYR AAA CA 1
ATOM 6751 C C . TYR A 1 929 ? 130.792 167.97 51.652 1 135.48 929 TYR AAA C 1
ATOM 6752 O O . TYR A 1 929 ? 130.888 169.146 52.008 1 140.778 929 TYR AAA O 1
ATOM 6761 N N . GLN A 1 930 ? 130.535 166.963 52.498 1 127.413 930 GLN AAA N 1
ATOM 6762 C CA . GLN A 1 930 ? 130.227 167.168 53.912 1 132.155 930 GLN AAA CA 1
ATOM 6763 C C . GLN A 1 930 ? 131.506 167.191 54.757 1 118.138 930 GLN AAA C 1
ATOM 6764 O O . GLN A 1 930 ? 132.442 166.443 54.493 1 128.675 930 GLN AAA O 1
ATOM 6770 N N . LEU A 1 931 ? 131.528 168.02 55.816 1 98.531 931 LEU AAA N 1
ATOM 6771 C CA . LEU A 1 931 ? 132.774 168.369 56.493 1 97.461 931 LEU AAA CA 1
ATOM 6772 C C . LEU A 1 931 ? 133.227 167.289 57.48 1 102.108 931 LEU AAA C 1
ATOM 6773 O O . LEU A 1 931 ? 134.425 167.169 57.758 1 111.14 931 LEU AAA O 1
ATOM 6778 N N . SER A 1 932 ? 132.267 166.521 58.018 1 92.929 932 SER AAA N 1
ATOM 6779 C CA . SER A 1 932 ? 132.511 165.489 59.02 1 81.712 932 SER AAA CA 1
ATOM 6780 C C . SER A 1 932 ? 131.711 164.226 58.683 1 83.687 932 SER AAA C 1
ATOM 6781 O O . SER A 1 932 ? 130.542 164.336 58.298 1 94.395 932 SER AAA O 1
ATOM 6784 N N . VAL A 1 933 ? 132.335 163.039 58.827 1 64.895 933 VAL AAA N 1
ATOM 6785 C CA . VAL A 1 933 ? 131.675 161.779 58.528 1 55.76 933 VAL AAA CA 1
ATOM 6786 C C . VAL A 1 933 ? 131.788 160.846 59.727 1 44.682 933 VAL AAA C 1
ATOM 6787 O O . VAL A 1 933 ? 132.835 160.274 59.952 1 45.784 933 VAL AAA O 1
ATOM 6791 N N . PRO A 1 934 ? 130.731 160.683 60.548 1 45.291 934 PRO AAA N 1
ATOM 6792 C CA . PRO A 1 934 ? 130.802 159.884 61.767 1 51.37 934 PRO AAA CA 1
ATOM 6793 C C . PRO A 1 934 ? 131.264 158.432 61.606 1 62.798 934 PRO AAA C 1
ATOM 6794 O O . PRO A 1 934 ? 130.865 157.744 60.668 1 72.325 934 PRO AAA O 1
ATOM 6798 N N . LEU A 1 935 ? 132.104 157.985 62.565 1 54.373 935 LEU AAA N 1
ATOM 6799 C CA . LEU A 1 935 ? 132.572 156.614 62.719 1 45.941 935 LEU AAA CA 1
ATOM 6800 C C . LEU A 1 935 ? 132.068 156.083 64.057 1 46.407 935 LEU AAA C 1
ATOM 6801 O O . LEU A 1 935 ? 132.52 156.561 65.084 1 54.626 935 LEU AAA O 1
ATOM 6806 N N . TYR A 1 936 ? 131.19 155.069 64.07 1 45.264 936 TYR AAA N 1
ATOM 6807 C CA . TYR A 1 936 ? 130.587 154.548 65.296 1 45.096 936 TYR AAA CA 1
ATOM 6808 C C . TYR A 1 936 ? 131.34 153.296 65.756 1 42.718 936 TYR AAA C 1
ATOM 6809 O O . TYR A 1 936 ? 131.596 152.451 64.907 1 46.572 936 TYR AAA O 1
ATOM 6818 N N . LEU A 1 937 ? 131.689 153.173 67.057 1 40.141 937 LEU AAA N 1
ATOM 6819 C CA . LEU A 1 937 ? 132.265 151.963 67.655 1 36.568 937 LEU AAA CA 1
ATOM 6820 C C . LEU A 1 937 ? 131.206 151.341 68.539 1 36.227 937 LEU AAA C 1
ATOM 6821 O O . LEU A 1 937 ? 130.409 152.066 69.121 1 48.171 937 LEU AAA O 1
ATOM 6826 N N . SER A 1 938 ? 131.19 150.013 68.613 1 37.581 938 SER AAA N 1
ATOM 6827 C CA . SER A 1 938 ? 130.198 149.303 69.404 1 44.425 938 SER AAA CA 1
ATOM 6828 C C . SER A 1 938 ? 130.827 148.076 70.051 1 48.728 938 SER AAA C 1
ATOM 6829 O O . SER A 1 938 ? 131.52 147.303 69.395 1 58.715 938 SER AAA O 1
ATOM 6832 N N . GLU A 1 939 ? 130.542 147.9 71.339 1 46.227 939 GLU AAA N 1
ATOM 6833 C CA . GLU A 1 939 ? 131.027 146.775 72.108 1 43.671 939 GLU AAA CA 1
ATOM 6834 C C . GLU A 1 939 ? 130.224 146.717 73.4 1 40.869 939 GLU AAA C 1
ATOM 6835 O O . GLU A 1 939 ? 130.311 147.636 74.202 1 49.123 939 GLU AAA O 1
ATOM 6841 N N . PRO A 1 940 ? 129.387 145.689 73.637 1 35.68 940 PRO AAA N 1
ATOM 6842 C CA . PRO A 1 940 ? 128.473 145.69 74.766 1 35.929 940 PRO AAA CA 1
ATOM 6843 C C . PRO A 1 940 ? 129.061 145.964 76.146 1 40.754 940 PRO AAA C 1
ATOM 6844 O O . PRO A 1 940 ? 128.422 146.666 76.939 1 52.198 940 PRO AAA O 1
ATOM 6848 N N . TYR A 1 941 ? 130.26 145.442 76.426 1 31.444 941 TYR AAA N 1
ATOM 6849 C CA . TYR A 1 941 ? 130.807 145.508 77.766 1 27.535 941 TYR AAA CA 1
ATOM 6850 C C . TYR A 1 941 ? 131.359 146.888 78.162 1 29.116 941 TYR AAA C 1
ATOM 6851 O O . TYR A 1 941 ? 131.692 147.091 79.329 1 34.405 941 TYR AAA O 1
ATOM 6860 N N . TYR A 1 942 ? 131.441 147.849 77.231 1 27.64 942 TYR AAA N 1
ATOM 6861 C CA . TYR A 1 942 ? 131.803 149.216 77.554 1 28.078 942 TYR AAA CA 1
ATOM 6862 C C . TYR A 1 942 ? 130.648 150.021 78.169 1 37.499 942 TYR AAA C 1
ATOM 6863 O O . TYR A 1 942 ? 130.904 151.091 78.74 1 48.578 942 TYR AAA O 1
ATOM 6872 N N . GLY A 1 943 ? 129.392 149.531 78.08 1 37.454 943 GLY AAA N 1
ATOM 6873 C CA . GLY A 1 943 ? 128.191 150.274 78.47 1 39.496 943 GLY AAA CA 1
ATOM 6874 C C . GLY A 1 943 ? 128.056 150.571 79.97 1 42.604 943 GLY AAA C 1
ATOM 6875 O O . GLY A 1 943 ? 128.485 149.771 80.803 1 51.348 943 GLY AAA O 1
ATOM 6876 N N . SER A 1 944 ? 127.425 151.711 80.311 1 42.625 944 SER AAA N 1
ATOM 6877 C CA . SER A 1 944 ? 127.195 152.154 81.685 1 47.857 944 SER AAA CA 1
ATOM 6878 C C . SER A 1 944 ? 126.088 153.21 81.748 1 48.201 944 SER AAA C 1
ATOM 6879 O O . SER A 1 944 ? 125.557 153.586 80.711 1 58.219 944 SER AAA O 1
ATOM 6882 N N . PRO A 1 945 ? 125.634 153.692 82.932 1 47.206 945 PRO AAA N 1
ATOM 6883 C CA . PRO A 1 945 ? 124.695 154.818 82.996 1 49.506 945 PRO AAA CA 1
ATOM 6884 C C . PRO A 1 945 ? 125.262 156.117 82.425 1 61.416 945 PRO AAA C 1
ATOM 6885 O O . PRO A 1 945 ? 126.477 156.335 82.474 1 72.475 945 PRO AAA O 1
ATOM 6889 N N . LEU A 1 946 ? 124.377 156.976 81.887 1 57.055 946 LEU AAA N 1
ATOM 6890 C CA . LEU A 1 946 ? 124.783 158.194 81.186 1 53.007 946 LEU AAA CA 1
ATOM 6891 C C . LEU A 1 946 ? 125.151 159.305 82.164 1 55.5 946 LEU AAA C 1
ATOM 6892 O O . LEU A 1 946 ? 124.597 159.375 83.263 1 67.82 946 LEU AAA O 1
ATOM 6897 N N . PRO A 1 947 ? 126.086 160.223 81.82 1 51.643 947 PRO AAA N 1
ATOM 6898 C CA . PRO A 1 947 ? 126.899 160.131 80.612 1 55.102 947 PRO AAA CA 1
ATOM 6899 C C . PRO A 1 947 ? 128.146 159.277 80.821 1 74.077 947 PRO AAA C 1
ATOM 6900 O O . PRO A 1 947 ? 128.666 159.154 81.939 1 84.589 947 PRO AAA O 1
ATOM 6904 N N . THR A 1 948 ? 128.627 158.685 79.719 1 68.934 948 THR AAA N 1
ATOM 6905 C CA . THR A 1 948 ? 129.93 158.039 79.7 1 57.611 948 THR AAA CA 1
ATOM 6906 C C . THR A 1 948 ? 130.593 158.328 78.366 1 49.044 948 THR AAA C 1
ATOM 6907 O O . THR A 1 948 ? 129.919 158.475 77.351 1 52.995 948 THR AAA O 1
ATOM 6911 N N . TYR A 1 949 ? 131.92 158.412 78.388 1 47.013 949 TYR AAA N 1
ATOM 6912 C CA . TYR A 1 949 ? 132.645 158.901 77.233 1 49.433 949 TYR AAA CA 1
ATOM 6913 C C . TYR A 1 949 ? 134.028 158.267 77.125 1 54.688 949 TYR AAA C 1
ATOM 6914 O O . TYR A 1 949 ? 134.623 157.876 78.133 1 68.027 949 TYR AAA O 1
ATOM 6923 N N . ILE A 1 950 ? 134.506 158.153 75.881 1 49.401 950 ILE AAA N 1
ATOM 6924 C CA . ILE A 1 950 ? 135.829 157.642 75.572 1 50.704 950 ILE AAA CA 1
ATOM 6925 C C . ILE A 1 950 ? 136.64 158.796 74.992 1 59.263 950 ILE AAA C 1
ATOM 6926 O O . ILE A 1 950 ? 136.222 159.41 74.01 1 70.743 950 ILE AAA O 1
ATOM 6931 N N . GLY A 1 951 ? 137.809 159.068 75.587 1 60.914 951 GLY AAA N 1
ATOM 6932 C CA . GLY A 1 951 ? 138.733 160.085 75.101 1 61.931 951 GLY AAA CA 1
ATOM 6933 C C . GLY A 1 951 ? 139.918 159.487 74.343 1 66.456 951 GLY AAA C 1
ATOM 6934 O O . GLY A 1 951 ? 140.318 158.36 74.618 1 77.77 951 GLY AAA O 1
ATOM 6935 N N . LEU A 1 952 ? 140.491 160.267 73.409 1 63.328 952 LEU AAA N 1
ATOM 6936 C CA . LEU A 1 952 ? 141.621 159.86 72.579 1 64.904 952 LEU AAA CA 1
ATOM 6937 C C . LEU A 1 952 ? 142.78 160.849 72.694 1 69.988 952 LEU AAA C 1
ATOM 6938 O O . LEU A 1 952 ? 142.574 162.019 73.008 1 76.48 952 LEU AAA O 1
ATOM 6943 N N . GLY A 1 953 ? 144.009 160.365 72.434 1 77.191 953 GLY AAA N 1
ATOM 6944 C CA . GLY A 1 953 ? 145.22 161.186 72.491 1 87.802 953 GLY AAA CA 1
ATOM 6945 C C . GLY A 1 953 ? 146.529 160.393 72.363 1 90.792 953 GLY AAA C 1
ATOM 6946 O O . GLY A 1 953 ? 146.505 159.164 72.307 1 97.984 953 GLY AAA O 1
ATOM 6947 N N . THR A 1 954 ? 147.675 161.105 72.336 1 82.434 954 THR AAA N 1
ATOM 6948 C CA . THR A 1 954 ? 149.027 160.544 72.272 1 77.16 954 THR AAA CA 1
ATOM 6949 C C . THR A 1 954 ? 149.205 159.677 71.026 1 70.843 954 THR AAA C 1
ATOM 6950 O O . THR A 1 954 ? 149.047 160.199 69.93 1 78.253 954 THR AAA O 1
ATOM 6954 N N . ASN A 1 955 ? 149.511 158.372 71.186 1 69.173 955 ASN AAA N 1
ATOM 6955 C CA . ASN A 1 955 ? 149.617 157.428 70.08 1 69.642 955 ASN AAA CA 1
ATOM 6956 C C . ASN A 1 955 ? 148.299 156.674 69.905 1 60.054 955 ASN AAA C 1
ATOM 6957 O O . ASN A 1 955 ? 148.301 155.481 69.632 1 70.393 955 ASN AAA O 1
ATOM 6962 N N . GLY A 1 956 ? 147.175 157.374 70.049 1 53.801 956 GLY AAA N 1
ATOM 6963 C CA . GLY A 1 956 ? 145.864 156.827 69.761 1 52.635 956 GLY AAA CA 1
ATOM 6964 C C . GLY A 1 956 ? 145.272 156.049 70.93 1 52.556 956 GLY AAA C 1
ATOM 6965 O O . GLY A 1 956 ? 144.441 155.165 70.709 1 67.775 956 GLY AAA O 1
ATOM 6966 N N . THR A 1 957 ? 145.652 156.41 72.163 1 44.088 957 THR AAA N 1
ATOM 6967 C CA . THR A 1 957 ? 145.217 155.681 73.348 1 46.284 957 THR AAA CA 1
ATOM 6968 C C . THR A 1 957 ? 143.794 156.053 73.76 1 45.379 957 THR AAA C 1
ATOM 6969 O O . THR A 1 957 ? 143.467 157.23 73.852 1 50.363 957 THR AAA O 1
ATOM 6973 N N . SER A 1 958 ? 142.984 155.04 74.103 1 46.923 958 SER AAA N 1
ATOM 6974 C CA . SER A 1 958 ? 141.564 155.16 74.41 1 47.227 958 SER AAA CA 1
ATOM 6975 C C . SER A 1 958 ? 141.343 155.105 75.928 1 56.199 958 SER AAA C 1
ATOM 6976 O O . SER A 1 958 ? 141.729 154.125 76.571 1 68.827 958 SER AAA O 1
ATOM 6979 N N . LEU A 1 959 ? 140.717 156.15 76.506 1 54.421 959 LEU AAA N 1
ATOM 6980 C CA . LEU A 1 959 ? 140.456 156.239 77.945 1 51.725 959 LEU AAA CA 1
ATOM 6981 C C . LEU A 1 959 ? 138.965 156.378 78.228 1 49.728 959 LEU AAA C 1
ATOM 6982 O O . LEU A 1 959 ? 138.326 157.266 77.679 1 54.54 959 LEU AAA O 1
ATOM 6987 N N . TRP A 1 960 ? 138.448 155.561 79.154 1 46.414 960 TRP AAA N 1
ATOM 6988 C CA . TRP A 1 960 ? 137.022 155.443 79.416 1 43.736 960 TRP AAA CA 1
ATOM 6989 C C . TRP A 1 960 ? 136.699 156.023 80.788 1 53.78 960 TRP AAA C 1
ATOM 6990 O O . TRP A 1 960 ? 137.379 155.718 81.777 1 59.291 960 TRP AAA O 1
ATOM 7001 N N . ASN A 1 961 ? 135.63 156.837 80.843 1 58.786 961 ASN AAA N 1
ATOM 7002 C CA . ASN A 1 961 ? 135.203 157.513 82.063 1 57.166 961 ASN AAA CA 1
ATOM 7003 C C . ASN A 1 961 ? 133.699 157.357 82.265 1 60.116 961 ASN AAA C 1
ATOM 7004 O O . ASN A 1 961 ? 132.922 157.468 81.305 1 72.307 961 ASN AAA O 1
ATOM 7009 N N . SER A 1 962 ? 133.292 157.117 83.523 1 61.946 962 SER AAA N 1
ATOM 7010 C CA . SER A 1 962 ? 131.895 156.833 83.828 1 66.375 962 SER AAA CA 1
ATOM 7011 C C . SER A 1 962 ? 131.489 157.372 85.201 1 66.731 962 SER AAA C 1
ATOM 7012 O O . SER A 1 962 ? 131.205 156.587 86.108 1 74.09 962 SER AAA O 1
ATOM 7015 N N . PRO A 1 963 ? 131.346 158.714 85.354 1 64.587 963 PRO AAA N 1
ATOM 7016 C CA . PRO A 1 963 ? 131.116 159.337 86.658 1 60.137 963 PRO AAA CA 1
ATOM 7017 C C . PRO A 1 963 ? 129.884 158.918 87.463 1 64.673 963 PRO AAA C 1
ATOM 7018 O O . PRO A 1 963 ? 129.942 158.965 88.684 1 77.171 963 PRO AAA O 1
ATOM 7022 N N . ASN A 1 964 ? 128.803 158.475 86.805 1 65.632 964 ASN AAA N 1
ATOM 7023 C CA . ASN A 1 964 ? 127.55 158.15 87.466 1 69.298 964 ASN AAA CA 1
ATOM 7024 C C . ASN A 1 964 ? 127.477 156.693 87.936 1 66.936 964 ASN AAA C 1
ATOM 7025 O O . ASN A 1 964 ? 126.48 156.305 88.543 1 77.843 964 ASN AAA O 1
ATOM 7030 N N . TYR A 1 965 ? 128.526 155.895 87.701 1 62.956 965 TYR AAA N 1
ATOM 7031 C CA . TYR A 1 965 ? 128.549 154.479 88.063 1 58.377 965 TYR AAA CA 1
ATOM 7032 C C . TYR A 1 965 ? 128.926 154.299 89.532 1 57.688 965 TYR AAA C 1
ATOM 7033 O O . TYR A 1 965 ? 129.969 154.781 89.98 1 68.958 965 TYR AAA O 1
ATOM 7042 N N . VAL A 1 966 ? 128.086 153.562 90.273 1 55.281 966 VAL AAA N 1
ATOM 7043 C CA . VAL A 1 966 ? 128.376 153.193 91.651 1 58.698 966 VAL AAA CA 1
ATOM 7044 C C . VAL A 1 966 ? 127.893 151.764 91.891 1 54.282 966 VAL AAA C 1
ATOM 7045 O O . VAL A 1 966 ? 126.837 151.385 91.39 1 60.952 966 VAL AAA O 1
ATOM 7049 N N . LEU A 1 967 ? 128.66 150.984 92.665 1 47.977 967 LEU AAA N 1
ATOM 7050 C CA . LEU A 1 967 ? 128.285 149.627 93.036 1 46.73 967 LEU AAA CA 1
ATOM 7051 C C . LEU A 1 967 ? 128.551 149.424 94.522 1 49.078 967 LEU AAA C 1
ATOM 7052 O O . LEU A 1 967 ? 129.708 149.441 94.944 1 58.318 967 LEU AAA O 1
ATOM 7057 N N . PHE A 1 968 ? 127.46 149.291 95.293 1 49.69 968 PHE AAA N 1
ATOM 7058 C CA . PHE A 1 968 ? 127.46 149.151 96.742 1 49.381 968 PHE AAA CA 1
ATOM 7059 C C . PHE A 1 968 ? 128.35 150.193 97.425 1 51.616 968 PHE AAA C 1
ATOM 7060 O O . PHE A 1 968 ? 128.943 149.912 98.473 1 59.35 968 PHE AAA O 1
ATOM 7068 N N . GLY A 1 969 ? 128.431 151.392 96.829 1 51.499 969 GLY AAA N 1
ATOM 7069 C CA . GLY A 1 969 ? 129.111 152.526 97.429 1 56.296 969 GLY AAA CA 1
ATOM 7070 C C . GLY A 1 969 ? 130.496 152.841 96.854 1 66.386 969 GLY AAA C 1
ATOM 7071 O O . GLY A 1 969 ? 131.082 153.854 97.239 1 82.655 969 GLY AAA O 1
ATOM 7072 N N . VAL A 1 970 ? 131.034 151.985 95.966 1 57.984 970 VAL AAA N 1
ATOM 7073 C CA . VAL A 1 970 ? 132.317 152.218 95.307 1 50.986 970 VAL AAA CA 1
ATOM 7074 C C . VAL A 1 970 ? 132.057 152.72 93.891 1 53.627 970 VAL AAA C 1
ATOM 7075 O O . VAL A 1 970 ? 131.194 152.175 93.199 1 65.757 970 VAL AAA O 1
ATOM 7079 N N . SER A 1 971 ? 132.804 153.751 93.461 1 54.831 971 SER AAA N 1
ATOM 7080 C CA . SER A 1 971 ? 132.54 154.425 92.191 1 58.161 971 SER AAA CA 1
ATOM 7081 C C . SER A 1 971 ? 133.717 154.3 91.22 1 59.622 971 SER AAA C 1
ATOM 7082 O O . SER A 1 971 ? 134.872 154.278 91.644 1 72.075 971 SER AAA O 1
ATOM 7085 N N . ALA A 1 972 ? 133.399 154.263 89.919 1 53.066 972 ALA AAA N 1
ATOM 7086 C CA . ALA A 1 972 ? 134.276 153.787 88.86 1 54.69 972 ALA AAA CA 1
ATOM 7087 C C . ALA A 1 972 ? 135.519 154.657 88.651 1 59.261 972 ALA AAA C 1
ATOM 7088 O O . ALA A 1 972 ? 135.54 155.853 88.945 1 71.867 972 ALA AAA O 1
ATOM 7090 N N . VAL A 1 973 ? 136.555 154.019 88.089 1 53.173 973 VAL AAA N 1
ATOM 7091 C CA . VAL A 1 973 ? 137.886 154.57 87.894 1 52.141 973 VAL AAA CA 1
ATOM 7092 C C . VAL A 1 973 ? 138.155 154.684 86.397 1 53.446 973 VAL AAA C 1
ATOM 7093 O O . VAL A 1 973 ? 137.584 153.938 85.609 1 61.638 973 VAL AAA O 1
ATOM 7097 N N . GLN A 1 974 ? 139.062 155.587 86.009 1 51.545 974 GLN AAA N 1
ATOM 7098 C CA . GLN A 1 974 ? 139.429 155.741 84.611 1 51.259 974 GLN AAA CA 1
ATOM 7099 C C . GLN A 1 974 ? 140.154 154.488 84.128 1 49.603 974 GLN AAA C 1
ATOM 7100 O O . GLN A 1 974 ? 141.152 154.098 84.717 1 56.323 974 GLN AAA O 1
ATOM 7106 N N . GLN A 1 975 ? 139.633 153.848 83.07 1 48.85 975 GLN AAA N 1
ATOM 7107 C CA . GLN A 1 975 ? 140.19 152.615 82.533 1 45.582 975 GLN AAA CA 1
ATOM 7108 C C . GLN A 1 975 ? 140.805 152.89 81.157 1 49.069 975 GLN AAA C 1
ATOM 7109 O O . GLN A 1 975 ? 140.276 153.684 80.367 1 59.28 975 GLN AAA O 1
ATOM 7115 N N . TYR A 1 976 ? 141.878 152.161 80.831 1 42.957 976 TYR AAA N 1
ATOM 7116 C CA . TYR A 1 976 ? 142.503 152.208 79.519 1 41.994 976 TYR AAA CA 1
ATOM 7117 C C . TYR A 1 976 ? 142.156 150.928 78.749 1 48.997 976 TYR AAA C 1
ATOM 7118 O O . TYR A 1 976 ? 142.613 149.839 79.124 1 61.719 976 TYR AAA O 1
ATOM 7127 N N . LEU A 1 977 ? 141.343 151.036 77.671 1 41.114 977 LEU AAA N 1
ATOM 7128 C CA . LEU A 1 977 ? 140.66 149.87 77.114 1 33.442 977 LEU AAA CA 1
ATOM 7129 C C . LEU A 1 977 ? 140.984 149.541 75.648 1 37.51 977 LEU AAA C 1
ATOM 7130 O O . LEU A 1 977 ? 140.485 148.531 75.121 1 45.124 977 LEU AAA O 1
ATOM 7135 N N . GLY A 1 978 ? 141.818 150.341 74.967 1 37.45 978 GLY AAA N 1
ATOM 7136 C CA . GLY A 1 978 ? 142.187 150.005 73.594 1 38.952 978 GLY AAA CA 1
ATOM 7137 C C . GLY A 1 978 ? 143.03 151.078 72.904 1 41.276 978 GLY AAA C 1
ATOM 7138 O O . GLY A 1 978 ? 143.491 152.016 73.554 1 47.562 978 GLY AAA O 1
ATOM 7139 N N . PHE A 1 979 ? 143.238 150.93 71.584 1 35.696 979 PHE AAA N 1
ATOM 7140 C CA . PHE A 1 979 ? 143.909 151.965 70.808 1 33.891 979 PHE AAA CA 1
ATOM 7141 C C . PHE A 1 979 ? 143.541 151.958 69.327 1 35.253 979 PHE AAA C 1
ATOM 7142 O O . PHE A 1 979 ? 143.235 150.911 68.76 1 44.016 979 PHE AAA O 1
ATOM 7150 N N . ILE A 1 980 ? 143.555 153.143 68.698 1 34.825 980 ILE AAA N 1
ATOM 7151 C CA . ILE A 1 980 ? 143.502 153.219 67.246 1 37.337 980 ILE AAA CA 1
ATOM 7152 C C . ILE A 1 980 ? 144.879 152.843 66.704 1 40.973 980 ILE AAA C 1
ATOM 7153 O O . ILE A 1 980 ? 145.882 153.444 67.082 1 48.037 980 ILE AAA O 1
ATOM 7158 N N . LYS A 1 981 ? 144.921 151.864 65.793 1 44.376 981 LYS AAA N 1
ATOM 7159 C CA . LYS A 1 981 ? 146.164 151.245 65.38 1 47.195 981 LYS AAA CA 1
ATOM 7160 C C . LYS A 1 981 ? 146.754 151.971 64.18 1 52.124 981 LYS AAA C 1
ATOM 7161 O O . LYS A 1 981 ? 147.958 152.242 64.169 1 67.029 981 LYS AAA O 1
ATOM 7167 N N . SER A 1 982 ? 145.927 152.251 63.16 1 51.657 982 SER AAA N 1
ATOM 7168 C CA . SER A 1 982 ? 146.368 152.954 61.959 1 51.255 982 SER AAA CA 1
ATOM 7169 C C . SER A 1 982 ? 145.202 153.629 61.25 1 46.765 982 SER AAA C 1
ATOM 7170 O O . SER A 1 982 ? 144.061 153.205 61.404 1 55.117 982 SER AAA O 1
ATOM 7173 N N . ILE A 1 983 ? 145.519 154.667 60.471 1 42.986 983 ILE AAA N 1
ATOM 7174 C CA . ILE A 1 983 ? 144.57 155.322 59.593 1 44.82 983 ILE AAA CA 1
ATOM 7175 C C . ILE A 1 983 ? 145.262 155.545 58.249 1 53.092 983 ILE AAA C 1
ATOM 7176 O O . ILE A 1 983 ? 146.387 156.054 58.213 1 61.021 983 ILE AAA O 1
ATOM 7181 N N . SER A 1 984 ? 144.587 155.165 57.144 1 56.381 984 SER AAA N 1
ATOM 7182 C CA . SER A 1 984 ? 145.189 155.16 55.811 1 56.195 984 SER AAA CA 1
ATOM 7183 C C . SER A 1 984 ? 144.208 155.559 54.716 1 55.494 984 SER AAA C 1
ATOM 7184 O O . SER A 1 984 ? 143.015 155.288 54.821 1 58.628 984 SER AAA O 1
ATOM 7187 N N . VAL A 1 985 ? 144.75 156.153 53.642 1 56.972 985 VAL AAA N 1
ATOM 7188 C CA . VAL A 1 985 ? 144.007 156.342 52.406 1 65.38 985 VAL AAA CA 1
ATOM 7189 C C . VAL A 1 985 ? 144.716 155.636 51.252 1 72.451 985 VAL AAA C 1
ATOM 7190 O O . VAL A 1 985 ? 145.925 155.762 51.076 1 76.982 985 VAL AAA O 1
ATOM 7194 N N . THR A 1 986 ? 143.945 154.877 50.461 1 76.542 986 THR AAA N 1
ATOM 7195 C CA . THR A 1 986 ? 144.433 154.278 49.231 1 77.466 986 THR AAA CA 1
ATOM 7196 C C . THR A 1 986 ? 143.87 155.095 48.08 1 91.814 986 THR AAA C 1
ATOM 7197 O O . THR A 1 986 ? 142.646 155.193 47.931 1 104.099 986 THR AAA O 1
ATOM 7201 N N . LEU A 1 987 ? 144.789 155.672 47.291 1 100.63 987 LEU AAA N 1
ATOM 7202 C CA . LEU A 1 987 ? 144.484 156.705 46.309 1 109.589 987 LEU AAA CA 1
ATOM 7203 C C . LEU A 1 987 ? 144.189 156.099 44.938 1 114.387 987 LEU AAA C 1
ATOM 7204 O O . LEU A 1 987 ? 144.424 154.915 44.699 1 119.808 987 LEU AAA O 1
ATOM 7209 N N . SER A 1 988 ? 143.698 156.946 44.022 1 121.619 988 SER AAA N 1
ATOM 7210 C CA . SER A 1 988 ? 143.206 156.516 42.719 1 128.064 988 SER AAA CA 1
ATOM 7211 C C . SER A 1 988 ? 144.279 155.884 41.82 1 124.945 988 SER AAA C 1
ATOM 7212 O O . SER A 1 988 ? 143.926 155.084 40.954 1 130.293 988 SER AAA O 1
ATOM 7215 N N . ASN A 1 989 ? 145.565 156.254 41.984 1 118.525 989 ASN AAA N 1
ATOM 7216 C CA . ASN A 1 989 ? 146.657 155.591 41.269 1 109.426 989 ASN AAA CA 1
ATOM 7217 C C . ASN A 1 989 ? 147.166 154.34 41.994 1 118.034 989 ASN AAA C 1
ATOM 7218 O O . ASN A 1 989 ? 148.113 153.706 41.526 1 129.928 989 ASN AAA O 1
ATOM 7223 N N . GLY A 1 990 ? 146.561 153.998 43.141 1 127.453 990 GLY AAA N 1
ATOM 7224 C CA . GLY A 1 990 ? 146.901 152.791 43.885 1 152.32 990 GLY AAA CA 1
ATOM 7225 C C . GLY A 1 990 ? 147.944 152.994 44.99 1 164.633 990 GLY AAA C 1
ATOM 7226 O O . GLY A 1 990 ? 148.233 152.056 45.73 1 177.084 990 GLY AAA O 1
ATOM 7227 N N . THR A 1 991 ? 148.526 154.2 45.099 1 146.499 991 THR AAA N 1
ATOM 7228 C CA . THR A 1 991 ? 149.424 154.536 46.202 1 125.055 991 THR AAA CA 1
ATOM 7229 C C . THR A 1 991 ? 148.647 154.531 47.522 1 124.728 991 THR AAA C 1
ATOM 7230 O O . THR A 1 991 ? 147.508 154.989 47.556 1 127.665 991 THR AAA O 1
ATOM 7234 N N . THR A 1 992 ? 149.249 154.01 48.609 1 109.632 992 THR AAA N 1
ATOM 7235 C CA . THR A 1 992 ? 148.624 154.053 49.93 1 100.604 992 THR AAA CA 1
ATOM 7236 C C . THR A 1 992 ? 149.443 154.9 50.909 1 111.047 992 THR AAA C 1
ATOM 7237 O O . THR A 1 992 ? 150.63 154.644 51.106 1 121.726 992 THR AAA O 1
ATOM 7241 N N . VAL A 1 993 ? 148.78 155.884 51.551 1 103.47 993 VAL AAA N 1
ATOM 7242 C CA . VAL A 1 993 ? 149.386 156.819 52.496 1 87.558 993 VAL AAA CA 1
ATOM 7243 C C . VAL A 1 993 ? 148.981 156.44 53.92 1 80.483 993 VAL AAA C 1
ATOM 7244 O O . VAL A 1 993 ? 147.792 156.302 54.202 1 85.965 993 VAL AAA O 1
ATOM 7248 N N . VAL A 1 994 ? 149.967 156.318 54.823 1 74.895 994 VAL AAA N 1
ATOM 7249 C CA . VAL A 1 994 ? 149.702 156.007 56.223 1 72.635 994 VAL AAA CA 1
ATOM 7250 C C . VAL A 1 994 ? 150.019 157.225 57.083 1 77.35 994 VAL AAA C 1
ATOM 7251 O O . VAL A 1 994 ? 151.165 157.671 57.138 1 93.248 994 VAL AAA O 1
ATOM 7255 N N . ILE A 1 995 ? 148.996 157.744 57.769 1 69.879 995 ILE AAA N 1
ATOM 7256 C CA . ILE A 1 995 ? 149.103 158.986 58.52 1 64.534 995 ILE AAA CA 1
ATOM 7257 C C . ILE A 1 995 ? 149.661 158.659 59.903 1 67.6 995 ILE AAA C 1
ATOM 7258 O O . ILE A 1 995 ? 149.086 157.829 60.607 1 79.844 995 ILE AAA O 1
ATOM 7263 N N . PRO A 1 996 ? 150.792 159.266 60.347 1 64.604 996 PRO AAA N 1
ATOM 7264 C CA . PRO A 1 996 ? 151.341 158.976 61.669 1 64.415 996 PRO AAA CA 1
ATOM 7265 C C . PRO A 1 996 ? 150.522 159.658 62.754 1 65.017 996 PRO AAA C 1
ATOM 7266 O O . PRO A 1 996 ? 150.257 160.848 62.673 1 62.021 996 PRO AAA O 1
ATOM 7270 N N . LEU A 1 997 ? 150.122 158.883 63.767 1 79.794 997 LEU AAA N 1
ATOM 7271 C CA . LEU A 1 997 ? 149.411 159.436 64.908 1 92.129 997 LEU AAA CA 1
ATOM 7272 C C . LEU A 1 997 ? 150.391 160.153 65.836 1 102.976 997 LEU AAA C 1
ATOM 7273 O O . LEU A 1 997 ? 151.343 159.557 66.34 1 110.842 997 LEU AAA O 1
ATOM 7278 N N . THR A 1 998 ? 150.122 161.455 66.046 1 103.339 998 THR AAA N 1
ATOM 7279 C CA . THR A 1 998 ? 150.893 162.377 66.874 1 98.523 998 THR AAA CA 1
ATOM 7280 C C . THR A 1 998 ? 149.923 163.333 67.571 1 100.079 998 THR AAA C 1
ATOM 7281 O O . THR A 1 998 ? 148.768 163.438 67.164 1 108.847 998 THR AAA O 1
ATOM 7285 N N . THR A 1 999 ? 150.388 164.038 68.613 1 100.506 999 THR AAA N 1
ATOM 7286 C CA . THR A 1 999 ? 149.528 164.922 69.394 1 100.046 999 THR AAA CA 1
ATOM 7287 C C . THR A 1 999 ? 148.954 166.05 68.54 1 81.008 999 THR AAA C 1
ATOM 7288 O O . THR A 1 999 ? 147.914 166.617 68.875 1 77.735 999 THR AAA O 1
ATOM 7292 N N . SER A 1 1000 ? 149.655 166.373 67.45 1 85.688 1000 SER AAA N 1
ATOM 7293 C CA . SER A 1 1000 ? 149.266 167.427 66.527 1 113.151 1000 SER AAA CA 1
ATOM 7294 C C . SER A 1 1000 ? 148.327 166.892 65.441 1 119.662 1000 SER AAA C 1
ATOM 7295 O O . SER A 1 1000 ? 147.333 167.549 65.115 1 134.799 1000 SER AAA O 1
ATOM 7298 N N . ASN A 1 1001 ? 148.614 165.695 64.902 1 98.971 1001 ASN AAA N 1
ATOM 7299 C CA . ASN A 1 1001 ? 147.815 165.115 63.831 1 84.033 1001 ASN AAA CA 1
ATOM 7300 C C . ASN A 1 1001 ? 146.414 164.746 64.313 1 69.722 1001 ASN AAA C 1
ATOM 7301 O O . ASN A 1 1001 ? 145.433 165.019 63.626 1 66.681 1001 ASN AAA O 1
ATOM 7306 N N . MET A 1 1002 ? 146.305 164.192 65.518 1 69.715 1002 MET AAA N 1
ATOM 7307 C CA . MET A 1 1002 ? 145.004 163.774 66.007 1 83.353 1002 MET AAA CA 1
ATOM 7308 C C . MET A 1 1002 ? 144.068 164.974 66.15 1 87.561 1002 MET AAA C 1
ATOM 7309 O O . MET A 1 1002 ? 142.895 164.871 65.815 1 98.993 1002 MET AAA O 1
ATOM 7314 N N . GLN A 1 1003 ? 144.574 166.113 66.628 1 96.111 1003 GLN AAA N 1
ATOM 7315 C CA . GLN A 1 1003 ? 143.73 167.262 66.925 1 97.992 1003 GLN AAA CA 1
ATOM 7316 C C . GLN A 1 1003 ? 143.106 167.852 65.663 1 93.556 1003 GLN AAA C 1
ATOM 7317 O O . GLN A 1 1003 ? 142.124 168.582 65.779 1 102.002 1003 GLN AAA O 1
ATOM 7323 N N . THR A 1 1004 ? 143.675 167.569 64.479 1 89.759 1004 THR AAA N 1
ATOM 7324 C CA . THR A 1 1004 ? 143.082 168.052 63.236 1 107.781 1004 THR AAA CA 1
ATOM 7325 C C . THR A 1 1004 ? 142.063 167.044 62.708 1 110.621 1004 THR AAA C 1
ATOM 7326 O O . THR A 1 1004 ? 141.001 167.439 62.215 1 123.8 1004 THR AAA O 1
ATOM 7330 N N . LEU A 1 1005 ? 142.386 165.748 62.821 1 100.929 1005 LEU AAA N 1
ATOM 7331 C CA . LEU A 1 1005 ? 141.548 164.688 62.274 1 90.317 1005 LEU AAA CA 1
ATOM 7332 C C . LEU A 1 1005 ? 140.299 164.442 63.127 1 78.528 1005 LEU AAA C 1
ATOM 7333 O O . LEU A 1 1005 ? 139.254 164.068 62.591 1 86.284 1005 LEU AAA O 1
ATOM 7338 N N . PHE A 1 1006 ? 140.408 164.699 64.437 1 71.958 1006 PHE AAA N 1
ATOM 7339 C CA . PHE A 1 1006 ? 139.325 164.626 65.409 1 72.011 1006 PHE AAA CA 1
ATOM 7340 C C . PHE A 1 1006 ? 139.228 165.968 66.148 1 75.718 1006 PHE AAA C 1
ATOM 7341 O O . PHE A 1 1006 ? 139.884 166.164 67.17 1 84.565 1006 PHE AAA O 1
ATOM 7349 N N . PRO A 1 1007 ? 138.428 166.95 65.666 1 74.648 1007 PRO AAA N 1
ATOM 7350 C CA . PRO A 1 1007 ? 138.295 168.255 66.32 1 69.797 1007 PRO AAA CA 1
ATOM 7351 C C . PRO A 1 1007 ? 137.823 168.217 67.768 1 67.588 1007 PRO AAA C 1
ATOM 7352 O O . PRO A 1 1007 ? 138.18 169.088 68.552 1 78.429 1007 PRO AAA O 1
ATOM 7356 N N . GLN A 1 1008 ? 137.027 167.207 68.118 1 67.24 1008 GLN AAA N 1
ATOM 7357 C CA . GLN A 1 1008 ? 136.749 166.881 69.505 1 69.482 1008 GLN AAA CA 1
ATOM 7358 C C . GLN A 1 1008 ? 137.412 165.543 69.806 1 67.035 1008 GLN AAA C 1
ATOM 7359 O O . GLN A 1 1008 ? 137.194 164.562 69.092 1 77.867 1008 GLN AAA O 1
ATOM 7365 N N . LEU A 1 1009 ? 138.222 165.52 70.868 1 66.963 1009 LEU AAA N 1
ATOM 7366 C CA . LEU A 1 1009 ? 138.983 164.338 71.228 1 71.883 1009 LEU AAA CA 1
ATOM 7367 C C . LEU A 1 1009 ? 138.161 163.361 72.069 1 72.014 1009 LEU AAA C 1
ATOM 7368 O O . LEU A 1 1009 ? 138.744 162.444 72.64 1 84.611 1009 LEU AAA O 1
ATOM 7373 N N . VAL A 1 1010 ? 136.831 163.525 72.125 1 64.699 1010 VAL AAA N 1
ATOM 7374 C CA . VAL A 1 1010 ? 135.981 162.689 72.966 1 70.958 1010 VAL AAA CA 1
ATOM 7375 C C . VAL A 1 1010 ? 134.782 162.194 72.161 1 68.791 1010 VAL AAA C 1
ATOM 7376 O O . VAL A 1 1010 ? 134.174 162.964 71.423 1 84.825 1010 VAL AAA O 1
ATOM 7380 N N . GLY A 1 1011 ? 134.412 160.923 72.357 1 58.842 1011 GLY AAA N 1
ATOM 7381 C CA . GLY A 1 1011 ? 133.182 160.364 71.812 1 60.341 1011 GLY AAA CA 1
ATOM 7382 C C . GLY A 1 1011 ? 132.196 159.977 72.914 1 69.299 1011 GLY AAA C 1
ATOM 7383 O O . GLY A 1 1011 ? 132.574 159.323 73.889 1 81.806 1011 GLY AAA O 1
ATOM 7384 N N . GLN A 1 1012 ? 130.93 160.385 72.75 1 64.546 1012 GLN AAA N 1
ATOM 7385 C CA . GLN A 1 1012 ? 129.894 160.179 73.754 1 60.574 1012 GLN AAA CA 1
ATOM 7386 C C . GLN A 1 1012 ? 129.103 158.903 73.483 1 51.138 1012 GLN AAA C 1
ATOM 7387 O O . GLN A 1 1012 ? 129.006 158.464 72.343 1 54.531 1012 GLN AAA O 1
ATOM 7393 N N . GLU A 1 1013 ? 128.499 158.338 74.54 1 46.697 1013 GLU AAA N 1
ATOM 7394 C CA . GLU A 1 1013 ? 127.566 157.229 74.405 1 48.974 1013 GLU AAA CA 1
ATOM 7395 C C . GLU A 1 1013 ? 126.198 157.798 74.044 1 52.09 1013 GLU AAA C 1
ATOM 7396 O O . GLU A 1 1013 ? 125.868 158.894 74.489 1 63.348 1013 GLU AAA O 1
ATOM 7402 N N . LEU A 1 1014 ? 125.399 157.044 73.273 1 45.104 1014 LEU AAA N 1
ATOM 7403 C CA . LEU A 1 1014 ? 124.2 157.588 72.661 1 42.726 1014 LEU AAA CA 1
ATOM 7404 C C . LEU A 1 1014 ? 122.946 157.35 73.502 1 46.371 1014 LEU AAA C 1
ATOM 7405 O O . LEU A 1 1014 ? 122.04 158.179 73.484 1 60.846 1014 LEU AAA O 1
ATOM 7410 N N . GLN A 1 1015 ? 122.867 156.218 74.213 1 50.003 1015 GLN AAA N 1
ATOM 7411 C CA . GLN A 1 1015 ? 121.736 155.848 75.075 1 51.857 1015 GLN AAA CA 1
ATOM 7412 C C . GLN A 1 1015 ? 122.203 154.904 76.19 1 50.954 1015 GLN AAA C 1
ATOM 7413 O O . GLN A 1 1015 ? 123.214 154.22 76.032 1 55.844 1015 GLN AAA O 1
ATOM 7419 N N . ALA A 1 1016 ? 121.443 154.833 77.289 1 52.339 1016 ALA AAA N 1
ATOM 7420 C CA . ALA A 1 1016 ? 121.854 154.113 78.493 1 67.366 1016 ALA AAA CA 1
ATOM 7421 C C . ALA A 1 1016 ? 122.012 152.603 78.26 1 66.29 1016 ALA AAA C 1
ATOM 7422 O O . ALA A 1 1016 ? 121.111 151.959 77.724 1 75.353 1016 ALA AAA O 1
ATOM 7424 N N . CYS A 1 1017 ? 123.199 152.058 78.586 1 58.443 1017 CYS AAA N 1
ATOM 7425 C CA . CYS A 1 1017 ? 123.523 150.632 78.625 1 57.569 1017 CYS AAA CA 1
ATOM 7426 C C . CYS A 1 1017 ? 123.7 149.933 77.266 1 51.151 1017 CYS AAA C 1
ATOM 7427 O O . CYS A 1 1017 ? 124.148 148.802 77.175 1 54.766 1017 CYS AAA O 1
ATOM 7430 N N . ASN A 1 1018 ? 123.412 150.622 76.178 1 49.883 1018 ASN AAA N 1
ATOM 7431 C CA . ASN A 1 1018 ? 123.658 150.24 74.808 1 49.302 1018 ASN AAA CA 1
ATOM 7432 C C . ASN A 1 1018 ? 125.022 150.814 74.463 1 46.966 1018 ASN AAA C 1
ATOM 7433 O O . ASN A 1 1018 ? 125.142 152.006 74.16 1 56.679 1018 ASN AAA O 1
ATOM 7438 N N . GLY A 1 1019 ? 126.064 149.984 74.517 1 47.553 1019 GLY AAA N 1
ATOM 7439 C CA . GLY A 1 1019 ? 127.394 150.439 74.135 1 47.153 1019 GLY AAA CA 1
ATOM 7440 C C . GLY A 1 1019 ? 127.492 150.759 72.645 1 45.528 1019 GLY AAA C 1
ATOM 7441 O O . GLY A 1 1019 ? 127.723 149.851 71.85 1 56.461 1019 GLY AAA O 1
ATOM 7442 N N . THR A 1 1020 ? 127.239 152.016 72.262 1 39.142 1020 THR AAA N 1
ATOM 7443 C CA . THR A 1 1020 ? 127.473 152.49 70.904 1 39.706 1020 THR AAA CA 1
ATOM 7444 C C . THR A 1 1020 ? 127.977 153.929 71.002 1 45.555 1020 THR AAA C 1
ATOM 7445 O O . THR A 1 1020 ? 127.199 154.8 71.378 1 56.642 1020 THR AAA O 1
ATOM 7449 N N . PHE A 1 1021 ? 129.281 154.164 70.738 1 41.893 1021 PHE AAA N 1
ATOM 7450 C CA . PHE A 1 1021 ? 129.936 155.46 70.879 1 38.901 1021 PHE AAA CA 1
ATOM 7451 C C . PHE A 1 1021 ? 130.082 156.117 69.501 1 42.889 1021 PHE AAA C 1
ATOM 7452 O O . PHE A 1 1021 ? 130.247 155.399 68.516 1 52.601 1021 PHE AAA O 1
ATOM 7460 N N . GLN A 1 1022 ? 130.077 157.46 69.44 1 43.396 1022 GLN AAA N 1
ATOM 7461 C CA . GLN A 1 1022 ? 130.065 158.225 68.195 1 48.476 1022 GLN AAA CA 1
ATOM 7462 C C . GLN A 1 1022 ? 131.235 159.221 68.131 1 51.679 1022 GLN AAA C 1
ATOM 7463 O O . GLN A 1 1022 ? 131.433 160.004 69.056 1 63.089 1022 GLN AAA O 1
ATOM 7469 N N . PHE A 1 1023 ? 131.996 159.234 67.026 1 46.272 1023 PHE AAA N 1
ATOM 7470 C CA . PHE A 1 1023 ? 133.155 160.1 66.868 1 47.583 1023 PHE AAA CA 1
ATOM 7471 C C . PHE A 1 1023 ? 133.123 160.879 65.546 1 58.375 1023 PHE AAA C 1
ATOM 7472 O O . PHE A 1 1023 ? 132.527 160.435 64.564 1 72.609 1023 PHE AAA O 1
ATOM 7480 N N . GLY A 1 1024 ? 133.87 161.993 65.473 1 62.774 1024 GLY AAA N 1
ATOM 7481 C CA . GLY A 1 1024 ? 133.771 162.903 64.335 1 63.737 1024 GLY AAA CA 1
ATOM 7482 C C . GLY A 1 1024 ? 135.037 163.023 63.484 1 63.596 1024 GLY AAA C 1
ATOM 7483 O O . GLY A 1 1024 ? 135.642 164.1 63.401 1 68.724 1024 GLY AAA O 1
ATOM 7484 N N . ILE A 1 1025 ? 135.412 161.933 62.804 1 63.961 1025 ILE AAA N 1
ATOM 7485 C CA . ILE A 1 1025 ? 136.543 161.983 61.878 1 65.547 1025 ILE AAA CA 1
ATOM 7486 C C . ILE A 1 1025 ? 136.242 162.961 60.739 1 64.495 1025 ILE AAA C 1
ATOM 7487 O O . ILE A 1 1025 ? 135.227 162.86 60.059 1 73.257 1025 ILE AAA O 1
ATOM 7492 N N . SER A 1 1026 ? 137.14 163.931 60.542 1 67.261 1026 SER AAA N 1
ATOM 7493 C CA . SER A 1 1026 ? 136.807 165.171 59.857 1 71.169 1026 SER AAA CA 1
ATOM 7494 C C . SER A 1 1026 ? 137.541 165.314 58.524 1 73.314 1026 SER AAA C 1
ATOM 7495 O O . SER A 1 1026 ? 138.774 165.374 58.487 1 81.978 1026 SER AAA O 1
ATOM 7498 N N . ILE A 1 1027 ? 136.757 165.413 57.44 1 70.905 1027 ILE AAA N 1
ATOM 7499 C CA . ILE A 1 1027 ? 137.271 165.45 56.081 1 76.811 1027 ILE AAA CA 1
ATOM 7500 C C . ILE A 1 1027 ? 138.045 166.748 55.855 1 74.935 1027 ILE AAA C 1
ATOM 7501 O O . ILE A 1 1027 ? 139.111 166.724 55.238 1 85.256 1027 ILE AAA O 1
ATOM 7506 N N . THR A 1 1028 ? 137.547 167.853 56.416 1 80.957 1028 THR AAA N 1
ATOM 7507 C CA . THR A 1 1028 ? 138.199 169.155 56.322 1 93.357 1028 THR AAA CA 1
ATOM 7508 C C . THR A 1 1028 ? 139.625 169.132 56.879 1 83.886 1028 THR AAA C 1
ATOM 7509 O O . THR A 1 1028 ? 140.476 169.887 56.406 1 85.743 1028 THR AAA O 1
ATOM 7513 N N . GLY A 1 1029 ? 139.863 168.293 57.899 1 88.921 1029 GLY AAA N 1
ATOM 7514 C CA . GLY A 1 1029 ? 141.179 168.06 58.479 1 98.94 1029 GLY AAA CA 1
ATOM 7515 C C . GLY A 1 1029 ? 142.024 167.116 57.621 1 96.263 1029 GLY AAA C 1
ATOM 7516 O O . GLY A 1 1029 ? 143.214 167.373 57.399 1 103.703 1029 GLY AAA O 1
ATOM 7517 N N . LEU A 1 1030 ? 141.389 166.041 57.129 1 85.626 1030 LEU AAA N 1
ATOM 7518 C CA . LEU A 1 1030 ? 142.047 164.987 56.378 1 84 1030 LEU AAA CA 1
ATOM 7519 C C . LEU A 1 1030 ? 142.742 165.53 55.126 1 96.891 1030 LEU AAA C 1
ATOM 7520 O O . LEU A 1 1030 ? 143.879 165.133 54.836 1 111.572 1030 LEU AAA O 1
ATOM 7525 N N . GLU A 1 1031 ? 142.081 166.458 54.413 1 92.166 1031 GLU AAA N 1
ATOM 7526 C CA . GLU A 1 1031 ? 142.621 167.104 53.224 1 84.155 1031 GLU AAA CA 1
ATOM 7527 C C . GLU A 1 1031 ? 143.964 167.765 53.531 1 76.969 1031 GLU AAA C 1
ATOM 7528 O O . GLU A 1 1031 ? 144.972 167.491 52.873 1 78.795 1031 GLU AAA O 1
ATOM 7534 N N . LYS A 1 1032 ? 143.963 168.636 54.545 1 85.121 1032 LYS AAA N 1
ATOM 7535 C CA . LYS A 1 1032 ? 145.115 169.439 54.922 1 89.611 1032 LYS AAA CA 1
ATOM 7536 C C . LYS A 1 1032 ? 146.233 168.563 55.475 1 74.661 1032 LYS AAA C 1
ATOM 7537 O O . LYS A 1 1032 ? 147.397 168.851 55.242 1 73.879 1032 LYS AAA O 1
ATOM 7543 N N . LEU A 1 1033 ? 145.879 167.503 56.203 1 75.979 1033 LEU AAA N 1
ATOM 7544 C CA . LEU A 1 1033 ? 146.85 166.608 56.811 1 81.35 1033 LEU AAA CA 1
ATOM 7545 C C . LEU A 1 1033 ? 147.61 165.799 55.754 1 84.315 1033 LEU AAA C 1
ATOM 7546 O O . LEU A 1 1033 ? 148.755 165.419 55.998 1 81.329 1033 LEU AAA O 1
ATOM 7551 N N . LEU A 1 1034 ? 146.992 165.563 54.581 1 97.326 1034 LEU AAA N 1
ATOM 7552 C CA . LEU A 1 1034 ? 147.608 164.889 53.437 1 106.097 1034 LEU AAA CA 1
ATOM 7553 C C . LEU A 1 1034 ? 148.267 165.861 52.449 1 115.2 1034 LEU AAA C 1
ATOM 7554 O O . LEU A 1 1034 ? 149.178 165.451 51.725 1 122.351 1034 LEU AAA O 1
ATOM 7559 N N . ASN A 1 1035 ? 147.773 167.111 52.385 1 113.285 1035 ASN AAA N 1
ATOM 7560 C CA . ASN A 1 1035 ? 148.114 168.096 51.361 1 108.951 1035 ASN AAA CA 1
ATOM 7561 C C . ASN A 1 1035 ? 147.706 167.649 49.954 1 105.027 1035 ASN AAA C 1
ATOM 7562 O O . ASN A 1 1035 ? 148.12 168.262 48.97 1 113.078 1035 ASN AAA O 1
ATOM 7567 N N . LEU A 1 1036 ? 146.87 166.61 49.851 1 119.781 1036 LEU AAA N 1
ATOM 7568 C CA . LEU A 1 1036 ? 146.401 166.055 48.588 1 134.823 1036 LEU AAA CA 1
ATOM 7569 C C . LEU A 1 1036 ? 145.44 167.04 47.921 1 136.219 1036 LEU AAA C 1
ATOM 7570 O O . LEU A 1 1036 ? 144.681 167.73 48.607 1 140.297 1036 LEU AAA O 1
ATOM 7575 N N . ASN A 1 1037 ? 145.474 167.092 46.578 1 132.478 1037 ASN AAA N 1
ATOM 7576 C CA . ASN A 1 1037 ? 144.644 167.991 45.783 1 130.466 1037 ASN AAA CA 1
ATOM 7577 C C . ASN A 1 1037 ? 143.167 167.808 46.122 1 116.776 1037 ASN AAA C 1
ATOM 7578 O O . ASN A 1 1037 ? 142.688 166.682 46.219 1 122.694 1037 ASN AAA O 1
ATOM 7583 N N . VAL A 1 1038 ? 142.462 168.944 46.221 1 121.11 1038 VAL AAA N 1
ATOM 7584 C CA . VAL A 1 1038 ? 141.217 169.148 46.957 1 142.868 1038 VAL AAA CA 1
ATOM 7585 C C . VAL A 1 1038 ? 140.264 167.958 46.842 1 143.995 1038 VAL AAA C 1
ATOM 7586 O O . VAL A 1 1038 ? 139.857 167.394 47.859 1 159.953 1038 VAL AAA O 1
ATOM 7590 N N . GLN A 1 1039 ? 139.873 167.616 45.605 1 132.147 1039 GLN AAA N 1
ATOM 7591 C CA . GLN A 1 1039 ? 138.99 166.485 45.354 1 129.507 1039 GLN AAA CA 1
ATOM 7592 C C . GLN A 1 1039 ? 139.449 165.66 44.151 1 119.55 1039 GLN AAA C 1
ATOM 7593 O O . GLN A 1 1039 ? 139.112 164.482 44.056 1 121.079 1039 GLN AAA O 1
ATOM 7599 N N . GLN A 1 1040 ? 140.241 166.274 43.261 1 134.702 1040 GLN AAA N 1
ATOM 7600 C CA . GLN A 1 1040 ? 140.47 165.776 41.911 1 157.337 1040 GLN AAA CA 1
ATOM 7601 C C . GLN A 1 1040 ? 141.23 164.447 41.905 1 156.677 1040 GLN AAA C 1
ATOM 7602 O O . GLN A 1 1040 ? 141.079 163.672 40.957 1 178.519 1040 GLN AAA O 1
ATOM 7608 N N . LEU A 1 1041 ? 142.044 164.191 42.943 1 130.284 1041 LEU AAA N 1
ATOM 7609 C CA . LEU A 1 1041 ? 142.769 162.937 43.087 1 140.108 1041 LEU AAA CA 1
ATOM 7610 C C . LEU A 1 1041 ? 142.009 161.886 43.906 1 148.687 1041 LEU AAA C 1
ATOM 7611 O O . LEU A 1 1041 ? 142.348 160.698 43.832 1 164.236 1041 LEU AAA O 1
ATOM 7616 N N . ASN A 1 1042 ? 140.972 162.309 44.65 1 131.761 1042 ASN AAA N 1
ATOM 7617 C CA . ASN A 1 1042 ? 140.58 161.64 45.887 1 126.197 1042 ASN AAA CA 1
ATOM 7618 C C . ASN A 1 1042 ? 139.327 160.762 45.763 1 119.839 1042 ASN AAA C 1
ATOM 7619 O O . ASN A 1 1042 ? 138.586 160.62 46.736 1 130.089 1042 ASN AAA O 1
ATOM 7624 N N . ASN A 1 1043 ? 139.112 160.124 44.604 1 104.894 1043 ASN AAA N 1
ATOM 7625 C CA . ASN A 1 1043 ? 138.268 158.938 44.541 1 98.795 1043 ASN AAA CA 1
ATOM 7626 C C . ASN A 1 1043 ? 139.032 157.756 45.161 1 103.349 1043 ASN AAA C 1
ATOM 7627 O O . ASN A 1 1043 ? 139.775 157.047 44.477 1 99.18 1043 ASN AAA O 1
ATOM 7632 N N . SER A 1 1044 ? 138.84 157.554 46.481 1 116.587 1044 SER AAA N 1
ATOM 7633 C CA . SER A 1 1044 ? 139.764 156.815 47.343 1 114.279 1044 SER AAA CA 1
ATOM 7634 C C . SER A 1 1044 ? 139.031 155.971 48.391 1 98.841 1044 SER AAA C 1
ATOM 7635 O O . SER A 1 1044 ? 137.865 156.219 48.692 1 94.264 1044 SER AAA O 1
ATOM 7638 N N . ILE A 1 1045 ? 139.756 155.029 49.017 1 89.121 1045 ILE AAA N 1
ATOM 7639 C CA . ILE A 1 1045 ? 139.238 154.243 50.129 1 88.124 1045 ILE AAA CA 1
ATOM 7640 C C . ILE A 1 1045 ? 139.927 154.694 51.416 1 87.933 1045 ILE AAA C 1
ATOM 7641 O O . ILE A 1 1045 ? 141.15 154.637 51.51 1 90.614 1045 ILE AAA O 1
ATOM 7646 N N . LEU A 1 1046 ? 139.122 155.109 52.413 1 83.539 1046 LEU AAA N 1
ATOM 7647 C CA . LEU A 1 1046 ? 139.569 155.43 53.766 1 67.067 1046 LEU AAA CA 1
ATOM 7648 C C . LEU A 1 1046 ? 139.46 154.19 54.653 1 68.611 1046 LEU AAA C 1
ATOM 7649 O O . LEU A 1 1046 ? 138.527 153.404 54.495 1 80.491 1046 LEU AAA O 1
ATOM 7654 N N . SER A 1 1047 ? 140.397 154.037 55.601 1 62.484 1047 SER AAA N 1
ATOM 7655 C CA . SER A 1 1047 ? 140.444 152.884 56.493 1 55.221 1047 SER AAA CA 1
ATOM 7656 C C . SER A 1 1047 ? 140.855 153.289 57.909 1 53.999 1047 SER AAA C 1
ATOM 7657 O O . SER A 1 1047 ? 141.731 154.137 58.074 1 63.517 1047 SER AAA O 1
ATOM 7660 N N . VAL A 1 1048 ? 140.249 152.643 58.925 1 45.941 1048 VAL AAA N 1
ATOM 7661 C CA . VAL A 1 1048 ? 140.559 152.798 60.349 1 38.209 1048 VAL AAA CA 1
ATOM 7662 C C . VAL A 1 1048 ? 140.566 151.425 61.026 1 38.611 1048 VAL AAA C 1
ATOM 7663 O O . VAL A 1 1048 ? 139.894 150.497 60.572 1 46.09 1048 VAL AAA O 1
ATOM 7667 N N . THR A 1 1049 ? 141.327 151.277 62.118 1 38.256 1049 THR AAA N 1
ATOM 7668 C CA . THR A 1 1049 ? 141.449 149.998 62.809 1 37.76 1049 THR AAA CA 1
ATOM 7669 C C . THR A 1 1049 ? 141.615 150.202 64.32 1 46.126 1049 THR AAA C 1
ATOM 7670 O O . THR A 1 1049 ? 142.351 151.092 64.758 1 56.513 1049 THR AAA O 1
ATOM 7674 N N . TYR A 1 1050 ? 140.927 149.379 65.13 1 42.749 1050 TYR AAA N 1
ATOM 7675 C CA . TYR A 1 1050 ? 140.917 149.55 66.58 1 38.743 1050 TYR AAA CA 1
ATOM 7676 C C . TYR A 1 1050 ? 141.051 148.194 67.235 1 38.952 1050 TYR AAA C 1
ATOM 7677 O O . TYR A 1 1050 ? 140.429 147.211 66.814 1 51.335 1050 TYR AAA O 1
ATOM 7686 N N . HIS A 1 1051 ? 141.868 148.162 68.279 1 36.67 1051 HIS AAA N 1
ATOM 7687 C CA . HIS A 1 1051 ? 142.094 146.966 69.066 1 38.596 1051 HIS AAA CA 1
ATOM 7688 C C . HIS A 1 1051 ? 141.43 147.179 70.424 1 48.119 1051 HIS AAA C 1
ATOM 7689 O O . HIS A 1 1051 ? 141.664 148.213 71.065 1 59.429 1051 HIS AAA O 1
ATOM 7696 N N . ASP A 1 1052 ? 140.619 146.209 70.887 1 45.443 1052 ASP AAA N 1
ATOM 7697 C CA . ASP A 1 1052 ? 140.104 146.273 72.255 1 46.16 1052 ASP AAA CA 1
ATOM 7698 C C . ASP A 1 1052 ? 140.681 145.158 73.125 1 43.724 1052 ASP AAA C 1
ATOM 7699 O O . ASP A 1 1052 ? 140.804 144.011 72.688 1 47.402 1052 ASP AAA O 1
ATOM 7704 N N . TYR A 1 1053 ? 141.006 145.51 74.372 1 37.898 1053 TYR AAA N 1
ATOM 7705 C CA . TYR A 1 1053 ? 141.652 144.565 75.249 1 36.254 1053 TYR AAA CA 1
ATOM 7706 C C . TYR A 1 1053 ? 140.654 143.592 75.865 1 38.296 1053 TYR AAA C 1
ATOM 7707 O O . TYR A 1 1053 ? 141.068 142.516 76.305 1 49.938 1053 TYR AAA O 1
ATOM 7716 N N . VAL A 1 1054 ? 139.38 143.988 75.982 1 33.689 1054 VAL AAA N 1
ATOM 7717 C CA . VAL A 1 1054 ? 138.422 143.224 76.764 1 31.289 1054 VAL AAA CA 1
ATOM 7718 C C . VAL A 1 1054 ? 138.111 141.921 76.034 1 42.769 1054 VAL AAA C 1
ATOM 7719 O O . VAL A 1 1054 ? 138.152 140.843 76.646 1 57.661 1054 VAL AAA O 1
ATOM 7723 N N . THR A 1 1055 ? 137.806 142.006 74.733 1 43.585 1055 THR AAA N 1
ATOM 7724 C CA . THR A 1 1055 ? 137.537 140.819 73.934 1 44.464 1055 THR AAA CA 1
ATOM 7725 C C . THR A 1 1055 ? 138.812 140.295 73.29 1 45.583 1055 THR AAA C 1
ATOM 7726 O O . THR A 1 1055 ? 138.982 139.087 73.165 1 54.576 1055 THR AAA O 1
ATOM 7730 N N . GLY A 1 1056 ? 139.688 141.208 72.871 1 48.571 1056 GLY AAA N 1
ATOM 7731 C CA . GLY A 1 1056 ? 140.906 140.844 72.165 1 54.132 1056 GLY AAA CA 1
ATOM 7732 C C . GLY A 1 1056 ? 140.816 141.008 70.644 1 58.616 1056 GLY AAA C 1
ATOM 7733 O O . GLY A 1 1056 ? 141.737 140.614 69.931 1 71.211 1056 GLY AAA O 1
ATOM 7734 N N . GLU A 1 1057 ? 139.726 141.59 70.137 1 53.633 1057 GLU AAA N 1
ATOM 7735 C CA . GLU A 1 1057 ? 139.508 141.638 68.698 1 52.793 1057 GLU AAA CA 1
ATOM 7736 C C . GLU A 1 1057 ? 140.18 142.86 68.074 1 51.034 1057 GLU AAA C 1
ATOM 7737 O O . GLU A 1 1057 ? 140.319 143.916 68.714 1 62.137 1057 GLU AAA O 1
ATOM 7743 N N . THR A 1 1058 ? 140.555 142.73 66.789 1 47.412 1058 THR AAA N 1
ATOM 7744 C CA . THR A 1 1058 ? 140.961 143.879 65.985 1 48.74 1058 THR AAA CA 1
ATOM 7745 C C . THR A 1 1058 ? 139.932 144.168 64.904 1 43.244 1058 THR AAA C 1
ATOM 7746 O O . THR A 1 1058 ? 139.865 143.478 63.894 1 49.139 1058 THR AAA O 1
ATOM 7750 N N . LEU A 1 1059 ? 139.143 145.216 65.129 1 41.751 1059 LEU AAA N 1
ATOM 7751 C CA . LEU A 1 1059 ? 138.089 145.614 64.215 1 44.883 1059 LEU AAA CA 1
ATOM 7752 C C . LEU A 1 1059 ? 138.633 146.55 63.137 1 54.754 1059 LEU AAA C 1
ATOM 7753 O O . LEU A 1 1059 ? 139.579 147.312 63.382 1 68.328 1059 LEU AAA O 1
ATOM 7758 N N . THR A 1 1060 ? 137.975 146.554 61.962 1 49.462 1060 THR AAA N 1
ATOM 7759 C CA . THR A 1 1060 ? 138.308 147.503 60.908 1 46.34 1060 THR AAA CA 1
ATOM 7760 C C . THR A 1 1060 ? 137.078 147.926 60.123 1 41.508 1060 THR AAA C 1
ATOM 7761 O O . THR A 1 1060 ? 136.14 147.156 59.978 1 49.864 1060 THR AAA O 1
ATOM 7765 N N . ALA A 1 1061 ? 137.104 149.156 59.608 1 42.987 1061 ALA AAA N 1
ATOM 7766 C CA . ALA A 1 1061 ? 136.013 149.735 58.836 1 49.805 1061 ALA AAA CA 1
ATOM 7767 C C . ALA A 1 1061 ? 136.581 150.52 57.661 1 55.889 1061 ALA AAA C 1
ATOM 7768 O O . ALA A 1 1061 ? 137.66 151.107 57.785 1 63.175 1061 ALA AAA O 1
ATOM 7770 N N . THR A 1 1062 ? 135.813 150.581 56.556 1 54.139 1062 THR AAA N 1
ATOM 7771 C CA . THR A 1 1062 ? 136.239 151.284 55.35 1 57.836 1062 THR AAA CA 1
ATOM 7772 C C . THR A 1 1062 ? 135.097 152.048 54.68 1 60.036 1062 THR AAA C 1
ATOM 7773 O O . THR A 1 1062 ? 133.925 151.723 54.866 1 69.897 1062 THR AAA O 1
ATOM 7777 N N . THR A 1 1063 ? 135.459 153.066 53.885 1 58.075 1063 THR AAA N 1
ATOM 7778 C CA . THR A 1 1063 ? 134.489 153.806 53.094 1 63.931 1063 THR AAA CA 1
ATOM 7779 C C . THR A 1 1063 ? 135.13 154.332 51.812 1 72.852 1063 THR AAA C 1
ATOM 7780 O O . THR A 1 1063 ? 136.269 154.784 51.832 1 81.839 1063 THR AAA O 1
ATOM 7784 N N . LYS A 1 1064 ? 134.38 154.292 50.703 1 86.481 1064 LYS AAA N 1
ATOM 7785 C CA . LYS A 1 1064 ? 134.787 154.943 49.467 1 101.554 1064 LYS AAA CA 1
ATOM 7786 C C . LYS A 1 1064 ? 134.369 156.408 49.517 1 96.885 1064 LYS AAA C 1
ATOM 7787 O O . LYS A 1 1064 ? 133.188 156.723 49.664 1 95.056 1064 LYS AAA O 1
ATOM 7793 N N . LEU A 1 1065 ? 135.363 157.292 49.421 1 106.457 1065 LEU AAA N 1
ATOM 7794 C CA . LEU A 1 1065 ? 135.138 158.724 49.376 1 137.411 1065 LEU AAA CA 1
ATOM 7795 C C . LEU A 1 1065 ? 134.69 159.099 47.964 1 166.455 1065 LEU AAA C 1
ATOM 7796 O O . LEU A 1 1065 ? 135.372 158.771 46.997 1 175.921 1065 LEU AAA O 1
ATOM 7801 N N . VAL A 1 1066 ? 133.538 159.787 47.854 1 188.27 1066 VAL AAA N 1
ATOM 7802 C CA . VAL A 1 1066 ? 132.921 160.05 46.557 1 192.003 1066 VAL AAA CA 1
ATOM 7803 C C . VAL A 1 1066 ? 132.675 161.541 46.312 1 191.257 1066 VAL AAA C 1
ATOM 7804 O O . VAL A 1 1066 ? 132.288 162.306 47.196 1 188.207 1066 VAL AAA O 1
ATOM 7808 N N . ALA A 1 1067 ? 132.906 161.917 45.051 1 216.897 1067 ALA AAA N 1
ATOM 7809 C CA . ALA A 1 1067 ? 132.416 163.131 44.416 1 248.353 1067 ALA AAA CA 1
ATOM 7810 C C . ALA A 1 1067 ? 132.357 162.869 42.911 1 261.823 1067 ALA AAA C 1
ATOM 7811 O O . ALA A 1 1067 ? 132.843 161.834 42.454 1 267.943 1067 ALA AAA O 1
ATOM 7813 N N . LEU A 1 1068 ? 131.75 163.789 42.145 1 262.974 1068 LEU AAA N 1
ATOM 7814 C CA . LEU A 1 1068 ? 131.712 163.656 40.693 1 261.037 1068 LEU AAA CA 1
ATOM 7815 C C . LEU A 1 1068 ? 133.141 163.626 40.142 1 235.528 1068 LEU AAA C 1
ATOM 7816 O O . LEU A 1 1068 ? 133.899 164.575 40.342 1 238.698 1068 LEU AAA O 1
ATOM 7821 N N . SER A 1 1069 ? 133.489 162.521 39.459 1 198.571 1069 SER AAA N 1
ATOM 7822 C CA . SER A 1 1069 ? 134.863 162.178 39.119 1 182.284 1069 SER AAA CA 1
ATOM 7823 C C . SER A 1 1069 ? 134.914 161.555 37.717 1 201.607 1069 SER AAA C 1
ATOM 7824 O O . SER A 1 1069 ? 134.216 160.538 37.509 1 211.042 1069 SER AAA O 1
#